Protein AF-0000000084400545 (afdb_homodimer)

Secondary structure (DSSP, 8-state):
-------------------------------S--------STTEEEETTEEEEPP--TT-B-HHHHHHHHHHT-EEEEEEE-SEEEE-S-EEEEEEEEEEEE-SEEEE---HHHHHHHSEE--GGG-EESEEEEEEEEEEESS-EEE--THHHHHHHHHS----GGG---SSS---BSEEEEEEEEEEEES-EEE--SS-SEEEES-EEEEEES-EEE---S-TTS---S--SEEEESEEEEEEEEEEEE-SS-SEEE-TTEEEEEEEEEEEES---EEEEEE--STT-EEEEEEEEEEEEEEEEEEEEEEEEEE---S-TT-SSS--EEEEEEEEEEEEEEEEEEEEEEEEEEET--HHHHHHS--EEEEEEEEEEEEEEEE-S-STTTEEEEEEEEEEEEEEEEES-EEE-TTS-TT-SEEEEEEES-GGG-SSPEEE------/----------------------------------------STTEEEETTEEEEPP--TT-B-HHHHHHHHHHT-EEEEEEE-SEEEE-S-EEEEEEEEEEEE-SEEEE---HHHHHHHSEE--GGG-EESEEEEEEEEEEESS-EEE--THHHHHHHHHS----GGG---SSS---BSEEEEEEEEEEEES-EEE--SS-SEEEES-EEEEEES-EEE---S-TTS---S--SEEEESEEEEEEEEEEEE-SS-SEEE-TTEEEEEEEEEEEES---EEEEEE--STT-EEEEEEEEEEEEEEEEEEEEEEEEEE---S-TT-SSS--EEEEEEEEEEEEEEEEEEEEEEEEEEET--HHHHHHS--EEEEEEEEEEEEEEEE-S-STTTEEEEEEEEEEEEEEEEES-EEE-TTS-TT-SEEEEEEES-GGG-SSPEEE------

Radius of gyration: 31.74 Å; Cα contacts (8 Å, |Δi|>4): 2837; chains: 2; bounding box: 89×97×80 Å

pLDDT: mean 90.71, std 18.71, range [22.14, 98.94]

Sequence (892 aa):
MKVFSALFAAFATANVALAATGYIHNERALTPHRKRWTSDNPYVTVDGSVCTVKPMGGAQDDGPNILYAFNLCGSTALINLPGYYTVNTVLQTYLTNVEVRLTGAISYVPDIEYWSPNSIYLTYQNATTYWFFGGSGVTLHGGGTIDANGQTWWDYYAQNPSAGVAGGSSRVFARPIPLTVGNASNIVVDDISVINSPFWHNFVYQSTDVTYSNIQINSISANESAEAANSDGWDIYRSSYVTIRDSNVQNGDDCISFKPNSTYMTVENMVCNGSHGISVGSLGQYAGETDIVANVYVRNISMSNAQNGARIKVFGGSNDTNSVSGGGSGYVKNITFQDFVNNNVDNPIYLTQCYSSSAQQCQDFPSTLAISDVHYINVSGTASGKVANNTVATLECSAECVDITATGTELAPKNGTAGSGKYLCANLQDESTLDFQCTDVPITKGMKVFSALFAAFATANVALAATGYIHNERALTPHRKRWTSDNPYVTVDGSVCTVKPMGGAQDDGPNILYAFNLCGSTALINLPGYYTVNTVLQTYLTNVEVRLTGAISYVPDIEYWSPNSIYLTYQNATTYWFFGGSGVTLHGGGTIDANGQTWWDYYAQNPSAGVAGGSSRVFARPIPLTVGNASNIVVDDISVINSPFWHNFVYQSTDVTYSNIQINSISANESAEAANSDGWDIYRSSYVTIRDSNVQNGDDCISFKPNSTYMTVENMVCNGSHGISVGSLGQYAGETDIVANVYVRNISMSNAQNGARIKVFGGSNDTNSVSGGGSGYVKNITFQDFVNNNVDNPIYLTQCYSSSAQQCQDFPSTLAISDVHYINVSGTASGKVANNTVATLECSAECVDITATGTELAPKNGTAGSGKYLCANLQDESTLDFQCTDVPITKG

Foldseek 3Di:
DPCPPPPPPPPPPPPPVPPPPPPPPPPPPPPDPQDFDDDPDPQWDTDGQEIEGHEPDPLPACQVVVLVSCVRNQEQGEYEAQEEHEHAAAAEHEHEQYEYAHQEEYEYDPDQPSCLQHFDFDPVLRAGARHEYAYENYEYEHQYEYHDQQLSLLVVCLVPPDADDPRRADSNGYFHAHYEYEHYEQYEYENYEQENGNAEHYEYYLYENYEYANYEYYHAHPDPSRGRGNHEDYEYDLYEHYEYEHYEYHHQEAPYEYEFNYEQYEYYHYEYENYAEHEDDAEQQFAPAEGDYENYYHEQYEYENYAEYAYYHYAFADPDNGGRGHNGEYEYAAAEYENTEYEQYQADAEYENHHVHALVRLQVTGHRYAYENYEAYQREYEYNCPDDPQAHHEAEHSEAHYHYAYDNYFYGYDVGGTQPGAYAYYRYPDCPRYPHDYDYDRDHHD/DPCPPPPPPPPPPPPPVPPPVPPPPPPPPLPDPQDQDDDPDPQWDTDGQEIEGHEPDPLPACQVVVLVSCVRNQEQGEYEYQEEHEHAAAAEHEHEQYEYAHQEEYEYDPDQPSCLQHFDFDPVLRAGARHEYAYENYEYEHQYEYHDQQLSLLVVCLVPPDGDDPRRADSNRYFHAHYEYEHYEQYEYENYEQENGNAEHYEDYLYENYEYANYEYYHAHPDPSRGRGNHEDYEYDLYENYEYEHYEYHHQEAPYEYEFNYEHYEYYHYEYENYAEHEDDAEQQFAPAEGEYENYYHEQYEYENYAEYAYYHYAFADPDNGGRGHNGEYEYAAAEYENTEYEQYQADAYYENHHVHALVRLQVTGHRYAYENYEYYQREYEYNCPDDPQAHHEHEHSEAHYHYAYDNYFYGYDVGGTLPGAYAYYRYPDCPRYPHDYDYDRDHHD

Nearest PDB structures (foldseek):
  4c2l-assembly1_A  TM=9.308E-01  e=2.070E-18  Aspergillus tubingensis
  7b8b-assembly2_B  TM=8.501E-01  e=2.964E-14  Arabidopsis thaliana
  1bhe-assembly1_A  TM=7.134E-01  e=8.291E-11  Pectobacterium carotovorum subsp. carotovorum
  4mxn-assembly4_D  TM=7.786E-01  e=1.574E-05  Parabacteroides merdae ATCC 43184
  4mxn-assembly2_B  TM=7.756E-01  e=1.438E-05  Parabacteroides merdae ATCC 43184

Structure (mmCIF, N/CA/C/O backbone):
data_AF-0000000084400545-model_v1
#
loop_
_entity.id
_entity.type
_entity.pdbx_description
1 polymer 'galacturonan 1,4-alpha-galacturonidase'
#
loop_
_atom_site.group_PDB
_atom_site.id
_atom_site.type_symbol
_atom_site.label_atom_id
_atom_site.label_alt_id
_atom_site.label_comp_id
_atom_site.label_asym_id
_atom_site.label_entity_id
_atom_site.label_seq_id
_atom_site.pdbx_PDB_ins_code
_atom_site.Cartn_x
_atom_site.Cartn_y
_atom_site.Cartn_z
_atom_site.occupancy
_atom_site.B_iso_or_equiv
_atom_site.auth_seq_id
_atom_site.auth_comp_id
_atom_site.auth_asym_id
_atom_site.auth_atom_id
_atom_site.pdbx_PDB_model_num
ATOM 1 N N . MET A 1 1 ? -50.406 -11.125 -4.086 1 23.2 1 MET A N 1
ATOM 2 C CA . MET A 1 1 ? -50.094 -11.594 -2.742 1 23.2 1 MET A CA 1
ATOM 3 C C . MET A 1 1 ? -48.938 -12.602 -2.779 1 23.2 1 MET A C 1
ATOM 5 O O . MET A 1 1 ? -49.156 -13.805 -2.604 1 23.2 1 MET A O 1
ATOM 9 N N . LYS A 1 2 ? -48.062 -12.398 -3.836 1 24.81 2 LYS A N 1
ATOM 10 C CA . LYS A 1 2 ? -47.156 -13.383 -4.453 1 24.81 2 LYS A CA 1
ATOM 11 C C . LYS A 1 2 ? -46.125 -13.891 -3.455 1 24.81 2 LYS A C 1
ATOM 13 O O . LYS A 1 2 ? -45.406 -13.102 -2.867 1 24.81 2 LYS A O 1
ATOM 18 N N . VAL A 1 3 ? -46.375 -15.102 -2.861 1 23.91 3 VAL A N 1
ATOM 19 C CA . VAL A 1 3 ? -45.688 -15.781 -1.771 1 23.91 3 VAL A CA 1
ATOM 20 C C . VAL A 1 3 ? -44.25 -16.078 -2.188 1 23.91 3 VAL A C 1
ATOM 22 O O . VAL A 1 3 ? -44.031 -16.859 -3.121 1 23.91 3 VAL A O 1
ATOM 25 N N . PHE A 1 4 ? -43.375 -15.125 -2.443 1 26 4 PHE A N 1
ATOM 26 C CA . PHE A 1 4 ? -41.969 -15.305 -2.779 1 26 4 PHE A CA 1
ATOM 27 C C . PHE A 1 4 ? -41.25 -16.141 -1.719 1 26 4 PHE A C 1
ATOM 29 O O . PHE A 1 4 ? -41.219 -15.75 -0.55 1 26 4 PHE A O 1
ATOM 36 N N . SER A 1 5 ? -41.438 -17.438 -1.865 1 22.33 5 SER A N 1
ATOM 37 C CA . SER A 1 5 ? -40.844 -18.391 -0.947 1 22.33 5 SER A CA 1
ATOM 38 C C . SER A 1 5 ? -39.312 -18.219 -0.877 1 22.33 5 SER A C 1
ATOM 40 O O . SER A 1 5 ? -38.656 -18.203 -1.907 1 22.33 5 SER A O 1
ATOM 42 N N . ALA A 1 6 ? -38.812 -17.438 0.101 1 28.36 6 ALA A N 1
ATOM 43 C CA . ALA A 1 6 ? -37.438 -17.172 0.534 1 28.36 6 ALA A CA 1
ATOM 44 C C . ALA A 1 6 ? -36.656 -18.469 0.75 1 28.36 6 ALA A C 1
ATOM 46 O O . ALA A 1 6 ? -37 -19.234 1.652 1 28.36 6 ALA A O 1
ATOM 47 N N . LEU A 1 7 ? -36.25 -19.25 -0.357 1 23.44 7 LEU A N 1
ATOM 48 C CA . LEU A 1 7 ? -35.406 -20.438 -0.186 1 23.44 7 LEU A CA 1
ATOM 49 C C . LEU A 1 7 ? -34.125 -20.078 0.56 1 23.44 7 LEU A C 1
ATOM 51 O O . LEU A 1 7 ? -33.375 -19.234 0.114 1 23.44 7 LEU A O 1
ATOM 55 N N . PHE A 1 8 ? -34.094 -20.203 1.908 1 24.39 8 PHE A N 1
ATOM 56 C CA . PHE A 1 8 ? -32.938 -20.078 2.799 1 24.39 8 PHE A CA 1
ATOM 57 C C . PHE A 1 8 ? -31.875 -21.109 2.453 1 24.39 8 PHE A C 1
ATOM 59 O O . PHE A 1 8 ? -32.094 -22.312 2.619 1 24.39 8 PHE A O 1
ATOM 66 N N . ALA A 1 9 ? -31.172 -20.922 1.294 1 24.86 9 ALA A N 1
ATOM 67 C CA . ALA A 1 9 ? -30.031 -21.812 1.05 1 24.86 9 ALA A CA 1
ATOM 68 C C . ALA A 1 9 ? -29.094 -21.828 2.246 1 24.86 9 ALA A C 1
ATOM 70 O O . ALA A 1 9 ? -28.703 -20.781 2.754 1 24.86 9 ALA A O 1
ATOM 71 N N . ALA A 1 10 ? -29.141 -22.828 3.053 1 25.09 10 ALA A N 1
ATOM 72 C CA . ALA A 1 10 ? -28.25 -23.172 4.148 1 25.09 10 ALA A CA 1
ATOM 73 C C . ALA A 1 10 ? -26.781 -23.094 3.699 1 25.09 10 ALA A C 1
ATOM 75 O O . ALA A 1 10 ? -26.375 -23.812 2.779 1 25.09 10 ALA A O 1
ATOM 76 N N . PHE A 1 11 ? -26.188 -21.953 3.699 1 26.14 11 PHE A N 1
ATOM 77 C CA . PHE A 1 11 ? -24.75 -21.797 3.525 1 26.14 11 PHE A CA 1
ATOM 78 C C . PHE A 1 11 ? -23.984 -22.672 4.508 1 26.14 11 PHE A C 1
ATOM 80 O O . PHE A 1 11 ? -24.172 -22.562 5.723 1 26.14 11 PHE A O 1
ATOM 87 N N . ALA A 1 12 ? -23.672 -23.922 4.086 1 26.42 12 ALA A N 1
ATOM 88 C CA . ALA A 1 12 ? -22.75 -24.75 4.84 1 26.42 12 ALA A CA 1
ATOM 89 C C . ALA A 1 12 ? -21.484 -23.984 5.211 1 26.42 12 ALA A C 1
ATOM 91 O O . ALA A 1 12 ? -20.797 -23.453 4.336 1 26.42 12 ALA A O 1
ATOM 92 N N . THR A 1 13 ? -21.531 -23.375 6.352 1 25.47 13 THR A N 1
ATOM 93 C CA . THR A 1 13 ? -20.312 -22.828 6.953 1 25.47 13 THR A CA 1
ATOM 94 C C . THR A 1 13 ? -19.219 -23.891 7.008 1 25.47 13 THR A C 1
ATOM 96 O O . THR A 1 13 ? -19.359 -24.891 7.727 1 25.47 13 THR A O 1
ATOM 99 N N . ALA A 1 14 ? -18.641 -24.219 5.828 1 28.05 14 ALA A N 1
ATOM 100 C CA . ALA A 1 14 ? -17.438 -25.031 6 1 28.05 14 ALA A CA 1
ATOM 101 C C . ALA A 1 14 ? -16.531 -24.438 7.066 1 28.05 14 ALA A C 1
ATOM 103 O O . ALA A 1 14 ? -16.172 -23.25 7 1 28.05 14 ALA A O 1
ATOM 104 N N . ASN A 1 15 ? -16.812 -24.906 8.289 1 25.72 15 ASN A N 1
ATOM 105 C CA . ASN A 1 15 ? -15.836 -24.688 9.352 1 25.72 15 ASN A CA 1
ATOM 106 C C . ASN A 1 15 ? -14.406 -24.922 8.867 1 25.72 15 ASN A C 1
ATOM 108 O O . ASN A 1 15 ? -14.008 -26.078 8.648 1 25.72 15 ASN A O 1
ATOM 112 N N . VAL A 1 16 ? -13.984 -24.109 8.039 1 24.11 16 VAL A N 1
ATOM 113 C CA . VAL A 1 16 ? -12.547 -24.172 7.793 1 24.11 16 VAL A CA 1
ATOM 114 C C . VAL A 1 16 ? -11.789 -24.047 9.117 1 24.11 16 VAL A C 1
ATOM 116 O O . VAL A 1 16 ? -11.773 -22.984 9.734 1 24.11 16 VAL A O 1
ATOM 119 N N . ALA A 1 17 ? -11.953 -25.14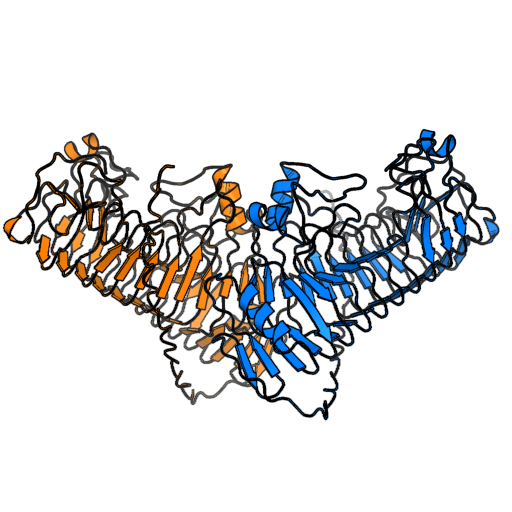1 9.859 1 27.55 17 ALA A N 1
ATOM 120 C CA . ALA A 1 17 ? -10.984 -25.188 10.945 1 27.55 17 ALA A CA 1
ATOM 121 C C . ALA A 1 17 ? -9.594 -24.781 10.453 1 27.55 17 ALA A C 1
ATOM 123 O O . ALA A 1 17 ? -9.062 -25.375 9.508 1 27.55 17 ALA A O 1
ATOM 124 N N . LEU A 1 18 ? -9.281 -23.609 10.711 1 27.88 18 LEU A N 1
ATOM 125 C CA . LEU A 1 18 ? -7.91 -23.141 10.578 1 27.88 18 LEU A CA 1
ATOM 126 C C . LEU A 1 18 ? -6.934 -24.109 11.242 1 27.88 18 LEU A C 1
ATOM 128 O O . LEU A 1 18 ? -7.016 -24.344 12.445 1 27.88 18 LEU A O 1
ATOM 132 N N . ALA A 1 19 ? -6.613 -25.156 10.586 1 25.84 19 ALA A N 1
ATOM 133 C CA . ALA A 1 19 ? -5.496 -25.938 11.109 1 25.84 19 ALA A CA 1
ATOM 134 C C . ALA A 1 19 ? -4.336 -25.031 11.508 1 25.84 19 ALA A C 1
ATOM 136 O O . ALA A 1 19 ? -3.676 -24.453 10.656 1 25.84 19 ALA A O 1
ATOM 137 N N . ALA A 1 20 ? -4.453 -24.484 12.734 1 28.39 20 ALA A N 1
ATOM 138 C CA . ALA A 1 20 ? -3.252 -23.922 13.344 1 28.39 20 ALA A CA 1
ATOM 139 C C . ALA A 1 20 ? -2.123 -24.953 13.383 1 28.39 20 ALA A C 1
ATOM 141 O O . ALA A 1 20 ? -2.084 -25.812 14.273 1 28.39 20 ALA A O 1
ATOM 142 N N . THR A 1 21 ? -1.765 -25.609 12.336 1 27.23 21 THR A N 1
ATOM 143 C CA . THR A 1 21 ? -0.586 -26.438 12.523 1 27.23 21 THR A CA 1
ATOM 144 C C . THR A 1 21 ? 0.607 -25.609 12.977 1 27.23 21 THR A C 1
ATOM 146 O O . THR A 1 21 ? 1.057 -24.719 12.25 1 27.23 21 THR A O 1
ATOM 149 N N . GLY A 1 22 ? 0.628 -25.312 14.25 1 28.2 22 GLY A N 1
ATOM 150 C CA . GLY A 1 22 ? 1.851 -24.781 14.828 1 28.2 22 GLY A CA 1
ATOM 151 C C . GLY A 1 22 ? 3.098 -25.516 14.375 1 28.2 22 GLY A C 1
ATOM 152 O O . GLY A 1 22 ? 3.27 -26.703 14.664 1 28.2 22 GLY A O 1
ATOM 153 N N . TYR A 1 23 ? 3.541 -25.344 13.164 1 27.16 23 TYR A N 1
ATOM 154 C CA . TYR A 1 23 ? 4.887 -25.844 12.914 1 27.16 23 TYR A CA 1
ATOM 155 C C . TYR A 1 23 ? 5.84 -25.438 14.031 1 27.16 23 TYR A C 1
ATOM 157 O O . TYR A 1 23 ? 5.945 -24.266 14.367 1 27.16 23 TYR A O 1
ATOM 165 N N . ILE A 1 24 ? 5.988 -26.344 14.945 1 30.17 24 ILE A N 1
ATOM 166 C CA . ILE A 1 24 ? 7.102 -26.172 15.867 1 30.17 24 ILE A CA 1
ATOM 167 C C . ILE A 1 24 ? 8.414 -26.141 15.094 1 30.17 24 ILE A C 1
ATOM 169 O O . ILE A 1 24 ? 8.789 -27.109 14.438 1 30.17 24 ILE A O 1
ATOM 173 N N . HIS A 1 25 ? 8.711 -25.016 14.648 1 30.69 25 HIS A N 1
ATOM 174 C CA . HIS A 1 25 ? 10.055 -24.859 14.102 1 30.69 25 HIS A CA 1
ATOM 175 C C . HIS A 1 25 ? 11.109 -25.328 15.086 1 30.69 25 HIS A C 1
ATOM 177 O O . HIS A 1 25 ? 11.18 -24.859 16.219 1 30.69 25 HIS A O 1
ATOM 183 N N . ASN A 1 26 ? 11.422 -26.547 14.93 1 33 26 ASN A N 1
ATOM 184 C CA . ASN A 1 26 ? 12.625 -26.922 15.664 1 33 26 ASN A CA 1
ATOM 185 C C . ASN A 1 26 ? 13.797 -26 15.344 1 33 26 ASN A C 1
ATOM 187 O O . ASN A 1 26 ? 14.219 -25.906 14.188 1 33 26 ASN A O 1
ATOM 191 N N . GLU A 1 27 ? 13.953 -25.125 16.156 1 35.28 27 GLU A N 1
ATOM 192 C CA . GLU A 1 27 ? 15.172 -24.328 16.047 1 35.28 27 GLU A CA 1
ATOM 193 C C . GLU A 1 27 ? 16.391 -25.219 15.82 1 35.28 27 GLU A C 1
ATOM 195 O O . GLU A 1 27 ? 16.703 -26.078 16.641 1 35.28 27 GLU A O 1
ATOM 200 N N . ARG A 1 28 ? 16.75 -25.484 14.641 1 31.53 28 ARG A N 1
ATOM 201 C CA . ARG A 1 28 ? 18.047 -26.156 14.5 1 31.53 28 ARG A CA 1
ATOM 202 C C . ARG A 1 28 ? 19.141 -25.406 15.25 1 31.53 28 ARG A C 1
ATOM 204 O O . ARG A 1 28 ? 19.328 -24.203 15.031 1 31.53 28 ARG A O 1
ATOM 211 N N . ALA A 1 29 ? 19.531 -25.969 16.406 1 36.56 29 ALA A N 1
ATOM 212 C CA . ALA A 1 29 ? 20.719 -25.516 17.141 1 36.56 29 ALA A CA 1
ATOM 213 C C . ALA A 1 29 ? 21.938 -25.469 16.234 1 36.56 29 ALA A C 1
ATOM 215 O O . ALA A 1 29 ? 22.422 -26.516 15.773 1 36.56 29 ALA A O 1
ATOM 216 N N . LEU A 1 30 ? 22.156 -24.453 15.375 1 35.72 30 LEU A N 1
ATOM 217 C CA . LEU A 1 30 ? 23.391 -24.312 14.625 1 35.72 30 LEU A CA 1
ATOM 218 C C . LEU A 1 30 ? 24.594 -24.297 15.562 1 35.72 30 LEU A C 1
ATOM 220 O O . LEU A 1 30 ? 24.625 -23.562 16.562 1 35.72 30 LEU A O 1
ATOM 224 N N . THR A 1 31 ? 25.266 -25.422 15.758 1 39.25 31 THR A N 1
ATOM 225 C CA . THR A 1 31 ? 26.531 -25.484 16.484 1 39.25 31 THR A CA 1
ATOM 226 C C . THR A 1 31 ? 27.531 -24.484 15.898 1 39.25 31 THR A C 1
ATOM 228 O O . THR A 1 31 ? 28.703 -24.516 16.234 1 39.25 31 THR A O 1
ATOM 231 N N . PRO A 1 32 ? 27.281 -23.656 14.766 1 40.88 32 PRO A N 1
ATOM 232 C CA . PRO A 1 32 ? 28.5 -23.188 14.102 1 40.88 32 PRO A CA 1
ATOM 233 C C . PRO A 1 32 ? 29.328 -22.25 14.977 1 40.88 32 PRO A C 1
ATOM 235 O O . PRO A 1 32 ? 28.812 -21.672 15.938 1 40.88 32 PRO A O 1
ATOM 238 N N . HIS A 1 33 ? 30.672 -22.281 14.781 1 43.69 33 HIS A N 1
ATOM 239 C CA . HIS A 1 33 ? 31.578 -21.172 15.07 1 43.69 33 HIS A CA 1
ATOM 240 C C . HIS A 1 33 ? 30.953 -19.828 14.695 1 43.69 33 HIS A C 1
ATOM 242 O O . HIS A 1 33 ? 30.766 -19.531 13.516 1 43.69 33 HIS A O 1
ATOM 248 N N . ARG A 1 34 ? 30.047 -19.375 15.398 1 47.03 34 ARG A N 1
ATOM 249 C CA . ARG A 1 34 ? 29.328 -18.125 15.211 1 47.03 34 ARG A CA 1
ATOM 250 C C . ARG A 1 34 ? 30.297 -16.953 15.055 1 47.03 34 ARG A C 1
ATOM 252 O O . ARG A 1 34 ? 31.109 -16.688 15.945 1 47.03 34 ARG A O 1
ATOM 259 N N . LYS A 1 35 ? 30.688 -16.797 13.867 1 53.03 35 LYS A N 1
ATOM 260 C CA . LYS A 1 35 ? 31.391 -15.547 13.602 1 53.03 35 LYS A CA 1
ATOM 261 C C . LYS A 1 35 ? 30.656 -14.359 14.203 1 53.03 35 LYS A C 1
ATOM 263 O O . LYS A 1 35 ? 29.422 -14.305 14.164 1 53.03 35 LYS A O 1
ATOM 268 N N . ARG A 1 36 ? 31.312 -13.664 15.07 1 62.66 36 ARG A N 1
ATOM 269 C CA . ARG A 1 36 ? 30.781 -12.422 15.641 1 62.66 36 ARG A CA 1
ATOM 270 C C . ARG A 1 36 ? 30.859 -11.281 14.633 1 62.66 36 ARG A C 1
ATOM 272 O O . ARG A 1 36 ? 31.953 -10.875 14.227 1 62.66 36 ARG A O 1
ATOM 279 N N . TRP A 1 37 ? 29.734 -11.07 13.875 1 72.94 37 TRP A N 1
ATOM 280 C CA . TRP A 1 37 ? 29.688 -9.945 12.945 1 72.94 37 TRP A CA 1
ATOM 281 C C . TRP A 1 37 ? 29.469 -8.633 13.688 1 72.94 37 TRP A C 1
ATOM 283 O O . TRP A 1 37 ? 29.047 -8.633 14.844 1 72.94 37 TRP A O 1
ATOM 293 N N . THR A 1 38 ? 30.188 -7.59 13.266 1 84.94 38 THR A N 1
ATOM 294 C CA . THR A 1 38 ? 29.875 -6.23 13.688 1 84.94 38 THR A CA 1
ATOM 295 C C . THR A 1 38 ? 29.297 -5.426 12.531 1 84.94 38 THR A C 1
ATOM 297 O O . THR A 1 38 ? 29.625 -5.668 11.367 1 84.94 38 THR A O 1
ATOM 300 N N . SER A 1 39 ? 28.219 -4.547 12.883 1 90.88 39 SER A N 1
ATOM 301 C CA . SER A 1 39 ? 27.578 -3.732 11.852 1 90.88 39 SER A CA 1
ATOM 302 C C . SER A 1 39 ? 28 -2.271 11.969 1 90.88 39 SER A C 1
ATOM 304 O O . SER A 1 39 ? 28.094 -1.733 13.07 1 90.88 39 SER A O 1
ATOM 306 N N . ASP A 1 40 ? 28.328 -1.614 10.898 1 92.62 40 ASP A N 1
ATOM 307 C CA . ASP A 1 40 ? 28.562 -0.174 10.836 1 92.62 40 ASP A CA 1
ATOM 308 C C . ASP A 1 40 ? 27.312 0.563 10.344 1 92.62 40 ASP A C 1
ATOM 310 O O . ASP A 1 40 ? 27.312 1.79 10.227 1 92.62 40 ASP A O 1
ATOM 314 N N . ASN A 1 41 ? 26.234 -0.121 10.07 1 95.56 41 ASN A N 1
ATOM 315 C CA . ASN A 1 41 ? 24.938 0.422 9.688 1 95.56 41 ASN A CA 1
ATOM 316 C C . ASN A 1 41 ? 24.016 0.58 10.891 1 95.56 41 ASN A C 1
ATOM 318 O O . ASN A 1 41 ? 23.672 -0.405 11.539 1 95.56 41 ASN A O 1
ATOM 322 N N . PRO A 1 42 ? 23.609 1.765 11.203 1 95.75 42 PRO A N 1
ATOM 323 C CA . PRO A 1 42 ? 22.812 1.981 12.414 1 95.75 42 PRO A CA 1
ATOM 324 C C . PRO A 1 42 ? 21.438 1.308 12.344 1 95.75 42 PRO A C 1
ATOM 326 O O . PRO A 1 42 ? 20.766 1.186 13.367 1 95.75 42 PRO A O 1
ATOM 329 N N . TYR A 1 43 ? 21.047 0.851 11.242 1 97.44 43 TYR A N 1
ATOM 330 C CA . TYR A 1 43 ? 19.734 0.233 11.094 1 97.44 43 TYR A CA 1
ATOM 331 C C . TYR A 1 43 ? 19.844 -1.287 11.094 1 97.44 43 TYR A C 1
ATOM 333 O O . TYR A 1 43 ? 18.844 -1.987 10.898 1 97.44 43 TYR A O 1
ATOM 341 N N . VAL A 1 44 ? 21.031 -1.805 11.273 1 97.94 44 VAL A N 1
ATOM 342 C CA . VAL A 1 44 ? 21.234 -3.244 11.383 1 97.94 44 VAL A CA 1
ATOM 343 C C . VAL A 1 44 ? 21.984 -3.559 12.68 1 97.94 44 VAL A C 1
ATOM 345 O O . VAL A 1 44 ? 23.125 -3.139 12.852 1 97.94 44 VAL A O 1
ATOM 348 N N . THR A 1 45 ? 21.391 -4.34 13.531 1 97.19 45 THR A N 1
ATOM 349 C CA . THR A 1 45 ? 22.062 -4.805 14.742 1 97.19 45 THR A CA 1
ATOM 350 C C . THR A 1 45 ? 22.484 -6.262 14.594 1 97.19 45 THR A C 1
ATOM 352 O O . THR A 1 45 ? 21.812 -7.047 13.914 1 97.19 45 THR A O 1
ATOM 355 N N . VAL A 1 46 ? 23.594 -6.535 15.227 1 96.06 46 VAL A N 1
ATOM 356 C CA . VAL A 1 46 ? 24.141 -7.891 15.164 1 96.06 46 VAL A CA 1
ATOM 357 C C . VAL A 1 46 ? 24.312 -8.445 16.578 1 96.06 46 VAL A C 1
ATOM 359 O O . VAL A 1 46 ? 24.891 -7.793 17.438 1 96.06 46 VAL A O 1
ATOM 362 N N . ASP A 1 47 ? 23.688 -9.562 16.781 1 94.75 47 ASP A N 1
ATOM 363 C CA . ASP A 1 47 ? 23.875 -10.352 17.984 1 94.75 47 ASP A CA 1
ATOM 364 C C . ASP A 1 47 ? 24.281 -11.789 17.656 1 94.75 47 ASP A C 1
ATOM 366 O O . ASP A 1 47 ? 23.438 -12.633 17.391 1 94.75 47 ASP A O 1
ATOM 370 N N . GLY A 1 48 ? 25.547 -12.055 17.75 1 92.44 48 GLY A N 1
ATOM 371 C CA . GLY A 1 48 ? 26.031 -13.344 17.266 1 92.44 48 GLY A CA 1
ATOM 372 C C . GLY A 1 48 ? 25.859 -13.523 15.773 1 92.44 48 GLY A C 1
ATOM 373 O O . GLY A 1 48 ? 26.359 -12.727 14.984 1 92.44 48 GLY A O 1
ATOM 374 N N . SER A 1 49 ? 25.078 -14.523 15.516 1 93.25 49 SER A N 1
ATOM 375 C CA . SER A 1 49 ? 24.844 -14.812 14.102 1 93.25 49 SER A CA 1
ATOM 376 C C . SER A 1 49 ? 23.469 -14.32 13.672 1 93.25 49 SER A C 1
ATOM 378 O O . SER A 1 49 ? 22.906 -14.805 12.68 1 93.25 49 SER A O 1
ATOM 380 N N . VAL A 1 50 ? 23.031 -13.352 14.461 1 96.94 50 VAL A N 1
ATOM 381 C CA . VAL A 1 50 ? 21.703 -12.828 14.148 1 96.94 50 VAL A CA 1
ATOM 382 C C . VAL A 1 50 ? 21.828 -11.375 13.688 1 96.94 50 VAL A C 1
ATOM 384 O O . VAL A 1 50 ? 22.344 -10.523 14.422 1 96.94 50 VAL A O 1
ATOM 387 N N . CYS A 1 51 ? 21.422 -11.094 12.508 1 98.06 51 CYS A N 1
ATOM 388 C CA . CYS A 1 51 ? 21.25 -9.727 12.023 1 98.06 51 CYS A CA 1
ATOM 389 C C . CYS A 1 51 ? 19.781 -9.305 12.094 1 98.06 51 CYS A C 1
ATOM 391 O O . CYS A 1 51 ? 18.906 -10.031 11.617 1 98.06 51 CYS A O 1
ATOM 393 N N . THR A 1 52 ? 19.516 -8.172 12.75 1 98.38 52 THR A N 1
ATOM 394 C CA . THR A 1 52 ? 18.172 -7.609 12.781 1 98.38 52 THR A CA 1
ATOM 395 C C . THR A 1 52 ? 18.125 -6.254 12.086 1 98.38 52 THR A C 1
ATOM 397 O O . THR A 1 52 ? 18.922 -5.367 12.398 1 98.38 52 THR A O 1
ATOM 400 N N . VAL A 1 53 ? 17.203 -6.121 11.102 1 98.5 53 VAL A N 1
ATOM 401 C CA . VAL A 1 53 ? 17.047 -4.855 10.391 1 98.5 53 VAL A CA 1
ATOM 402 C C . VAL A 1 53 ? 15.969 -4.016 11.062 1 98.5 53 VAL A C 1
ATOM 404 O O . VAL A 1 53 ? 14.836 -4.473 11.227 1 98.5 53 VAL A O 1
ATOM 407 N N . LYS A 1 54 ? 16.281 -2.869 11.43 1 97.25 54 LYS A N 1
ATOM 408 C CA . LYS A 1 54 ? 15.32 -1.898 11.945 1 97.25 54 LYS A CA 1
ATOM 409 C C . LYS A 1 54 ? 14.805 -0.992 10.828 1 97.25 54 LYS A C 1
ATOM 411 O O . LYS A 1 54 ? 15.594 -0.42 10.07 1 97.25 54 LYS A O 1
ATOM 416 N N . PRO A 1 55 ? 13.5 -0.93 10.695 1 97.44 55 PRO A N 1
ATOM 417 C CA . PRO A 1 55 ? 13 -0.015 9.672 1 97.44 55 PRO A CA 1
ATOM 418 C C . PRO A 1 55 ? 13.367 1.44 9.945 1 97.44 55 PRO A C 1
ATOM 420 O O . PRO A 1 55 ? 13.383 1.869 11.102 1 97.44 55 PRO A O 1
ATOM 423 N N . MET A 1 56 ? 13.539 2.178 8.914 1 96.19 56 MET A N 1
ATOM 424 C CA . MET A 1 56 ? 13.875 3.59 9.055 1 96.19 56 MET A CA 1
ATOM 425 C C . MET A 1 56 ? 12.641 4.414 9.414 1 96.19 56 MET A C 1
ATOM 427 O O . MET A 1 56 ? 12.758 5.461 10.055 1 96.19 56 MET A O 1
ATOM 431 N N . GLY A 1 57 ? 11.469 3.912 8.945 1 94.25 57 GLY A N 1
ATOM 432 C CA . GLY A 1 57 ? 10.258 4.691 9.141 1 94.25 57 GLY A CA 1
ATOM 433 C C . GLY A 1 57 ? 10.094 5.805 8.117 1 94.25 57 GLY A C 1
ATOM 434 O O . GLY A 1 57 ? 11 6.051 7.316 1 94.25 57 GLY A O 1
ATOM 435 N N . GLY A 1 58 ? 8.867 6.414 8.039 1 95.25 58 GLY A N 1
ATOM 436 C CA . GLY A 1 58 ? 8.602 7.578 7.211 1 95.25 58 GLY A CA 1
ATOM 437 C C . GLY A 1 58 ? 8.664 7.277 5.727 1 95.25 58 GLY A C 1
ATOM 438 O O . GLY A 1 58 ? 9.07 8.125 4.93 1 95.25 58 GLY A O 1
ATOM 439 N N . ALA A 1 59 ? 8.414 6.043 5.41 1 94.88 59 ALA A N 1
ATOM 440 C CA . ALA A 1 59 ? 8.383 5.621 4.012 1 94.88 59 ALA A CA 1
ATOM 441 C C . ALA A 1 59 ? 9.773 5.695 3.383 1 94.88 59 ALA A C 1
ATOM 443 O O . ALA A 1 59 ? 9.906 5.699 2.156 1 94.88 59 ALA A O 1
ATOM 444 N N . GLN A 1 60 ? 10.812 5.887 4.207 1 96.19 60 GLN A N 1
ATOM 445 C CA . GLN A 1 60 ? 12.164 5.844 3.658 1 96.19 60 GLN A CA 1
ATOM 446 C C . GLN A 1 60 ? 12.492 4.453 3.121 1 96.19 60 GLN A C 1
ATOM 448 O O . GLN A 1 60 ? 12.031 3.447 3.664 1 96.19 60 GLN A O 1
ATOM 453 N N . ASP A 1 61 ? 13.297 4.398 2.059 1 98.06 61 ASP A N 1
ATOM 454 C CA . ASP A 1 61 ? 13.633 3.133 1.412 1 98.06 61 ASP A CA 1
ATOM 455 C C . ASP A 1 61 ? 14.547 2.291 2.301 1 98.06 61 ASP A C 1
ATOM 457 O O . ASP A 1 61 ? 15.703 2.656 2.541 1 98.06 61 ASP A O 1
ATOM 461 N N . ASP A 1 62 ? 14.055 1.158 2.699 1 98.75 62 ASP A N 1
ATOM 462 C CA . ASP A 1 62 ? 14.805 0.258 3.572 1 98.75 62 ASP A CA 1
ATOM 463 C C . ASP A 1 62 ? 15.633 -0.734 2.758 1 98.75 62 ASP A C 1
ATOM 465 O O . ASP A 1 62 ? 16.406 -1.507 3.318 1 98.75 62 ASP A O 1
ATOM 469 N N . GLY A 1 63 ? 15.484 -0.729 1.394 1 98.75 63 GLY A N 1
ATOM 470 C CA . GLY A 1 63 ? 16.125 -1.697 0.527 1 98.75 63 GLY A CA 1
ATOM 471 C C . GLY A 1 63 ? 17.625 -1.832 0.792 1 98.75 63 GLY A C 1
ATOM 472 O O . GLY A 1 63 ? 18.125 -2.938 1.018 1 98.75 63 GLY A O 1
ATOM 473 N N . PRO A 1 64 ? 18.328 -0.681 0.839 1 98.62 64 PRO A N 1
ATOM 474 C CA . PRO A 1 64 ? 19.766 -0.744 1.067 1 98.62 64 PRO A CA 1
ATOM 475 C C . PRO A 1 64 ? 20.125 -1.393 2.402 1 98.62 64 PRO A C 1
ATOM 477 O O . PRO A 1 64 ? 21.109 -2.145 2.486 1 98.62 64 PRO A O 1
ATOM 480 N N . ASN A 1 65 ? 19.359 -1.133 3.477 1 98.69 65 ASN A N 1
ATOM 481 C CA . ASN A 1 65 ? 19.625 -1.74 4.773 1 98.69 65 ASN A CA 1
ATOM 482 C C . ASN A 1 65 ? 19.359 -3.242 4.762 1 98.69 65 ASN A C 1
ATOM 484 O O . ASN A 1 65 ? 20.078 -4.016 5.395 1 98.69 65 ASN A O 1
ATOM 488 N N . ILE A 1 66 ? 18.281 -3.629 4.098 1 98.81 66 ILE A N 1
ATOM 489 C CA . ILE A 1 66 ? 17.984 -5.047 3.943 1 98.81 66 ILE A CA 1
ATOM 490 C C . ILE A 1 66 ? 19.125 -5.75 3.221 1 98.81 66 ILE A C 1
ATOM 492 O O . ILE A 1 66 ? 19.625 -6.773 3.688 1 98.81 66 ILE A O 1
ATOM 496 N N . LEU A 1 67 ? 19.562 -5.156 2.078 1 98.81 67 LEU A N 1
ATOM 497 C CA . LEU A 1 67 ? 20.656 -5.738 1.312 1 98.81 67 LEU A CA 1
ATOM 498 C C . LEU A 1 67 ? 21.922 -5.824 2.152 1 98.81 67 LEU A C 1
ATOM 500 O O . LEU A 1 67 ? 22.672 -6.801 2.057 1 98.81 67 LEU A O 1
ATOM 504 N N . TYR A 1 68 ? 22.219 -4.801 2.992 1 98.44 68 TYR A N 1
ATOM 505 C CA . TYR A 1 68 ? 23.375 -4.809 3.877 1 98.44 68 TYR A CA 1
ATOM 506 C C . TYR A 1 68 ? 23.328 -6.008 4.812 1 98.44 68 TYR A C 1
ATOM 508 O O . TYR A 1 68 ? 24.328 -6.727 4.953 1 98.44 68 TYR A O 1
ATOM 516 N N . ALA A 1 69 ? 22.172 -6.246 5.395 1 98.56 69 ALA A N 1
ATOM 517 C CA . ALA A 1 69 ? 22.031 -7.363 6.32 1 98.56 69 ALA A CA 1
ATOM 518 C C . ALA A 1 69 ? 22.203 -8.695 5.602 1 98.56 69 ALA A C 1
ATOM 520 O O . ALA A 1 69 ? 22.828 -9.617 6.133 1 98.56 69 ALA A O 1
ATOM 521 N N . PHE A 1 70 ? 21.641 -8.828 4.41 1 98.5 70 PHE A N 1
ATOM 522 C CA . PHE A 1 70 ? 21.703 -10.07 3.639 1 98.5 70 PHE A CA 1
ATOM 523 C C . PHE A 1 70 ? 23.141 -10.352 3.207 1 98.5 70 PHE A C 1
ATOM 525 O O . PHE A 1 70 ? 23.547 -11.516 3.092 1 98.5 70 PHE A O 1
ATOM 532 N N . ASN A 1 71 ? 23.891 -9.312 2.965 1 97.38 71 ASN A N 1
ATOM 533 C CA . ASN A 1 71 ? 25.297 -9.5 2.639 1 97.38 71 ASN A CA 1
ATOM 534 C C . ASN A 1 71 ? 26.109 -9.867 3.873 1 97.38 71 ASN A C 1
ATOM 536 O O . ASN A 1 71 ? 26.953 -10.773 3.826 1 97.38 71 ASN A O 1
ATOM 540 N N . LEU A 1 72 ? 25.812 -9.156 4.926 1 96.5 72 LEU A N 1
ATOM 541 C CA . LEU A 1 72 ? 26.578 -9.359 6.156 1 96.5 72 LEU A CA 1
ATOM 542 C C . LEU A 1 72 ? 26.312 -10.742 6.738 1 96.5 72 LEU A C 1
ATOM 544 O O . LEU A 1 72 ? 27.25 -11.43 7.16 1 96.5 72 LEU A O 1
ATOM 548 N N . CYS A 1 73 ? 25.094 -11.086 6.703 1 97.25 73 CYS A N 1
ATOM 549 C CA . CYS A 1 73 ? 24.656 -12.352 7.289 1 97.25 73 CYS A CA 1
ATOM 550 C C . CYS A 1 73 ? 24.219 -13.328 6.207 1 97.25 73 CYS A C 1
ATOM 552 O O . CYS A 1 73 ? 23.25 -14.07 6.391 1 97.25 73 CYS A O 1
ATOM 554 N N . GLY A 1 74 ? 24.953 -13.422 5.16 1 97 74 GLY A N 1
ATOM 555 C CA . GLY A 1 74 ? 24.547 -14.195 3.998 1 97 74 GLY A CA 1
ATOM 556 C C . GLY A 1 74 ? 24.906 -15.664 4.102 1 97 74 GLY A C 1
ATOM 557 O O . GLY A 1 74 ? 24.594 -16.453 3.207 1 97 74 GLY A O 1
ATOM 558 N N . SER A 1 75 ? 25.547 -16.031 5.207 1 96.88 75 SER A N 1
ATOM 559 C CA . SER A 1 75 ? 25.938 -17.422 5.375 1 96.88 75 SER A CA 1
ATOM 560 C C . SER A 1 75 ? 25.812 -17.859 6.828 1 96.88 75 SER A C 1
ATOM 562 O O . SER A 1 75 ? 26.344 -17.203 7.73 1 96.88 75 SER A O 1
ATOM 564 N N . THR A 1 76 ? 25.125 -19.016 7.035 1 96.12 76 THR A N 1
ATOM 565 C CA . THR A 1 76 ? 24.984 -19.656 8.336 1 96.12 76 THR A CA 1
ATOM 566 C C . THR A 1 76 ? 24.562 -18.656 9.398 1 96.12 76 THR A C 1
ATOM 568 O O . THR A 1 76 ? 25.25 -18.484 10.414 1 96.12 76 THR A O 1
ATOM 571 N N . ALA A 1 77 ? 23.406 -18.047 9.164 1 97.12 77 ALA A N 1
ATOM 572 C CA . ALA A 1 77 ? 22.938 -16.953 10.023 1 97.12 77 ALA A CA 1
ATOM 573 C C . ALA A 1 77 ? 21.422 -16.875 10.031 1 97.12 77 ALA A C 1
ATOM 575 O O . ALA A 1 77 ? 20.734 -17.688 9.414 1 97.12 77 ALA A O 1
ATOM 576 N N . LEU A 1 78 ? 21 -16.047 10.953 1 98.06 78 LEU A N 1
ATOM 577 C CA . LEU A 1 78 ? 19.594 -15.656 11 1 98.06 78 LEU A CA 1
ATOM 578 C C . LEU A 1 78 ? 19.438 -14.172 10.703 1 98.06 78 LEU A C 1
ATOM 580 O O . LEU A 1 78 ? 20.156 -13.336 11.258 1 98.06 78 LEU A O 1
ATOM 584 N N . ILE A 1 79 ? 18.594 -13.844 9.773 1 98.69 79 ILE A N 1
ATOM 585 C CA . ILE A 1 79 ? 18.234 -12.461 9.477 1 98.69 79 ILE A CA 1
ATOM 586 C C . ILE A 1 79 ? 16.797 -12.203 9.922 1 98.69 79 ILE A C 1
ATOM 588 O O . ILE A 1 79 ? 15.867 -12.875 9.461 1 98.69 79 ILE A O 1
ATOM 592 N N . ASN A 1 80 ? 16.641 -11.227 10.836 1 98.56 80 ASN A N 1
ATOM 593 C CA . ASN A 1 80 ? 15.336 -10.852 11.352 1 98.56 80 ASN A CA 1
ATOM 594 C C . ASN A 1 80 ? 14.805 -9.586 10.672 1 98.56 80 ASN A C 1
ATOM 596 O O . ASN A 1 80 ? 15.492 -8.562 10.633 1 98.56 80 ASN A O 1
ATOM 600 N N . LEU A 1 81 ? 13.562 -9.68 10.164 1 98.56 81 LEU A N 1
ATOM 601 C CA . LEU A 1 81 ? 12.828 -8.555 9.594 1 98.56 81 LEU A CA 1
ATOM 602 C C . LEU A 1 81 ? 11.5 -8.344 10.32 1 98.56 81 LEU A C 1
ATOM 604 O O . LEU A 1 81 ? 10.438 -8.68 9.797 1 98.56 81 LEU A O 1
ATOM 608 N N . PRO A 1 82 ? 11.523 -7.672 11.453 1 97.5 82 PRO A N 1
ATOM 609 C CA . PRO A 1 82 ? 10.336 -7.633 12.297 1 97.5 82 PRO A CA 1
ATOM 610 C C . PRO A 1 82 ? 9.422 -6.445 11.984 1 97.5 82 PRO A C 1
ATOM 612 O O . PRO A 1 82 ? 8.297 -6.383 12.469 1 97.5 82 PRO A O 1
ATOM 615 N N . GLY A 1 83 ? 9.906 -5.473 11.156 1 96.94 83 GLY A N 1
ATOM 616 C CA . GLY A 1 83 ? 9.188 -4.215 11.039 1 96.94 83 GLY A CA 1
ATOM 617 C C . GLY A 1 83 ? 8.516 -4.035 9.688 1 96.94 83 GLY A C 1
ATOM 618 O O . GLY A 1 83 ? 8.367 -5 8.93 1 96.94 83 GLY A O 1
ATOM 619 N N . TYR A 1 84 ? 7.934 -2.877 9.508 1 97.88 84 TYR A N 1
ATOM 620 C CA . TYR A 1 84 ? 7.375 -2.471 8.219 1 97.88 84 TYR A CA 1
ATOM 621 C C . TYR A 1 84 ? 8.445 -1.83 7.344 1 97.88 84 TYR A C 1
ATOM 623 O O . TYR A 1 84 ? 8.883 -0.709 7.609 1 97.88 84 TYR A O 1
ATOM 631 N N . TYR A 1 85 ? 8.836 -2.469 6.234 1 98.69 85 TYR A N 1
ATOM 632 C CA . TYR A 1 85 ? 9.914 -2.01 5.371 1 98.69 85 TYR A CA 1
ATOM 633 C C . TYR A 1 85 ? 9.367 -1.462 4.059 1 98.69 85 TYR A C 1
ATOM 635 O O . TYR A 1 85 ? 8.742 -2.191 3.287 1 98.69 85 TYR A O 1
ATOM 643 N N . THR A 1 86 ? 9.57 -0.16 3.881 1 98.38 86 THR A N 1
ATOM 644 C CA . THR A 1 86 ? 9.336 0.413 2.559 1 98.38 86 THR A CA 1
ATOM 645 C C . THR A 1 86 ? 10.5 0.099 1.624 1 98.38 86 THR A C 1
ATOM 647 O O . THR A 1 86 ? 11.656 0.37 1.95 1 98.38 86 THR A O 1
ATOM 650 N N . VAL A 1 87 ? 10.203 -0.463 0.407 1 98.75 87 VAL A N 1
ATOM 651 C CA . VAL A 1 87 ? 11.281 -0.9 -0.466 1 98.75 87 VAL A CA 1
ATOM 652 C C . VAL A 1 87 ? 11.102 -0.294 -1.856 1 98.75 87 VAL A C 1
ATOM 654 O O . VAL A 1 87 ? 10.102 -0.545 -2.525 1 98.75 87 VAL A O 1
ATOM 657 N N . ASN A 1 88 ? 11.969 0.471 -2.24 1 98.19 88 ASN A N 1
ATOM 658 C CA . ASN A 1 88 ? 12.094 1.045 -3.576 1 98.19 88 ASN A CA 1
ATOM 659 C C . ASN A 1 88 ? 13.484 0.812 -4.16 1 98.19 88 ASN A C 1
ATOM 661 O O . ASN A 1 88 ? 14.07 1.717 -4.758 1 98.19 88 ASN A O 1
ATOM 665 N N . THR A 1 89 ? 14 -0.329 -3.852 1 98.5 89 THR A N 1
ATOM 666 C CA . THR A 1 89 ? 15.305 -0.833 -4.281 1 98.5 89 THR A CA 1
ATOM 667 C C . THR A 1 89 ? 15.203 -2.293 -4.715 1 98.5 89 THR A C 1
ATOM 669 O O . THR A 1 89 ? 14.578 -3.107 -4.027 1 98.5 89 THR A O 1
ATOM 672 N N . VAL A 1 90 ? 15.805 -2.57 -5.934 1 98.69 90 VAL A N 1
ATOM 673 C CA . VAL A 1 90 ? 15.812 -3.957 -6.391 1 98.69 90 VAL A CA 1
ATOM 674 C C . VAL A 1 90 ? 16.562 -4.824 -5.383 1 98.69 90 VAL A C 1
ATOM 676 O O . VAL A 1 90 ? 17.641 -4.453 -4.918 1 98.69 90 VAL A O 1
ATOM 679 N N . LEU A 1 91 ? 15.984 -5.965 -4.992 1 98.88 91 LEU A N 1
ATOM 680 C CA . LEU A 1 91 ? 16.609 -6.895 -4.062 1 98.88 91 LEU A CA 1
ATOM 681 C C . LEU A 1 91 ? 17.156 -8.109 -4.801 1 98.88 91 LEU A C 1
ATOM 683 O O . LEU A 1 91 ? 16.391 -8.938 -5.297 1 98.88 91 LEU A O 1
ATOM 687 N N . GLN A 1 92 ? 18.375 -8.164 -4.957 1 98.75 92 GLN A N 1
ATOM 688 C CA . GLN A 1 92 ? 19.078 -9.359 -5.438 1 98.75 92 GLN A CA 1
ATOM 689 C C . GLN A 1 92 ? 19.906 -10 -4.332 1 98.75 92 GLN A C 1
ATOM 691 O O . GLN A 1 92 ? 20.906 -9.438 -3.887 1 98.75 92 GLN A O 1
ATOM 696 N N . THR A 1 93 ? 19.5 -11.164 -3.881 1 98.69 93 THR A N 1
ATOM 697 C CA . THR A 1 93 ? 20.125 -11.773 -2.717 1 98.69 93 THR A CA 1
ATOM 698 C C . THR A 1 93 ? 20.547 -13.211 -3.014 1 98.69 93 THR A C 1
ATOM 700 O O . THR A 1 93 ? 19.875 -13.914 -3.771 1 98.69 93 THR A O 1
ATOM 703 N N . TYR A 1 94 ? 21.641 -13.641 -2.525 1 98.44 94 TYR A N 1
ATOM 704 C CA . TYR A 1 94 ? 22.172 -14.992 -2.588 1 98.44 94 TYR A CA 1
ATOM 705 C C . TYR A 1 94 ? 22.656 -15.453 -1.216 1 98.44 94 TYR A C 1
ATOM 707 O O . TYR A 1 94 ? 23.594 -14.891 -0.659 1 98.44 94 TYR A O 1
ATOM 715 N N . LEU A 1 95 ? 22 -16.469 -0.659 1 98.75 95 LEU A N 1
ATOM 716 C CA . LEU A 1 95 ? 22.25 -16.906 0.713 1 98.75 95 LEU A CA 1
ATOM 717 C C . LEU A 1 95 ? 22.609 -18.375 0.762 1 98.75 95 LEU A C 1
ATOM 719 O O . LEU A 1 95 ? 22.203 -19.156 -0.111 1 98.75 95 LEU A O 1
ATOM 723 N N . THR A 1 96 ? 23.391 -18.75 1.763 1 98.62 96 THR A N 1
ATOM 724 C CA . THR A 1 96 ? 23.75 -20.156 2 1 98.62 96 THR A CA 1
ATOM 725 C C . THR A 1 96 ? 23.531 -20.531 3.463 1 98.62 96 THR A C 1
ATOM 727 O O . THR A 1 96 ? 24.188 -19.984 4.355 1 98.62 96 THR A O 1
ATOM 730 N N . ASN A 1 97 ? 22.656 -21.344 3.762 1 98.38 97 ASN A N 1
ATOM 731 C CA . ASN A 1 97 ? 22.328 -21.812 5.109 1 98.38 97 ASN A CA 1
ATOM 732 C C . ASN A 1 97 ? 21.875 -20.656 6.004 1 98.38 97 ASN A C 1
ATOM 734 O O . ASN A 1 97 ? 22.453 -20.438 7.074 1 98.38 97 ASN A O 1
ATOM 738 N N . VAL A 1 98 ? 20.859 -19.969 5.57 1 98.69 98 VAL A N 1
ATOM 739 C CA . VAL A 1 98 ? 20.375 -18.797 6.293 1 98.69 98 VAL A CA 1
ATOM 740 C C . VAL A 1 98 ? 18.875 -18.938 6.562 1 98.69 98 VAL A C 1
ATOM 742 O O . VAL A 1 98 ? 18.125 -19.406 5.707 1 98.69 98 VAL A O 1
ATOM 745 N N . GLU A 1 99 ? 18.516 -18.625 7.805 1 98.75 99 GLU A N 1
ATOM 746 C CA . GLU A 1 99 ? 17.109 -18.422 8.148 1 98.75 99 GLU A CA 1
ATOM 747 C C . GLU A 1 99 ? 16.719 -16.953 8.062 1 98.75 99 GLU A C 1
ATOM 749 O O . GLU A 1 99 ? 17.359 -16.109 8.688 1 98.75 99 GLU A O 1
ATOM 754 N N . VAL A 1 100 ? 15.766 -16.656 7.223 1 98.88 100 VAL A N 1
ATOM 755 C CA . VAL A 1 100 ? 15.188 -15.312 7.16 1 98.88 100 VAL A CA 1
ATOM 756 C C . VAL A 1 100 ? 13.82 -15.305 7.836 1 98.88 100 VAL A C 1
ATOM 758 O O . VAL A 1 100 ? 12.883 -15.953 7.367 1 98.88 100 VAL A O 1
ATOM 761 N N . ARG A 1 101 ? 13.727 -14.57 8.883 1 98.75 101 ARG A N 1
ATOM 762 C CA . ARG A 1 101 ? 12.469 -14.445 9.609 1 98.75 101 ARG A CA 1
ATOM 763 C C . ARG A 1 101 ? 11.773 -13.125 9.281 1 98.75 101 ARG A C 1
ATOM 765 O O . ARG A 1 101 ? 12.109 -12.086 9.852 1 98.75 101 ARG A O 1
ATOM 772 N N . LEU A 1 102 ? 10.758 -13.203 8.461 1 98.69 102 LEU A N 1
ATOM 773 C CA . LEU A 1 102 ? 9.914 -12.055 8.133 1 98.69 102 LEU A CA 1
ATOM 774 C C . LEU A 1 102 ? 8.641 -12.062 8.977 1 98.69 102 LEU A C 1
ATOM 776 O O . LEU A 1 102 ? 7.645 -12.688 8.602 1 98.69 102 LEU A O 1
ATOM 780 N N . THR A 1 103 ? 8.633 -11.305 10.094 1 97.44 103 THR A N 1
ATOM 781 C CA . THR A 1 103 ? 7.438 -11.188 10.922 1 97.44 103 THR A CA 1
ATOM 782 C C . THR A 1 103 ? 6.699 -9.883 10.609 1 97.44 103 THR A C 1
ATOM 784 O O . THR A 1 103 ? 5.516 -9.75 10.93 1 97.44 103 THR A O 1
ATOM 787 N N . GLY A 1 104 ? 7.465 -8.977 10.062 1 97.31 104 GLY A N 1
ATOM 788 C CA . GLY A 1 104 ? 6.883 -7.723 9.617 1 97.31 104 GLY A CA 1
ATOM 789 C C . GLY A 1 104 ? 6.402 -7.762 8.172 1 97.31 104 GLY A C 1
ATOM 790 O O . GLY A 1 104 ? 5.758 -8.727 7.758 1 97.31 104 GLY A O 1
ATOM 791 N N . ALA A 1 105 ? 6.672 -6.66 7.438 1 98.44 105 ALA A N 1
ATOM 792 C CA . ALA A 1 105 ? 6.195 -6.602 6.059 1 98.44 105 ALA A CA 1
ATOM 793 C C . ALA A 1 105 ? 7.203 -5.895 5.16 1 98.44 105 ALA A C 1
ATOM 795 O O . ALA A 1 105 ? 7.82 -4.906 5.566 1 98.44 105 ALA A O 1
ATOM 796 N N . ILE A 1 106 ? 7.387 -6.449 4.023 1 98.75 106 ILE A N 1
ATOM 797 C CA . ILE A 1 106 ? 8.023 -5.754 2.908 1 98.75 106 ILE A CA 1
ATOM 798 C C . ILE A 1 106 ? 6.953 -5.141 2.008 1 98.75 106 ILE A C 1
ATOM 800 O O . ILE A 1 106 ? 6.086 -5.848 1.488 1 98.75 106 ILE A O 1
ATOM 804 N N . SER A 1 107 ? 6.945 -3.873 1.942 1 98.62 107 SER A N 1
ATOM 805 C CA . SER A 1 107 ? 6.008 -3.135 1.102 1 98.62 107 SER A CA 1
ATOM 806 C C . SER A 1 107 ? 6.73 -2.412 -0.03 1 98.62 107 SER A C 1
ATOM 808 O O . SER A 1 107 ? 7.48 -1.466 0.211 1 98.62 107 SER A O 1
ATOM 810 N N . TYR A 1 108 ? 6.531 -2.875 -1.312 1 98.75 108 TYR A N 1
ATOM 811 C CA . TYR A 1 108 ? 7.152 -2.215 -2.455 1 98.75 108 TYR A CA 1
ATOM 812 C C . TYR A 1 108 ? 6.441 -0.906 -2.781 1 98.75 108 TYR A C 1
ATOM 814 O O . TYR A 1 108 ? 5.211 -0.835 -2.746 1 98.75 108 TYR A O 1
ATOM 822 N N . VAL A 1 109 ? 7.246 0.119 -3.033 1 98.12 109 VAL A N 1
ATOM 823 C CA . VAL A 1 109 ? 6.66 1.387 -3.453 1 98.12 109 VAL A CA 1
ATOM 824 C C . VAL A 1 109 ? 6 1.222 -4.82 1 98.12 109 VAL A C 1
ATOM 826 O O . VAL A 1 109 ? 6.582 0.631 -5.73 1 98.12 109 VAL A O 1
ATOM 829 N N . PRO A 1 110 ? 4.734 1.629 -5.012 1 97.69 110 PRO A N 1
ATOM 830 C CA . PRO A 1 110 ? 4.066 1.469 -6.305 1 97.69 110 PRO A CA 1
ATOM 831 C C . PRO A 1 110 ? 4.535 2.484 -7.34 1 97.69 110 PRO A C 1
ATOM 833 O O . PRO A 1 110 ? 3.742 3.305 -7.812 1 97.69 110 PRO A O 1
ATOM 836 N N . ASP A 1 111 ? 5.762 2.393 -7.703 1 96.81 111 ASP A N 1
ATOM 837 C CA . ASP A 1 111 ? 6.465 3.314 -8.586 1 96.81 111 ASP A CA 1
ATOM 838 C C . ASP A 1 111 ? 6.754 2.664 -9.938 1 96.81 111 ASP A C 1
ATOM 840 O O . ASP A 1 111 ? 7.852 2.148 -10.164 1 96.81 111 ASP A O 1
ATOM 844 N N . ILE A 1 112 ? 5.832 2.807 -10.883 1 95.75 112 ILE A N 1
ATOM 845 C CA . ILE A 1 112 ? 5.934 2.168 -12.195 1 95.75 112 ILE A CA 1
ATOM 846 C C . ILE A 1 112 ? 7.164 2.695 -12.93 1 95.75 112 ILE A C 1
ATOM 848 O O . ILE A 1 112 ? 7.895 1.928 -13.555 1 95.75 112 ILE A O 1
ATOM 852 N N . GLU A 1 113 ? 7.398 3.975 -12.836 1 94.5 113 GLU A N 1
ATOM 853 C CA . GLU A 1 113 ? 8.5 4.602 -13.562 1 94.5 113 GLU A CA 1
ATOM 854 C C . GLU A 1 113 ? 9.844 4.059 -13.094 1 94.5 113 GLU A C 1
ATOM 856 O O . GLU A 1 113 ? 10.773 3.916 -13.891 1 94.5 113 GLU A O 1
ATOM 861 N N . TYR A 1 114 ? 9.953 3.807 -11.859 1 96.25 114 TYR A N 1
ATOM 862 C CA . TYR A 1 114 ? 11.203 3.256 -11.344 1 96.25 114 TYR A CA 1
ATOM 863 C C . TYR A 1 114 ? 11.32 1.772 -11.68 1 96.25 114 TYR A C 1
ATOM 865 O O . TYR A 1 114 ? 12.359 1.321 -12.164 1 96.25 114 TYR A O 1
ATOM 873 N N . TRP A 1 115 ? 10.273 0.971 -11.383 1 97.44 115 TRP A N 1
ATOM 874 C CA . TRP A 1 115 ? 10.375 -0.485 -11.391 1 97.44 115 TRP A CA 1
ATOM 875 C C . TRP A 1 115 ? 10.406 -1.016 -12.82 1 97.44 115 TRP A C 1
ATOM 877 O O . TRP A 1 115 ? 10.977 -2.076 -13.086 1 97.44 115 TRP A O 1
ATOM 887 N N . SER A 1 116 ? 9.82 -0.313 -13.773 1 95.25 116 SER A N 1
ATOM 888 C CA . SER A 1 116 ? 9.75 -0.818 -15.141 1 95.25 116 SER A CA 1
ATOM 889 C C . SER A 1 116 ? 11.141 -1.005 -15.734 1 95.25 116 SER A C 1
ATOM 891 O O . SER A 1 116 ? 11.484 -2.094 -16.203 1 95.25 116 SER A O 1
ATOM 893 N N . PRO A 1 117 ? 11.945 -0.007 -15.594 1 95.5 117 PRO A N 1
ATOM 894 C CA . PRO A 1 117 ? 13.273 -0.22 -16.172 1 95.5 117 PRO A CA 1
ATOM 895 C C . PRO A 1 117 ? 14.227 -0.936 -15.211 1 95.5 117 PRO A C 1
ATOM 897 O O . PRO A 1 117 ? 15.242 -1.487 -15.641 1 95.5 117 PRO A O 1
ATOM 900 N N . ASN A 1 118 ? 13.891 -0.999 -13.906 1 97.38 118 ASN A N 1
ATOM 901 C CA . 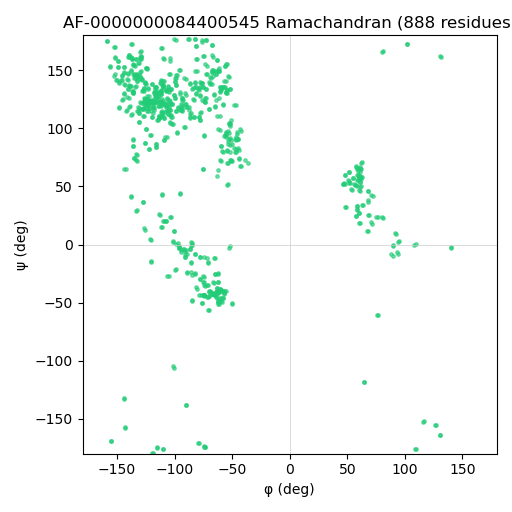ASN A 1 118 ? 14.938 -1.389 -12.961 1 97.38 118 ASN A CA 1
ATOM 902 C C . ASN A 1 118 ? 14.727 -2.812 -12.453 1 97.38 118 ASN A C 1
ATOM 904 O O . ASN A 1 118 ? 15.656 -3.434 -11.93 1 97.38 118 ASN A O 1
ATOM 908 N N . SER A 1 119 ? 13.461 -3.309 -12.43 1 98.06 119 SER A N 1
ATOM 909 C CA . SER A 1 119 ? 13.234 -4.664 -11.938 1 98.06 119 SER A CA 1
ATOM 910 C C . SER A 1 119 ? 14.062 -5.68 -12.719 1 98.06 119 SER A C 1
ATOM 912 O O . SER A 1 119 ? 14.438 -5.438 -13.867 1 98.06 119 SER A O 1
ATOM 914 N N . ILE A 1 120 ? 14.391 -6.781 -12.141 1 98.38 120 ILE A N 1
ATOM 915 C CA . ILE A 1 120 ? 15.273 -7.773 -12.742 1 98.38 120 ILE A CA 1
ATOM 916 C C . ILE A 1 120 ? 14.539 -8.516 -13.852 1 98.38 120 ILE A C 1
ATOM 918 O O . ILE A 1 120 ? 13.508 -9.148 -13.609 1 98.38 120 ILE A O 1
ATOM 922 N N . TYR A 1 121 ? 15.102 -8.453 -15.039 1 97.38 121 TYR A N 1
ATOM 923 C CA . TYR A 1 121 ? 14.508 -9.094 -16.203 1 97.38 121 TYR A CA 1
ATOM 924 C C . TYR A 1 121 ? 14.773 -10.594 -16.203 1 97.38 121 TYR A C 1
ATOM 926 O O . TYR A 1 121 ? 15.922 -11.023 -16.031 1 97.38 121 TYR A O 1
ATOM 934 N N . LEU A 1 122 ? 13.711 -11.414 -16.516 1 96.75 122 LEU A N 1
ATOM 935 C CA . LEU A 1 122 ? 13.844 -12.859 -16.406 1 96.75 122 LEU A CA 1
ATOM 936 C C . LEU A 1 122 ? 13.57 -13.531 -17.75 1 96.75 122 LEU A C 1
ATOM 938 O O . LEU A 1 122 ? 13.516 -14.758 -17.844 1 96.75 122 LEU A O 1
ATOM 942 N N . THR A 1 123 ? 13.367 -12.82 -18.781 1 91.94 123 THR A N 1
ATOM 943 C CA . THR A 1 123 ? 13.258 -13.203 -20.172 1 91.94 123 THR A CA 1
ATOM 944 C C . THR A 1 123 ? 11.906 -13.859 -20.453 1 91.94 123 THR A C 1
ATOM 946 O O . THR A 1 123 ? 11.172 -13.438 -21.344 1 91.94 123 THR A O 1
ATOM 949 N N . TYR A 1 124 ? 11.602 -14.992 -19.781 1 93.31 124 TYR A N 1
ATOM 950 C CA . TYR A 1 124 ? 10.383 -15.758 -20.047 1 93.31 124 TYR A CA 1
ATOM 951 C C . TYR A 1 124 ? 9.148 -14.891 -19.844 1 93.31 124 TYR A C 1
ATOM 953 O O . TYR A 1 124 ? 8.945 -14.312 -18.781 1 93.31 124 TYR A O 1
ATOM 961 N N . GLN A 1 125 ? 8.352 -14.727 -20.906 1 93.62 125 GLN A N 1
ATOM 962 C CA . GLN A 1 125 ? 7.121 -13.938 -20.922 1 93.62 125 GLN A CA 1
ATOM 963 C C . GLN A 1 125 ? 7.387 -12.492 -20.516 1 93.62 125 GLN A C 1
ATOM 965 O O . GLN A 1 125 ? 6.527 -11.836 -19.922 1 93.62 125 GLN A O 1
ATOM 970 N N . ASN A 1 126 ? 8.609 -12.016 -20.688 1 93.56 126 ASN A N 1
ATOM 971 C CA . ASN A 1 126 ? 9.062 -10.68 -20.344 1 93.56 126 ASN A CA 1
ATOM 972 C C . ASN A 1 126 ? 8.867 -10.391 -18.859 1 93.56 126 ASN A C 1
ATOM 974 O O . ASN A 1 126 ? 8.578 -9.258 -18.469 1 93.56 126 ASN A O 1
ATOM 978 N N . ALA A 1 127 ? 8.969 -11.492 -18.094 1 96.19 127 ALA A N 1
ATOM 979 C CA . ALA A 1 127 ? 8.789 -11.344 -16.656 1 96.19 127 ALA A CA 1
ATOM 980 C C 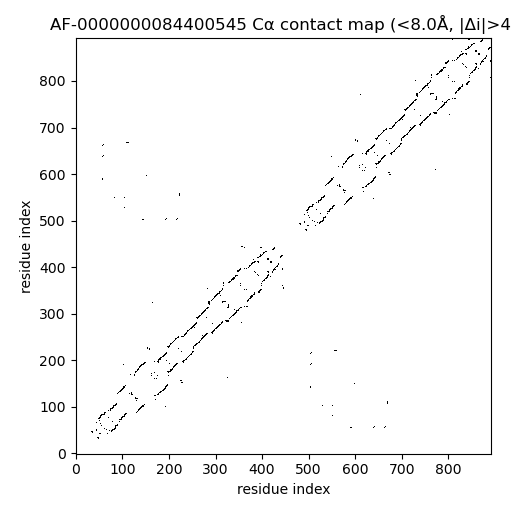. ALA A 1 127 ? 9.953 -10.57 -16.047 1 96.19 127 ALA A C 1
ATOM 982 O O . ALA A 1 127 ? 11.086 -10.648 -16.531 1 96.19 127 ALA A O 1
ATOM 983 N N . THR A 1 128 ? 9.641 -9.734 -15.023 1 97.88 128 THR A N 1
ATOM 984 C CA . THR A 1 128 ? 10.609 -9.055 -14.172 1 97.88 128 THR A CA 1
ATOM 985 C C . THR A 1 128 ? 10.281 -9.273 -12.695 1 97.88 128 THR A C 1
ATOM 987 O O . THR A 1 128 ? 9.188 -9.734 -12.367 1 97.88 128 THR A O 1
ATOM 990 N N . THR A 1 129 ? 11.297 -9.039 -11.812 1 98.75 129 THR A N 1
ATOM 991 C CA . THR A 1 129 ? 11.023 -9.273 -10.398 1 98.75 129 THR A CA 1
ATOM 992 C C . THR A 1 129 ? 11.625 -8.164 -9.539 1 98.75 129 THR A C 1
ATOM 994 O O . THR A 1 129 ? 12.641 -7.566 -9.906 1 98.75 129 THR A O 1
ATOM 997 N N . TYR A 1 130 ? 10.891 -7.918 -8.352 1 98.75 130 TYR A N 1
ATOM 998 C CA . TYR A 1 130 ? 11.398 -7.02 -7.324 1 98.75 130 TYR A CA 1
ATOM 999 C C . TYR A 1 130 ? 12.578 -7.645 -6.594 1 98.75 130 TYR A C 1
ATOM 1001 O O . TYR A 1 130 ? 13.562 -6.965 -6.293 1 98.75 130 TYR A O 1
ATOM 1009 N N . TRP A 1 131 ? 12.414 -8.867 -6.25 1 98.94 131 TRP A N 1
ATOM 1010 C CA . TRP A 1 131 ? 13.312 -9.586 -5.355 1 98.94 131 TRP A CA 1
ATOM 1011 C C . TRP A 1 131 ? 13.703 -10.938 -5.953 1 98.94 131 TRP A C 1
ATOM 1013 O O . TRP A 1 131 ? 12.867 -11.836 -6.059 1 98.94 131 TRP A O 1
ATOM 1023 N N . PHE A 1 132 ? 14.906 -11.047 -6.434 1 98.94 132 PHE A N 1
ATOM 1024 C CA . PHE A 1 132 ? 15.516 -12.312 -6.82 1 98.94 132 PHE A CA 1
ATOM 1025 C C . PHE A 1 132 ? 16.188 -12.977 -5.629 1 98.94 132 PHE A C 1
ATOM 1027 O O . PHE A 1 132 ? 17.219 -12.508 -5.148 1 98.94 132 PHE A O 1
ATOM 1034 N N . PHE A 1 133 ? 15.625 -14.102 -5.109 1 98.81 133 PHE A N 1
ATOM 1035 C CA . PHE A 1 133 ? 15.992 -14.789 -3.877 1 98.81 133 PHE A CA 1
ATOM 1036 C C . PHE A 1 133 ? 16.688 -16.109 -4.188 1 98.81 133 PHE A C 1
ATOM 1038 O O . PHE A 1 133 ? 16.031 -17.141 -4.363 1 98.81 133 PHE A O 1
ATOM 1045 N N . GLY A 1 134 ? 18.016 -16.078 -4.262 1 98.62 134 GLY A N 1
ATOM 1046 C CA . GLY A 1 134 ? 18.797 -17.25 -4.652 1 98.62 134 GLY A CA 1
ATOM 1047 C C . GLY A 1 134 ? 19.625 -17.812 -3.52 1 98.62 134 GLY A C 1
ATOM 1048 O O . GLY A 1 134 ? 19.688 -17.234 -2.434 1 98.62 134 GLY A O 1
ATOM 1049 N N . GLY A 1 135 ? 20.156 -18.984 -3.785 1 98.44 135 GLY A N 1
ATOM 1050 C CA . GLY A 1 135 ? 21.062 -19.594 -2.824 1 98.44 135 GLY A CA 1
ATOM 1051 C C . GLY A 1 135 ? 20.719 -21.031 -2.514 1 98.44 135 GLY A C 1
ATOM 1052 O O . GLY A 1 135 ? 20.141 -21.734 -3.344 1 98.44 135 GLY A O 1
ATOM 1053 N N . SER A 1 136 ? 21.312 -21.516 -1.39 1 98.75 136 SER A N 1
ATOM 1054 C CA . SER A 1 136 ? 21.125 -22.906 -1.013 1 98.75 136 SER A CA 1
ATOM 1055 C C . SER A 1 136 ? 20.922 -23.047 0.491 1 98.75 136 SER A C 1
ATOM 1057 O O . SER A 1 136 ? 21.641 -22.438 1.283 1 98.75 136 SER A O 1
ATOM 1059 N N . GLY A 1 137 ? 19.969 -23.875 0.878 1 98.62 137 GLY A N 1
ATOM 1060 C CA . GLY A 1 137 ? 19.703 -24.094 2.291 1 98.62 137 GLY A CA 1
ATOM 1061 C C . GLY A 1 137 ? 19.125 -22.875 2.996 1 98.62 137 GLY A C 1
ATOM 1062 O O . GLY A 1 137 ? 19.609 -22.484 4.062 1 98.62 137 GLY A O 1
ATOM 1063 N N . VAL A 1 138 ? 18.188 -22.281 2.383 1 98.81 138 VAL A N 1
ATOM 1064 C CA . VAL A 1 138 ? 17.625 -21.047 2.918 1 98.81 138 VAL A CA 1
ATOM 1065 C C . VAL A 1 138 ? 16.156 -21.25 3.277 1 98.81 138 VAL A C 1
ATOM 1067 O O . VAL A 1 138 ? 15.422 -21.938 2.551 1 98.81 138 VAL A O 1
ATOM 1070 N N . THR A 1 139 ? 15.727 -20.75 4.453 1 98.88 139 THR A N 1
ATOM 1071 C CA . THR A 1 139 ? 14.328 -20.734 4.863 1 98.88 139 THR A CA 1
ATOM 1072 C C . THR A 1 139 ? 13.836 -19.297 5.043 1 98.88 139 THR A C 1
ATOM 1074 O O . THR A 1 139 ? 14.445 -18.516 5.766 1 98.88 139 THR A O 1
ATOM 1077 N N . LEU A 1 140 ? 12.812 -18.922 4.348 1 98.88 140 LEU A N 1
ATOM 1078 C CA . LEU A 1 140 ? 12.078 -17.688 4.547 1 98.88 140 LEU A CA 1
ATOM 1079 C C . LEU A 1 140 ? 10.727 -17.953 5.211 1 98.88 140 LEU A C 1
ATOM 1081 O O . LEU A 1 140 ? 9.898 -18.688 4.672 1 98.88 140 LEU A O 1
ATOM 1085 N N . HIS A 1 141 ? 10.477 -17.406 6.426 1 98.62 141 HIS A N 1
ATOM 1086 C CA . HIS A 1 141 ? 9.242 -17.688 7.152 1 98.62 141 HIS A CA 1
ATOM 1087 C C . HIS A 1 141 ? 8.961 -16.609 8.188 1 98.62 141 HIS A C 1
ATOM 1089 O O . HIS A 1 141 ? 9.695 -15.609 8.273 1 98.62 141 HIS A O 1
ATOM 1095 N N . GLY A 1 142 ? 7.758 -16.656 8.914 1 97.44 142 GLY A N 1
ATOM 1096 C CA . GLY A 1 142 ? 7.613 -15.797 10.078 1 97.44 142 GLY A CA 1
ATOM 1097 C C . GLY A 1 142 ? 6.23 -15.18 10.203 1 97.44 142 GLY A C 1
ATOM 1098 O O . GLY A 1 142 ? 5.941 -14.484 11.172 1 97.44 142 GLY A O 1
ATOM 1099 N N . GLY A 1 143 ? 5.383 -15.438 9.289 1 96.81 143 GLY A N 1
ATOM 1100 C CA . GLY A 1 143 ? 4.016 -14.945 9.383 1 96.81 143 GLY A CA 1
ATOM 1101 C C . GLY A 1 143 ? 3.832 -13.578 8.75 1 96.81 143 GLY A C 1
ATOM 1102 O O . GLY A 1 143 ? 2.717 -13.055 8.703 1 96.81 143 GLY A O 1
ATOM 1103 N N . GLY A 1 144 ? 4.871 -13.008 8.234 1 98.12 144 GLY A N 1
ATOM 1104 C CA . GLY A 1 144 ? 4.848 -11.656 7.695 1 98.12 144 GLY A CA 1
ATOM 1105 C C . GLY A 1 144 ? 4.25 -11.578 6.305 1 98.12 144 GLY A C 1
ATOM 1106 O O . GLY A 1 144 ? 3.562 -12.5 5.867 1 98.12 144 GLY A O 1
ATOM 1107 N N . THR A 1 145 ? 4.379 -10.406 5.68 1 98.75 145 THR A N 1
ATOM 1108 C CA . THR A 1 145 ? 3.711 -10.133 4.41 1 98.75 145 THR A CA 1
ATOM 1109 C C . THR A 1 145 ? 4.672 -9.484 3.422 1 98.75 145 THR A C 1
ATOM 1111 O O . THR A 1 145 ? 5.48 -8.633 3.803 1 98.75 145 THR A O 1
ATOM 1114 N N . ILE A 1 146 ? 4.648 -9.914 2.236 1 98.88 146 ILE A N 1
ATOM 1115 C CA . ILE A 1 146 ? 5.18 -9.172 1.097 1 98.88 146 ILE A CA 1
ATOM 1116 C C . ILE A 1 146 ? 4.027 -8.547 0.309 1 98.88 146 ILE A C 1
ATOM 1118 O O . ILE A 1 146 ? 3.223 -9.258 -0.294 1 98.88 146 ILE A O 1
ATOM 1122 N N . ASP A 1 147 ? 3.916 -7.207 0.387 1 98.81 147 ASP A N 1
ATOM 1123 C CA . ASP A 1 147 ? 2.869 -6.461 -0.304 1 98.81 147 ASP A CA 1
ATOM 1124 C C . ASP A 1 147 ? 3.436 -5.691 -1.496 1 98.81 147 ASP A C 1
ATOM 1126 O O . ASP A 1 147 ? 4.215 -4.754 -1.323 1 98.81 147 ASP A O 1
ATOM 1130 N N . ALA A 1 148 ? 2.928 -6.039 -2.721 1 98.69 148 ALA A N 1
ATOM 1131 C CA . ALA A 1 148 ? 3.52 -5.43 -3.912 1 98.69 148 ALA A CA 1
ATOM 1132 C C . ALA A 1 148 ? 2.713 -4.219 -4.367 1 98.69 148 ALA A C 1
ATOM 1134 O O . ALA A 1 148 ? 3.117 -3.506 -5.289 1 98.69 148 ALA A O 1
ATOM 1135 N N . ASN A 1 149 ? 1.651 -3.977 -3.703 1 98.06 149 ASN A N 1
ATOM 1136 C CA . ASN A 1 149 ? 0.844 -2.791 -3.975 1 98.06 149 ASN A CA 1
ATOM 1137 C C . ASN A 1 149 ? 0.435 -2.719 -5.441 1 98.06 149 ASN A C 1
ATOM 1139 O O . ASN A 1 149 ? 0.617 -1.687 -6.09 1 98.06 149 ASN A O 1
ATOM 1143 N N . GLY A 1 150 ? -0.231 -3.764 -5.906 1 98.19 150 GLY A N 1
ATOM 1144 C CA . GLY A 1 150 ? -0.481 -3.977 -7.324 1 98.19 150 GLY A CA 1
ATOM 1145 C C . GLY A 1 150 ? -1.61 -3.123 -7.863 1 98.19 150 GLY A C 1
ATOM 1146 O O . GLY A 1 150 ? -1.772 -2.996 -9.078 1 98.19 150 GLY A O 1
ATOM 1147 N N . GLN A 1 151 ? -2.424 -2.422 -7.012 1 97.25 151 GLN A N 1
ATOM 1148 C CA . GLN A 1 151 ? -3.566 -1.646 -7.484 1 97.25 151 GLN A CA 1
ATOM 1149 C C . GLN A 1 151 ? -3.137 -0.608 -8.516 1 97.25 151 GLN A C 1
ATOM 1151 O O . GLN A 1 151 ? -3.814 -0.412 -9.531 1 97.25 151 GLN A O 1
ATOM 1156 N N . THR A 1 152 ? -1.992 0.013 -8.242 1 95.25 152 THR A N 1
ATOM 1157 C CA . THR A 1 152 ? -1.479 1.031 -9.156 1 95.25 152 THR A CA 1
ATOM 1158 C C . THR A 1 152 ? -1.215 0.438 -10.539 1 95.25 152 THR A C 1
ATOM 1160 O O . THR A 1 152 ? -1.513 1.066 -11.555 1 95.25 152 THR A O 1
ATOM 1163 N N . TRP A 1 153 ? -0.709 -0.731 -10.609 1 96.56 153 TRP A N 1
ATOM 1164 C CA . TRP A 1 153 ? -0.417 -1.403 -11.875 1 96.56 153 TRP A CA 1
ATOM 1165 C C . TRP A 1 153 ? -1.703 -1.81 -12.586 1 96.56 153 TRP A C 1
ATOM 1167 O O . TRP A 1 153 ? -1.811 -1.688 -13.805 1 96.56 153 TRP A O 1
ATOM 1177 N N . TRP A 1 154 ? -2.66 -2.285 -11.836 1 96.81 154 TRP A N 1
ATOM 1178 C CA . TRP A 1 154 ? -3.912 -2.734 -12.43 1 96.81 154 TRP A CA 1
ATOM 1179 C C . TRP A 1 154 ? -4.688 -1.558 -13.016 1 96.81 154 TRP A C 1
ATOM 1181 O O . TRP A 1 154 ? -5.238 -1.654 -14.117 1 96.81 154 TRP A O 1
ATOM 1191 N N . ASP A 1 155 ? -4.711 -0.465 -12.266 1 93.88 155 ASP A N 1
ATOM 1192 C CA . ASP A 1 155 ? -5.355 0.747 -12.758 1 93.88 155 ASP A CA 1
ATOM 1193 C C . ASP A 1 155 ? -4.699 1.24 -14.047 1 93.88 155 ASP A C 1
ATOM 1195 O O . ASP A 1 155 ? -5.387 1.597 -15.008 1 93.88 155 ASP A O 1
ATOM 1199 N N . TYR A 1 156 ? -3.387 1.257 -14.039 1 92.88 156 TYR A N 1
ATOM 1200 C CA . TYR A 1 156 ? -2.654 1.722 -15.211 1 92.88 156 TYR A CA 1
ATOM 1201 C C . TYR A 1 156 ? -2.889 0.801 -16.406 1 92.88 156 TYR A C 1
ATOM 1203 O O . TYR A 1 156 ? -3.109 1.269 -17.516 1 92.88 156 TYR A O 1
ATOM 1211 N N . TYR A 1 157 ? -2.852 -0.439 -16.156 1 93.88 157 TYR A N 1
ATOM 1212 C CA . TYR A 1 157 ? -3.021 -1.442 -17.203 1 93.88 157 TYR A CA 1
ATOM 1213 C C . TYR A 1 157 ? -4.406 -1.349 -17.828 1 93.88 157 TYR A C 1
ATOM 1215 O O . TYR A 1 157 ? -4.562 -1.533 -19.031 1 93.88 157 TYR A O 1
ATOM 1223 N N . ALA A 1 158 ? -5.379 -1.121 -17.031 1 92.75 158 ALA A N 1
ATOM 1224 C CA . ALA A 1 158 ? -6.746 -0.993 -17.531 1 92.75 158 ALA A CA 1
ATOM 1225 C C . ALA A 1 158 ? -6.875 0.189 -18.484 1 92.75 158 ALA A C 1
ATOM 1227 O O . ALA A 1 158 ? -7.645 0.136 -19.438 1 92.75 158 ALA A O 1
ATOM 1228 N N . GLN A 1 159 ? -6.102 1.189 -18.219 1 88.94 159 GLN A N 1
ATOM 1229 C CA . GLN A 1 159 ? -6.164 2.398 -19.031 1 88.94 159 GLN A CA 1
ATOM 1230 C C . GLN A 1 159 ? -5.199 2.316 -20.219 1 88.94 159 GLN A C 1
ATOM 1232 O O . GLN A 1 159 ? -5.402 2.979 -21.234 1 88.94 159 GLN A O 1
ATOM 1237 N N . ASN A 1 160 ? -4.191 1.473 -20.016 1 87.5 160 ASN A N 1
ATOM 1238 C CA . ASN A 1 160 ? -3.148 1.317 -21.031 1 87.5 160 ASN A CA 1
ATOM 1239 C C . ASN A 1 160 ? -2.84 -0.153 -21.281 1 87.5 160 ASN A C 1
ATOM 1241 O O . ASN A 1 160 ? -1.731 -0.618 -21.016 1 87.5 160 ASN A O 1
ATOM 1245 N N . PRO A 1 161 ? -3.816 -0.759 -21.953 1 82.62 161 PRO A N 1
ATOM 1246 C CA . PRO A 1 161 ? -3.584 -2.193 -22.141 1 82.62 161 PRO A CA 1
ATOM 1247 C C . PRO A 1 161 ? -2.365 -2.484 -23.016 1 82.62 161 PRO A C 1
ATOM 1249 O O . PRO A 1 161 ? -2.201 -1.878 -24.078 1 82.62 161 PRO A O 1
ATOM 1252 N N . SER A 1 162 ? -1.402 -3.166 -22.438 1 79.88 162 SER A N 1
ATOM 1253 C CA . SER A 1 162 ? -0.155 -3.48 -23.141 1 79.88 162 SER A CA 1
ATOM 1254 C C . SER A 1 162 ? 0.354 -4.867 -22.75 1 79.88 162 SER A C 1
ATOM 1256 O O . SER A 1 162 ? 1.439 -5 -22.188 1 79.88 162 SER A O 1
ATOM 1258 N N . ALA A 1 163 ? -0.338 -5.949 -23.062 1 76.38 163 ALA A N 1
ATOM 1259 C CA . ALA A 1 163 ? 0.101 -7.305 -22.75 1 76.38 163 ALA A CA 1
ATOM 1260 C C . ALA A 1 163 ? 0.753 -7.969 -23.953 1 76.38 163 ALA A C 1
ATOM 1262 O O . ALA A 1 163 ? 0.388 -7.684 -25.094 1 76.38 163 ALA A O 1
ATOM 1263 N N . GLY A 1 164 ? 1.786 -8.75 -23.516 1 73.06 164 GLY A N 1
ATOM 1264 C CA . GLY A 1 164 ? 2.307 -9.617 -24.562 1 73.06 164 GLY A CA 1
ATOM 1265 C C . GLY A 1 164 ? 1.388 -10.773 -24.891 1 73.06 164 GLY A C 1
ATOM 1266 O O . GLY A 1 164 ? 0.262 -10.844 -24.391 1 73.06 164 GLY A O 1
ATOM 1267 N N . VAL A 1 165 ? 1.935 -11.648 -25.766 1 71.5 165 VAL A N 1
ATOM 1268 C CA . VAL A 1 165 ? 1.215 -12.867 -26.141 1 71.5 165 VAL A CA 1
ATOM 1269 C C . VAL A 1 165 ? 0.852 -13.656 -24.891 1 71.5 165 VAL A C 1
ATOM 1271 O O . VAL A 1 165 ? 1.669 -13.797 -23.984 1 71.5 165 VAL A O 1
ATOM 1274 N N . ALA A 1 166 ? -0.439 -14.055 -24.828 1 71.69 166 ALA A N 1
ATOM 1275 C CA . ALA A 1 166 ? -0.989 -14.859 -23.734 1 71.69 166 ALA A CA 1
ATOM 1276 C C . ALA A 1 166 ? -0.84 -14.141 -22.406 1 71.69 166 ALA A C 1
ATOM 1278 O O . ALA A 1 166 ? -0.606 -14.781 -21.375 1 71.69 166 ALA A O 1
ATOM 1279 N N . GLY A 1 167 ? -0.797 -12.836 -22.438 1 77.25 167 GLY A N 1
ATOM 1280 C CA . GLY A 1 167 ? -0.829 -12.031 -21.234 1 77.25 167 GLY A CA 1
ATOM 1281 C C . GLY A 1 167 ? 0.552 -11.711 -20.688 1 77.25 167 GLY A C 1
ATOM 1282 O O . GLY A 1 167 ? 0.686 -11.211 -19.578 1 77.25 167 GLY A O 1
ATOM 1283 N N . GLY A 1 168 ? 1.532 -12 -21.438 1 81.62 168 GLY A N 1
ATOM 1284 C CA . GLY A 1 168 ? 2.887 -11.703 -21 1 81.62 168 GLY A CA 1
ATOM 1285 C C . GLY A 1 168 ? 3.09 -10.242 -20.641 1 81.62 168 GLY A C 1
ATOM 1286 O O . GLY A 1 168 ? 2.32 -9.375 -21.062 1 81.62 168 GLY A O 1
ATOM 1287 N N . SER A 1 169 ? 4.098 -10.078 -19.781 1 85.38 169 SER A N 1
ATOM 1288 C CA . SER A 1 169 ? 4.441 -8.711 -19.391 1 85.38 169 SER A CA 1
ATOM 1289 C C . SER A 1 169 ? 5.172 -7.988 -20.516 1 85.38 169 SER A C 1
ATOM 1291 O O . SER A 1 169 ? 5.055 -8.367 -21.688 1 85.38 169 SER A O 1
ATOM 1293 N N . SER A 1 170 ? 5.641 -6.715 -20.141 1 85.19 170 SER A N 1
ATOM 1294 C CA . SER A 1 170 ? 6.438 -5.949 -21.094 1 85.19 170 SER A CA 1
ATOM 1295 C C . SER A 1 170 ? 7.625 -5.281 -20.406 1 85.19 170 SER A C 1
ATOM 1297 O O . SER A 1 170 ? 7.668 -5.195 -19.172 1 85.19 170 SER A O 1
ATOM 1299 N N . ARG A 1 171 ? 8.547 -4.938 -21.234 1 82.69 171 ARG A N 1
ATOM 1300 C CA . ARG A 1 171 ? 9.711 -4.266 -20.656 1 82.69 171 ARG A CA 1
ATOM 1301 C C . ARG A 1 171 ? 9.461 -2.77 -20.5 1 82.69 171 ARG A C 1
ATOM 1303 O O . ARG A 1 171 ? 10.086 -2.115 -19.672 1 82.69 171 ARG A O 1
ATOM 1310 N N . VAL A 1 172 ? 8.609 -2.27 -21.297 1 85.12 172 VAL A N 1
ATOM 1311 C CA . VAL A 1 172 ? 8.305 -0.844 -21.219 1 85.12 172 VAL A CA 1
ATOM 1312 C C . VAL A 1 172 ? 7.387 -0.572 -20.031 1 85.12 172 VAL A C 1
ATOM 1314 O O . VAL A 1 172 ? 7.586 0.4 -19.297 1 85.12 172 VAL A O 1
ATOM 1317 N N . PHE A 1 173 ? 6.445 -1.383 -19.875 1 92.38 173 PHE A N 1
ATOM 1318 C CA . PHE A 1 173 ? 5.574 -1.415 -18.703 1 92.38 173 PHE A CA 1
ATOM 1319 C C . PHE A 1 173 ? 5.727 -2.732 -17.953 1 92.38 173 PHE A C 1
ATOM 1321 O O . PHE A 1 173 ? 4.879 -3.621 -18.078 1 92.38 173 PHE A O 1
ATOM 1328 N N . ALA A 1 174 ? 6.766 -2.738 -17.109 1 94.56 174 ALA A N 1
ATOM 1329 C CA . ALA A 1 174 ? 7.035 -3.969 -16.359 1 94.56 174 ALA A CA 1
ATOM 1330 C C . ALA A 1 174 ? 6.062 -4.137 -15.203 1 94.56 174 ALA A C 1
ATOM 1332 O O . ALA A 1 174 ? 5.703 -3.162 -14.539 1 94.56 174 ALA A O 1
ATOM 1333 N N . ARG A 1 175 ? 5.648 -5.27 -15.016 1 97.25 175 ARG A N 1
ATOM 1334 C CA . ARG A 1 175 ? 4.836 -5.699 -13.883 1 97.25 175 ARG A CA 1
ATOM 1335 C C . ARG A 1 175 ? 5.582 -6.719 -13.031 1 97.25 175 ARG A C 1
ATOM 1337 O O . ARG A 1 175 ? 5.414 -7.93 -13.211 1 97.25 175 ARG A O 1
ATOM 1344 N N . PRO A 1 176 ? 6.379 -6.285 -12.094 1 98.38 176 PRO A N 1
ATOM 1345 C CA . PRO A 1 176 ? 7.359 -7.152 -11.43 1 98.38 176 PRO A CA 1
ATOM 1346 C C . PRO A 1 176 ? 6.715 -8.164 -10.484 1 98.38 176 PRO A C 1
ATOM 1348 O O . PRO A 1 176 ? 5.734 -7.836 -9.805 1 98.38 176 PRO A O 1
ATOM 1351 N N . ILE A 1 177 ? 7.328 -9.312 -10.398 1 98.81 177 ILE A N 1
ATOM 1352 C CA . ILE A 1 177 ? 6.945 -10.398 -9.508 1 98.81 177 ILE A CA 1
ATOM 1353 C C . ILE A 1 177 ? 7.504 -10.141 -8.109 1 98.81 177 ILE A C 1
ATOM 1355 O O . ILE A 1 177 ? 8.703 -9.891 -7.949 1 98.81 177 ILE A O 1
ATOM 1359 N N . PRO A 1 178 ? 6.691 -10.227 -7.074 1 98.88 178 PRO A N 1
ATOM 1360 C CA . PRO A 1 178 ? 7.133 -9.891 -5.723 1 98.88 178 PRO A CA 1
ATOM 1361 C C . PRO A 1 178 ? 8.281 -10.773 -5.238 1 98.88 178 PRO A C 1
ATOM 1363 O O . PRO A 1 178 ? 9.195 -10.289 -4.566 1 98.88 178 PRO A O 1
ATOM 1366 N N . LEU A 1 179 ? 8.234 -12.055 -5.531 1 98.94 179 LEU A N 1
ATOM 1367 C CA . LEU A 1 179 ? 9.242 -12.977 -5.023 1 98.94 179 LEU A CA 1
ATOM 1368 C C . LEU A 1 179 ? 9.594 -14.023 -6.074 1 98.94 179 LEU A C 1
ATOM 1370 O O . LEU A 1 179 ? 8.734 -14.797 -6.504 1 98.94 179 LEU A O 1
ATOM 1374 N N . THR A 1 180 ? 10.773 -14.008 -6.52 1 98.94 180 THR A N 1
ATOM 1375 C CA . THR A 1 180 ? 11.305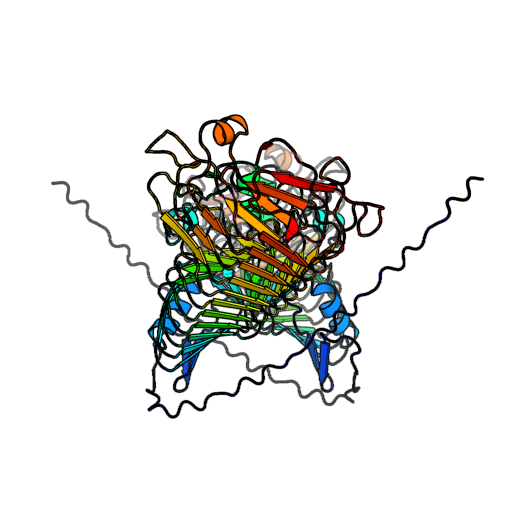 -15.047 -7.395 1 98.94 180 THR A CA 1
ATOM 1376 C C . THR A 1 180 ? 12.367 -15.867 -6.672 1 98.94 180 THR A C 1
ATOM 1378 O O . THR A 1 180 ? 13.414 -15.344 -6.281 1 98.94 180 THR A O 1
ATOM 1381 N N . VAL A 1 181 ? 12.117 -17.141 -6.402 1 98.94 181 VAL A N 1
ATOM 1382 C CA . VAL A 1 181 ? 13.172 -18.078 -6.012 1 98.94 181 VAL A CA 1
ATOM 1383 C C . VAL A 1 181 ? 13.938 -18.531 -7.25 1 98.94 181 VAL A C 1
ATOM 1385 O O . VAL A 1 181 ? 13.406 -19.281 -8.078 1 98.94 181 VAL A O 1
ATOM 1388 N N . GLY A 1 182 ? 15.18 -18.078 -7.355 1 98.88 182 GLY A N 1
ATOM 1389 C CA . GLY A 1 182 ? 15.898 -18.328 -8.594 1 98.88 182 GLY A CA 1
ATOM 1390 C C . GLY A 1 182 ? 17.312 -18.828 -8.367 1 98.88 182 GLY A C 1
ATOM 1391 O O . GLY A 1 182 ? 17.984 -18.406 -7.418 1 98.88 182 GLY A O 1
ATOM 1392 N N . ASN A 1 183 ? 17.703 -19.672 -9.289 1 98.69 183 ASN A N 1
ATOM 1393 C CA . ASN A 1 183 ? 19.047 -20.234 -9.219 1 98.69 183 ASN A CA 1
ATOM 1394 C C . ASN A 1 183 ? 19.359 -20.75 -7.816 1 98.69 183 ASN A C 1
ATOM 1396 O O . ASN A 1 183 ? 20.391 -20.391 -7.242 1 98.69 183 ASN A O 1
ATOM 1400 N N . ALA A 1 184 ? 18.422 -21.578 -7.383 1 98.88 184 ALA A N 1
ATOM 1401 C CA . ALA A 1 184 ? 18.5 -21.938 -5.969 1 98.88 184 ALA A CA 1
ATOM 1402 C C . ALA A 1 184 ? 18.25 -23.438 -5.766 1 98.88 184 ALA A C 1
ATOM 1404 O O . ALA A 1 184 ? 17.734 -24.109 -6.66 1 98.88 184 ALA A O 1
ATOM 1405 N N . SER A 1 185 ? 18.703 -23.953 -4.625 1 98.81 185 SER A N 1
ATOM 1406 C CA . SER A 1 185 ? 18.453 -25.328 -4.219 1 98.81 185 SER A CA 1
ATOM 1407 C C . SER A 1 185 ? 18.172 -25.422 -2.725 1 98.81 185 SER A C 1
ATOM 1409 O O . SER A 1 185 ? 18.781 -24.719 -1.924 1 98.81 185 SER A O 1
ATOM 1411 N N . ASN A 1 186 ? 17.281 -26.25 -2.361 1 98.81 186 ASN A N 1
ATOM 1412 C CA . ASN A 1 186 ? 16.938 -26.484 -0.964 1 98.81 186 ASN A CA 1
ATOM 1413 C C . ASN A 1 186 ? 16.422 -25.203 -0.297 1 98.81 186 ASN A C 1
ATOM 1415 O O . ASN A 1 186 ? 16.969 -24.766 0.719 1 98.81 186 ASN A O 1
ATOM 1419 N N . ILE A 1 187 ? 15.367 -24.719 -0.875 1 98.94 187 ILE A N 1
ATOM 1420 C CA . ILE A 1 187 ? 14.734 -23.5 -0.378 1 98.94 187 ILE A CA 1
ATOM 1421 C C . ILE A 1 187 ? 13.383 -23.844 0.25 1 98.94 187 ILE A C 1
ATOM 1423 O O . ILE A 1 187 ? 12.633 -24.672 -0.285 1 98.94 187 ILE A O 1
ATOM 1427 N N . VAL A 1 188 ? 13.07 -23.266 1.44 1 98.94 188 VAL A N 1
ATOM 1428 C CA . VAL A 1 188 ? 11.758 -23.375 2.061 1 98.94 188 VAL A CA 1
ATOM 1429 C C . VAL A 1 188 ? 11.156 -21.984 2.242 1 98.94 188 VAL A C 1
ATOM 1431 O O . VAL A 1 188 ? 11.797 -21.094 2.824 1 98.94 188 VAL A O 1
ATOM 1434 N N . VAL A 1 189 ? 10.008 -21.719 1.728 1 98.94 189 VAL A N 1
ATOM 1435 C CA . VAL A 1 189 ? 9.188 -20.547 2.01 1 98.94 189 VAL A CA 1
ATOM 1436 C C . VAL A 1 189 ? 7.93 -20.969 2.77 1 98.94 189 VAL A C 1
ATOM 1438 O O . VAL A 1 189 ? 7.133 -21.766 2.27 1 98.94 189 VAL A O 1
ATOM 1441 N N . ASP A 1 190 ? 7.793 -20.422 3.967 1 98.81 190 ASP A N 1
ATOM 1442 C CA . ASP A 1 190 ? 6.75 -20.953 4.844 1 98.81 190 ASP A CA 1
ATOM 1443 C C . ASP A 1 190 ? 6.062 -19.812 5.609 1 98.81 190 ASP A C 1
ATOM 1445 O O . ASP A 1 190 ? 6.723 -18.891 6.086 1 98.81 190 ASP A O 1
ATOM 1449 N N . ASP A 1 191 ? 4.746 -19.859 5.637 1 98.31 191 ASP A N 1
ATOM 1450 C CA . ASP A 1 191 ? 3.934 -19.047 6.539 1 98.31 191 ASP A CA 1
ATOM 1451 C C . ASP A 1 191 ? 4.168 -17.562 6.301 1 98.31 191 ASP A C 1
ATOM 1453 O O . ASP A 1 191 ? 4.531 -16.828 7.227 1 98.31 191 ASP A O 1
ATOM 1457 N N . ILE A 1 192 ? 3.934 -17.156 5.098 1 98.56 192 ILE A N 1
ATOM 1458 C CA . ILE A 1 192 ? 3.926 -15.727 4.781 1 98.56 192 ILE A CA 1
ATOM 1459 C C . ILE A 1 192 ? 2.785 -15.422 3.812 1 98.56 192 ILE A C 1
ATOM 1461 O O . ILE A 1 192 ? 2.191 -16.328 3.234 1 98.56 192 ILE A O 1
ATOM 1465 N N . SER A 1 193 ? 2.477 -14.18 3.738 1 98.75 193 SER A N 1
ATOM 1466 C CA . SER A 1 193 ? 1.542 -13.68 2.738 1 98.75 193 SER A CA 1
ATOM 1467 C C . SER A 1 193 ? 2.275 -12.984 1.598 1 98.75 193 SER A C 1
ATOM 1469 O O . SER A 1 193 ? 3.238 -12.25 1.829 1 98.75 193 SER A O 1
ATOM 1471 N N . VAL A 1 194 ? 1.908 -13.281 0.394 1 98.94 194 VAL A N 1
ATOM 1472 C CA . VAL A 1 194 ? 2.332 -12.547 -0.795 1 98.94 194 VAL A CA 1
ATOM 1473 C C . VAL A 1 194 ? 1.112 -11.977 -1.511 1 98.94 194 VAL A C 1
ATOM 1475 O O . VAL A 1 194 ? 0.331 -12.719 -2.113 1 98.94 194 VAL A O 1
ATOM 1478 N N . ILE A 1 195 ? 0.993 -10.578 -1.428 1 98.81 195 ILE A N 1
ATOM 1479 C CA . ILE A 1 195 ? -0.314 -10.039 -1.789 1 98.81 195 ILE A CA 1
ATOM 1480 C C . ILE A 1 195 ? -0.144 -8.883 -2.773 1 98.81 195 ILE A C 1
ATOM 1482 O O . ILE A 1 195 ? 0.93 -8.289 -2.857 1 98.81 195 ILE A O 1
ATOM 1486 N N . ASN A 1 196 ? -1.188 -8.602 -3.562 1 98.62 196 ASN A N 1
ATOM 1487 C CA . ASN A 1 196 ? -1.34 -7.453 -4.449 1 98.62 196 ASN A CA 1
ATOM 1488 C C . ASN A 1 196 ? -0.222 -7.398 -5.488 1 98.62 196 ASN A C 1
ATOM 1490 O O . ASN A 1 196 ? 0.435 -6.367 -5.641 1 98.62 196 ASN A O 1
ATOM 1494 N N . SER A 1 197 ? -0.111 -8.508 -6.199 1 98.69 197 SER A N 1
ATOM 1495 C CA . SER A 1 197 ? 0.978 -8.594 -7.168 1 98.69 197 SER A CA 1
ATOM 1496 C C . SER A 1 197 ? 0.608 -7.906 -8.477 1 98.69 197 SER A C 1
ATOM 1498 O O . SER A 1 197 ? -0.513 -8.055 -8.969 1 98.69 197 SER A O 1
ATOM 1500 N N . PRO A 1 198 ? 1.562 -7.145 -9.109 1 97.81 198 PRO A N 1
ATOM 1501 C CA . PRO A 1 198 ? 1.318 -6.578 -10.438 1 97.81 198 PRO A CA 1
ATOM 1502 C C . PRO A 1 198 ? 1.149 -7.652 -11.516 1 97.81 198 PRO A C 1
ATOM 1504 O O . PRO A 1 198 ? 0.536 -7.395 -12.555 1 97.81 198 PRO A O 1
ATOM 1507 N N . PHE A 1 199 ? 1.699 -8.789 -11.305 1 97.56 199 PHE A N 1
ATOM 1508 C CA . PHE A 1 199 ? 1.768 -9.922 -12.219 1 97.56 199 PHE A CA 1
ATOM 1509 C C . PHE A 1 199 ? 1.657 -11.242 -11.461 1 97.56 199 PHE A C 1
ATOM 1511 O O . PHE A 1 199 ? 0.739 -11.422 -10.656 1 97.56 199 PHE A O 1
ATOM 1518 N N . TRP A 1 200 ? 2.502 -12.188 -11.719 1 98.62 200 TRP A N 1
ATOM 1519 C CA . TRP A 1 200 ? 2.568 -13.43 -10.945 1 98.62 200 TRP A CA 1
ATOM 1520 C C . TRP A 1 200 ? 3.057 -13.156 -9.523 1 98.62 200 TRP A C 1
ATOM 1522 O O . TRP A 1 200 ? 3.742 -12.164 -9.273 1 98.62 200 TRP A O 1
ATOM 1532 N N . HIS A 1 201 ? 2.623 -13.984 -8.523 1 98.88 201 HIS A N 1
ATOM 1533 C CA . HIS A 1 201 ? 3.023 -13.75 -7.145 1 98.88 201 HIS A CA 1
ATOM 1534 C C . HIS A 1 201 ? 4.375 -14.391 -6.848 1 98.88 201 HIS A C 1
ATOM 1536 O O . HIS A 1 201 ? 5.223 -13.781 -6.184 1 98.88 201 HIS A O 1
ATOM 1542 N N . ASN A 1 202 ? 4.543 -15.617 -7.223 1 98.94 202 ASN A N 1
ATOM 1543 C CA . ASN A 1 202 ? 5.758 -16.391 -7.004 1 98.94 202 ASN A CA 1
ATOM 1544 C C . ASN A 1 202 ? 6.266 -17.016 -8.297 1 98.94 202 ASN A C 1
ATOM 1546 O O . ASN A 1 202 ? 5.484 -17.578 -9.07 1 98.94 202 ASN A O 1
ATOM 1550 N N . PHE A 1 203 ? 7.535 -16.859 -8.492 1 98.94 203 PHE A N 1
ATOM 1551 C CA . PHE A 1 203 ? 8.172 -17.484 -9.648 1 98.94 203 PHE A CA 1
ATOM 1552 C C . PHE A 1 203 ? 9.336 -18.359 -9.203 1 98.94 203 PHE A C 1
ATOM 1554 O O . PHE A 1 203 ? 10.25 -17.906 -8.516 1 98.94 203 PHE A O 1
ATOM 1561 N N . VAL A 1 204 ? 9.227 -19.656 -9.461 1 98.94 204 VAL A N 1
ATOM 1562 C CA . VAL A 1 204 ? 10.352 -20.562 -9.273 1 98.94 204 VAL A CA 1
ATOM 1563 C C . VAL A 1 204 ? 11.125 -20.719 -10.586 1 98.94 204 VAL A C 1
ATOM 1565 O O . VAL A 1 204 ? 10.586 -21.234 -11.562 1 98.94 204 VAL A O 1
ATOM 1568 N N . TYR A 1 205 ? 12.289 -20.266 -10.492 1 98.75 205 TYR A N 1
ATOM 1569 C CA . TYR A 1 205 ? 13.086 -20.047 -11.695 1 98.75 205 TYR A CA 1
ATOM 1570 C C . TYR A 1 205 ? 14.406 -20.797 -11.617 1 98.75 205 TYR A C 1
ATOM 1572 O O . TYR A 1 205 ? 15.234 -20.531 -10.742 1 98.75 205 TYR A O 1
ATOM 1580 N N . GLN A 1 206 ? 14.617 -21.797 -12.5 1 98.75 206 GLN A N 1
ATOM 1581 C CA . GLN A 1 206 ? 15.898 -22.5 -12.609 1 98.75 206 GLN A CA 1
ATOM 1582 C C . GLN A 1 206 ? 16.375 -22.984 -11.242 1 98.75 206 GLN A C 1
ATOM 1584 O O . GLN A 1 206 ? 17.5 -22.703 -10.836 1 98.75 206 GLN A O 1
ATOM 1589 N N . SER A 1 207 ? 15.508 -23.75 -10.586 1 98.94 207 SER A N 1
ATOM 1590 C CA . SER A 1 207 ? 15.789 -24.141 -9.203 1 98.94 207 SER A CA 1
ATOM 1591 C C . SER A 1 207 ? 15.383 -25.578 -8.938 1 98.94 207 SER A C 1
ATOM 1593 O O . SER A 1 207 ? 14.672 -26.188 -9.742 1 98.94 207 SER A O 1
ATOM 1595 N N . THR A 1 208 ? 15.922 -26.141 -7.879 1 98.88 208 THR A N 1
ATOM 1596 C CA . THR A 1 208 ? 15.602 -27.516 -7.496 1 98.88 208 THR A CA 1
ATOM 1597 C C . THR A 1 208 ? 15.375 -27.609 -5.988 1 98.88 208 THR A C 1
ATOM 1599 O O . THR A 1 208 ? 15.984 -26.875 -5.211 1 98.88 208 THR A O 1
ATOM 1602 N N . ASP A 1 209 ? 14.508 -28.453 -5.57 1 98.88 209 ASP A N 1
ATOM 1603 C CA . ASP A 1 209 ? 14.227 -28.703 -4.16 1 98.88 209 ASP A CA 1
ATOM 1604 C C . ASP A 1 209 ? 13.711 -27.438 -3.473 1 98.88 209 ASP A C 1
ATOM 1606 O O . ASP A 1 209 ? 14.344 -26.922 -2.545 1 98.88 209 ASP A O 1
ATOM 1610 N N . VAL A 1 210 ? 12.57 -27.031 -3.93 1 98.94 210 VAL A N 1
ATOM 1611 C CA . VAL A 1 210 ? 11.922 -25.844 -3.385 1 98.94 210 VAL A CA 1
ATOM 1612 C C . VAL A 1 210 ? 10.578 -26.234 -2.771 1 98.94 210 VAL A C 1
ATOM 1614 O O . VAL A 1 210 ? 9.789 -26.953 -3.391 1 98.94 210 VAL A O 1
ATOM 1617 N N . THR A 1 211 ? 10.312 -25.781 -1.543 1 98.94 211 THR A N 1
ATOM 1618 C CA . THR A 1 211 ? 9.039 -26.062 -0.877 1 98.94 211 THR A CA 1
ATOM 1619 C C . THR A 1 211 ? 8.359 -24.766 -0.466 1 98.94 211 THR A C 1
ATOM 1621 O O . THR A 1 211 ? 8.969 -23.906 0.171 1 98.94 211 THR A O 1
ATOM 1624 N N . TYR A 1 212 ? 7.113 -24.609 -0.84 1 98.94 212 TYR A N 1
ATOM 1625 C CA . TYR A 1 212 ? 6.203 -23.609 -0.294 1 98.94 212 TYR A CA 1
ATOM 1626 C C . TYR A 1 212 ? 5.152 -24.266 0.6 1 98.94 212 TYR A C 1
ATOM 1628 O O . TYR A 1 212 ? 4.562 -25.281 0.234 1 98.94 212 TYR A O 1
ATOM 1636 N N . SER A 1 213 ? 4.922 -23.703 1.795 1 98.88 213 SER A N 1
ATOM 1637 C CA . SER A 1 213 ? 3.861 -24.203 2.666 1 98.88 213 SER A CA 1
ATOM 1638 C C . SER A 1 213 ? 3.229 -23.062 3.469 1 98.88 213 SER A C 1
ATOM 1640 O O . SER A 1 213 ? 3.918 -22.141 3.889 1 98.88 213 SER A O 1
ATOM 1642 N N . ASN A 1 214 ? 1.904 -23.109 3.656 1 98.69 214 ASN A N 1
ATOM 1643 C CA . ASN A 1 214 ? 1.171 -22.156 4.473 1 98.69 214 ASN A CA 1
ATOM 1644 C C . ASN A 1 214 ? 1.309 -20.734 3.93 1 98.69 214 ASN A C 1
ATOM 1646 O O . ASN A 1 214 ? 1.604 -19.797 4.68 1 98.69 214 ASN A O 1
ATOM 1650 N N . ILE A 1 215 ? 1.124 -20.688 2.633 1 98.88 215 ILE A N 1
ATOM 1651 C CA . ILE A 1 215 ? 1.223 -19.391 1.971 1 98.88 215 ILE A CA 1
ATOM 1652 C C . ILE A 1 215 ? -0.175 -18.812 1.747 1 98.88 215 ILE A C 1
ATOM 1654 O O . ILE A 1 215 ? -1.099 -19.547 1.374 1 98.88 215 ILE A O 1
ATOM 1658 N N . GLN A 1 216 ? -0.315 -17.5 2.012 1 98.62 216 GLN A N 1
ATOM 1659 C CA . GLN A 1 216 ? -1.535 -16.766 1.678 1 98.62 216 GLN A CA 1
ATOM 1660 C C . GLN A 1 216 ? -1.312 -15.828 0.493 1 98.62 216 GLN A C 1
ATOM 1662 O O . GLN A 1 216 ? -0.434 -14.969 0.535 1 98.62 216 GLN A O 1
ATOM 1667 N N . ILE A 1 217 ? -2.109 -16.062 -0.587 1 98.69 217 ILE A N 1
ATOM 1668 C CA . ILE A 1 217 ? -2.045 -15.227 -1.784 1 98.69 217 ILE A CA 1
ATOM 1669 C C . ILE A 1 217 ? -3.371 -14.492 -1.975 1 98.69 217 ILE A C 1
ATOM 1671 O O . ILE A 1 217 ? -4.441 -15.086 -1.851 1 98.69 217 ILE A O 1
ATOM 1675 N N . ASN A 1 218 ? -3.26 -13.195 -2.223 1 98.5 218 ASN A N 1
ATOM 1676 C CA . ASN A 1 218 ? -4.457 -12.398 -2.494 1 98.5 218 ASN A CA 1
ATOM 1677 C C . ASN A 1 218 ? -4.16 -11.25 -3.453 1 98.5 218 ASN A C 1
ATOM 1679 O O . ASN A 1 218 ? -3.33 -10.391 -3.16 1 98.5 218 ASN A O 1
ATOM 1683 N N . SER A 1 219 ? -4.785 -11.266 -4.578 1 98 219 SER A N 1
ATOM 1684 C CA . SER A 1 219 ? -4.816 -10.148 -5.516 1 98 219 SER A CA 1
ATOM 1685 C C . SER A 1 219 ? -6.227 -9.922 -6.059 1 98 219 SER A C 1
ATOM 1687 O O . SER A 1 219 ? -6.621 -10.531 -7.051 1 98 219 SER A O 1
ATOM 1689 N N . ILE A 1 220 ? -6.949 -9.102 -5.383 1 96.19 220 ILE A N 1
ATOM 1690 C CA . ILE A 1 220 ? -8.281 -8.648 -5.766 1 96.19 220 ILE A CA 1
ATOM 1691 C C . ILE A 1 220 ? -8.305 -7.129 -5.863 1 96.19 220 ILE A C 1
ATOM 1693 O O . ILE A 1 220 ? -8.031 -6.434 -4.883 1 96.19 220 ILE A O 1
ATOM 1697 N N . SER A 1 221 ? -8.641 -6.637 -7.023 1 96.69 221 SER A N 1
ATOM 1698 C CA . SER A 1 221 ? -8.664 -5.195 -7.238 1 96.69 221 SER A CA 1
ATOM 1699 C C . SER A 1 221 ? -9.797 -4.535 -6.469 1 96.69 221 SER A C 1
ATOM 1701 O O . SER A 1 221 ? -10.906 -5.078 -6.398 1 96.69 221 SER A O 1
ATOM 1703 N N . ALA A 1 222 ? -9.469 -3.375 -5.902 1 93.94 222 ALA A N 1
ATOM 1704 C CA . ALA A 1 222 ? -10.5 -2.572 -5.25 1 93.94 222 ALA A CA 1
ATOM 1705 C C . ALA A 1 222 ? -11.273 -1.738 -6.27 1 93.94 222 ALA A C 1
ATOM 1707 O O . ALA A 1 222 ? -12.273 -1.098 -5.93 1 93.94 222 ALA A O 1
ATOM 1708 N N . ASN A 1 223 ? -10.828 -1.713 -7.52 1 93.5 223 ASN A N 1
ATOM 1709 C CA . ASN A 1 223 ? -11.43 -1.016 -8.648 1 93.5 223 ASN A CA 1
ATOM 1710 C C . ASN A 1 223 ? -12.047 -1.992 -9.648 1 93.5 223 ASN A C 1
ATOM 1712 O O . ASN A 1 223 ? -11.336 -2.639 -10.414 1 93.5 223 ASN A O 1
ATOM 1716 N N . GLU A 1 224 ? -13.344 -2.041 -9.711 1 91.19 224 GLU A N 1
ATOM 1717 C CA . GLU A 1 224 ? -14.055 -3.023 -10.523 1 91.19 224 GLU A CA 1
ATOM 1718 C C . GLU A 1 224 ? -13.734 -2.854 -12 1 91.19 224 GLU A C 1
ATOM 1720 O O . GLU A 1 224 ? -13.844 -3.803 -12.781 1 91.19 224 GLU A O 1
ATOM 1725 N N . SER A 1 225 ? -13.352 -1.672 -12.344 1 92.94 225 SER A N 1
ATOM 1726 C CA . SER A 1 225 ? -13.055 -1.397 -13.75 1 92.94 225 SER A CA 1
ATOM 1727 C C . SER A 1 225 ?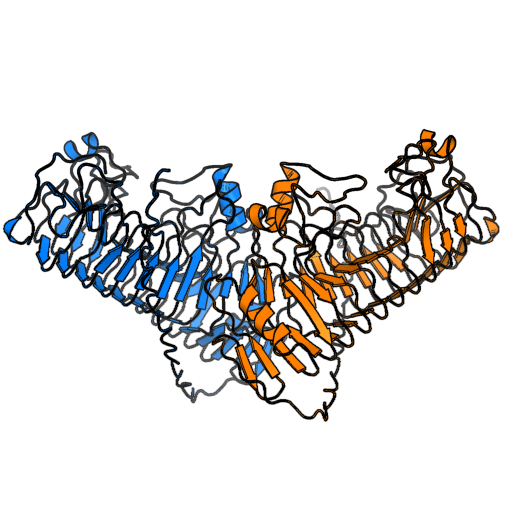 -11.609 -1.746 -14.086 1 92.94 225 SER A C 1
ATOM 1729 O O . SER A 1 225 ? -11.188 -1.609 -15.234 1 92.94 225 SER A O 1
ATOM 1731 N N . ALA A 1 226 ? -10.875 -2.139 -13.094 1 95.12 226 ALA A N 1
ATOM 1732 C CA . ALA A 1 226 ? -9.461 -2.479 -13.273 1 95.12 226 ALA A CA 1
ATOM 1733 C C . ALA A 1 226 ? -9.117 -3.773 -12.547 1 95.12 226 ALA A C 1
ATOM 1735 O O . ALA A 1 226 ? -8.383 -3.756 -11.547 1 95.12 226 ALA A O 1
ATOM 1736 N N . GLU A 1 227 ? -9.5 -4.871 -13.031 1 95.56 227 GLU A N 1
ATOM 1737 C CA . GLU A 1 227 ? -9.273 -6.168 -12.406 1 95.56 227 GLU A CA 1
ATOM 1738 C C . GLU A 1 227 ? -7.789 -6.527 -12.406 1 95.56 227 GLU A C 1
ATOM 1740 O O . GLU A 1 227 ? -7.035 -6.082 -13.273 1 95.56 227 GLU A O 1
ATOM 1745 N N . ALA A 1 228 ? -7.379 -7.254 -11.406 1 96.38 228 ALA A N 1
ATOM 1746 C CA . ALA A 1 228 ? -6.012 -7.766 -11.406 1 96.38 228 ALA A CA 1
ATOM 1747 C C . ALA A 1 228 ? -5.754 -8.648 -12.625 1 96.38 228 ALA A C 1
ATOM 1749 O O . ALA A 1 228 ? -6.594 -9.477 -12.984 1 96.38 228 ALA A O 1
ATOM 1750 N N . ALA A 1 229 ? -4.648 -8.391 -13.234 1 94.12 229 ALA A N 1
ATOM 1751 C CA . ALA A 1 229 ? -4.316 -9.141 -14.445 1 94.12 229 ALA A CA 1
ATOM 1752 C C . ALA A 1 229 ? -3.115 -10.055 -14.211 1 94.12 229 ALA A C 1
ATOM 1754 O O . ALA A 1 229 ? -2.148 -9.656 -13.555 1 94.12 229 ALA A O 1
ATOM 1755 N N . ASN A 1 230 ? -3.158 -11.281 -14.742 1 96.31 230 ASN A N 1
ATOM 1756 C CA . ASN A 1 230 ? -2.055 -12.227 -14.688 1 96.31 230 ASN A CA 1
ATOM 1757 C C . ASN A 1 230 ? -1.573 -12.445 -13.25 1 96.31 230 ASN A C 1
ATOM 1759 O O . ASN A 1 230 ? -0.375 -12.359 -12.977 1 96.31 230 ASN A O 1
ATOM 1763 N N . SER A 1 231 ? -2.516 -12.656 -12.406 1 97.88 231 SER A N 1
ATOM 1764 C CA . SER A 1 231 ? -2.227 -12.727 -10.977 1 97.88 231 SER A CA 1
ATOM 1765 C C . SER A 1 231 ? -2.027 -14.164 -10.523 1 97.88 231 SER A C 1
ATOM 1767 O O . SER A 1 231 ? -2.553 -14.57 -9.484 1 97.88 231 SER A O 1
ATOM 1769 N N . ASP A 1 232 ? -1.274 -14.961 -11.328 1 98.69 232 ASP A N 1
ATOM 1770 C CA . ASP A 1 232 ? -0.991 -16.344 -10.961 1 98.69 232 ASP A CA 1
ATOM 1771 C C . ASP A 1 232 ? -0.409 -16.422 -9.547 1 98.69 232 ASP A C 1
ATOM 1773 O O . ASP A 1 232 ? 0.374 -15.562 -9.141 1 98.69 232 ASP A O 1
ATOM 1777 N N . GLY A 1 233 ? -0.8 -17.531 -8.836 1 98.88 233 GLY A N 1
ATOM 1778 C CA . GLY A 1 233 ? -0.194 -17.781 -7.531 1 98.88 233 GLY A CA 1
ATOM 1779 C C . GLY A 1 233 ? 1.261 -18.203 -7.621 1 98.88 233 GLY A C 1
ATOM 1780 O O . GLY A 1 233 ? 2.137 -17.547 -7.043 1 98.88 233 GLY A O 1
ATOM 1781 N N . TRP A 1 234 ? 1.482 -19.266 -8.367 1 98.94 234 TRP A N 1
ATOM 1782 C CA . TRP A 1 234 ? 2.832 -19.75 -8.641 1 98.94 234 TRP A CA 1
ATOM 1783 C C . TRP A 1 234 ? 3.014 -20.047 -10.117 1 98.94 234 TRP A C 1
ATOM 1785 O O . TRP A 1 234 ? 2.105 -20.578 -10.773 1 98.94 234 TRP A O 1
ATOM 1795 N N . ASP A 1 235 ? 4.168 -19.719 -10.609 1 98.88 235 ASP A N 1
ATOM 1796 C CA . ASP A 1 235 ? 4.66 -20.188 -11.906 1 98.88 235 ASP A CA 1
ATOM 1797 C C . ASP A 1 235 ? 6.004 -20.891 -11.758 1 98.88 235 ASP A C 1
ATOM 1799 O O . ASP A 1 235 ? 6.945 -20.344 -11.188 1 98.88 235 ASP A O 1
ATOM 1803 N N . ILE A 1 236 ? 6.066 -22.141 -12.211 1 98.94 236 ILE A N 1
ATOM 1804 C CA . ILE A 1 236 ? 7.293 -22.938 -12.125 1 98.94 236 ILE A CA 1
ATOM 1805 C C . ILE A 1 236 ? 7.918 -23.062 -13.508 1 98.94 236 ILE A C 1
ATOM 1807 O O . ILE A 1 236 ? 7.254 -23.484 -14.461 1 98.94 236 ILE A O 1
ATOM 1811 N N . TYR A 1 237 ? 9.117 -22.688 -13.562 1 98.81 237 TYR A N 1
ATOM 1812 C CA . TYR A 1 237 ? 9.82 -22.656 -14.844 1 98.81 237 TYR A CA 1
ATOM 1813 C C . TYR A 1 237 ? 11.227 -23.234 -14.719 1 98.81 237 TYR A C 1
ATOM 1815 O O . TYR A 1 237 ? 11.961 -22.891 -13.789 1 98.81 237 TYR A O 1
ATOM 1823 N N . ARG A 1 238 ? 11.594 -24.141 -15.586 1 98.75 238 ARG A N 1
ATOM 1824 C CA . ARG A 1 238 ? 12.914 -24.75 -15.617 1 98.75 238 ARG A CA 1
ATOM 1825 C C . ARG A 1 238 ? 13.359 -25.172 -14.211 1 98.75 238 ARG A C 1
ATOM 1827 O O . ARG A 1 238 ? 14.438 -24.797 -13.758 1 98.75 238 ARG A O 1
ATOM 1834 N N . SER A 1 239 ? 12.531 -25.906 -13.539 1 98.94 239 SER A N 1
ATOM 1835 C CA . SER A 1 239 ? 12.766 -26.297 -12.148 1 98.94 239 SER A CA 1
ATOM 1836 C C . SER A 1 239 ? 12.266 -27.703 -11.867 1 98.94 239 SER A C 1
ATOM 1838 O O . SER A 1 239 ? 11.383 -28.203 -12.57 1 98.94 239 SER A O 1
ATOM 1840 N N . SER A 1 240 ? 12.883 -28.359 -10.906 1 98.88 240 SER A N 1
ATOM 1841 C CA . SER A 1 240 ? 12.508 -29.719 -10.555 1 98.88 240 SER A CA 1
ATOM 1842 C C . SER A 1 240 ? 12.406 -29.891 -9.047 1 98.88 240 SER A C 1
ATOM 1844 O O . SER A 1 240 ? 13.078 -29.203 -8.289 1 98.88 240 SER A O 1
ATOM 1846 N N . TYR A 1 241 ? 11.609 -30.812 -8.594 1 98.88 241 TYR A N 1
ATOM 1847 C CA . TYR A 1 241 ? 11.391 -31.141 -7.191 1 98.88 241 TYR A CA 1
ATOM 1848 C C . TYR A 1 241 ? 10.859 -29.922 -6.43 1 98.88 241 TYR A C 1
ATOM 1850 O O . TYR A 1 241 ? 11.508 -29.438 -5.496 1 98.88 241 TYR A O 1
ATOM 1858 N N . VAL A 1 242 ? 9.688 -29.562 -6.809 1 98.94 242 VAL A N 1
ATOM 1859 C CA . VAL A 1 242 ? 9.008 -28.438 -6.172 1 98.94 242 VAL A CA 1
ATOM 1860 C C . VAL A 1 242 ? 7.73 -28.922 -5.488 1 98.94 242 VAL A C 1
ATOM 1862 O O . VAL A 1 242 ? 6.965 -29.703 -6.066 1 98.94 242 VAL A O 1
ATOM 1865 N N . THR A 1 243 ? 7.582 -28.547 -4.254 1 98.94 243 THR A N 1
ATOM 1866 C CA . THR A 1 243 ? 6.383 -28.859 -3.486 1 98.94 243 THR A CA 1
ATOM 1867 C C . THR A 1 243 ? 5.652 -27.594 -3.078 1 98.94 243 THR A C 1
ATOM 1869 O O . THR A 1 243 ? 6.262 -26.656 -2.541 1 98.94 243 THR A O 1
ATOM 1872 N N . ILE A 1 244 ? 4.383 -27.5 -3.348 1 98.94 244 ILE A N 1
ATOM 1873 C CA . ILE A 1 244 ? 3.5 -26.438 -2.896 1 98.94 244 ILE A CA 1
ATOM 1874 C C . ILE A 1 244 ? 2.316 -27.031 -2.137 1 98.94 244 ILE A C 1
ATOM 1876 O O . ILE A 1 244 ? 1.578 -27.859 -2.672 1 98.94 244 ILE A O 1
ATOM 1880 N N . ARG A 1 245 ? 2.135 -26.562 -0.844 1 98.88 245 ARG A N 1
ATOM 1881 C CA . ARG A 1 245 ? 1.091 -27.25 -0.083 1 98.88 245 ARG A CA 1
ATOM 1882 C C . ARG A 1 245 ? 0.483 -26.312 0.963 1 98.88 245 ARG A C 1
ATOM 1884 O O . ARG A 1 245 ? 1.044 -25.266 1.265 1 98.88 245 ARG A O 1
ATOM 1891 N N . ASP A 1 246 ? -0.665 -26.578 1.477 1 98.81 246 ASP A N 1
ATOM 1892 C CA . ASP A 1 246 ? -1.314 -25.969 2.631 1 98.81 246 ASP A CA 1
ATOM 1893 C C . ASP A 1 246 ? -1.433 -24.453 2.459 1 98.81 246 ASP A C 1
ATOM 1895 O O . ASP A 1 246 ? -1.04 -23.703 3.344 1 98.81 246 ASP A O 1
ATOM 1899 N N . SER A 1 247 ? -1.979 -24.109 1.339 1 98.81 247 SER A N 1
ATOM 1900 C CA . SER A 1 247 ? -1.978 -22.688 1.019 1 98.81 247 SER A CA 1
ATOM 1901 C C . SER A 1 247 ? -3.328 -22.25 0.467 1 98.81 247 SER A C 1
ATOM 1903 O O . SER A 1 247 ? -4.125 -23.078 0.021 1 98.81 247 SER A O 1
ATOM 1905 N N . ASN A 1 248 ? -3.627 -20.969 0.622 1 98.69 248 ASN A N 1
ATOM 1906 C CA . ASN A 1 248 ? -4.859 -20.344 0.155 1 98.69 248 ASN A CA 1
ATOM 1907 C C . ASN A 1 248 ? -4.578 -19.281 -0.899 1 98.69 248 ASN A C 1
ATOM 1909 O O . ASN A 1 248 ? -3.719 -18.406 -0.706 1 98.69 248 ASN A O 1
ATOM 1913 N N . VAL A 1 249 ? -5.336 -19.406 -2.006 1 98.75 249 VAL A N 1
ATOM 1914 C CA . VAL A 1 249 ? -5.129 -18.484 -3.115 1 98.75 249 VAL A CA 1
ATOM 1915 C C . VAL A 1 249 ? -6.449 -17.812 -3.479 1 98.75 249 VAL A C 1
ATOM 1917 O O . VAL A 1 249 ? -7.457 -18.484 -3.711 1 98.75 249 VAL A O 1
ATOM 1920 N N . GLN A 1 250 ? -6.465 -16.484 -3.424 1 98.44 250 GLN A N 1
ATOM 1921 C CA . GLN A 1 250 ? -7.5 -15.633 -4.004 1 98.44 250 GLN A CA 1
ATOM 1922 C C . GLN A 1 250 ? -6.938 -14.773 -5.129 1 98.44 250 GLN A C 1
ATOM 1924 O O . GLN A 1 250 ? -6.172 -13.836 -4.879 1 98.44 250 GLN A O 1
ATOM 1929 N N . ASN A 1 251 ? -7.281 -15.102 -6.332 1 98 251 ASN A N 1
ATOM 1930 C CA . ASN A 1 251 ? -6.711 -14.359 -7.449 1 98 251 ASN A CA 1
ATOM 1931 C C . ASN A 1 251 ? -7.609 -14.422 -8.68 1 98 251 ASN A C 1
ATOM 1933 O O . ASN A 1 251 ? -8.805 -14.711 -8.57 1 98 251 ASN A O 1
ATOM 1937 N N . GLY A 1 252 ? -7.062 -13.961 -9.852 1 96.69 252 GLY A N 1
ATOM 1938 C CA . GLY A 1 252 ? -7.844 -13.891 -11.07 1 96.69 252 GLY A CA 1
ATOM 1939 C C . GLY A 1 252 ? -7.195 -14.609 -12.242 1 96.69 252 GLY A C 1
ATOM 1940 O O . GLY A 1 252 ? -7.559 -14.383 -13.398 1 96.69 252 GLY A O 1
ATOM 1941 N N . ASP A 1 253 ? -6.25 -15.367 -11.883 1 97.81 253 ASP A N 1
ATOM 1942 C CA . ASP A 1 253 ? -5.559 -16.172 -12.883 1 97.81 253 ASP A CA 1
ATOM 1943 C C . ASP A 1 253 ? -5.176 -17.547 -12.32 1 97.81 253 ASP A C 1
ATOM 1945 O O . ASP A 1 253 ? -5.879 -18.094 -11.469 1 97.81 253 ASP A O 1
ATOM 1949 N N . ASP A 1 254 ? -4.137 -18.281 -12.898 1 98.69 254 ASP A N 1
ATOM 1950 C CA . ASP A 1 254 ? -3.867 -19.641 -12.469 1 98.69 254 ASP A CA 1
ATOM 1951 C C . ASP A 1 254 ? -3.516 -19.688 -10.984 1 98.69 254 ASP A C 1
ATOM 1953 O O . ASP A 1 254 ? -2.752 -18.859 -10.492 1 98.69 254 ASP A O 1
ATOM 1957 N N . CYS A 1 255 ? -4.137 -20.703 -10.297 1 98.88 255 CYS A N 1
ATOM 1958 C CA . CYS A 1 255 ? -3.695 -20.984 -8.938 1 98.88 255 CYS A CA 1
ATOM 1959 C C . CYS A 1 255 ? -2.23 -21.406 -8.914 1 98.88 255 CYS A C 1
ATOM 1961 O O . CYS A 1 255 ? -1.435 -20.844 -8.148 1 98.88 255 CYS A O 1
ATOM 1963 N N . ILE A 1 256 ? -1.925 -22.297 -9.688 1 98.94 256 ILE A N 1
ATOM 1964 C CA . ILE A 1 256 ? -0.568 -22.766 -9.969 1 98.94 256 ILE A CA 1
ATOM 1965 C C . ILE A 1 256 ? -0.423 -23.047 -11.461 1 98.94 256 ILE A C 1
ATOM 1967 O O . ILE A 1 256 ? -1.322 -23.625 -12.078 1 98.94 256 ILE A O 1
ATOM 1971 N N . SER A 1 257 ? 0.695 -22.609 -11.977 1 98.81 257 SER A N 1
ATOM 1972 C CA . SER A 1 257 ? 0.979 -22.891 -13.383 1 98.81 257 SER A CA 1
ATOM 1973 C C . SER A 1 257 ? 2.336 -23.578 -13.547 1 98.81 257 SER A C 1
ATOM 1975 O O . SER A 1 257 ? 3.355 -23.047 -13.086 1 98.81 257 SER A O 1
ATOM 1977 N N . PHE A 1 258 ? 2.32 -24.75 -14.188 1 98.94 258 PHE A N 1
ATOM 1978 C CA . PHE A 1 258 ? 3.559 -25.438 -14.531 1 98.94 258 PHE A CA 1
ATOM 1979 C C . PHE A 1 258 ? 4.023 -25.047 -15.93 1 98.94 258 PHE A C 1
ATOM 1981 O O . PHE A 1 258 ? 3.539 -25.594 -16.922 1 98.94 258 PHE A O 1
ATOM 1988 N N . LYS A 1 259 ? 4.977 -24.172 -15.914 1 98.5 259 LYS A N 1
ATOM 1989 C CA . LYS A 1 259 ? 5.555 -23.672 -17.156 1 98.5 259 LYS A CA 1
ATOM 1990 C C . LYS A 1 259 ? 6.605 -24.625 -17.703 1 98.5 259 LYS A C 1
ATOM 1992 O O . LYS A 1 259 ? 6.824 -25.703 -17.141 1 98.5 259 LYS A O 1
ATOM 1997 N N . PRO A 1 260 ? 7.207 -24.297 -18.938 1 98.31 260 PRO A N 1
ATOM 1998 C CA . PRO A 1 260 ? 8.117 -25.234 -19.609 1 98.31 260 PRO A CA 1
ATOM 1999 C C . PRO A 1 260 ? 9.234 -25.719 -18.688 1 98.31 260 PRO A C 1
ATOM 2001 O O . PRO A 1 260 ? 9.844 -24.922 -17.969 1 98.31 260 PRO A O 1
ATOM 2004 N N . ASN A 1 261 ? 9.438 -27.031 -18.734 1 98.56 261 ASN A N 1
ATOM 2005 C CA . ASN A 1 261 ? 10.539 -27.734 -18.078 1 98.56 261 ASN A CA 1
ATOM 2006 C C . ASN A 1 261 ? 10.359 -27.75 -16.562 1 98.56 261 ASN A C 1
ATOM 2008 O O . ASN A 1 261 ? 11.305 -27.469 -15.82 1 98.56 261 ASN A O 1
ATOM 2012 N N . SER A 1 262 ? 9.18 -27.984 -16.188 1 98.88 262 SER A N 1
ATOM 2013 C CA . SER A 1 262 ? 8.789 -28.281 -14.82 1 98.88 262 SER A CA 1
ATOM 2014 C C . SER A 1 262 ? 8.625 -29.781 -14.609 1 98.88 262 SER A C 1
ATOM 2016 O O . SER A 1 262 ? 7.746 -30.406 -15.211 1 98.88 262 SER A O 1
ATOM 2018 N N . THR A 1 263 ? 9.484 -30.359 -13.758 1 98.88 263 THR A N 1
ATOM 2019 C CA . THR A 1 263 ? 9.406 -31.797 -13.555 1 98.88 263 THR A CA 1
ATOM 2020 C C . THR A 1 263 ? 9.453 -32.156 -12.062 1 98.88 263 THR A C 1
ATOM 2022 O O . THR A 1 263 ? 10.078 -31.422 -11.281 1 98.88 263 THR A O 1
ATOM 2025 N N . TYR A 1 264 ? 8.758 -33.188 -11.648 1 98.88 264 TYR A N 1
ATOM 2026 C CA . TYR A 1 264 ? 8.68 -33.688 -10.273 1 98.88 264 TYR A CA 1
ATOM 2027 C C . TYR A 1 264 ? 8.062 -32.625 -9.352 1 98.88 264 TYR A C 1
ATOM 2029 O O . TYR A 1 264 ? 8.742 -32.094 -8.477 1 98.88 264 TYR A O 1
ATOM 2037 N N . MET A 1 265 ? 6.789 -32.5 -9.609 1 98.88 265 MET A N 1
ATOM 2038 C CA . MET A 1 265 ? 5.996 -31.516 -8.891 1 98.88 265 MET A CA 1
ATOM 2039 C C . MET A 1 265 ? 5.008 -32.188 -7.949 1 98.88 265 MET A C 1
ATOM 2041 O O . MET A 1 265 ? 4.418 -33.219 -8.289 1 98.88 265 MET A O 1
ATOM 2045 N N . THR A 1 266 ? 4.895 -31.656 -6.758 1 98.94 266 THR A N 1
ATOM 2046 C CA . THR A 1 266 ? 3.846 -32.094 -5.836 1 98.94 266 THR A CA 1
ATOM 2047 C C . THR A 1 266 ? 3.035 -30.875 -5.359 1 98.94 266 THR A C 1
ATOM 2049 O O . THR A 1 266 ? 3.596 -29.906 -4.84 1 98.94 266 THR A O 1
ATOM 2052 N N . VAL A 1 267 ? 1.713 -30.906 -5.531 1 98.94 267 VAL A N 1
ATOM 2053 C CA . VAL A 1 267 ? 0.779 -29.906 -5.043 1 98.94 267 VAL A CA 1
ATOM 2054 C C . VAL A 1 267 ? -0.28 -30.562 -4.16 1 98.94 267 VAL A C 1
ATOM 2056 O O . VAL A 1 267 ? -0.952 -31.5 -4.586 1 98.94 267 VAL A O 1
ATOM 2059 N N . GLU A 1 268 ? -0.407 -30.031 -2.92 1 98.75 268 GLU A N 1
ATOM 2060 C CA . GLU A 1 268 ? -1.35 -30.703 -2.027 1 98.75 268 GLU A CA 1
ATOM 2061 C C . GLU A 1 268 ? -2.039 -29.703 -1.105 1 98.75 268 GLU A C 1
ATOM 2063 O O . GLU A 1 268 ? -1.411 -28.75 -0.629 1 98.75 268 GLU A O 1
ATOM 2068 N N . ASN A 1 269 ? -3.295 -29.953 -0.797 1 98.81 269 ASN A N 1
ATOM 2069 C CA . ASN A 1 269 ? -4.047 -29.219 0.213 1 98.81 269 ASN A CA 1
ATOM 2070 C C . ASN A 1 269 ? -4.113 -27.734 -0.113 1 98.81 269 ASN A C 1
ATOM 2072 O O . ASN A 1 269 ? -3.695 -26.906 0.691 1 98.81 269 ASN A O 1
ATOM 2076 N N . MET A 1 270 ? -4.688 -27.516 -1.275 1 98.88 270 MET A N 1
ATOM 2077 C CA . MET A 1 270 ? -4.816 -26.125 -1.726 1 98.88 270 MET A CA 1
ATOM 2078 C C . MET A 1 270 ? -6.277 -25.688 -1.729 1 98.88 270 MET A C 1
ATOM 2080 O O . MET A 1 270 ? -7.168 -26.484 -2.051 1 98.88 270 MET A O 1
ATOM 2084 N N . VAL A 1 271 ? -6.52 -24.469 -1.327 1 98.81 271 VAL A N 1
ATOM 2085 C CA . VAL A 1 271 ? -7.789 -23.781 -1.548 1 98.81 271 VAL A CA 1
ATOM 2086 C C . VAL A 1 271 ? -7.594 -22.641 -2.541 1 98.81 271 VAL A C 1
ATOM 2088 O O . VAL A 1 271 ? -6.824 -21.703 -2.281 1 98.81 271 VAL A O 1
ATOM 2091 N N . CYS A 1 272 ? -8.234 -22.766 -3.721 1 98.81 272 CYS A N 1
ATOM 2092 C CA . CYS A 1 272 ? -8.125 -21.781 -4.789 1 98.81 272 CYS A CA 1
ATOM 2093 C C . CYS A 1 272 ? -9.484 -21.188 -5.133 1 98.81 272 CYS A C 1
ATOM 2095 O O . CYS A 1 272 ? -10.422 -21.922 -5.441 1 98.81 272 CYS A O 1
ATOM 2097 N N . ASN A 1 273 ? -9.539 -19.859 -5.031 1 98.69 273 ASN A N 1
ATOM 2098 C CA . ASN A 1 273 ? -10.766 -19.141 -5.359 1 98.69 273 ASN A CA 1
ATOM 2099 C C . ASN A 1 273 ? -10.516 -18.047 -6.402 1 98.69 273 ASN A C 1
ATOM 2101 O O . ASN A 1 273 ? -9.516 -17.328 -6.332 1 98.69 273 ASN A O 1
ATOM 2105 N N . GLY A 1 274 ? -11.422 -17.875 -7.371 1 97.44 274 GLY A N 1
ATOM 2106 C CA . GLY A 1 274 ? -11.297 -16.875 -8.422 1 97.44 274 GLY A CA 1
ATOM 2107 C C . GLY A 1 274 ? -10.203 -17.188 -9.422 1 97.44 274 GLY A C 1
ATOM 2108 O O . GLY A 1 274 ? -9.742 -16.297 -10.141 1 97.44 274 GLY A O 1
ATOM 2109 N N . SER A 1 275 ? -9.75 -18.328 -9.539 1 96.75 275 SER A N 1
ATOM 2110 C CA . SER A 1 275 ? -8.523 -18.672 -10.242 1 96.75 275 SER A CA 1
ATOM 2111 C C . SER A 1 275 ? -8.82 -19.219 -11.633 1 96.75 275 SER A C 1
ATOM 2113 O O . SER A 1 275 ? -9.953 -19.141 -12.109 1 96.75 275 SER A O 1
ATOM 2115 N N . HIS A 1 276 ? -7.707 -19.484 -12.32 1 97.44 276 HIS A N 1
ATOM 2116 C CA . HIS A 1 276 ? -7.836 -20.109 -13.633 1 97.44 276 HIS A CA 1
ATOM 2117 C C . HIS A 1 276 ? -7.391 -21.562 -13.594 1 97.44 276 HIS A C 1
ATOM 2119 O O . HIS A 1 276 ? -6.992 -22.125 -14.617 1 97.44 276 HIS A O 1
ATOM 2125 N N . GLY A 1 277 ? -7.379 -22.156 -12.367 1 98.62 277 GLY A N 1
ATOM 2126 C CA . GLY A 1 277 ? -7.152 -23.594 -12.25 1 98.62 277 GLY A CA 1
ATOM 2127 C C . GLY A 1 277 ? -5.734 -23.938 -11.82 1 98.62 277 GLY A C 1
ATOM 2128 O O . GLY A 1 277 ? -4.93 -23.047 -11.555 1 98.62 277 GLY A O 1
ATOM 2129 N N . ILE A 1 278 ? -5.5 -25.203 -11.547 1 98.88 278 ILE A N 1
ATOM 2130 C CA . ILE A 1 278 ? -4.164 -25.797 -11.578 1 98.88 278 ILE A CA 1
ATOM 2131 C C . ILE A 1 278 ? -3.799 -26.188 -13.008 1 98.88 278 ILE A C 1
ATOM 2133 O O . ILE A 1 278 ? -4.328 -27.156 -13.547 1 98.88 278 ILE A O 1
ATOM 2137 N N . SER A 1 279 ? -2.85 -25.422 -13.547 1 98.81 279 SER A N 1
ATOM 2138 C CA . SER A 1 279 ? -2.703 -25.453 -15 1 98.81 279 SER A CA 1
ATOM 2139 C C . SER A 1 279 ? -1.323 -25.953 -15.406 1 98.81 279 SER A C 1
ATOM 2141 O O . SER A 1 279 ? -0.306 -25.359 -15.039 1 98.81 279 SER A O 1
ATOM 2143 N N . VAL A 1 280 ? -1.3 -27.078 -16.141 1 98.81 280 VAL A N 1
ATOM 2144 C CA . VAL A 1 280 ? -0.107 -27.453 -16.891 1 98.81 280 VAL A CA 1
ATOM 2145 C C . VAL A 1 280 ? -0.022 -26.609 -18.172 1 98.81 280 VAL A C 1
ATOM 2147 O O . VAL A 1 280 ? -0.837 -26.781 -19.078 1 98.81 280 VAL A O 1
ATOM 2150 N N . GLY A 1 281 ? 1.011 -25.75 -18.219 1 97 281 GLY A N 1
ATOM 2151 C CA . GLY A 1 281 ? 1.118 -24.844 -19.344 1 97 281 GLY A CA 1
ATOM 2152 C C . GLY A 1 281 ? 0.82 -23.406 -18.969 1 97 281 GLY A C 1
ATOM 2153 O O . GLY A 1 281 ? 0.759 -23.062 -17.781 1 97 281 GLY A O 1
ATOM 2154 N N . SER A 1 282 ? 0.839 -22.562 -20.094 1 95.5 282 SER A N 1
ATOM 2155 C CA . SER A 1 282 ? 0.726 -22.969 -21.5 1 95.5 282 SER A CA 1
ATOM 2156 C C . SER A 1 282 ? 2.064 -23.469 -22.047 1 95.5 282 SER A C 1
ATOM 2158 O O . SER A 1 282 ? 3.121 -22.984 -21.625 1 95.5 282 SER A O 1
ATOM 2160 N N . LEU A 1 283 ? 1.973 -24.359 -22.938 1 97.81 283 LEU A N 1
ATOM 2161 C CA . LEU A 1 283 ? 3.156 -24.984 -23.531 1 97.81 283 LEU A CA 1
ATOM 2162 C C . LEU A 1 283 ? 3.092 -24.938 -25.047 1 97.81 283 LEU A C 1
ATOM 2164 O O . LEU A 1 283 ? 2.023 -24.734 -25.625 1 97.81 283 LEU A O 1
ATOM 2168 N N . GLY A 1 284 ? 4.301 -25.094 -25.625 1 96.25 284 GLY A N 1
ATOM 2169 C CA . GLY A 1 284 ? 4.363 -25.203 -27.078 1 96.25 284 GLY A CA 1
ATOM 2170 C C . GLY A 1 284 ? 4.152 -23.875 -27.781 1 96.25 284 GLY A C 1
ATOM 2171 O O . GLY A 1 284 ? 3.75 -23.828 -28.938 1 96.25 284 GLY A O 1
ATOM 2172 N N . GLN A 1 285 ? 4.41 -22.781 -27.125 1 94.19 285 GLN A N 1
ATOM 2173 C CA . GLN A 1 285 ? 4.133 -21.438 -27.641 1 94.19 285 GLN A CA 1
ATOM 2174 C C . GLN A 1 285 ? 5.141 -21.047 -28.719 1 94.19 285 GLN A C 1
ATOM 2176 O O . GLN A 1 285 ? 4.773 -20.453 -29.734 1 94.19 285 GLN A O 1
ATOM 2181 N N . TYR A 1 286 ? 6.398 -21.297 -28.562 1 94.31 286 TYR A N 1
ATOM 2182 C CA . TYR A 1 286 ? 7.461 -20.797 -29.422 1 94.31 286 TYR A CA 1
ATOM 2183 C C . TYR A 1 286 ? 7.941 -21.875 -30.391 1 94.31 286 TYR A C 1
ATOM 2185 O O . TYR A 1 286 ? 8.461 -22.906 -29.969 1 94.31 286 TYR A O 1
ATOM 2193 N N . ALA A 1 287 ? 7.805 -21.516 -31.672 1 95.12 287 ALA A N 1
ATOM 2194 C CA . ALA A 1 287 ? 8.305 -22.453 -32.656 1 95.12 287 ALA A CA 1
ATOM 2195 C C . ALA A 1 287 ? 9.789 -22.734 -32.469 1 95.12 287 ALA A C 1
ATOM 2197 O O . ALA A 1 287 ? 10.57 -21.828 -32.156 1 95.12 287 ALA A O 1
ATOM 2198 N N . GLY A 1 288 ? 10.086 -23.969 -32.562 1 95.06 288 GLY A N 1
ATOM 2199 C CA . GLY A 1 288 ? 11.477 -24.375 -32.469 1 95.06 288 GLY A CA 1
ATOM 2200 C C . GLY A 1 288 ? 11.898 -24.672 -31.031 1 95.06 288 GLY A C 1
ATOM 2201 O O . GLY A 1 288 ? 12.992 -25.188 -30.797 1 95.06 288 GLY A O 1
ATOM 2202 N N . GLU A 1 289 ? 11.117 -24.375 -30.094 1 96.31 289 GLU A N 1
ATOM 2203 C CA . GLU A 1 289 ? 11.43 -24.641 -28.688 1 96.31 289 GLU A CA 1
ATOM 2204 C C . GLU A 1 289 ? 10.758 -25.922 -28.219 1 96.31 289 GLU A C 1
ATOM 2206 O O . GLU A 1 289 ? 9.688 -26.297 -28.703 1 96.31 289 GLU A O 1
ATOM 2211 N N . THR A 1 290 ? 11.43 -26.672 -27.312 1 98 290 THR A N 1
ATOM 2212 C CA . THR A 1 290 ? 10.914 -27.891 -26.703 1 98 290 THR A CA 1
ATOM 2213 C C . THR A 1 290 ? 10.461 -27.641 -25.281 1 98 290 THR A C 1
ATOM 2215 O O . THR A 1 290 ? 11.242 -27.188 -24.438 1 98 290 THR A O 1
ATOM 2218 N N . ASP A 1 291 ? 9.211 -27.891 -24.969 1 98.5 291 ASP A N 1
ATOM 2219 C CA . ASP A 1 291 ? 8.633 -27.703 -23.641 1 98.5 291 ASP A CA 1
ATOM 2220 C C . ASP A 1 291 ? 8.281 -29.047 -23 1 98.5 291 ASP A C 1
ATOM 2222 O O . ASP A 1 291 ? 7.598 -29.875 -23.609 1 98.5 291 ASP A O 1
ATOM 2226 N N . ILE A 1 292 ? 8.75 -29.234 -21.75 1 98.75 292 ILE A N 1
ATOM 2227 C CA . ILE A 1 292 ? 8.492 -30.469 -21.031 1 98.75 292 ILE A CA 1
ATOM 2228 C C . ILE A 1 292 ? 7.859 -30.172 -19.672 1 98.75 292 ILE A C 1
ATOM 2230 O O . ILE A 1 292 ? 8.359 -29.328 -18.922 1 98.75 292 ILE A O 1
ATOM 2234 N N . VAL A 1 293 ? 6.707 -30.781 -19.422 1 98.94 293 VAL A N 1
ATOM 2235 C CA . VAL A 1 293 ? 6.156 -30.906 -18.078 1 98.94 293 VAL A CA 1
ATOM 2236 C C . VAL A 1 293 ? 5.867 -32.375 -17.766 1 98.94 293 VAL A C 1
ATOM 2238 O O . VAL A 1 293 ? 5.145 -33.031 -18.516 1 98.94 293 VAL A O 1
ATOM 2241 N N . ALA A 1 294 ? 6.477 -32.844 -16.703 1 98.94 294 ALA A N 1
ATOM 2242 C CA . ALA A 1 294 ? 6.336 -34.281 -16.438 1 98.94 294 ALA A CA 1
ATOM 2243 C C . ALA A 1 294 ? 6.391 -34.562 -14.938 1 98.94 294 ALA A C 1
ATOM 2245 O O . ALA A 1 294 ? 7.051 -33.844 -14.188 1 98.94 294 ALA A O 1
ATOM 2246 N N . ASN A 1 295 ? 5.738 -35.656 -14.5 1 98.94 295 ASN A N 1
ATOM 2247 C CA . ASN A 1 295 ? 5.742 -36.125 -13.117 1 98.94 295 ASN A CA 1
ATOM 2248 C C . ASN A 1 295 ? 5.16 -35.094 -12.172 1 98.94 295 ASN A C 1
ATOM 2250 O O . ASN A 1 295 ? 5.855 -34.594 -11.281 1 98.94 295 ASN A O 1
ATOM 2254 N N . VAL A 1 296 ? 3.916 -34.844 -12.43 1 98.94 296 VAL A N 1
ATOM 2255 C CA . VAL A 1 296 ? 3.174 -33.875 -11.625 1 98.94 296 VAL A CA 1
ATOM 2256 C C . VAL A 1 296 ? 2.061 -34.562 -10.859 1 98.94 296 VAL A C 1
ATOM 2258 O O . VAL A 1 296 ? 1.247 -35.281 -11.453 1 98.94 296 VAL A O 1
ATOM 2261 N N . TYR A 1 297 ? 2.107 -34.406 -9.578 1 98.94 297 TYR A N 1
ATOM 2262 C CA . TYR A 1 297 ? 1.072 -34.969 -8.711 1 98.94 297 TYR A CA 1
ATOM 2263 C C . TYR A 1 297 ? 0.333 -33.875 -7.969 1 98.94 297 TYR A C 1
ATOM 2265 O O . TYR A 1 297 ? 0.931 -33.125 -7.176 1 98.94 297 TYR A O 1
ATOM 2273 N N . VAL A 1 298 ? -1.013 -33.719 -8.242 1 98.94 298 VAL A N 1
ATOM 2274 C CA . VAL A 1 298 ? -1.876 -32.719 -7.633 1 98.94 298 VAL A CA 1
ATOM 2275 C C . VAL A 1 298 ? -2.992 -33.406 -6.844 1 98.94 298 VAL A C 1
ATOM 2277 O O . VAL A 1 298 ? -3.77 -34.188 -7.402 1 98.94 298 VAL A O 1
ATOM 2280 N N . ARG A 1 299 ? -3.053 -33 -5.559 1 98.81 299 ARG A N 1
ATOM 2281 C CA . ARG A 1 299 ? -4.027 -33.75 -4.754 1 98.81 299 ARG A CA 1
ATOM 2282 C C . ARG A 1 299 ? -4.695 -32.844 -3.736 1 98.81 299 ARG A C 1
ATOM 2284 O O . ARG A 1 299 ? -4.051 -31.953 -3.162 1 98.81 299 ARG A O 1
ATOM 2291 N N . ASN A 1 300 ? -5.918 -33.094 -3.418 1 98.88 300 ASN A N 1
ATOM 2292 C CA . ASN A 1 300 ? -6.715 -32.438 -2.396 1 98.88 300 ASN A CA 1
ATOM 2293 C C . ASN A 1 300 ? -6.805 -30.938 -2.648 1 98.88 300 ASN A C 1
ATOM 2295 O O . ASN A 1 300 ? -6.309 -30.141 -1.849 1 98.88 300 ASN A O 1
ATOM 2299 N N . ILE A 1 301 ? -7.496 -30.688 -3.734 1 98.94 301 ILE A N 1
ATOM 2300 C CA . ILE A 1 301 ? -7.672 -29.297 -4.184 1 98.94 301 ILE A CA 1
ATOM 2301 C C . ILE A 1 301 ? -9.133 -28.891 -4.035 1 98.94 301 ILE A C 1
ATOM 2303 O O . ILE A 1 301 ? -10.039 -29.656 -4.395 1 98.94 301 ILE A O 1
ATOM 2307 N N . SER A 1 302 ? -9.383 -27.781 -3.459 1 98.94 302 SER A N 1
ATOM 2308 C CA . SER A 1 302 ? -10.68 -27.109 -3.523 1 98.94 302 SER A CA 1
ATOM 2309 C C . SER A 1 302 ? -10.625 -25.891 -4.453 1 98.94 302 SER A C 1
ATOM 2311 O O . SER A 1 302 ? -9.906 -24.938 -4.191 1 98.94 302 SER A O 1
ATOM 2313 N N . MET A 1 303 ? -11.32 -25.969 -5.578 1 98.88 303 MET A N 1
ATOM 2314 C CA . MET A 1 303 ? -11.391 -24.906 -6.582 1 98.88 303 MET A CA 1
ATOM 2315 C C . MET A 1 303 ? -12.789 -24.297 -6.648 1 98.88 303 MET A C 1
ATOM 2317 O O . MET A 1 303 ? -13.766 -25.016 -6.859 1 98.88 303 MET A O 1
ATOM 2321 N N . SER A 1 304 ? -12.836 -22.922 -6.418 1 98.88 304 SER A N 1
ATOM 2322 C CA . SER A 1 304 ? -14.156 -22.297 -6.402 1 98.88 304 SER A CA 1
ATOM 2323 C C . SER A 1 304 ? -14.188 -21.031 -7.246 1 98.88 304 SER A C 1
ATOM 2325 O O . SER A 1 304 ? -13.211 -20.281 -7.277 1 98.88 304 SER A O 1
ATOM 2327 N N . ASN A 1 305 ? -15.32 -20.797 -7.906 1 98.56 305 ASN A N 1
ATOM 2328 C CA . ASN A 1 305 ? -15.539 -19.562 -8.664 1 98.56 305 ASN A CA 1
ATOM 2329 C C . ASN A 1 305 ? -14.398 -19.297 -9.641 1 98.56 305 ASN A C 1
ATOM 2331 O O . ASN A 1 305 ? -13.836 -18.188 -9.656 1 98.56 305 ASN A O 1
ATOM 2335 N N . ALA A 1 306 ? -14.164 -20.312 -10.422 1 98.75 306 ALA A N 1
ATOM 2336 C CA . ALA A 1 306 ? -12.953 -20.266 -11.234 1 98.75 306 ALA A CA 1
ATOM 2337 C C . ALA A 1 306 ? -13.258 -20.562 -12.703 1 98.75 306 ALA A C 1
ATOM 2339 O O . ALA A 1 306 ? -14.344 -21.062 -13.023 1 98.75 306 ALA A O 1
ATOM 2340 N N . GLN A 1 307 ? -12.328 -20.172 -13.5 1 98.56 307 GLN A N 1
ATOM 2341 C CA . GLN A 1 307 ? -12.5 -20.469 -14.922 1 98.56 307 GLN A CA 1
ATOM 2342 C C . GLN A 1 307 ? -12.242 -21.938 -15.219 1 98.56 307 GLN A C 1
ATOM 2344 O O . GLN A 1 307 ? -12.922 -22.531 -16.047 1 98.56 307 GLN A O 1
ATOM 2349 N N . ASN A 1 308 ? -11.258 -22.531 -14.688 1 98.75 308 ASN A N 1
ATOM 2350 C CA . ASN A 1 308 ? -10.906 -23.938 -14.898 1 98.75 308 ASN A CA 1
ATOM 2351 C C . ASN A 1 308 ? -10.594 -24.625 -13.578 1 98.75 308 ASN A C 1
ATOM 2353 O O . ASN A 1 308 ? -10.375 -23.969 -12.555 1 98.75 308 ASN A O 1
ATOM 2357 N N . GLY A 1 309 ? -10.672 -25.938 -13.586 1 98.81 309 GLY A N 1
ATOM 2358 C CA . GLY A 1 309 ? -10.172 -26.781 -12.508 1 98.81 309 GLY A CA 1
ATOM 2359 C C . GLY A 1 309 ? -8.82 -27.406 -12.828 1 98.81 309 GLY A C 1
ATOM 2360 O O . GLY A 1 309 ? -7.809 -26.703 -12.891 1 98.81 309 GLY A O 1
ATOM 2361 N N . ALA A 1 310 ? -8.906 -28.75 -13.125 1 98.94 310 ALA A N 1
ATOM 2362 C CA . ALA A 1 310 ? -7.738 -29.469 -13.617 1 98.94 310 ALA A CA 1
ATOM 2363 C C . ALA A 1 310 ? -7.492 -29.188 -15.094 1 98.94 310 ALA A C 1
ATOM 2365 O O . ALA A 1 310 ? -8.211 -29.688 -15.961 1 98.94 310 ALA A O 1
ATOM 2366 N N . ARG A 1 311 ? -6.41 -28.375 -15.32 1 98.81 311 ARG A N 1
ATOM 2367 C CA . ARG A 1 311 ? -6.277 -27.828 -16.656 1 98.81 311 ARG A CA 1
ATOM 2368 C C . ARG A 1 311 ? -4.93 -28.203 -17.281 1 98.81 311 ARG A C 1
ATOM 2370 O O . ARG A 1 311 ? -3.902 -28.172 -16.594 1 98.81 311 ARG A O 1
ATOM 2377 N N . ILE A 1 312 ? -4.945 -28.641 -18.531 1 98.62 312 ILE A N 1
ATOM 2378 C CA . ILE A 1 312 ? -3.766 -28.734 -19.391 1 98.62 312 ILE A CA 1
ATOM 2379 C C . ILE A 1 312 ? -3.969 -27.891 -20.641 1 98.62 312 ILE A C 1
ATOM 2381 O O . ILE A 1 312 ? -4.961 -28.047 -21.359 1 98.62 312 ILE A O 1
ATOM 2385 N N . LYS A 1 313 ? -3.076 -26.938 -20.875 1 97 313 LYS A N 1
ATOM 2386 C CA . LYS A 1 313 ? -3.232 -26.016 -22 1 97 313 LYS A CA 1
ATOM 2387 C C . LYS A 1 313 ? -1.968 -25.984 -22.844 1 97 313 LYS A C 1
ATOM 2389 O O . LYS A 1 313 ? -0.915 -25.531 -22.375 1 97 313 LYS A O 1
ATOM 2394 N N . VAL A 1 314 ? -2.064 -26.391 -24.109 1 96.5 314 VAL A N 1
ATOM 2395 C CA . VAL A 1 314 ? -0.971 -26.453 -25.078 1 96.5 314 VAL A CA 1
ATOM 2396 C C . VAL A 1 314 ? -1.372 -25.734 -26.359 1 96.5 314 VAL A C 1
ATOM 2398 O O . VAL A 1 314 ? -2.471 -25.938 -26.875 1 96.5 314 VAL A O 1
ATOM 2401 N N . PHE A 1 315 ? -0.499 -24.875 -26.875 1 94.62 315 PHE A N 1
ATOM 2402 C CA . PHE A 1 315 ? -0.737 -24.172 -28.109 1 94.62 315 PHE A CA 1
ATOM 2403 C C . PHE A 1 315 ? -0.848 -25.141 -29.281 1 94.62 315 PHE A C 1
ATOM 2405 O O . PHE A 1 315 ? -0.333 -26.25 -29.219 1 94.62 315 PHE A O 1
ATOM 2412 N N . GLY A 1 316 ? -1.501 -24.625 -30.359 1 93.38 316 GLY A N 1
ATOM 2413 C CA . GLY A 1 316 ? -1.509 -25.375 -31.609 1 93.38 316 GLY A CA 1
ATOM 2414 C C . GLY A 1 316 ? -0.173 -25.359 -32.312 1 93.38 316 GLY A C 1
ATOM 2415 O O . GLY A 1 316 ? 0.79 -24.766 -31.844 1 93.38 316 GLY A O 1
ATOM 2416 N N . GLY A 1 317 ? -0.182 -26.094 -33.375 1 94.19 317 GLY A N 1
ATOM 2417 C CA . GLY A 1 317 ? 0.997 -26.047 -34.25 1 94.19 317 GLY A CA 1
ATOM 2418 C C . GLY A 1 317 ? 1.063 -24.797 -35.094 1 94.19 317 GLY A C 1
ATOM 2419 O O . GLY A 1 317 ? 0.236 -23.891 -34.938 1 94.19 317 GLY A O 1
ATOM 2420 N N . SER A 1 318 ? 2.129 -24.625 -35.812 1 94.25 318 SER A N 1
ATOM 2421 C CA . SER A 1 318 ? 2.311 -23.516 -36.719 1 94.25 318 SER A CA 1
ATOM 2422 C C . SER A 1 318 ? 3.244 -23.891 -37.875 1 94.25 318 SER A C 1
ATOM 2424 O O . SER A 1 318 ? 4.16 -24.703 -37.688 1 94.25 318 SER A O 1
ATOM 2426 N N . ASN A 1 319 ? 2.953 -23.297 -39.031 1 93.5 319 ASN A N 1
ATOM 2427 C CA . ASN A 1 319 ? 3.875 -23.469 -40.156 1 93.5 319 ASN A CA 1
ATOM 2428 C C . ASN A 1 319 ? 4.898 -22.344 -40.219 1 93.5 319 ASN A C 1
ATOM 2430 O O . ASN A 1 319 ? 5.793 -22.359 -41.062 1 93.5 319 ASN A O 1
ATOM 2434 N N . ASP A 1 320 ? 4.719 -21.375 -39.312 1 94.88 320 ASP A N 1
ATOM 2435 C CA . ASP A 1 320 ? 5.68 -20.281 -39.188 1 94.88 320 ASP A CA 1
ATOM 2436 C C . ASP A 1 320 ? 6.809 -20.641 -38.25 1 94.88 320 ASP A C 1
ATOM 2438 O O . ASP A 1 320 ? 6.582 -20.812 -37.031 1 94.88 320 ASP A O 1
ATOM 2442 N N . THR A 1 321 ? 8.055 -20.719 -38.75 1 94.25 321 THR A N 1
ATOM 2443 C CA . THR A 1 321 ? 9.211 -21.156 -37.969 1 94.25 321 THR A CA 1
ATOM 2444 C C . THR A 1 321 ? 9.602 -20.078 -36.938 1 94.25 321 THR A C 1
ATOM 2446 O O . THR A 1 321 ? 10.391 -20.328 -36.031 1 94.25 321 THR A O 1
ATOM 2449 N N . ASN A 1 322 ? 9.055 -18.906 -37.062 1 94.75 322 ASN A N 1
ATOM 2450 C CA . ASN A 1 322 ? 9.328 -17.812 -36.125 1 94.75 322 ASN A CA 1
ATOM 2451 C C . ASN A 1 322 ? 8.109 -17.516 -35.25 1 94.75 322 ASN A C 1
ATOM 2453 O O . ASN A 1 322 ? 8.039 -16.453 -34.625 1 94.75 322 ASN A O 1
ATOM 2457 N N . SER A 1 323 ? 7.227 -18.484 -35.156 1 94.31 323 SER A N 1
ATOM 2458 C CA . SER A 1 323 ? 5.961 -18.25 -34.469 1 94.31 323 SER A CA 1
ATOM 2459 C C . SER A 1 323 ? 6.18 -18.078 -32.969 1 94.31 323 SER A C 1
ATOM 2461 O O . SER A 1 323 ? 6.969 -18.797 -32.375 1 94.31 323 SER A O 1
ATOM 2463 N N . VAL A 1 324 ? 5.453 -17.078 -32.375 1 91.31 324 VAL A N 1
ATOM 2464 C CA . VAL A 1 324 ? 5.418 -16.891 -30.922 1 91.31 324 VAL A CA 1
ATOM 2465 C C . VAL A 1 324 ? 4.023 -17.234 -30.391 1 91.31 324 VAL A C 1
ATOM 2467 O O . VAL A 1 324 ? 3.658 -16.828 -29.281 1 91.31 324 VAL A O 1
ATOM 2470 N N . SER A 1 325 ? 3.223 -17.906 -31.188 1 91.69 325 SER A N 1
ATOM 2471 C CA . SER A 1 325 ? 1.86 -18.297 -30.844 1 91.69 325 SER A CA 1
ATOM 2472 C C . SER A 1 325 ? 1.561 -19.719 -31.297 1 91.69 325 SER A C 1
ATOM 2474 O O . SER A 1 325 ? 0.515 -19.984 -31.891 1 91.69 325 SER A O 1
ATOM 2476 N N . GLY A 1 326 ? 2.504 -20.562 -31.125 1 93.31 326 GLY A N 1
ATOM 2477 C CA . GLY A 1 326 ? 2.344 -21.969 -31.453 1 93.31 326 GLY A CA 1
ATOM 2478 C C . GLY A 1 326 ? 3.484 -22.531 -32.281 1 93.31 326 GLY A C 1
ATOM 2479 O O . GLY A 1 326 ? 4.238 -21.766 -32.875 1 93.31 326 GLY A O 1
ATOM 2480 N N . GLY A 1 327 ? 3.559 -23.812 -32.25 1 94.81 327 GLY A N 1
ATOM 2481 C CA . GLY A 1 327 ? 4.562 -24.484 -33.062 1 94.81 327 GLY A CA 1
ATOM 2482 C C . GLY A 1 327 ? 5.684 -25.094 -32.25 1 94.81 327 GLY A C 1
ATOM 2483 O O . GLY A 1 327 ? 6.578 -25.734 -32.781 1 94.81 327 GLY A O 1
ATOM 2484 N N . GLY A 1 328 ? 5.578 -24.938 -30.984 1 95.94 328 GLY A N 1
ATOM 2485 C CA . GLY A 1 328 ? 6.559 -25.578 -30.125 1 95.94 328 GLY A CA 1
ATOM 2486 C C . GLY A 1 328 ? 6.359 -27.078 -30 1 95.94 328 GLY A C 1
ATOM 2487 O O . GLY A 1 328 ? 5.336 -27.609 -30.438 1 95.94 328 GLY A O 1
ATOM 2488 N N . SER A 1 329 ? 7.43 -27.766 -29.547 1 96.94 329 SER A N 1
ATOM 2489 C CA . SER A 1 329 ? 7.387 -29.219 -29.375 1 96.94 329 SER A CA 1
ATOM 2490 C C . SER A 1 329 ? 7.625 -29.609 -27.922 1 96.94 329 SER A C 1
ATOM 2492 O O . SER A 1 329 ? 7.75 -28.75 -27.047 1 96.94 329 SER A O 1
ATOM 2494 N N . GLY A 1 330 ? 7.602 -30.984 -27.688 1 98.38 330 GLY A N 1
ATOM 2495 C CA . GLY A 1 330 ? 7.82 -31.5 -26.359 1 98.38 330 GLY A CA 1
ATOM 2496 C C . GLY A 1 330 ? 6.723 -32.438 -25.891 1 98.38 330 GLY A C 1
ATOM 2497 O O . GLY A 1 330 ? 6.105 -33.125 -26.703 1 98.38 330 GLY A O 1
ATOM 2498 N N . TYR A 1 331 ? 6.605 -32.5 -24.531 1 98.69 331 TYR A N 1
ATOM 2499 C CA . TYR A 1 331 ? 5.578 -33.438 -24.078 1 98.69 331 TYR A CA 1
ATOM 2500 C C . TYR A 1 331 ? 5.078 -33.062 -22.688 1 98.69 331 TYR A C 1
ATOM 2502 O O . TYR A 1 331 ? 5.77 -32.375 -21.938 1 98.69 331 TYR A O 1
ATOM 2510 N N . VAL A 1 332 ? 3.871 -33.438 -22.422 1 98.88 332 VAL A N 1
ATOM 2511 C CA . VAL A 1 332 ? 3.248 -33.531 -21.109 1 98.88 332 VAL A CA 1
ATOM 2512 C C . VAL A 1 332 ? 3.021 -35 -20.75 1 98.88 332 VAL A C 1
ATOM 2514 O O . VAL A 1 332 ? 2.377 -35.75 -21.5 1 98.88 332 VAL A O 1
ATOM 2517 N N . LYS A 1 333 ? 3.588 -35.406 -19.625 1 98.88 333 LYS A N 1
ATOM 2518 C CA . LYS A 1 333 ? 3.541 -36.812 -19.344 1 98.88 333 LYS A CA 1
ATOM 2519 C C . LYS A 1 333 ? 3.473 -37.094 -17.828 1 98.88 333 LYS A C 1
ATOM 2521 O O . LYS A 1 333 ? 4.18 -36.438 -17.062 1 98.88 333 LYS A O 1
ATOM 2526 N N . ASN A 1 334 ? 2.695 -38.031 -17.422 1 98.88 334 ASN A N 1
ATOM 2527 C CA . ASN A 1 334 ? 2.533 -38.469 -16.047 1 98.88 334 ASN A CA 1
ATOM 2528 C C . ASN A 1 334 ? 2.02 -37.312 -15.164 1 98.88 334 ASN A C 1
ATOM 2530 O O . ASN A 1 334 ? 2.732 -36.844 -14.273 1 98.88 334 ASN A O 1
ATOM 2534 N N . ILE A 1 335 ? 0.84 -36.969 -15.469 1 98.94 335 ILE A N 1
ATOM 2535 C CA . ILE A 1 335 ? 0.118 -35.938 -14.727 1 98.94 335 ILE A CA 1
ATOM 2536 C C . ILE A 1 335 ? -1.056 -36.562 -13.984 1 98.94 335 ILE A C 1
ATOM 2538 O O . ILE A 1 335 ? -1.876 -37.25 -14.586 1 98.94 335 ILE A O 1
ATOM 2542 N N . THR A 1 336 ? -1.129 -36.375 -12.719 1 98.94 336 THR A N 1
ATOM 2543 C CA . THR A 1 336 ? -2.26 -36.875 -11.953 1 98.94 336 THR A CA 1
ATOM 2544 C C . THR A 1 336 ? -2.953 -35.75 -11.188 1 98.94 336 THR A C 1
ATOM 2546 O O . THR A 1 336 ? -2.311 -35.031 -10.438 1 98.94 336 THR A O 1
ATOM 2549 N N . PHE A 1 337 ? -4.281 -35.594 -11.414 1 98.94 337 PHE A N 1
ATOM 2550 C CA . PHE A 1 337 ? -5.176 -34.812 -10.586 1 98.94 337 PHE A CA 1
ATOM 2551 C C . PHE A 1 337 ? -6.074 -35.688 -9.734 1 98.94 337 PHE A C 1
ATOM 2553 O O . PHE A 1 337 ? -6.879 -36.469 -10.266 1 98.94 337 PHE A O 1
ATOM 2560 N N . GLN A 1 338 ? -5.867 -35.562 -8.43 1 98.94 338 GLN A N 1
ATOM 2561 C CA . GLN A 1 338 ? -6.605 -36.469 -7.547 1 98.94 338 GLN A CA 1
ATOM 2562 C C . GLN A 1 338 ? -7.297 -35.688 -6.43 1 98.94 338 GLN A C 1
ATOM 2564 O O . GLN A 1 338 ? -6.715 -34.781 -5.852 1 98.94 338 GLN A O 1
ATOM 2569 N N . ASP A 1 339 ? -8.539 -36.125 -6.051 1 98.88 339 ASP A N 1
ATOM 2570 C CA . ASP A 1 339 ? -9.312 -35.469 -4.996 1 98.88 339 ASP A CA 1
ATOM 2571 C C . ASP A 1 339 ? -9.414 -33.969 -5.23 1 98.88 339 ASP A C 1
ATOM 2573 O O . ASP A 1 339 ? -8.961 -33.156 -4.41 1 98.88 339 ASP A O 1
ATOM 2577 N N . PHE A 1 340 ? -10.055 -33.719 -6.363 1 98.88 340 PHE A N 1
ATOM 2578 C CA . PHE A 1 340 ? -10.203 -32.375 -6.863 1 98.88 340 PHE A CA 1
ATOM 2579 C C . PHE A 1 340 ? -11.664 -31.938 -6.848 1 98.88 340 PHE A C 1
ATOM 2581 O O . PHE A 1 340 ? -12.469 -32.438 -7.648 1 98.88 340 PHE A O 1
ATOM 2588 N N . VAL A 1 341 ? -11.984 -31.016 -5.934 1 98.88 341 VAL A N 1
ATOM 2589 C CA . VAL A 1 341 ? -13.383 -30.641 -5.785 1 98.88 341 VAL A CA 1
ATOM 2590 C C . VAL A 1 341 ? -13.609 -29.266 -6.414 1 98.88 341 VAL A C 1
ATOM 2592 O O . VAL A 1 341 ? -12.93 -28.297 -6.062 1 98.88 341 VAL A O 1
ATOM 2595 N N . ASN A 1 342 ? -14.57 -29.219 -7.363 1 98.81 342 ASN A N 1
ATOM 2596 C CA . ASN A 1 342 ? -14.953 -27.984 -8.055 1 98.81 342 ASN A CA 1
ATOM 2597 C C . ASN A 1 342 ? -16.297 -27.453 -7.543 1 98.81 342 ASN A C 1
ATOM 2599 O O . ASN A 1 342 ? -17.234 -28.219 -7.312 1 98.81 342 ASN A O 1
ATOM 2603 N N . ASN A 1 343 ? -16.281 -26.156 -7.27 1 98.69 343 ASN A N 1
ATOM 2604 C CA . ASN A 1 343 ? -17.516 -25.438 -6.945 1 98.69 343 ASN A CA 1
ATOM 2605 C C . ASN A 1 343 ? -17.688 -24.203 -7.816 1 98.69 343 ASN A C 1
ATOM 2607 O O . ASN A 1 343 ? -16.969 -23.219 -7.648 1 98.69 343 ASN A O 1
ATOM 2611 N N . ASN A 1 344 ? -18.672 -24.219 -8.734 1 98.69 344 ASN A N 1
ATOM 2612 C CA . ASN A 1 344 ? -18.922 -23.094 -9.633 1 98.69 344 ASN A CA 1
ATOM 2613 C C . ASN A 1 344 ? -17.719 -22.812 -10.516 1 98.69 344 ASN A C 1
ATOM 2615 O O . ASN A 1 344 ? -17.234 -21.688 -10.555 1 98.69 344 ASN A O 1
ATOM 2619 N N . VAL A 1 345 ? -17.312 -23.859 -11.18 1 98.88 345 VAL A N 1
ATOM 2620 C CA . VAL A 1 345 ? -16.141 -23.766 -12.055 1 98.88 345 VAL A CA 1
ATOM 2621 C C . VAL A 1 345 ? -16.578 -23.906 -13.508 1 98.88 345 VAL A C 1
ATOM 2623 O O . VAL A 1 345 ? -17.344 -24.812 -13.844 1 98.88 345 VAL A O 1
ATOM 2626 N N . ASP A 1 346 ? -16.078 -22.984 -14.383 1 98.62 346 ASP A N 1
ATOM 2627 C CA . ASP A 1 346 ? -16.547 -23.016 -15.773 1 98.62 346 ASP A CA 1
ATOM 2628 C C . ASP A 1 346 ? -16.172 -24.328 -16.438 1 98.62 346 ASP A C 1
ATOM 2630 O O . ASP A 1 346 ? -17.016 -24.953 -17.109 1 98.62 346 ASP A O 1
ATOM 2634 N N . ASN A 1 347 ? -14.914 -24.75 -16.328 1 98.19 347 ASN A N 1
ATOM 2635 C CA . ASN A 1 347 ? -14.375 -26 -16.859 1 98.19 347 ASN A CA 1
ATOM 2636 C C . ASN A 1 347 ? -13.688 -26.828 -15.789 1 98.19 347 ASN A C 1
ATOM 2638 O O . ASN A 1 347 ? -12.461 -26.797 -15.656 1 98.19 347 ASN A O 1
ATOM 2642 N N . PRO A 1 348 ? -14.445 -27.641 -15.109 1 98.81 348 PRO A N 1
ATOM 2643 C CA . PRO A 1 348 ? -13.828 -28.422 -14.039 1 98.81 348 PRO A CA 1
ATOM 2644 C C . PRO A 1 348 ? -12.664 -29.281 -14.523 1 98.81 348 PRO A C 1
ATOM 2646 O O . PRO A 1 348 ? -11.656 -29.422 -13.82 1 98.81 348 PRO A O 1
ATOM 2649 N N . ILE A 1 349 ? -12.805 -29.922 -15.672 1 98.69 349 ILE A N 1
ATOM 2650 C CA . ILE A 1 349 ? -11.734 -30.609 -16.375 1 98.69 349 ILE A CA 1
ATOM 2651 C C . ILE A 1 349 ? -11.539 -29.984 -17.766 1 98.69 349 ILE A C 1
ATOM 2653 O O . ILE A 1 349 ? -12.5 -29.844 -18.516 1 98.69 349 ILE A O 1
ATOM 2657 N N . TYR A 1 350 ? -10.352 -29.531 -17.969 1 98.12 350 TYR A N 1
ATOM 2658 C CA . TYR A 1 350 ? -10.109 -28.875 -19.25 1 98.12 350 TYR A CA 1
ATOM 2659 C C . TYR A 1 350 ? -8.75 -29.266 -19.812 1 98.12 350 TYR A C 1
ATOM 2661 O O . TYR A 1 350 ? -7.719 -29.047 -19.172 1 98.12 350 TYR A O 1
ATOM 2669 N N . LEU A 1 351 ? -8.672 -29.875 -20.953 1 97.38 351 LEU A N 1
ATOM 2670 C CA . LEU A 1 351 ? -7.469 -30.219 -21.703 1 97.38 351 LEU A CA 1
ATOM 2671 C C . LEU A 1 351 ? -7.574 -29.766 -23.156 1 97.38 351 LEU A C 1
ATOM 2673 O O . LEU A 1 351 ? -8.547 -30.078 -23.844 1 97.38 351 LEU A O 1
ATOM 2677 N N . THR A 1 352 ? -6.586 -28.938 -23.547 1 95.5 352 THR A N 1
ATOM 2678 C CA . THR A 1 352 ? -6.605 -28.5 -24.953 1 95.5 352 THR A CA 1
ATOM 2679 C C . THR A 1 352 ? -5.195 -28.469 -25.531 1 95.5 352 THR A C 1
ATOM 2681 O O . THR A 1 352 ? -4.234 -28.172 -24.812 1 95.5 352 THR A O 1
ATOM 2684 N N . GLN A 1 353 ? -5.094 -28.766 -26.828 1 94.69 353 GLN A N 1
ATOM 2685 C CA . GLN A 1 353 ? -3.883 -28.547 -27.609 1 94.69 353 GLN A CA 1
ATOM 2686 C C . GLN A 1 353 ? -4.094 -27.469 -28.672 1 94.69 353 GLN A C 1
ATOM 2688 O O . GLN A 1 353 ? -3.477 -27.484 -29.734 1 94.69 353 GLN A O 1
ATOM 2693 N N . CYS A 1 354 ? -5.035 -26.578 -28.406 1 93.06 354 CYS A N 1
ATOM 2694 C CA . CYS A 1 354 ? -5.34 -25.453 -29.281 1 93.06 354 CYS A CA 1
ATOM 2695 C C . CYS A 1 354 ? -5.469 -24.156 -28.484 1 93.06 354 CYS A C 1
ATOM 2697 O O . CYS A 1 354 ? -6.301 -23.297 -28.797 1 93.06 354 CYS A O 1
ATOM 2699 N N . TYR A 1 355 ? -4.777 -24.109 -27.422 1 92.25 355 TYR A N 1
ATOM 2700 C CA . TYR A 1 355 ? -4.781 -22.922 -26.578 1 92.25 355 TYR A CA 1
ATOM 2701 C C . TYR A 1 355 ? -4.375 -21.688 -27.375 1 92.25 355 TYR A C 1
ATOM 2703 O O . TYR A 1 355 ? -3.377 -21.703 -28.094 1 92.25 355 TYR A O 1
ATOM 2711 N N . SER A 1 356 ? -5.125 -20.547 -27.188 1 87.94 356 SER A N 1
ATOM 2712 C CA . SER A 1 356 ? -4.848 -19.266 -27.828 1 87.94 356 SER A CA 1
ATOM 2713 C C . SER A 1 356 ? -4.602 -19.438 -29.328 1 87.94 356 SER A C 1
ATOM 2715 O O . SER A 1 356 ? -3.74 -18.766 -29.906 1 87.94 356 SER A O 1
ATOM 2717 N N . SER A 1 357 ? -5.27 -20.422 -29.953 1 86.31 357 SER A N 1
ATOM 2718 C CA . SER A 1 357 ? -5.176 -20.766 -31.359 1 86.31 357 SER A CA 1
ATOM 2719 C C . SER A 1 357 ? -6.555 -20.875 -32 1 86.31 357 SER A C 1
ATOM 2721 O O . SER A 1 357 ? -7.508 -21.312 -31.359 1 86.31 357 SER A O 1
ATOM 2723 N N . SER A 1 358 ? -6.527 -20.438 -33.312 1 85.25 358 SER A N 1
ATOM 2724 C CA . SER A 1 358 ? -7.809 -20.609 -33.969 1 85.25 358 SER A CA 1
ATOM 2725 C C . SER A 1 358 ? -8.07 -22.078 -34.281 1 85.25 358 SER A C 1
ATOM 2727 O O . SER A 1 358 ? -7.141 -22.875 -34.406 1 85.25 358 SER A O 1
ATOM 2729 N N . ALA A 1 359 ? -9.383 -22.344 -34.375 1 84.12 359 ALA A N 1
ATOM 2730 C CA . ALA A 1 359 ? -9.766 -23.703 -34.75 1 84.12 359 ALA A CA 1
ATOM 2731 C C . ALA A 1 359 ? -9.125 -24.094 -36.094 1 84.12 359 ALA A C 1
ATOM 2733 O O . ALA A 1 359 ? -8.688 -25.234 -36.25 1 84.12 359 ALA A O 1
ATOM 2734 N N . GLN A 1 360 ? -9.102 -23.156 -37 1 86.31 360 GLN A N 1
ATOM 2735 C CA . GLN A 1 360 ? -8.516 -23.406 -38.312 1 86.31 360 GLN A CA 1
ATOM 2736 C C . GLN A 1 360 ? -7.023 -23.719 -38.219 1 86.31 360 GLN A C 1
ATOM 2738 O O . GLN A 1 360 ? -6.52 -24.641 -38.844 1 86.31 360 GLN A O 1
ATOM 2743 N N . GLN A 1 361 ? -6.375 -22.984 -37.375 1 87.56 361 GLN A N 1
ATOM 2744 C CA . GLN A 1 361 ? -4.953 -23.219 -37.156 1 87.56 361 GLN A CA 1
ATOM 2745 C C . GLN A 1 361 ? -4.707 -24.625 -36.594 1 87.56 361 GLN A C 1
ATOM 2747 O O . GLN A 1 361 ? -3.803 -25.328 -37.062 1 87.56 361 GLN A O 1
ATOM 2752 N N . CYS A 1 362 ? -5.484 -25.031 -35.75 1 89.94 362 CYS A N 1
ATOM 2753 C CA . CYS A 1 362 ? -5.301 -26.328 -35.094 1 89.94 362 CYS A CA 1
ATOM 2754 C C . CYS A 1 362 ? -5.602 -27.469 -36.062 1 89.94 362 CYS A C 1
ATOM 2756 O O . CYS A 1 362 ? -4.965 -28.531 -36 1 89.94 362 CYS A O 1
ATOM 2758 N N . GLN A 1 363 ? -6.535 -27.203 -36.875 1 87.69 363 GLN A N 1
ATOM 2759 C CA . GLN A 1 363 ? -6.867 -28.219 -37.875 1 87.69 363 GLN A CA 1
ATOM 2760 C C . GLN A 1 363 ? -5.766 -28.344 -38.906 1 87.69 363 GLN A C 1
ATOM 2762 O O . GLN A 1 363 ? -5.383 -29.453 -39.281 1 87.69 363 GLN A O 1
ATOM 2767 N N . ASP A 1 364 ? -5.293 -27.266 -39.344 1 92.19 364 ASP A N 1
ATOM 2768 C CA . ASP A 1 364 ? -4.289 -27.25 -40.406 1 92.19 364 ASP A CA 1
ATOM 2769 C C . ASP A 1 364 ? -2.928 -27.688 -39.875 1 92.19 364 ASP A C 1
ATOM 2771 O O . ASP A 1 364 ? -2.15 -28.312 -40.625 1 92.19 364 ASP A O 1
ATOM 2775 N N . PHE A 1 365 ? -2.678 -27.328 -38.688 1 93.94 365 PHE A N 1
ATOM 2776 C CA . PHE A 1 365 ? -1.385 -27.594 -38.062 1 93.94 365 PHE A CA 1
ATOM 2777 C C . PHE A 1 365 ? -1.56 -28.094 -36.656 1 93.94 365 PHE A C 1
ATOM 2779 O O . PHE A 1 365 ? -1.392 -27.344 -35.688 1 93.94 365 PHE A O 1
ATOM 2786 N N . PRO A 1 366 ? -1.777 -29.359 -36.469 1 93.62 366 PRO A N 1
ATOM 2787 C CA . PRO A 1 366 ? -1.92 -29.906 -35.125 1 93.62 366 PRO A CA 1
ATOM 2788 C C . PRO A 1 366 ? -0.661 -29.719 -34.281 1 93.62 366 PRO A C 1
ATOM 2790 O O . PRO A 1 366 ? 0.444 -29.641 -34.812 1 93.62 366 PRO A O 1
ATOM 2793 N N . SER A 1 367 ? -0.908 -29.641 -33 1 95 367 SER A N 1
ATOM 2794 C CA . SER A 1 367 ? 0.212 -29.5 -32.062 1 95 367 SER A CA 1
ATOM 2795 C C . SER A 1 367 ? 1.198 -30.656 -32.219 1 95 367 SER A C 1
ATOM 2797 O O . SER A 1 367 ? 0.793 -31.797 -32.438 1 95 367 SER A O 1
ATOM 2799 N N . THR A 1 368 ? 2.521 -30.344 -32.125 1 93.81 368 THR A N 1
ATOM 2800 C CA . THR A 1 368 ? 3.545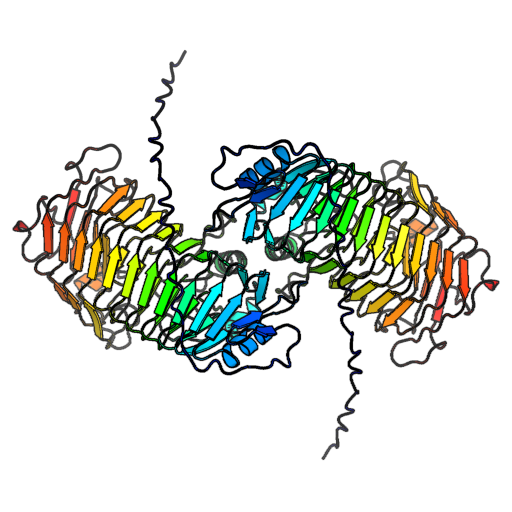 -31.375 -32.156 1 93.81 368 THR A CA 1
ATOM 2801 C C . THR A 1 368 ? 3.975 -31.766 -30.75 1 93.81 368 THR A C 1
ATOM 2803 O O . THR A 1 368 ? 4.824 -32.656 -30.578 1 93.81 368 THR A O 1
ATOM 2806 N N . LEU A 1 369 ? 3.408 -31.125 -29.781 1 97.5 369 LEU A N 1
ATOM 2807 C CA . LEU A 1 369 ? 3.664 -31.484 -28.391 1 97.5 369 LEU A CA 1
ATOM 2808 C C . LEU A 1 369 ? 2.766 -32.625 -27.953 1 97.5 369 LEU A C 1
ATOM 2810 O O . LEU A 1 369 ? 1.541 -32.531 -28.062 1 97.5 369 LEU A O 1
ATOM 2814 N N . ALA A 1 370 ? 3.398 -33.688 -27.453 1 97.94 370 ALA A N 1
ATOM 2815 C CA . ALA A 1 370 ? 2.662 -34.906 -27.109 1 97.94 370 ALA A CA 1
ATOM 2816 C C . ALA A 1 370 ? 2.09 -34.844 -25.688 1 97.94 370 ALA A C 1
ATOM 2818 O O . ALA A 1 370 ? 2.744 -34.312 -24.781 1 97.94 370 ALA A O 1
ATOM 2819 N N . ILE A 1 371 ? 0.847 -35.312 -25.547 1 98.44 371 ILE A N 1
ATOM 2820 C CA . ILE A 1 371 ? 0.23 -35.438 -24.234 1 98.44 371 ILE A CA 1
ATOM 2821 C C . ILE A 1 371 ? -0.103 -36.906 -23.953 1 98.44 371 ILE A C 1
ATOM 2823 O O . ILE A 1 371 ? -0.788 -37.562 -24.75 1 98.44 371 ILE A O 1
ATOM 2827 N N . SER A 1 372 ? 0.434 -37.406 -22.906 1 98.69 372 SER A N 1
ATOM 2828 C CA . SER A 1 372 ? 0.157 -38.812 -22.562 1 98.69 372 SER A CA 1
ATOM 2829 C C . SER A 1 372 ? 0.194 -39.031 -21.047 1 98.69 372 SER A C 1
ATOM 2831 O O . SER A 1 372 ? 0.831 -38.25 -20.328 1 98.69 372 SER A O 1
ATOM 2833 N N . ASP A 1 373 ? -0.469 -40.094 -20.578 1 98.75 373 ASP A N 1
ATOM 2834 C CA . ASP A 1 373 ? -0.381 -40.531 -19.188 1 98.75 373 ASP A CA 1
ATOM 2835 C C . ASP A 1 373 ? -0.91 -39.438 -18.234 1 98.75 373 ASP A C 1
ATOM 2837 O O . ASP A 1 373 ? -0.175 -38.938 -17.391 1 98.75 373 ASP A O 1
ATOM 2841 N N . VAL A 1 374 ? -2.178 -39.094 -18.5 1 98.94 374 VAL A N 1
ATOM 2842 C CA . VAL A 1 374 ? -2.881 -38.125 -17.672 1 98.94 374 VAL A CA 1
ATOM 2843 C C . VAL A 1 374 ? -4.031 -38.812 -16.938 1 98.94 374 VAL A C 1
ATOM 2845 O O . VAL A 1 374 ? -4.848 -39.5 -17.547 1 98.94 374 VAL A O 1
ATOM 2848 N N . HIS A 1 375 ? -4.113 -38.594 -15.617 1 98.94 375 HIS A N 1
ATOM 2849 C CA . HIS A 1 375 ? -5.07 -39.312 -14.781 1 98.94 375 HIS A CA 1
ATOM 2850 C C . HIS A 1 375 ? -5.926 -38.344 -13.961 1 98.94 375 HIS A C 1
ATOM 2852 O O . HIS A 1 375 ? -5.398 -37.531 -13.203 1 98.94 375 HIS A O 1
ATOM 2858 N N . TYR A 1 376 ? -7.25 -38.469 -14.156 1 98.88 376 TYR A N 1
ATOM 2859 C CA . TYR A 1 376 ? -8.234 -37.781 -13.328 1 98.88 376 TYR A CA 1
ATOM 2860 C C . TYR A 1 376 ? -8.883 -38.719 -12.336 1 98.88 376 TYR A C 1
ATOM 2862 O O . TYR A 1 376 ? -9.594 -39.656 -12.742 1 98.88 376 TYR A O 1
ATOM 2870 N N . ILE A 1 377 ? -8.602 -38.531 -11.07 1 98.94 377 ILE A N 1
ATOM 2871 C CA . ILE A 1 377 ? -9.086 -39.469 -10.039 1 98.94 377 ILE A CA 1
ATOM 2872 C C . ILE A 1 377 ? -9.922 -38.688 -9.023 1 98.94 377 ILE A C 1
ATOM 2874 O O . ILE A 1 377 ? -9.414 -37.812 -8.328 1 98.94 377 ILE A O 1
ATOM 2878 N N . ASN A 1 378 ? -11.203 -39 -8.867 1 98.81 378 ASN A N 1
ATOM 2879 C CA . ASN A 1 378 ? -12.102 -38.375 -7.906 1 98.81 378 ASN A CA 1
ATOM 2880 C C . ASN A 1 378 ? -12.195 -36.844 -8.133 1 98.81 378 ASN A C 1
ATOM 2882 O O . ASN A 1 378 ? -12.008 -36.062 -7.199 1 98.81 378 ASN A O 1
ATOM 2886 N N . VAL A 1 379 ? -12.438 -36.469 -9.367 1 98.88 379 VAL A N 1
ATOM 2887 C CA . VAL A 1 379 ? -12.75 -35.094 -9.68 1 98.88 379 VAL A CA 1
ATOM 2888 C C . VAL A 1 379 ? -14.258 -34.875 -9.602 1 98.88 379 VAL A C 1
ATOM 2890 O O . VAL A 1 379 ? -15.031 -35.531 -10.305 1 98.88 379 VAL A O 1
ATOM 2893 N N . SER A 1 380 ? -14.648 -34 -8.711 1 98.81 380 SER A N 1
ATOM 2894 C CA . SER A 1 380 ? -16.078 -33.875 -8.422 1 98.81 380 SER A CA 1
ATOM 2895 C C . SER A 1 380 ? -16.484 -32.406 -8.305 1 98.81 380 SER A C 1
ATOM 2897 O O . SER A 1 380 ? -15.641 -31.5 -8.336 1 98.81 380 SER A O 1
ATOM 2899 N N . GLY A 1 381 ? -17.766 -32.188 -8.195 1 98.56 381 GLY A N 1
ATOM 2900 C CA . GLY A 1 381 ? -18.312 -30.859 -7.934 1 98.56 381 GLY A CA 1
ATOM 2901 C C . GLY A 1 381 ? -19.172 -30.344 -9.07 1 98.56 381 GLY A C 1
ATOM 2902 O O . GLY A 1 381 ? -19.844 -31.109 -9.758 1 98.56 381 GLY A O 1
ATOM 2903 N N . THR A 1 382 ? -19.172 -28.938 -9.133 1 98.62 382 THR A N 1
ATOM 2904 C CA . THR A 1 382 ? -20.172 -28.328 -10.008 1 98.62 382 THR A CA 1
ATOM 2905 C C . THR A 1 382 ? -19.516 -27.391 -11.008 1 98.62 382 THR A C 1
ATOM 2907 O O . THR A 1 382 ? -18.578 -26.656 -10.672 1 98.62 382 THR A O 1
ATOM 2910 N N . ALA A 1 383 ? -20.031 -27.469 -12.234 1 98.62 383 ALA A N 1
ATOM 2911 C CA . ALA A 1 383 ? -19.703 -26.453 -13.234 1 98.62 383 ALA A CA 1
ATOM 2912 C C . ALA A 1 383 ? -20.547 -25.203 -13.031 1 98.62 383 ALA A C 1
ATOM 2914 O O . ALA A 1 383 ? -21.609 -25.25 -12.414 1 98.62 383 ALA A O 1
ATOM 2915 N N . SER A 1 384 ? -20.094 -24.078 -13.57 1 98.12 384 SER A N 1
ATOM 2916 C CA . SER A 1 384 ? -20.75 -22.797 -13.359 1 98.12 384 SER A CA 1
ATOM 2917 C C . SER A 1 384 ? -21.938 -22.625 -14.305 1 98.12 384 SER A C 1
ATOM 2919 O O . SER A 1 384 ? -22.828 -21.812 -14.047 1 98.12 384 SER A O 1
ATOM 2921 N N . GLY A 1 385 ? -21.938 -23.297 -15.445 1 97.56 385 GLY A N 1
ATOM 2922 C CA . GLY A 1 385 ? -22.953 -23.141 -16.469 1 97.56 385 GLY A CA 1
ATOM 2923 C C . GLY A 1 385 ? -22.562 -22.141 -17.547 1 97.56 385 GLY A C 1
ATOM 2924 O O . GLY A 1 385 ? -23.297 -21.938 -18.516 1 97.56 385 GLY A O 1
ATOM 2925 N N . LYS A 1 386 ? -21.391 -21.625 -17.438 1 96.88 386 LYS A N 1
ATOM 2926 C CA . LYS A 1 386 ? -20.969 -20.625 -18.406 1 96.88 386 LYS A CA 1
ATOM 2927 C C . LYS A 1 386 ? -20.609 -21.266 -19.734 1 96.88 386 LYS A C 1
ATOM 2929 O O . LYS A 1 386 ? -20.703 -20.641 -20.797 1 96.88 386 LYS A O 1
ATOM 2934 N N . VAL A 1 387 ? -20.094 -22.484 -19.609 1 94.94 387 VAL A N 1
ATOM 2935 C CA . VAL A 1 387 ? -19.875 -23.234 -20.844 1 94.94 387 VAL A CA 1
ATOM 2936 C C . VAL A 1 387 ? -21.188 -23.844 -21.312 1 94.94 387 VAL A C 1
ATOM 2938 O O . VAL A 1 387 ? -21.906 -24.469 -20.531 1 94.94 387 VAL A O 1
ATOM 2941 N N . ALA A 1 388 ? -21.484 -23.719 -22.531 1 92.81 388 ALA A N 1
ATOM 2942 C CA . ALA A 1 388 ? -22.797 -24.062 -23.094 1 92.81 388 ALA A CA 1
ATOM 2943 C C . ALA A 1 388 ? -23.031 -25.578 -23.016 1 92.81 388 ALA A C 1
ATOM 2945 O O . ALA A 1 388 ? -22.109 -26.344 -22.797 1 92.81 388 ALA A O 1
ATOM 2946 N N . ASN A 1 389 ? -24.328 -25.938 -23.141 1 92.75 389 ASN A N 1
ATOM 2947 C CA . ASN A 1 389 ? -24.828 -27.297 -23.328 1 92.75 389 ASN A CA 1
ATOM 2948 C C . ASN A 1 389 ? -24.516 -28.172 -22.125 1 92.75 389 ASN A C 1
ATOM 2950 O O . ASN A 1 389 ? -24.156 -29.344 -22.266 1 92.75 389 ASN A O 1
ATOM 2954 N N . ASN A 1 390 ? -24.547 -27.531 -20.969 1 95.88 390 ASN A N 1
ATOM 2955 C CA . ASN A 1 390 ? -24.344 -28.266 -19.734 1 95.88 390 ASN A CA 1
ATOM 2956 C C . ASN A 1 390 ? -23 -28.984 -19.719 1 95.88 390 ASN A C 1
ATOM 2958 O O . ASN A 1 390 ? -22.891 -30.094 -19.203 1 95.88 390 ASN A O 1
ATOM 2962 N N . THR A 1 391 ? -21.984 -28.406 -20.344 1 96.31 391 THR A N 1
ATOM 2963 C CA . THR A 1 391 ? -20.656 -29 -20.422 1 96.31 391 THR A CA 1
ATOM 2964 C C . THR A 1 391 ? -19.953 -28.922 -19.062 1 96.31 391 THR A C 1
ATOM 2966 O O . THR A 1 391 ? -19.922 -27.859 -18.422 1 96.31 391 THR A O 1
ATOM 2969 N N . VAL A 1 392 ? -19.344 -30.062 -18.641 1 98 392 VAL A N 1
ATOM 2970 C CA . VAL A 1 392 ? -18.656 -30.094 -17.359 1 98 392 VAL A CA 1
ATOM 2971 C C . VAL A 1 392 ? -17.188 -30.453 -17.578 1 98 392 VAL A C 1
ATOM 2973 O O . VAL A 1 392 ? -16.359 -30.297 -16.672 1 98 392 VAL A O 1
ATOM 2976 N N . ALA A 1 393 ? -16.812 -30.969 -18.75 1 97.56 393 ALA A N 1
ATOM 2977 C CA . ALA A 1 393 ? -15.422 -31.297 -19.094 1 97.56 393 ALA A CA 1
ATOM 2978 C C . ALA A 1 393 ? -15.188 -31.156 -20.594 1 97.56 393 ALA A C 1
ATOM 2980 O O . ALA A 1 393 ? -16.094 -31.438 -21.391 1 97.56 393 ALA A O 1
ATOM 2981 N N . THR A 1 394 ? -14.055 -30.672 -20.875 1 96.19 394 THR A N 1
ATOM 2982 C CA . THR A 1 394 ? -13.594 -30.609 -22.266 1 96.19 394 THR A CA 1
ATOM 2983 C C . THR A 1 394 ? -12.188 -31.172 -22.406 1 96.19 394 THR A C 1
ATOM 2985 O O . THR A 1 394 ? -11.25 -30.688 -21.766 1 96.19 394 THR A O 1
ATOM 2988 N N . LEU A 1 395 ? -12.023 -32.25 -23.172 1 96.44 395 LEU A N 1
ATOM 2989 C CA . LEU A 1 395 ? -10.75 -32.875 -23.5 1 96.44 395 LEU A CA 1
ATOM 2990 C C . LEU A 1 395 ? -10.539 -32.906 -25.016 1 96.44 395 LEU A C 1
ATOM 2992 O O . LEU A 1 395 ? -10.93 -33.844 -25.688 1 96.44 395 LEU A O 1
ATOM 2996 N N . GLU A 1 396 ? -9.836 -31.875 -25.453 1 92.81 396 GLU A N 1
ATOM 2997 C CA . GLU A 1 396 ? -9.68 -31.719 -26.906 1 92.81 396 GLU A CA 1
ATOM 2998 C C . GLU A 1 396 ? -8.203 -31.75 -27.297 1 92.81 396 GLU A C 1
ATOM 3000 O O . GLU A 1 396 ? -7.457 -30.812 -27.016 1 92.81 396 GLU A O 1
ATOM 3005 N N . CYS A 1 397 ? -7.871 -32.781 -28.031 1 93.19 397 CYS A N 1
ATOM 3006 C CA . CYS A 1 397 ? -6.516 -32.938 -28.547 1 93.19 397 CYS A CA 1
ATOM 3007 C C . CYS A 1 397 ? -6.473 -32.656 -30.047 1 93.19 397 CYS A C 1
ATOM 3009 O O . CYS A 1 397 ? -7.379 -33.062 -30.781 1 93.19 397 CYS A O 1
ATOM 3011 N N . SER A 1 398 ? -5.449 -31.797 -30.406 1 89.44 398 SER A N 1
ATOM 3012 C CA . SER A 1 398 ? -5.293 -31.578 -31.844 1 89.44 398 SER A CA 1
ATOM 3013 C C . SER A 1 398 ? -4.512 -32.719 -32.5 1 89.44 398 SER A C 1
ATOM 3015 O O . SER A 1 398 ? -4.688 -33.031 -33.688 1 89.44 398 SER A O 1
ATOM 3017 N N . ALA A 1 399 ? -3.605 -33.125 -31.703 1 85.31 399 ALA A N 1
ATOM 3018 C CA . ALA A 1 399 ? -2.982 -34.438 -31.969 1 85.31 399 ALA A CA 1
ATOM 3019 C C . ALA A 1 399 ? -3.502 -35.5 -31.016 1 85.31 399 ALA A C 1
ATOM 3021 O O . ALA A 1 399 ? -4.09 -35.188 -29.984 1 85.31 399 ALA A O 1
ATOM 3022 N N . GLU A 1 400 ? -3.34 -36.781 -31.391 1 91.56 400 GLU A N 1
ATOM 3023 C CA . GLU A 1 400 ? -3.898 -37.812 -30.531 1 91.56 400 GLU A CA 1
ATOM 3024 C C . GLU A 1 400 ? -3.232 -37.844 -29.156 1 91.56 400 GLU A C 1
ATOM 3026 O O . GLU A 1 400 ? -2.004 -37.812 -29.062 1 91.56 400 GLU A O 1
ATOM 3031 N N . CYS A 1 401 ? -4.086 -37.719 -28.125 1 96.38 401 CYS A N 1
ATOM 3032 C CA . CYS A 1 401 ? -3.621 -37.875 -26.75 1 96.38 401 CYS A CA 1
ATOM 3033 C C . CYS A 1 401 ? -3.727 -39.344 -26.297 1 96.38 401 CYS A C 1
ATOM 3035 O O . CYS A 1 401 ? -4.664 -40.031 -26.672 1 96.38 401 CYS A O 1
ATOM 3037 N N . VAL A 1 402 ? -2.734 -39.688 -25.547 1 98.06 402 VAL A N 1
ATOM 3038 C CA . VAL A 1 402 ? -2.617 -41.125 -25.234 1 98.06 402 VAL A CA 1
ATOM 3039 C C . VAL A 1 402 ? -2.711 -41.344 -23.734 1 98.06 402 VAL A C 1
ATOM 3041 O O . VAL A 1 402 ? -2.133 -40.562 -22.953 1 98.06 402 VAL A O 1
ATOM 3044 N N . ASP A 1 403 ? -3.445 -42.375 -23.344 1 98.44 403 ASP A N 1
ATOM 3045 C CA . ASP A 1 403 ? -3.518 -42.844 -21.969 1 98.44 403 ASP A CA 1
ATOM 3046 C C . ASP A 1 403 ? -4.098 -41.75 -21.047 1 98.44 403 ASP A C 1
ATOM 3048 O O . ASP A 1 403 ? -3.482 -41.375 -20.062 1 98.44 403 ASP A O 1
ATOM 3052 N N . ILE A 1 404 ? -5.195 -41.25 -21.5 1 98.62 404 ILE A N 1
ATOM 3053 C CA . ILE A 1 404 ? -6.008 -40.375 -20.672 1 98.62 404 ILE A CA 1
ATOM 3054 C C . ILE A 1 404 ? -7.031 -41.219 -19.891 1 98.62 404 ILE A C 1
ATOM 3056 O O . ILE A 1 404 ? -7.812 -41.938 -20.5 1 98.62 404 ILE A O 1
ATOM 3060 N N . THR A 1 405 ? -6.996 -41.156 -18.562 1 98.88 405 THR A N 1
ATOM 3061 C CA . THR A 1 405 ? -7.898 -41.969 -17.766 1 98.88 405 THR A CA 1
ATOM 3062 C C . THR A 1 405 ? -8.711 -41.094 -16.812 1 98.88 405 THR A C 1
ATOM 3064 O O . THR A 1 405 ? -8.281 -40 -16.438 1 98.88 405 THR A O 1
ATOM 3067 N N . ALA A 1 406 ? -9.891 -41.531 -16.453 1 98.69 406 ALA A N 1
ATOM 3068 C CA . ALA A 1 406 ? -10.734 -40.906 -15.445 1 98.69 406 ALA A CA 1
ATOM 3069 C C . ALA A 1 406 ? -11.445 -41.969 -14.594 1 98.69 406 ALA A C 1
ATOM 3071 O O . ALA A 1 406 ? -12 -42.938 -15.125 1 98.69 406 ALA A O 1
ATOM 3072 N N . THR A 1 407 ? -11.312 -41.875 -13.336 1 98.62 407 THR A N 1
ATOM 3073 C CA . THR A 1 407 ? -12 -42.75 -12.398 1 98.62 407 THR A CA 1
ATOM 3074 C C . THR A 1 407 ? -12.578 -41.938 -11.227 1 98.62 407 THR A C 1
ATOM 3076 O O . THR A 1 407 ? -11.891 -41.125 -10.633 1 98.62 407 THR A O 1
ATOM 3079 N N . GLY A 1 408 ? -13.82 -42.156 -10.906 1 98.44 408 GLY A N 1
ATOM 3080 C CA . GLY A 1 408 ? -14.453 -41.5 -9.773 1 98.44 408 GLY A CA 1
ATOM 3081 C C . GLY A 1 408 ? -14.898 -40.094 -10.086 1 98.44 408 GLY A C 1
ATOM 3082 O O . GLY A 1 408 ? -15.07 -39.25 -9.172 1 98.44 408 GLY A O 1
ATOM 3083 N N . THR A 1 409 ? -15.141 -39.75 -11.367 1 98.19 409 THR A N 1
ATOM 3084 C CA . THR A 1 409 ? -15.609 -38.406 -11.742 1 98.19 409 THR A CA 1
ATOM 3085 C C . THR A 1 409 ? -17.078 -38.219 -11.359 1 98.19 409 THR A C 1
ATOM 3087 O O . THR A 1 409 ? -17.906 -39.094 -11.633 1 98.19 409 THR A O 1
ATOM 3090 N N . GLU A 1 410 ? -17.391 -37.219 -10.641 1 98.19 410 GLU A N 1
ATOM 3091 C CA . GLU A 1 410 ? -18.734 -36.844 -10.234 1 98.19 410 GLU A CA 1
ATOM 3092 C C . GLU A 1 410 ? -19 -35.375 -10.445 1 98.19 410 GLU A C 1
ATOM 3094 O O . GLU A 1 410 ? -19.094 -34.594 -9.484 1 98.19 410 GLU A O 1
ATOM 3099 N N . LEU A 1 411 ? -19.234 -35.031 -11.688 1 98.5 411 LEU A N 1
ATOM 3100 C CA . LEU A 1 411 ? -19.406 -33.625 -12.039 1 98.5 411 LEU A CA 1
ATOM 3101 C C . LEU A 1 411 ? -20.859 -33.344 -12.414 1 98.5 411 LEU A C 1
ATOM 3103 O O . LEU A 1 411 ? -21.516 -34.156 -13.07 1 98.5 411 LEU A O 1
ATOM 3107 N N . ALA A 1 412 ? -21.344 -32.188 -11.898 1 98.44 412 ALA A N 1
ATOM 3108 C CA . ALA A 1 412 ? -22.703 -31.75 -12.203 1 98.44 412 ALA A CA 1
ATOM 3109 C C . ALA A 1 412 ? -22.688 -30.422 -12.961 1 98.44 412 ALA A C 1
ATOM 3111 O O . ALA A 1 412 ? -21.875 -29.547 -12.656 1 98.44 412 ALA A O 1
ATOM 3112 N N . PRO A 1 413 ? -23.5 -30.328 -14.023 1 97.75 413 PRO A N 1
ATOM 3113 C CA . PRO A 1 413 ? -23.703 -29 -14.609 1 97.75 413 PRO A CA 1
ATOM 3114 C C . PRO A 1 413 ? -24.469 -28.062 -13.68 1 97.75 413 PRO A C 1
ATOM 3116 O O . PRO A 1 413 ? -24.906 -28.469 -12.602 1 97.75 413 PRO A O 1
ATOM 3119 N N . LYS A 1 414 ? -24.531 -26.781 -14.102 1 93.06 414 LYS A N 1
ATOM 3120 C CA . LYS A 1 414 ? -25.281 -25.828 -13.281 1 93.06 414 LYS A CA 1
ATOM 3121 C C . LYS A 1 414 ? -26.719 -26.297 -13.055 1 93.06 414 LYS A C 1
ATOM 3123 O O . LYS A 1 414 ? -27.406 -26.656 -14 1 93.06 414 LYS A O 1
ATOM 3128 N N . ASN A 1 415 ? -27.219 -26.312 -11.852 1 90.12 415 ASN A N 1
ATOM 3129 C CA . ASN A 1 415 ? -28.578 -26.719 -11.469 1 90.12 415 ASN A CA 1
ATOM 3130 C C . ASN A 1 415 ? -28.844 -28.172 -11.828 1 90.12 415 ASN A C 1
ATOM 3132 O O . ASN A 1 415 ? -30 -28.562 -11.977 1 90.12 415 ASN A O 1
ATOM 3136 N N . GLY A 1 416 ? -27.906 -29 -12.07 1 94.62 416 GLY A N 1
ATOM 3137 C CA . GLY A 1 416 ? -28.047 -30.406 -12.391 1 94.62 416 GLY A CA 1
ATOM 3138 C C . GLY A 1 416 ? -27.453 -31.328 -11.336 1 94.62 416 GLY A C 1
ATOM 3139 O O . GLY A 1 416 ? -27.078 -30.875 -10.25 1 94.62 416 GLY A O 1
ATOM 3140 N N . THR A 1 417 ? -27.5 -32.625 -11.703 1 94.81 417 THR A N 1
ATOM 3141 C CA . THR A 1 417 ? -26.938 -33.625 -10.812 1 94.81 417 THR A CA 1
ATOM 3142 C C . THR A 1 417 ? -25.656 -34.219 -11.391 1 94.81 417 THR A C 1
ATOM 3144 O O . THR A 1 417 ? -25.422 -34.125 -12.602 1 94.81 417 THR A O 1
ATOM 3147 N N . ALA A 1 418 ? -24.922 -34.781 -10.445 1 94.12 418 ALA A N 1
ATOM 3148 C CA . ALA A 1 418 ? -23.703 -35.438 -10.906 1 94.12 418 ALA A CA 1
ATOM 3149 C C . ALA A 1 418 ? -24 -36.469 -12 1 94.12 418 ALA A C 1
ATOM 3151 O O . ALA A 1 418 ? -24.953 -37.219 -11.883 1 94.12 418 ALA A O 1
ATOM 3152 N N . GLY A 1 419 ? -23.203 -36.406 -13.078 1 93.19 419 GLY A N 1
ATOM 3153 C CA . GLY A 1 419 ? -23.359 -37.375 -14.156 1 93.19 419 GLY A CA 1
ATOM 3154 C C . GLY A 1 419 ? -24.266 -36.875 -15.266 1 93.19 419 GLY A C 1
ATOM 3155 O O . GLY A 1 419 ? -24.281 -37.469 -16.359 1 93.19 419 GLY A O 1
ATOM 3156 N N . SER A 1 420 ? -24.891 -35.781 -15.039 1 94.5 420 SER A N 1
ATOM 3157 C CA . SER A 1 420 ? -25.859 -35.344 -16.047 1 94.5 420 SER A CA 1
ATOM 3158 C C . SER A 1 420 ? -25.219 -34.375 -17.031 1 94.5 420 SER A C 1
ATOM 3160 O O . SER A 1 420 ? -25.844 -33.938 -18 1 94.5 420 SER A O 1
ATOM 3162 N N . GLY A 1 421 ? -24.016 -34.031 -16.781 1 96.06 421 GLY A N 1
ATOM 3163 C CA . GLY A 1 421 ? -23.344 -33.094 -17.656 1 96.06 421 GLY A CA 1
ATOM 3164 C C . GLY A 1 421 ? -22.766 -33.75 -18.906 1 96.06 421 GLY A C 1
ATOM 3165 O O . GLY A 1 421 ? -22.734 -34.969 -19 1 96.06 421 GLY A O 1
ATOM 3166 N N . LYS A 1 422 ? -22.328 -32.875 -19.797 1 96.5 422 LYS A N 1
ATOM 3167 C CA . LYS A 1 422 ? -21.703 -33.344 -21.031 1 96.5 422 LYS A CA 1
ATOM 3168 C C . LYS A 1 422 ? -20.188 -33.281 -20.938 1 96.5 422 LYS A C 1
ATOM 3170 O O . LYS A 1 422 ? -19.625 -32.344 -20.359 1 96.5 422 LYS A O 1
ATOM 3175 N N . TYR A 1 423 ? -19.609 -34.312 -21.484 1 97.19 423 TYR A N 1
ATOM 3176 C CA . TYR A 1 423 ? -18.156 -34.438 -21.594 1 97.19 423 TYR A CA 1
ATOM 3177 C C . TYR A 1 423 ? -17.719 -34.375 -23.062 1 97.19 423 TYR A C 1
ATOM 3179 O O . TYR A 1 423 ? -17.984 -35.344 -23.812 1 97.19 423 TYR A O 1
ATOM 3187 N N . LEU A 1 424 ? -17.094 -33.281 -23.359 1 95.81 424 LEU A N 1
ATOM 3188 C CA . LEU A 1 424 ? -16.672 -33.094 -24.75 1 95.81 424 LEU A CA 1
ATOM 3189 C C . LEU A 1 424 ? -15.266 -33.656 -24.953 1 95.81 424 LEU A C 1
ATOM 3191 O O . LEU A 1 424 ? -14.352 -33.406 -24.172 1 95.81 424 LEU A O 1
ATOM 3195 N N . CYS A 1 425 ? -15.125 -34.531 -26.031 1 95.06 425 CYS A N 1
ATOM 3196 C CA . CYS A 1 425 ? -13.828 -35.156 -26.312 1 95.06 425 CYS A CA 1
ATOM 3197 C C . CYS A 1 425 ? -13.5 -35.094 -27.797 1 95.06 425 CYS A C 1
ATOM 3199 O O . CYS A 1 425 ? -14.406 -35.156 -28.641 1 95.06 425 CYS A O 1
ATOM 3201 N N . ALA A 1 426 ? -12.25 -34.906 -28.016 1 92.88 426 ALA A N 1
ATOM 3202 C CA . ALA A 1 426 ? -11.75 -34.969 -29.375 1 92.88 426 ALA A CA 1
ATOM 3203 C C . ALA A 1 426 ? -10.344 -35.562 -29.422 1 92.88 426 ALA A C 1
ATOM 3205 O O . ALA A 1 426 ? -9.461 -35.125 -28.688 1 92.88 426 ALA A O 1
ATOM 3206 N N . ASN A 1 427 ? -10.117 -36.656 -30.219 1 93.06 427 ASN A N 1
ATOM 3207 C CA . ASN A 1 427 ? -8.82 -37.219 -30.562 1 93.06 427 ASN A CA 1
ATOM 3208 C C . ASN A 1 427 ? -8.141 -37.844 -29.344 1 93.06 427 ASN A C 1
ATOM 3210 O O . ASN A 1 427 ? -6.941 -37.656 -29.141 1 93.06 427 ASN A O 1
ATOM 3214 N N . LEU A 1 428 ? -8.93 -38.469 -28.531 1 95.56 428 LEU A N 1
ATOM 3215 C CA . LEU A 1 428 ? -8.383 -39.375 -27.516 1 95.56 428 LEU A CA 1
ATOM 3216 C C . LEU A 1 428 ? -8.156 -40.75 -28.094 1 95.56 428 LEU A C 1
ATOM 3218 O O . LEU A 1 428 ? -9.016 -41.281 -28.797 1 95.56 428 LEU A O 1
ATOM 3222 N N . GLN A 1 429 ? -7.051 -41.25 -27.812 1 96.38 429 GLN A N 1
ATOM 3223 C CA . GLN A 1 429 ? -6.711 -42.562 -28.391 1 96.38 429 GLN A CA 1
ATOM 3224 C C . GLN A 1 429 ? -7.668 -43.625 -27.906 1 96.38 429 GLN A C 1
ATOM 3226 O O . GLN A 1 429 ? -8.008 -44.562 -28.672 1 96.38 429 GLN A O 1
ATOM 3231 N N . ASP A 1 430 ? -7.969 -43.688 -26.641 1 96.94 430 ASP A N 1
ATOM 3232 C CA . ASP A 1 430 ? -8.812 -44.688 -26.016 1 96.94 430 ASP A CA 1
ATOM 3233 C C . ASP A 1 430 ? -9.773 -44.062 -25.016 1 96.94 430 ASP A C 1
ATOM 3235 O O . ASP A 1 430 ? -9.352 -43.625 -23.938 1 96.94 430 ASP A O 1
ATOM 3239 N N . GLU A 1 431 ? -11.055 -44.094 -25.344 1 96.31 431 GLU A N 1
ATOM 3240 C CA . GLU A 1 431 ? -12.047 -43.469 -24.469 1 96.31 431 GLU A CA 1
ATOM 3241 C C . GLU A 1 431 ? -12.578 -44.469 -23.453 1 96.31 431 GLU A C 1
ATOM 3243 O O . GLU A 1 431 ? -13.266 -44.094 -22.5 1 96.31 431 GLU A O 1
ATOM 3248 N N . SER A 1 432 ? -12.227 -45.688 -23.594 1 97.25 432 SER A N 1
ATOM 3249 C CA . SER A 1 432 ? -12.727 -46.719 -22.703 1 97.25 432 SER A CA 1
ATOM 3250 C C . SER A 1 432 ? -12.125 -46.594 -21.312 1 97.25 432 SER A C 1
ATOM 3252 O O . SER A 1 432 ? -12.609 -47.219 -20.359 1 97.25 432 SER A O 1
ATOM 3254 N N . THR A 1 433 ? -11.062 -45.844 -21.219 1 97.69 433 THR A N 1
ATOM 3255 C CA . THR A 1 433 ? -10.398 -45.656 -19.938 1 97.69 433 THR A CA 1
ATOM 3256 C C . THR A 1 433 ? -11.062 -44.531 -19.141 1 97.69 433 THR A C 1
ATOM 3258 O O . THR A 1 433 ? -10.688 -44.281 -18 1 97.69 433 THR A O 1
ATOM 3261 N N . LEU A 1 434 ? -12.094 -43.938 -19.688 1 98.12 434 LEU A N 1
ATOM 3262 C CA . LEU A 1 434 ? -12.867 -42.906 -19.016 1 98.12 434 LEU A CA 1
ATOM 3263 C C . LEU A 1 434 ? -14.086 -43.5 -18.328 1 98.12 434 LEU A C 1
ATOM 3265 O O . LEU A 1 434 ? -14.633 -44.5 -18.766 1 98.12 434 LEU A O 1
ATOM 3269 N N . ASP A 1 435 ? -14.508 -42.875 -17.25 1 98.25 435 ASP A N 1
ATOM 3270 C CA . ASP A 1 435 ? -15.68 -43.375 -16.547 1 98.25 435 ASP A CA 1
ATOM 3271 C C . ASP A 1 435 ? -16.922 -42.562 -16.906 1 98.25 435 ASP A C 1
ATOM 3273 O O . ASP A 1 435 ? -17.938 -42.625 -16.188 1 98.25 435 ASP A O 1
ATOM 3277 N N . PHE A 1 436 ? -16.781 -41.812 -17.859 1 97.25 436 PHE A N 1
ATOM 3278 C CA . PHE A 1 436 ? -17.891 -41.062 -18.438 1 97.25 436 PHE A CA 1
ATOM 3279 C C . PHE A 1 436 ? -17.938 -41.25 -19.938 1 97.25 436 PHE A C 1
ATOM 3281 O O . PHE A 1 436 ? -16.969 -41.688 -20.547 1 97.25 436 PHE A O 1
ATOM 3288 N N . GLN A 1 437 ? -19.109 -40.844 -20.578 1 95.88 437 GLN A N 1
ATOM 3289 C CA . GLN A 1 437 ? -19.281 -40.969 -22.016 1 95.88 437 GLN A CA 1
ATOM 3290 C C . GLN A 1 437 ? -18.922 -39.656 -22.734 1 95.88 437 GLN A C 1
ATOM 3292 O O . GLN A 1 437 ? -19.438 -38.594 -22.391 1 95.88 437 GLN A O 1
ATOM 3297 N N . CYS A 1 438 ? -18.109 -39.781 -23.719 1 95.56 438 CYS A N 1
ATOM 3298 C CA . CYS A 1 438 ? -17.688 -38.625 -24.5 1 95.56 438 CYS A CA 1
ATOM 3299 C C . CYS A 1 438 ? -18.734 -38.25 -25.547 1 95.56 438 CYS A C 1
ATOM 3301 O O . CYS A 1 438 ? -19.359 -39.125 -26.141 1 95.56 438 CYS A O 1
ATOM 3303 N N . THR A 1 439 ? -18.906 -37 -25.562 1 93.06 439 THR A N 1
ATOM 3304 C CA . THR A 1 439 ? -19.547 -36.438 -26.734 1 93.06 439 THR A CA 1
ATOM 3305 C C . THR A 1 439 ? -18.516 -35.906 -27.719 1 93.06 439 THR A C 1
ATOM 3307 O O . THR A 1 439 ? -17.766 -34.969 -27.406 1 93.06 439 THR A O 1
ATOM 3310 N N . ASP A 1 440 ? -18.5 -36.469 -28.875 1 85.31 440 ASP A N 1
ATOM 3311 C CA . ASP A 1 440 ? -17.5 -36.094 -29.859 1 85.31 440 ASP A CA 1
ATOM 3312 C C . ASP A 1 440 ? -17.844 -34.719 -30.469 1 85.31 440 ASP A C 1
ATOM 3314 O O . ASP A 1 440 ? -18.984 -34.5 -30.906 1 85.31 440 ASP A O 1
ATOM 3318 N N . VAL A 1 441 ? -16.922 -33.906 -30.344 1 80.12 441 VAL A N 1
ATOM 3319 C CA . VAL A 1 441 ? -17.094 -32.562 -30.953 1 80.12 441 VAL A CA 1
ATOM 3320 C C . VAL A 1 441 ? -15.859 -32.219 -31.797 1 80.12 441 VAL A C 1
ATOM 3322 O O . VAL A 1 441 ? -14.766 -32.75 -31.547 1 80.12 441 VAL A O 1
ATOM 3325 N N . PRO A 1 442 ? -16.203 -31.391 -32.906 1 76.25 442 PRO A N 1
ATOM 3326 C CA . PRO A 1 442 ? -15.023 -30.891 -33.594 1 76.25 442 PRO A CA 1
ATOM 3327 C C . PRO A 1 442 ? -14.133 -30.031 -32.719 1 76.25 442 PRO A C 1
ATOM 3329 O O . PRO A 1 442 ? -14.586 -29.516 -31.688 1 76.25 442 PRO A O 1
ATOM 3332 N N . ILE A 1 443 ? -12.883 -30.141 -33.094 1 73.44 443 ILE A N 1
ATOM 3333 C CA . ILE A 1 443 ? -11.961 -29.25 -32.375 1 73.44 443 ILE A CA 1
ATOM 3334 C C . ILE A 1 443 ? -12.461 -27.812 -32.438 1 73.44 443 ILE A C 1
ATOM 3336 O O . ILE A 1 443 ? -12.766 -27.312 -33.531 1 73.44 443 ILE A O 1
ATOM 3340 N N . THR A 1 444 ? -12.977 -27.375 -31.422 1 63.41 444 THR A N 1
ATOM 3341 C CA . THR A 1 444 ? -13.43 -26 -31.375 1 63.41 444 THR A CA 1
ATOM 3342 C C . THR A 1 444 ? -12.297 -25.078 -30.922 1 63.41 444 THR A C 1
ATOM 3344 O O . THR A 1 444 ? -11.25 -25.531 -30.484 1 63.41 444 THR A O 1
ATOM 3347 N N . LYS A 1 445 ? -12.461 -23.578 -30.844 1 56.47 445 LYS A N 1
ATOM 3348 C CA . LYS A 1 445 ? -11.477 -22.547 -30.5 1 56.47 445 LYS A CA 1
ATOM 3349 C C . LYS A 1 445 ? -10.945 -22.75 -29.078 1 56.47 445 LYS A C 1
ATOM 3351 O O . LYS A 1 445 ? -11.672 -23.203 -28.203 1 56.47 445 LYS A O 1
ATOM 3356 N N . GLY A 1 446 ? -9.664 -23.141 -29.062 1 48.91 446 GLY A N 1
ATOM 3357 C CA . GLY A 1 446 ? -9.109 -22.984 -27.734 1 48.91 446 GLY A CA 1
ATOM 3358 C C . GLY A 1 446 ? -8.68 -21.562 -27.438 1 48.91 446 GLY A C 1
ATOM 3359 O O . GLY A 1 446 ? -8.477 -20.75 -28.359 1 48.91 446 GLY A O 1
ATOM 3360 N N . MET B 1 1 ? 38.156 23.844 -25.812 1 22.88 1 MET B N 1
ATOM 3361 C CA . MET B 1 1 ? 38.781 23.109 -24.719 1 22.88 1 MET B CA 1
ATOM 3362 C C . MET B 1 1 ? 38.219 23.547 -23.375 1 22.88 1 MET B C 1
ATOM 3364 O O . MET B 1 1 ? 38.875 24.297 -22.641 1 22.88 1 MET B O 1
ATOM 3368 N N . LYS B 1 2 ? 36.875 23.953 -23.453 1 24.62 2 LYS B N 1
ATOM 3369 C CA . LYS B 1 2 ? 36.156 24.828 -22.516 1 24.62 2 LYS B CA 1
ATOM 3370 C C . LYS B 1 2 ? 36.125 24.219 -21.125 1 24.62 2 LYS B C 1
ATOM 3372 O O . LYS B 1 2 ? 35.656 23.094 -20.953 1 24.62 2 LYS B O 1
ATOM 3377 N N . VAL B 1 3 ? 37.031 24.656 -20.203 1 23.8 3 VAL B N 1
ATOM 3378 C CA . VAL B 1 3 ? 37.344 24.188 -18.859 1 23.8 3 VAL B CA 1
ATOM 3379 C C . VAL B 1 3 ? 36.125 24.359 -17.953 1 23.8 3 VAL B C 1
ATOM 3381 O O . VAL B 1 3 ? 35.719 25.484 -17.688 1 23.8 3 VAL B O 1
ATOM 3384 N N . PHE B 1 4 ? 34.969 23.766 -18.219 1 25.84 4 PHE B N 1
ATOM 3385 C CA . PHE B 1 4 ? 33.812 23.875 -17.359 1 25.84 4 PHE B CA 1
ATOM 3386 C C . PHE B 1 4 ? 34.125 23.484 -15.93 1 25.84 4 PHE B C 1
ATOM 3388 O O . PHE B 1 4 ? 34.625 22.375 -15.68 1 25.84 4 PHE B O 1
ATOM 3395 N N . SER B 1 5 ? 34.594 24.469 -15.18 1 22.14 5 SER B N 1
ATOM 3396 C CA . SER B 1 5 ? 34.969 24.328 -13.781 1 22.14 5 SER B CA 1
ATOM 3397 C C . SER B 1 5 ? 33.812 23.766 -12.953 1 22.14 5 SER B C 1
ATOM 3399 O O . SER B 1 5 ? 32.719 24.281 -12.984 1 22.14 5 SER B O 1
ATOM 3401 N N . ALA B 1 6 ? 33.75 22.422 -12.742 1 29.62 6 ALA B N 1
ATOM 3402 C CA . ALA B 1 6 ? 32.875 21.594 -11.906 1 29.62 6 ALA B CA 1
ATOM 3403 C C . ALA B 1 6 ? 32.844 22.125 -10.469 1 29.62 6 ALA B C 1
ATOM 3405 O O . ALA B 1 6 ? 33.844 22.094 -9.766 1 29.62 6 ALA B O 1
ATOM 3406 N N . LEU B 1 7 ? 32.156 23.312 -10.148 1 22.47 7 LEU B N 1
ATOM 3407 C CA . LEU B 1 7 ? 32.031 23.75 -8.766 1 22.47 7 LEU B CA 1
ATOM 3408 C C . LEU B 1 7 ? 31.375 22.688 -7.902 1 22.47 7 LEU B C 1
ATOM 3410 O O . LEU B 1 7 ? 30.266 22.25 -8.195 1 22.47 7 LEU B O 1
ATOM 3414 N N . PHE B 1 8 ? 32.125 21.812 -7.234 1 24.22 8 PHE B N 1
ATOM 3415 C CA . PHE B 1 8 ? 31.734 20.812 -6.246 1 24.22 8 PHE B CA 1
ATOM 3416 C C . PHE B 1 8 ? 31.094 21.469 -5.035 1 24.22 8 PHE B C 1
ATOM 3418 O O . PHE B 1 8 ? 31.75 22.203 -4.301 1 24.22 8 PHE B O 1
ATOM 3425 N N . ALA B 1 9 ? 29.812 22 -5.168 1 25.7 9 ALA B N 1
ATOM 3426 C CA . ALA B 1 9 ? 29.156 22.469 -3.955 1 25.7 9 ALA B CA 1
ATOM 3427 C C . ALA B 1 9 ? 29.156 21.391 -2.877 1 25.7 9 ALA B C 1
ATOM 3429 O O . ALA B 1 9 ? 28.766 20.234 -3.135 1 25.7 9 ALA B O 1
ATOM 3430 N N . ALA B 1 10 ? 29.969 21.484 -1.916 1 25.61 10 ALA B N 1
ATOM 3431 C CA . ALA B 1 10 ? 30.062 20.734 -0.673 1 25.61 10 ALA B CA 1
ATOM 3432 C C . ALA B 1 10 ? 28.688 20.609 -0.014 1 25.61 10 ALA B C 1
ATOM 3434 O O . ALA B 1 10 ? 28.078 21.609 0.373 1 25.61 10 ALA B O 1
ATOM 3435 N N . PHE B 1 11 ? 27.891 19.719 -0.385 1 26.47 11 PHE B N 1
ATOM 3436 C CA . PHE B 1 11 ? 26.688 19.375 0.352 1 26.47 11 PHE B CA 1
ATOM 3437 C C . PHE B 1 11 ? 27 19.062 1.808 1 26.47 11 PHE B C 1
ATOM 3439 O O . PHE B 1 11 ? 27.812 18.172 2.092 1 26.47 11 PHE B O 1
ATOM 3446 N N . ALA B 1 12 ? 26.984 20.109 2.658 1 25.95 12 ALA B N 1
ATOM 3447 C CA . ALA B 1 12 ? 27.047 19.875 4.102 1 25.95 12 ALA B CA 1
ATOM 3448 C C . ALA B 1 12 ? 26.078 18.781 4.52 1 25.95 12 ALA B C 1
ATOM 3450 O O . ALA B 1 12 ? 24.875 18.859 4.254 1 25.95 12 ALA B O 1
ATOM 3451 N N . THR B 1 13 ? 26.594 17.594 4.551 1 25.19 13 THR B N 1
ATOM 3452 C CA . THR B 1 13 ? 25.875 16.5 5.215 1 25.19 13 THR B CA 1
ATOM 3453 C C . THR B 1 13 ? 25.453 16.906 6.621 1 25.19 13 THR B C 1
ATOM 3455 O O . THR B 1 13 ? 26.297 17.156 7.484 1 25.19 13 THR B O 1
ATOM 3458 N N . ALA B 1 14 ? 24.453 17.797 6.691 1 27.84 14 ALA B N 1
ATOM 3459 C CA . ALA B 1 14 ? 23.938 17.906 8.055 1 27.84 14 ALA B CA 1
ATOM 3460 C C . ALA B 1 14 ? 23.734 16.516 8.672 1 27.84 14 ALA B C 1
ATOM 3462 O O . ALA B 1 14 ? 23.078 15.664 8.078 1 27.84 14 ALA B O 1
ATOM 3463 N N . ASN B 1 15 ? 24.828 16.109 9.328 1 25.64 15 ASN B N 1
ATOM 3464 C CA . ASN B 1 15 ? 24.688 14.984 10.234 1 25.64 15 ASN B CA 1
ATOM 3465 C C . ASN B 1 15 ? 23.422 15.086 11.078 1 25.64 15 ASN B C 1
ATOM 3467 O O . ASN B 1 15 ? 23.328 15.906 11.984 1 25.64 15 ASN B O 1
ATOM 3471 N N . VAL B 1 16 ? 22.344 14.969 10.445 1 24.67 16 VAL B N 1
ATOM 3472 C CA . VAL B 1 16 ? 21.172 14.781 11.281 1 24.67 16 VAL B CA 1
ATOM 3473 C C . VAL B 1 16 ? 21.391 13.602 12.227 1 24.67 16 VAL B C 1
ATOM 3475 O O . VAL B 1 16 ? 21.438 12.453 11.789 1 24.67 16 VAL B O 1
ATOM 3478 N N . ALA B 1 17 ? 22.297 13.922 13.156 1 27.47 17 ALA B N 1
ATOM 3479 C CA . ALA B 1 17 ? 22.266 12.969 14.258 1 27.47 17 ALA B CA 1
ATOM 3480 C C . ALA B 1 17 ? 20.828 12.625 14.641 1 27.47 17 ALA B C 1
ATOM 3482 O O . ALA B 1 17 ? 20.031 13.508 14.977 1 27.47 17 ALA B O 1
ATOM 3483 N N . LEU B 1 18 ? 20.391 11.578 14.156 1 27.94 18 LEU B N 1
ATOM 3484 C CA . LEU B 1 18 ? 19.156 10.961 14.648 1 27.94 18 LEU B CA 1
ATOM 3485 C C . LEU B 1 18 ? 19.156 10.898 16.172 1 27.94 18 LEU B C 1
ATOM 3487 O O . LEU B 1 18 ? 20.031 10.281 16.766 1 27.94 18 LEU B O 1
ATOM 3491 N N . ALA B 1 19 ? 18.859 11.961 16.812 1 25.39 19 ALA B N 1
ATOM 3492 C CA . ALA B 1 19 ? 18.609 11.828 18.25 1 25.39 19 ALA B CA 1
ATOM 3493 C C . ALA B 1 19 ? 17.734 10.609 18.547 1 25.39 19 ALA B C 1
ATOM 3495 O O . ALA B 1 19 ? 16.562 10.578 18.188 1 25.39 19 ALA B O 1
ATOM 3496 N N . ALA B 1 20 ? 18.422 9.469 18.578 1 28.55 20 ALA B N 1
ATOM 3497 C CA . ALA B 1 20 ? 17.75 8.328 19.203 1 28.55 20 ALA B CA 1
ATOM 3498 C C . ALA B 1 20 ? 17.266 8.68 20.609 1 28.55 20 ALA B C 1
ATOM 3500 O O . ALA B 1 20 ? 18.047 8.664 21.562 1 28.55 20 ALA B O 1
ATOM 3501 N N . THR B 1 21 ? 16.547 9.719 20.828 1 27.34 21 THR B N 1
ATOM 3502 C CA . THR B 1 21 ? 16.062 9.828 22.203 1 27.34 21 THR B CA 1
ATOM 3503 C C . THR B 1 21 ? 15.227 8.609 22.578 1 27.34 21 THR B C 1
ATOM 3505 O O . THR B 1 21 ? 14.18 8.367 21.969 1 27.34 21 THR B O 1
ATOM 3508 N N . GLY B 1 22 ? 15.914 7.547 22.922 1 28.16 22 GLY B N 1
ATOM 3509 C CA . GLY B 1 22 ? 15.227 6.445 23.562 1 28.16 22 GLY B CA 1
ATOM 3510 C C . GLY B 1 22 ? 14.258 6.895 24.641 1 28.16 22 GLY B C 1
ATOM 3511 O O . GLY B 1 22 ? 14.664 7.48 25.641 1 28.16 22 GLY B O 1
ATOM 3512 N N . TYR B 1 23 ? 13.141 7.434 24.312 1 27.36 23 TYR B N 1
ATOM 3513 C CA . TYR B 1 23 ? 12.156 7.562 25.375 1 27.36 23 TYR B CA 1
ATOM 3514 C C . TYR B 1 23 ? 12.047 6.266 26.172 1 27.36 23 TYR B C 1
ATOM 3516 O O . TYR B 1 23 ? 11.867 5.191 25.609 1 27.36 23 TYR B O 1
ATOM 3524 N N . ILE B 1 24 ? 12.758 6.289 27.266 1 29.95 24 ILE B N 1
ATOM 3525 C CA . ILE B 1 24 ? 12.484 5.238 28.234 1 29.95 24 ILE B CA 1
ATOM 3526 C C . ILE B 1 24 ? 11.023 5.309 28.672 1 29.95 24 ILE B C 1
ATOM 3528 O O . ILE B 1 24 ? 10.586 6.312 29.25 1 29.95 24 ILE B O 1
ATOM 3532 N N . HIS B 1 25 ? 10.242 4.711 27.922 1 30.72 25 HIS B N 1
ATOM 3533 C CA . HIS B 1 25 ? 8.867 4.539 28.375 1 30.72 25 HIS B CA 1
ATOM 3534 C C . HIS B 1 25 ? 8.82 3.949 29.781 1 30.72 25 HIS B C 1
ATOM 3536 O O . HIS B 1 25 ? 9.336 2.854 30.016 1 30.72 25 HIS B O 1
ATOM 3542 N N . ASN B 1 26 ? 8.82 4.824 30.703 1 32.56 26 ASN B N 1
ATOM 3543 C CA . ASN B 1 26 ? 8.484 4.273 32 1 32.56 26 ASN B CA 1
ATOM 3544 C C . ASN B 1 26 ? 7.18 3.49 31.969 1 32.56 26 ASN B C 1
ATOM 3546 O O . ASN B 1 26 ? 6.125 4.051 31.656 1 32.56 26 ASN B O 1
ATOM 3550 N N . GLU B 1 27 ? 7.348 2.299 31.828 1 34.78 27 GLU B N 1
ATOM 3551 C CA . GLU B 1 27 ? 6.164 1.463 32 1 34.78 27 GLU B CA 1
ATOM 3552 C C . GLU B 1 27 ? 5.367 1.875 33.219 1 34.78 27 GLU B C 1
ATOM 3554 O O . GLU B 1 27 ? 5.883 1.839 34.344 1 34.78 27 GLU B O 1
ATOM 3559 N N . ARG B 1 28 ? 4.441 2.732 33.094 1 32.19 28 ARG B N 1
ATOM 3560 C CA . ARG B 1 28 ? 3.586 2.904 34.281 1 32.19 28 ARG B CA 1
ATOM 3561 C C . ARG B 1 28 ? 3.064 1.562 34.781 1 32.19 28 ARG B C 1
ATOM 3563 O O . ARG B 1 28 ? 2.457 0.804 34.031 1 32.19 28 ARG B O 1
ATOM 3570 N N . ALA B 1 29 ? 3.625 1.098 35.938 1 36.06 29 ALA B N 1
ATOM 3571 C CA . ALA B 1 29 ? 3.1 -0.04 36.688 1 36.06 29 ALA B CA 1
ATOM 3572 C C . ALA B 1 29 ? 1.619 0.151 37.031 1 36.06 29 ALA B C 1
ATOM 3574 O O . ALA B 1 29 ? 1.256 1.034 37.781 1 36.06 29 ALA B O 1
ATOM 3575 N N . LEU B 1 30 ? 0.656 -0.107 36.125 1 35.66 30 LEU B N 1
ATOM 3576 C CA . LEU B 1 30 ? -0.766 -0.091 36.438 1 35.66 30 LEU B CA 1
ATOM 3577 C C . LEU B 1 30 ? -1.067 -1.029 37.594 1 35.66 30 LEU B C 1
ATOM 3579 O O . LEU B 1 30 ? -0.665 -2.195 37.594 1 35.66 30 LEU B O 1
ATOM 3583 N N . THR B 1 31 ? -1.136 -0.531 38.844 1 39.16 31 THR B N 1
ATOM 3584 C CA . THR B 1 31 ? -1.616 -1.316 39.969 1 39.16 31 THR B CA 1
ATOM 3585 C C . THR B 1 31 ? -2.979 -1.932 39.656 1 39.16 31 THR B C 1
ATOM 3587 O O . THR B 1 31 ? -3.654 -2.438 40.562 1 39.16 31 THR B O 1
ATOM 3590 N N . PRO B 1 32 ? -3.693 -1.75 38.469 1 40.56 32 PRO B N 1
ATOM 3591 C CA . PRO B 1 32 ? -5.141 -1.962 38.594 1 40.56 32 PRO B CA 1
ATOM 3592 C C . PRO B 1 32 ? -5.5 -3.408 38.906 1 40.56 32 PRO B C 1
ATOM 3594 O O . PRO B 1 32 ? -4.699 -4.316 38.688 1 40.56 32 PRO B O 1
ATOM 3597 N N . HIS B 1 33 ? -6.582 -3.598 39.719 1 43.44 33 HIS B N 1
ATOM 3598 C CA . HIS B 1 33 ? -7.414 -4.793 39.656 1 43.44 33 HIS B CA 1
ATOM 3599 C C . HIS B 1 33 ? -7.574 -5.305 38.25 1 43.44 33 HIS B C 1
ATOM 3601 O O . HIS B 1 33 ? -8.25 -4.672 37.406 1 43.44 33 HIS B O 1
ATOM 3607 N N . ARG B 1 34 ? -6.594 -5.824 37.656 1 47.47 34 ARG B N 1
ATOM 3608 C CA . ARG B 1 34 ? -6.535 -6.363 36.312 1 47.47 34 ARG B CA 1
ATOM 3609 C C . ARG B 1 34 ? -7.684 -7.336 36.062 1 47.47 34 ARG B C 1
ATOM 3611 O O . ARG B 1 34 ? -7.801 -8.352 36.75 1 47.47 34 ARG B O 1
ATOM 3618 N N . LYS B 1 35 ? -8.75 -6.762 35.656 1 53 35 LYS B N 1
ATOM 3619 C CA . LYS B 1 35 ? -9.789 -7.652 35.156 1 53 35 LYS B CA 1
ATOM 3620 C C . LYS B 1 35 ? -9.203 -8.656 34.156 1 53 35 LYS B C 1
ATOM 3622 O O . LYS B 1 35 ? -8.344 -8.312 33.344 1 53 35 LYS B O 1
ATOM 3627 N N . ARG B 1 36 ? -9.336 -9.898 34.469 1 62.41 36 ARG B N 1
ATOM 3628 C CA . ARG B 1 36 ? -8.945 -10.977 33.562 1 62.41 36 ARG B CA 1
ATOM 3629 C C . ARG B 1 36 ? -9.938 -11.117 32.438 1 62.41 36 ARG B C 1
ATOM 3631 O O . ARG B 1 36 ? -11.109 -11.438 32.656 1 62.41 36 ARG B O 1
ATOM 3638 N N . TRP B 1 37 ? -9.633 -10.43 31.266 1 73.56 37 TRP B N 1
ATOM 3639 C CA . TRP B 1 37 ? -10.484 -10.57 30.094 1 73.56 37 TRP B CA 1
ATOM 3640 C C . TRP B 1 37 ? -10.242 -11.914 29.406 1 73.56 37 TRP B C 1
ATOM 3642 O O . TRP B 1 37 ? -9.219 -12.555 29.625 1 73.56 37 TRP B O 1
ATOM 3652 N N . THR B 1 38 ? -11.328 -12.547 28.969 1 84.94 38 THR B N 1
ATOM 3653 C CA . THR B 1 38 ? -11.234 -13.68 28.062 1 84.94 38 THR B CA 1
ATOM 3654 C C . THR B 1 38 ? -11.75 -13.305 26.672 1 84.94 38 THR B C 1
ATOM 3656 O O . THR B 1 38 ? -12.633 -12.461 26.547 1 84.94 38 THR B O 1
ATOM 3659 N N . SER B 1 39 ? -11.008 -13.836 25.578 1 91.06 39 SER B N 1
ATOM 3660 C CA . SER B 1 39 ? -11.406 -13.539 24.203 1 91.06 39 SER B CA 1
ATOM 3661 C C . SER B 1 39 ? -12.055 -14.75 23.547 1 91.06 39 SER B C 1
ATOM 3663 O O . SER B 1 39 ? -11.586 -15.883 23.719 1 91.06 39 SER B O 1
ATOM 3665 N N . ASP B 1 40 ? -13.133 -14.586 22.844 1 92.69 40 ASP B N 1
ATOM 3666 C CA . ASP B 1 40 ? -13.742 -15.617 22.016 1 92.69 40 ASP B CA 1
ATOM 3667 C C . ASP B 1 40 ? -13.352 -15.445 20.547 1 92.69 40 ASP B C 1
ATOM 3669 O O . ASP B 1 40 ? -13.781 -16.219 19.688 1 92.69 40 ASP B O 1
ATOM 3673 N N . ASN B 1 41 ? -12.562 -14.477 20.219 1 95.62 41 ASN B N 1
ATOM 3674 C CA . ASN B 1 41 ? -12.008 -14.219 18.891 1 95.62 41 ASN B CA 1
ATOM 3675 C C . ASN B 1 41 ? -10.633 -14.859 18.719 1 95.62 41 ASN B C 1
ATOM 3677 O O . ASN B 1 41 ? -9.688 -14.508 19.438 1 95.62 41 ASN B O 1
ATOM 3681 N N . PRO B 1 42 ? -10.477 -15.773 17.812 1 95.88 42 PRO B N 1
ATOM 3682 C CA . PRO B 1 42 ? -9.203 -16.484 17.688 1 95.88 42 PRO B CA 1
ATOM 3683 C C . PRO B 1 42 ? -8.055 -15.586 17.266 1 95.88 42 PRO B C 1
ATOM 3685 O O . PRO B 1 42 ? -6.887 -15.984 17.359 1 95.88 42 PRO B O 1
ATOM 3688 N N . TYR B 1 43 ? -8.32 -14.414 16.859 1 97.5 43 TYR B N 1
ATOM 3689 C CA . TYR B 1 43 ? -7.27 -13.508 16.391 1 97.5 43 TYR B CA 1
ATOM 3690 C C . TYR B 1 43 ? -6.918 -12.492 17.469 1 97.5 43 TYR B C 1
ATOM 3692 O O . TYR B 1 43 ? -6.113 -11.586 17.234 1 97.5 43 TYR B O 1
ATOM 3700 N N . VAL B 1 44 ? -7.535 -12.594 18.625 1 98 44 VAL B N 1
ATOM 3701 C CA . VAL B 1 44 ? -7.199 -11.734 19.75 1 98 44 VAL B CA 1
ATOM 3702 C C . VAL B 1 44 ? -6.863 -12.594 20.969 1 98 44 VAL B C 1
ATOM 3704 O O . VAL B 1 44 ? -7.715 -13.328 21.469 1 98 44 VAL B O 1
ATOM 3707 N N . THR B 1 45 ? -5.664 -12.453 21.484 1 97.19 45 THR B N 1
ATOM 3708 C CA . THR B 1 45 ? -5.273 -13.125 22.719 1 97.19 45 THR B CA 1
ATOM 3709 C C . THR B 1 45 ? -5.258 -12.156 23.891 1 97.19 45 THR B C 1
ATOM 3711 O O . THR B 1 45 ? -4.961 -10.969 23.703 1 97.19 45 THR B O 1
ATOM 3714 N N . VAL B 1 46 ? -5.605 -12.703 25.016 1 96.12 46 VAL B N 1
ATOM 3715 C CA . VAL B 1 46 ? -5.648 -11.883 26.219 1 96.12 46 VAL B CA 1
ATOM 3716 C C . VAL B 1 46 ? -4.742 -12.484 27.297 1 96.12 46 VAL B C 1
ATOM 3718 O O . VAL B 1 46 ? -4.824 -13.68 27.578 1 96.12 46 VAL B O 1
ATOM 3721 N N . ASP B 1 47 ? -3.838 -11.672 27.734 1 94.81 47 ASP B N 1
ATOM 3722 C CA . ASP B 1 47 ? -3.004 -11.984 28.891 1 94.81 47 ASP B CA 1
ATOM 3723 C C . ASP B 1 47 ? -3.098 -10.891 29.953 1 94.81 47 ASP B C 1
ATOM 3725 O O . ASP B 1 47 ? -2.393 -9.883 29.875 1 94.81 47 ASP B O 1
ATOM 3729 N N . GLY B 1 48 ? -3.902 -11.133 30.969 1 92.62 48 GLY B N 1
ATOM 3730 C CA . GLY B 1 48 ? -4.172 -10.062 31.906 1 92.62 48 GLY B CA 1
ATOM 3731 C C . GLY B 1 48 ? -4.914 -8.898 31.297 1 92.62 48 GLY B C 1
ATOM 3732 O O . GLY B 1 48 ? -6.008 -9.062 30.75 1 92.62 48 GLY B O 1
ATOM 3733 N N . SER B 1 49 ? -4.215 -7.82 31.359 1 93.31 49 SER B N 1
ATOM 3734 C CA . SER B 1 49 ? -4.824 -6.617 30.812 1 93.31 49 SER B CA 1
ATOM 3735 C C . SER B 1 49 ? -4.223 -6.27 29.453 1 93.31 49 SER B C 1
ATOM 3737 O O . SER B 1 49 ? -4.285 -5.117 29.016 1 93.31 49 SER B O 1
ATOM 3739 N N . VAL B 1 50 ? -3.703 -7.336 28.875 1 96.94 50 VAL B N 1
ATOM 3740 C CA . VAL B 1 50 ? -3.076 -7.109 27.578 1 96.94 50 VAL B CA 1
ATOM 3741 C C . VAL B 1 50 ? -3.863 -7.84 26.484 1 96.94 50 VAL B C 1
ATOM 3743 O O . VAL B 1 50 ? -4.039 -9.055 26.547 1 96.94 50 VAL B O 1
ATOM 3746 N N . CYS B 1 51 ? -4.375 -7.137 25.547 1 98.06 51 CYS B N 1
ATOM 3747 C CA . CYS B 1 51 ? -4.941 -7.707 24.328 1 98.06 51 CYS B CA 1
ATOM 3748 C C . CYS B 1 51 ? -3.947 -7.617 23.172 1 98.06 51 CYS B C 1
ATOM 3750 O O . CYS B 1 51 ? -3.391 -6.551 22.906 1 98.06 51 CYS B O 1
ATOM 3752 N N . THR B 1 52 ? -3.672 -8.75 22.547 1 98.44 52 THR B N 1
ATOM 3753 C CA . THR B 1 52 ? -2.826 -8.773 21.359 1 98.44 52 THR B CA 1
ATOM 3754 C C . THR B 1 52 ? -3.617 -9.234 20.141 1 98.44 52 THR B C 1
ATOM 3756 O O . THR B 1 52 ? -4.266 -10.281 20.172 1 98.44 52 THR B O 1
ATOM 3759 N N . VAL B 1 53 ? -3.584 -8.406 19.062 1 98.5 53 VAL B N 1
ATOM 3760 C CA . VAL B 1 53 ? -4.273 -8.766 17.828 1 98.5 53 VAL B CA 1
ATOM 3761 C C . VAL B 1 53 ? -3.311 -9.477 16.875 1 98.5 53 VAL B C 1
ATOM 3763 O O . VAL B 1 53 ? -2.244 -8.945 16.562 1 98.5 53 VAL B O 1
ATOM 3766 N N . LYS B 1 54 ? -3.648 -10.602 16.469 1 97.25 54 LYS B N 1
ATOM 3767 C CA . LYS B 1 54 ? -2.908 -11.336 15.445 1 97.25 54 LYS B CA 1
ATOM 3768 C C . LYS B 1 54 ? -3.48 -11.07 14.055 1 97.25 54 LYS B C 1
ATOM 3770 O O . LYS B 1 54 ? -4.688 -11.188 13.844 1 97.25 54 LYS B O 1
ATOM 3775 N N . PRO B 1 55 ? -2.611 -10.648 13.148 1 97.5 55 PRO B N 1
ATOM 3776 C CA . PRO B 1 55 ? -3.146 -10.445 11.797 1 97.5 55 PRO B CA 1
ATOM 3777 C C . PRO B 1 55 ? -3.668 -11.742 11.172 1 97.5 55 PRO B C 1
ATOM 3779 O O . PRO B 1 55 ? -3.092 -12.812 11.391 1 97.5 55 PRO B O 1
ATOM 3782 N N . MET B 1 56 ? -4.637 -11.602 10.352 1 96.25 56 MET B N 1
ATOM 3783 C CA . MET B 1 56 ? -5.211 -12.766 9.68 1 96.25 56 MET B CA 1
ATOM 3784 C C . MET B 1 56 ? -4.32 -13.227 8.531 1 96.25 56 MET B C 1
ATOM 3786 O O . MET B 1 56 ? -4.316 -14.406 8.172 1 96.25 56 MET B O 1
ATOM 3790 N N . GLY B 1 57 ? -3.604 -12.242 7.941 1 94.31 57 GLY B N 1
ATOM 3791 C CA . GLY B 1 57 ? -2.824 -12.562 6.754 1 94.31 57 GLY B CA 1
ATOM 3792 C C . GLY B 1 57 ? -3.656 -12.609 5.488 1 94.31 57 GLY B C 1
ATOM 3793 O O . GLY B 1 57 ? -4.887 -12.516 5.543 1 94.31 57 GLY B O 1
ATOM 3794 N N . GLY B 1 58 ? -2.971 -12.609 4.289 1 95.25 58 GLY B N 1
ATOM 3795 C CA . GLY B 1 58 ? -3.631 -12.789 3.004 1 95.25 58 GLY B CA 1
ATOM 3796 C C . GLY B 1 58 ? -4.504 -11.609 2.617 1 95.25 58 GLY B C 1
ATOM 3797 O O . GLY B 1 58 ? -5.539 -11.789 1.969 1 95.25 58 GLY B O 1
ATOM 3798 N N . ALA B 1 59 ? -4.16 -10.484 3.154 1 95.06 59 ALA B N 1
ATOM 3799 C CA . ALA B 1 59 ? -4.879 -9.25 2.83 1 95.06 59 ALA B CA 1
ATOM 3800 C C . ALA B 1 59 ? -6.305 -9.289 3.369 1 95.06 59 ALA B C 1
ATOM 3802 O O . ALA B 1 59 ? -7.16 -8.516 2.936 1 95.06 59 ALA B O 1
ATOM 3803 N N . GLN B 1 60 ? -6.609 -10.266 4.227 1 96.25 60 GLN B N 1
ATOM 3804 C CA . GLN B 1 60 ? -7.926 -10.258 4.859 1 96.25 60 GLN B CA 1
ATOM 3805 C C . GLN B 1 60 ? -8.102 -9.039 5.758 1 96.25 60 GLN B C 1
ATOM 3807 O O . GLN B 1 60 ? -7.137 -8.57 6.371 1 96.25 60 GLN B O 1
ATOM 3812 N N . ASP B 1 61 ? -9.328 -8.523 5.84 1 98.12 61 ASP B N 1
ATOM 3813 C CA . ASP B 1 61 ? -9.609 -7.316 6.617 1 98.12 61 ASP B CA 1
ATOM 3814 C C . ASP B 1 61 ? -9.484 -7.59 8.117 1 98.12 61 ASP B C 1
ATOM 3816 O O . ASP B 1 61 ? -10.281 -8.336 8.68 1 98.12 61 ASP B O 1
ATOM 3820 N N . ASP B 1 62 ? -8.555 -6.934 8.734 1 98.75 62 ASP B N 1
ATOM 3821 C CA . ASP B 1 62 ? -8.305 -7.105 10.156 1 98.75 62 ASP B CA 1
ATOM 3822 C C . ASP B 1 62 ? -9.125 -6.121 10.984 1 98.75 62 ASP B C 1
ATOM 3824 O O . ASP B 1 62 ? -9.125 -6.18 12.219 1 98.75 62 ASP B O 1
ATOM 3828 N N . GLY B 1 63 ? -9.867 -5.18 10.312 1 98.75 63 GLY B N 1
ATOM 3829 C CA . GLY B 1 63 ? -10.602 -4.125 10.992 1 98.75 63 GLY B CA 1
ATOM 3830 C C . GLY B 1 63 ? -11.484 -4.637 12.117 1 98.75 63 GLY B C 1
ATOM 3831 O O . GLY B 1 63 ? -11.391 -4.168 13.25 1 98.75 63 GLY B O 1
ATOM 3832 N N . PRO B 1 64 ? -12.312 -5.66 11.812 1 98.62 64 PRO B N 1
ATOM 3833 C CA . PRO B 1 64 ? -13.211 -6.184 12.836 1 98.62 64 PRO B CA 1
ATOM 3834 C C . PRO B 1 64 ? -12.461 -6.727 14.055 1 98.62 64 PRO B C 1
ATOM 3836 O O . PRO B 1 64 ? -12.906 -6.547 15.188 1 98.62 64 PRO B O 1
ATOM 3839 N N . ASN B 1 65 ? -11.305 -7.398 13.852 1 98.75 65 ASN B N 1
ATOM 3840 C CA . ASN B 1 65 ? -10.531 -7.922 14.977 1 98.75 65 ASN B CA 1
ATOM 3841 C C . ASN B 1 65 ? -9.906 -6.797 15.797 1 98.75 65 ASN B C 1
ATOM 3843 O O . ASN B 1 65 ? -9.812 -6.895 17.016 1 98.75 65 ASN B O 1
ATOM 3847 N N . ILE B 1 66 ? -9.414 -5.777 15.117 1 98.81 66 ILE B N 1
ATOM 3848 C CA . ILE B 1 66 ? -8.883 -4.609 15.805 1 98.81 66 ILE B CA 1
ATOM 3849 C C . ILE B 1 66 ? -9.961 -3.977 16.672 1 98.81 66 ILE B C 1
ATOM 3851 O O . ILE B 1 66 ? -9.75 -3.725 17.859 1 98.81 66 ILE B O 1
ATOM 3855 N N . LEU B 1 67 ? -11.156 -3.748 16.062 1 98.81 67 LEU B N 1
ATOM 3856 C CA . LEU B 1 67 ? -12.266 -3.15 16.812 1 98.81 67 LEU B CA 1
ATOM 3857 C C . LEU B 1 67 ? -12.648 -4.016 18 1 98.81 67 LEU B C 1
ATOM 3859 O O . LEU B 1 67 ? -12.977 -3.498 19.078 1 98.81 67 LEU B O 1
ATOM 3863 N N . TYR B 1 68 ? -12.641 -5.359 17.859 1 98.44 68 TYR B N 1
ATOM 3864 C CA . TYR B 1 68 ? -12.945 -6.277 18.953 1 98.44 68 TYR B CA 1
ATOM 3865 C C . TYR B 1 68 ? -11.992 -6.062 20.125 1 98.44 68 TYR B C 1
ATOM 3867 O O . TYR B 1 68 ? -12.422 -5.949 21.266 1 98.44 68 TYR B O 1
ATOM 3875 N N . ALA B 1 69 ? -10.711 -5.961 19.797 1 98.56 69 ALA B N 1
ATOM 3876 C CA . ALA B 1 69 ? -9.711 -5.762 20.844 1 98.56 69 ALA B CA 1
ATOM 3877 C C . ALA B 1 69 ? -9.898 -4.414 21.531 1 98.56 69 ALA B C 1
ATOM 3879 O O . ALA B 1 69 ? -9.758 -4.309 22.75 1 98.56 69 ALA B O 1
ATOM 3880 N N . PHE B 1 70 ? -10.172 -3.369 20.781 1 98.5 70 PHE B N 1
ATOM 3881 C CA . PHE B 1 70 ? -10.344 -2.025 21.312 1 98.5 70 PHE B CA 1
ATOM 3882 C C . PHE B 1 70 ? -11.57 -1.949 22.203 1 98.5 70 PHE B C 1
ATOM 3884 O O . PHE B 1 70 ? -11.602 -1.186 23.172 1 98.5 70 PHE B O 1
ATOM 3891 N N . ASN B 1 71 ? -12.57 -2.715 21.875 1 97.38 71 ASN B N 1
ATOM 3892 C CA . ASN B 1 71 ? -13.75 -2.771 22.734 1 97.38 71 ASN B CA 1
ATOM 3893 C C . ASN B 1 71 ? -13.484 -3.578 24 1 97.38 71 ASN B C 1
ATOM 3895 O O . ASN B 1 71 ? -13.867 -3.16 25.109 1 97.38 71 ASN B O 1
ATOM 3899 N N . LEU B 1 72 ? -12.836 -4.684 23.781 1 96.56 72 LEU B N 1
ATOM 3900 C CA . LEU B 1 72 ? -12.57 -5.582 24.906 1 96.56 72 LEU B CA 1
ATOM 3901 C C . LEU B 1 72 ? -11.625 -4.938 25.922 1 96.56 72 LEU B C 1
ATOM 3903 O O . LEU B 1 72 ? -11.852 -5.016 27.125 1 96.56 72 LEU B O 1
ATOM 3907 N N . CYS B 1 73 ? -10.648 -4.328 25.375 1 97.25 73 CYS B N 1
ATOM 3908 C CA . CYS B 1 73 ? -9.609 -3.721 26.203 1 97.25 73 CYS B CA 1
ATOM 3909 C C . CYS B 1 73 ? -9.672 -2.201 26.125 1 97.25 73 CYS B C 1
ATOM 3911 O O . CYS B 1 73 ? -8.633 -1.535 26.094 1 97.25 73 CYS B O 1
ATOM 3913 N N . GLY B 1 74 ? -10.828 -1.647 26.172 1 97.06 74 GLY B N 1
ATOM 3914 C CA . GLY B 1 74 ? -11.023 -0.224 25.938 1 97.06 74 GLY B CA 1
ATOM 3915 C C . GLY B 1 74 ? -10.797 0.614 27.188 1 97.06 74 GLY B C 1
ATOM 3916 O O . GLY B 1 74 ? -10.883 1.843 27.141 1 97.06 74 GLY B O 1
ATOM 3917 N N . SER B 1 75 ? -10.477 -0.057 28.297 1 96.94 75 SER B N 1
ATOM 3918 C CA . SER B 1 75 ? -10.25 0.685 29.531 1 96.94 75 SER B CA 1
ATOM 3919 C C . SER B 1 75 ? -9.133 0.057 30.359 1 96.94 75 SER B C 1
ATOM 3921 O O . SER B 1 75 ? -9.156 -1.145 30.641 1 96.94 75 SER B O 1
ATOM 3923 N N . THR B 1 76 ? -8.172 0.91 30.797 1 96.19 76 THR B N 1
ATOM 3924 C CA . THR B 1 76 ? -7.086 0.532 31.688 1 96.19 76 THR B CA 1
ATOM 3925 C C . THR B 1 76 ? -6.414 -0.752 31.203 1 96.19 76 THR B C 1
ATOM 3927 O O . THR B 1 76 ? -6.336 -1.732 31.953 1 96.19 76 THR B O 1
ATOM 3930 N N . ALA B 1 77 ? -5.883 -0.678 29.984 1 97.12 77 ALA B N 1
ATOM 3931 C CA . ALA B 1 77 ? -5.332 -1.868 29.344 1 97.12 77 ALA B CA 1
ATOM 3932 C C . ALA B 1 77 ? -4.234 -1.496 28.344 1 97.12 77 ALA B C 1
ATOM 3934 O O . ALA B 1 77 ? -3.883 -0.322 28.219 1 97.12 77 ALA B O 1
ATOM 3935 N N . LEU B 1 78 ? -3.596 -2.559 27.938 1 98.06 78 LEU B N 1
ATOM 3936 C CA . LEU B 1 78 ? -2.648 -2.453 26.828 1 98.06 78 LEU B CA 1
ATOM 3937 C C . LEU B 1 78 ? -3.141 -3.232 25.609 1 98.06 78 LEU B C 1
ATOM 3939 O O . LEU B 1 78 ? -3.572 -4.383 25.734 1 98.06 78 LEU B O 1
ATOM 3943 N N . ILE B 1 79 ? -3.197 -2.602 24.484 1 98.69 79 ILE B N 1
ATOM 3944 C CA . ILE B 1 79 ? -3.512 -3.252 23.219 1 98.69 79 ILE B CA 1
ATOM 3945 C C . ILE B 1 79 ? -2.26 -3.311 22.344 1 98.69 79 ILE B C 1
ATOM 3947 O O . ILE B 1 79 ? -1.665 -2.277 22.031 1 98.69 79 ILE B O 1
ATOM 3951 N N . ASN B 1 80 ? -1.868 -4.547 21.984 1 98.62 80 ASN B N 1
ATOM 3952 C CA . ASN B 1 80 ? -0.699 -4.773 21.141 1 98.62 80 ASN B CA 1
ATOM 3953 C C . ASN B 1 80 ? -1.094 -5.035 19.688 1 98.62 80 ASN B C 1
ATOM 3955 O O . ASN B 1 80 ? -1.916 -5.91 19.422 1 98.62 80 ASN B O 1
ATOM 3959 N N . LEU B 1 81 ? -0.465 -4.277 18.781 1 98.56 81 LEU B N 1
ATOM 3960 C CA . LEU B 1 81 ? -0.604 -4.465 17.344 1 98.56 81 LEU B CA 1
ATOM 3961 C C . LEU B 1 81 ? 0.754 -4.715 16.688 1 98.56 81 LEU B C 1
ATOM 3963 O O . LEU B 1 81 ? 1.305 -3.824 16.031 1 98.56 81 LEU B O 1
ATOM 3967 N N . PRO B 1 82 ? 1.236 -5.938 16.734 1 97.5 82 PRO B N 1
ATOM 3968 C CA . PRO B 1 82 ? 2.621 -6.184 16.328 1 97.5 82 PRO B CA 1
ATOM 3969 C C . PRO B 1 82 ? 2.748 -6.531 14.844 1 97.5 82 PRO B C 1
ATOM 3971 O O . PRO B 1 82 ? 3.857 -6.574 14.312 1 97.5 82 PRO B O 1
ATOM 3974 N N . GLY B 1 83 ? 1.608 -6.789 14.141 1 96.94 83 GLY B N 1
ATOM 3975 C CA . GLY B 1 83 ? 1.689 -7.371 12.812 1 96.94 83 GLY B CA 1
ATOM 3976 C C . GLY B 1 83 ? 1.296 -6.402 11.711 1 96.94 83 GLY B C 1
ATOM 3977 O O . GLY B 1 83 ? 1.221 -5.195 11.945 1 96.94 83 GLY B O 1
ATOM 3978 N N . TYR B 1 84 ? 1.279 -6.91 10.508 1 97.88 84 TYR B N 1
ATOM 3979 C CA . TYR B 1 84 ? 0.776 -6.176 9.352 1 97.88 84 TYR B CA 1
ATOM 3980 C C . TYR B 1 84 ? -0.733 -6.34 9.219 1 97.88 84 TYR B C 1
ATOM 3982 O O . TYR B 1 84 ? -1.218 -7.418 8.859 1 97.88 84 TYR B O 1
ATOM 3990 N N . TYR B 1 85 ? -1.51 -5.281 9.406 1 98.69 85 TYR B N 1
ATOM 3991 C CA . TYR B 1 85 ? -2.967 -5.332 9.406 1 98.69 85 TYR B CA 1
ATOM 3992 C C . TYR B 1 85 ? -3.537 -4.68 8.148 1 98.69 85 TYR B C 1
ATOM 3994 O O . TYR B 1 85 ? -3.342 -3.484 7.926 1 98.69 85 TYR B O 1
ATOM 4002 N N . THR B 1 86 ? -4.164 -5.52 7.34 1 98.38 86 THR B N 1
ATOM 4003 C CA . THR B 1 86 ? -4.977 -4.973 6.258 1 98.38 86 THR B CA 1
ATOM 4004 C C . THR B 1 86 ? -6.316 -4.469 6.789 1 98.38 86 THR B C 1
ATOM 4006 O O . THR B 1 86 ? -7.043 -5.207 7.461 1 98.38 86 THR B O 1
ATOM 4009 N N . VAL B 1 87 ? -6.684 -3.186 6.465 1 98.75 87 VAL B N 1
ATOM 4010 C CA . VAL B 1 87 ? -7.887 -2.615 7.055 1 98.75 87 VAL B CA 1
ATOM 4011 C C . VAL B 1 87 ? -8.789 -2.059 5.957 1 98.75 87 VAL B C 1
ATOM 4013 O O . VAL B 1 87 ? -8.398 -1.153 5.219 1 98.75 87 VAL B O 1
ATOM 4016 N N . ASN B 1 88 ? -9.883 -2.582 5.82 1 98.25 88 ASN B N 1
ATOM 4017 C CA . ASN B 1 88 ? -10.961 -2.127 4.953 1 98.25 88 ASN B CA 1
ATOM 4018 C C . ASN B 1 88 ? -12.273 -1.979 5.719 1 98.25 88 ASN B C 1
ATOM 4020 O O . ASN B 1 88 ? -13.328 -2.377 5.227 1 98.25 88 ASN B O 1
ATOM 4024 N N . THR B 1 89 ? -12.133 -1.535 6.93 1 98.56 89 THR B N 1
ATOM 4025 C CA . THR B 1 89 ? -13.211 -1.275 7.883 1 98.56 89 THR B CA 1
ATOM 4026 C C . THR B 1 89 ? -12.977 0.048 8.609 1 98.56 89 THR B C 1
ATOM 4028 O O . THR B 1 89 ? -11.867 0.33 9.062 1 98.56 89 THR B O 1
ATOM 4031 N N . VAL B 1 90 ? -14.086 0.874 8.648 1 98.69 90 VAL B N 1
ATOM 4032 C CA . VAL B 1 90 ? -13.977 2.127 9.383 1 98.69 90 VAL B CA 1
ATOM 4033 C C . VAL B 1 90 ? -13.656 1.84 10.852 1 98.69 90 VAL B C 1
ATOM 4035 O O . VAL B 1 90 ? -14.266 0.96 11.461 1 98.69 90 VAL B O 1
ATOM 4038 N N . LEU B 1 91 ? -12.656 2.529 11.414 1 98.88 91 LEU B N 1
ATOM 4039 C CA . LEU B 1 91 ? -12.289 2.373 12.812 1 98.88 91 LEU B CA 1
ATOM 4040 C C . LEU B 1 91 ? -12.789 3.545 13.648 1 98.88 91 LEU B C 1
ATOM 4042 O O . LEU B 1 91 ? -12.305 4.668 13.508 1 98.88 91 LEU B O 1
ATOM 4046 N N . GLN B 1 92 ? -13.758 3.346 14.383 1 98.75 92 GLN B N 1
ATOM 4047 C CA . GLN B 1 92 ? -14.219 4.293 15.391 1 98.75 92 GLN B CA 1
ATOM 4048 C C . GLN B 1 92 ? -13.961 3.76 16.797 1 98.75 92 GLN B C 1
ATOM 4050 O O . GLN B 1 92 ? -14.586 2.789 17.234 1 98.75 92 GLN B O 1
ATOM 4055 N N . THR B 1 93 ? -13.047 4.375 17.5 1 98.69 93 THR B N 1
ATOM 4056 C CA . THR B 1 93 ? -12.617 3.832 18.781 1 98.69 93 THR B CA 1
ATOM 4057 C C . THR B 1 93 ? -12.688 4.898 19.875 1 98.69 93 THR B C 1
ATOM 4059 O O . THR B 1 93 ? -12.453 6.082 19.609 1 98.69 93 THR B O 1
ATOM 4062 N N . TYR B 1 94 ? -13.078 4.559 21.047 1 98.44 94 TYR B N 1
ATOM 4063 C CA . TYR B 1 94 ? -13.117 5.383 22.25 1 98.44 94 TYR B CA 1
ATOM 4064 C C . TYR B 1 94 ? -12.492 4.648 23.422 1 98.44 94 TYR B C 1
ATOM 4066 O O . TYR B 1 94 ? -13 3.615 23.859 1 98.44 94 TYR B O 1
ATOM 4074 N N . LEU B 1 95 ? -11.375 5.164 23.938 1 98.75 95 LEU B N 1
ATOM 4075 C CA . LEU B 1 95 ? -10.586 4.477 24.953 1 98.75 95 LEU B CA 1
ATOM 4076 C C . LEU B 1 95 ? -10.398 5.355 26.172 1 98.75 95 LEU B C 1
ATOM 4078 O O . LEU B 1 95 ? -10.422 6.586 26.078 1 98.75 95 LEU B O 1
ATOM 4082 N N . THR B 1 96 ? -10.242 4.727 27.328 1 98.62 96 THR B N 1
ATOM 4083 C CA . THR B 1 96 ? -9.953 5.426 28.578 1 98.62 96 THR B CA 1
ATOM 4084 C C . THR B 1 96 ? -8.773 4.777 29.297 1 98.62 96 THR B C 1
ATOM 4086 O O . THR B 1 96 ? -8.867 3.625 29.734 1 98.62 96 THR B O 1
ATOM 4089 N N . ASN B 1 97 ? -7.719 5.395 29.422 1 98.44 97 ASN B N 1
ATOM 4090 C CA . ASN B 1 97 ? -6.52 4.914 30.109 1 98.44 97 ASN B CA 1
ATOM 4091 C C . ASN B 1 97 ? -5.969 3.656 29.438 1 98.44 97 ASN B C 1
ATOM 4093 O O . ASN B 1 97 ? -5.785 2.631 30.094 1 98.44 97 ASN B O 1
ATOM 4097 N N . VAL B 1 98 ? -5.688 3.756 28.172 1 98.69 98 VAL B N 1
ATOM 4098 C CA . VAL B 1 98 ? -5.219 2.607 27.406 1 98.69 98 VAL B CA 1
ATOM 4099 C C . VAL B 1 98 ? -3.914 2.961 26.688 1 98.69 98 VAL B C 1
ATOM 4101 O O . VAL B 1 98 ? -3.76 4.07 26.172 1 98.69 98 VAL B O 1
ATOM 4104 N N . GLU B 1 99 ? -2.979 2.031 26.781 1 98.75 99 GLU B N 1
ATOM 4105 C CA . GLU B 1 99 ? -1.795 2.078 25.922 1 98.75 99 GLU B CA 1
ATOM 4106 C C . GLU B 1 99 ? -1.986 1.23 24.672 1 98.75 99 GLU B C 1
ATOM 4108 O O . GLU B 1 99 ? -2.309 0.044 24.766 1 98.75 99 GLU B O 1
ATOM 4113 N N . VAL B 1 100 ? -1.89 1.852 23.531 1 98.88 100 VAL B N 1
ATOM 4114 C CA . VAL B 1 100 ? -1.895 1.133 22.25 1 98.88 100 VAL B CA 1
ATOM 4115 C C . VAL B 1 100 ? -0.477 1.071 21.688 1 98.88 100 VAL B C 1
ATOM 4117 O O . VAL B 1 100 ? 0.108 2.104 21.359 1 98.88 100 VAL B O 1
ATOM 4120 N N . ARG B 1 101 ? 0.027 -0.095 21.594 1 98.75 101 ARG B N 1
ATOM 4121 C CA . ARG B 1 101 ? 1.36 -0.302 21.031 1 98.75 101 ARG B CA 1
ATOM 4122 C C . ARG B 1 101 ? 1.281 -0.798 19.594 1 98.75 101 ARG B C 1
ATOM 4124 O O . ARG B 1 101 ? 1.088 -1.991 19.344 1 98.75 101 ARG B O 1
ATOM 4131 N N . LEU B 1 102 ? 1.546 0.096 18.672 1 98.69 102 LEU B N 1
ATOM 4132 C CA . LEU B 1 102 ? 1.633 -0.233 17.25 1 98.69 102 LEU B CA 1
ATOM 4133 C C . LEU B 1 102 ? 3.084 -0.426 16.828 1 98.69 102 LEU B C 1
ATOM 4135 O O . LEU B 1 102 ? 3.766 0.54 16.469 1 98.69 102 LEU B O 1
ATOM 4139 N N . THR B 1 103 ? 3.568 -1.682 16.797 1 97.44 103 THR B N 1
ATOM 4140 C CA . THR B 1 103 ? 4.918 -1.966 16.312 1 97.44 103 THR B CA 1
ATOM 4141 C C . THR B 1 103 ? 4.898 -2.451 14.875 1 97.44 103 THR B C 1
ATOM 4143 O O . THR B 1 103 ? 5.918 -2.416 14.188 1 97.44 103 THR B O 1
ATOM 4146 N N . GLY B 1 104 ? 3.736 -2.932 14.5 1 97.31 104 GLY B N 1
ATOM 4147 C CA . GLY B 1 104 ? 3.525 -3.332 13.125 1 97.31 104 GLY B CA 1
ATOM 4148 C C . GLY B 1 104 ? 3 -2.209 12.25 1 97.31 104 GLY B C 1
ATOM 4149 O O . GLY B 1 104 ? 3.494 -1.081 12.312 1 97.31 104 GLY B O 1
ATOM 4150 N N . ALA B 1 105 ? 2.027 -2.559 11.375 1 98.5 105 ALA B N 1
ATOM 4151 C CA . ALA B 1 105 ? 1.509 -1.541 10.461 1 98.5 105 ALA B CA 1
ATOM 4152 C C . ALA B 1 105 ? 0.011 -1.724 10.234 1 98.5 105 ALA B C 1
ATOM 4154 O O . ALA B 1 105 ? -0.473 -2.854 10.125 1 98.5 105 ALA B O 1
ATOM 4155 N N . ILE B 1 106 ? -0.667 -0.644 10.234 1 98.75 106 ILE B N 1
ATOM 4156 C CA . ILE B 1 106 ? -2.02 -0.565 9.688 1 98.75 106 ILE B CA 1
ATOM 4157 C C . ILE B 1 106 ? -1.968 -0.085 8.242 1 98.75 106 ILE B C 1
ATOM 4159 O O . ILE B 1 106 ? -1.445 0.995 7.957 1 98.75 106 ILE B O 1
ATOM 4163 N N . SER B 1 107 ? -2.367 -0.912 7.367 1 98.62 107 SER B N 1
ATOM 4164 C CA . SER B 1 107 ? -2.412 -0.592 5.945 1 98.62 107 SER B CA 1
ATOM 4165 C C . SER B 1 107 ? -3.848 -0.549 5.43 1 98.62 107 SER B C 1
ATOM 4167 O O . SER B 1 107 ? -4.52 -1.58 5.367 1 98.62 107 SER B O 1
ATOM 4169 N N . TYR B 1 108 ? -4.359 0.676 5.074 1 98.75 108 TYR B N 1
ATOM 4170 C CA . TYR B 1 108 ? -5.711 0.8 4.539 1 98.75 108 TYR B CA 1
ATOM 4171 C C . TYR B 1 108 ? -5.77 0.321 3.094 1 98.75 108 TYR B C 1
ATOM 4173 O O . TYR B 1 108 ? -4.867 0.606 2.301 1 98.75 108 TYR B O 1
ATOM 4181 N N . VAL B 1 109 ? -6.812 -0.456 2.801 1 98.12 109 VAL B N 1
ATOM 4182 C CA . VAL B 1 109 ? -7.004 -0.881 1.419 1 98.12 109 VAL B CA 1
ATOM 4183 C C . VAL B 1 109 ? -7.316 0.331 0.544 1 98.12 109 VAL B C 1
ATOM 4185 O O . VAL B 1 109 ? -8.141 1.172 0.911 1 98.12 109 VAL B O 1
ATOM 4188 N N . PRO B 1 110 ? -6.625 0.545 -0.58 1 97.69 110 PRO B N 1
ATOM 4189 C CA . PRO B 1 110 ? -6.887 1.709 -1.429 1 97.69 110 PRO B CA 1
ATOM 4190 C C . PRO B 1 110 ? -8.164 1.56 -2.254 1 97.69 110 PRO B C 1
ATOM 4192 O O . PRO B 1 110 ? -8.109 1.533 -3.486 1 97.69 110 PRO B O 1
ATOM 4195 N N . ASP B 1 111 ? -9.258 1.499 -1.593 1 96.88 111 ASP B N 1
ATOM 4196 C CA . ASP B 1 111 ? -10.586 1.247 -2.145 1 96.88 111 ASP B CA 1
ATOM 4197 C C . ASP B 1 111 ? -11.445 2.51 -2.105 1 96.88 111 ASP B C 1
ATOM 4199 O O . ASP B 1 111 ? -12.227 2.701 -1.177 1 96.88 111 ASP B O 1
ATOM 4203 N N . ILE B 1 112 ? -11.398 3.307 -3.168 1 95.81 112 ILE B N 1
ATOM 4204 C CA . ILE B 1 112 ? -12.102 4.586 -3.23 1 95.81 112 ILE B CA 1
ATOM 4205 C C . ILE B 1 112 ? -13.609 4.352 -3.133 1 95.81 112 ILE B C 1
ATOM 4207 O O . ILE B 1 112 ? -14.312 5.09 -2.439 1 95.81 112 ILE B O 1
ATOM 4211 N N . GLU B 1 113 ? -14.094 3.344 -3.799 1 94.56 113 GLU B N 1
ATOM 4212 C CA . GLU B 1 113 ? -15.523 3.072 -3.84 1 94.56 113 GLU B CA 1
ATOM 4213 C C . GLU B 1 113 ? -16.062 2.75 -2.449 1 94.56 113 GLU B C 1
ATOM 4215 O O . GLU B 1 113 ? -17.203 3.107 -2.121 1 94.56 113 GLU B O 1
ATOM 4220 N N . TYR B 1 114 ? -15.312 2.078 -1.691 1 96.31 114 TYR B N 1
ATOM 4221 C CA . TYR B 1 114 ? -15.742 1.76 -0.337 1 96.31 114 TYR B CA 1
ATOM 4222 C C . TYR B 1 114 ? -15.609 2.971 0.579 1 96.31 114 TYR B C 1
ATOM 4224 O O . TYR B 1 114 ? -16.547 3.312 1.312 1 96.31 114 TYR B O 1
ATOM 4232 N N . TRP B 1 115 ? -14.422 3.631 0.594 1 97.5 115 TRP B N 1
ATOM 4233 C CA . TRP B 1 115 ? -14.086 4.617 1.612 1 97.5 115 TRP B CA 1
ATOM 4234 C C . TRP B 1 115 ? -14.836 5.926 1.378 1 97.5 115 TRP B C 1
ATOM 4236 O O . TRP B 1 115 ? -15.117 6.668 2.322 1 97.5 115 TRP B O 1
ATOM 4246 N N . SER B 1 116 ? -15.188 6.238 0.143 1 95.44 116 SER B N 1
ATOM 4247 C CA . SER B 1 116 ? -15.836 7.512 -0.143 1 95.44 116 SER B CA 1
ATOM 4248 C C . SER B 1 116 ? -17.172 7.633 0.591 1 95.44 116 SER B C 1
ATOM 4250 O O . SER B 1 116 ? -17.391 8.602 1.324 1 95.44 116 SER B O 1
ATOM 4252 N N . PRO B 1 117 ? -17.953 6.625 0.49 1 95.69 117 PRO B N 1
ATOM 4253 C CA . PRO B 1 117 ? -19.219 6.77 1.209 1 95.69 117 PRO B CA 1
ATOM 4254 C C . PRO B 1 117 ? -19.125 6.355 2.676 1 95.69 117 PRO B C 1
ATOM 4256 O O . PRO B 1 117 ? -19.969 6.734 3.486 1 95.69 117 PRO B O 1
ATOM 4259 N N . ASN B 1 118 ? -18.062 5.613 3.059 1 97.44 118 ASN B N 1
ATOM 4260 C CA . ASN B 1 118 ? -18.125 4.957 4.359 1 97.44 118 ASN B CA 1
ATOM 4261 C C . ASN B 1 118 ? -17.25 5.668 5.391 1 97.44 118 ASN B C 1
ATOM 4263 O O . ASN B 1 118 ? -17.438 5.488 6.594 1 97.44 118 ASN B O 1
ATOM 4267 N N . SER B 1 119 ? -16.172 6.363 4.949 1 98.12 119 SER B N 1
ATOM 4268 C CA . SER B 1 119 ? -15.305 7.043 5.914 1 98.12 119 SER B CA 1
ATOM 4269 C C . SER B 1 119 ? -16.109 8.023 6.773 1 98.12 119 SER B C 1
ATOM 4271 O O . SER B 1 119 ? -17.156 8.516 6.352 1 98.12 119 SER B O 1
ATOM 4273 N N . ILE B 1 120 ? -15.672 8.305 7.949 1 98.44 120 ILE B N 1
ATOM 4274 C CA . ILE B 1 120 ? -16.406 9.133 8.898 1 98.44 120 ILE B CA 1
ATOM 4275 C C . ILE B 1 120 ? -16.344 10.602 8.461 1 98.44 120 ILE B C 1
ATOM 4277 O O . ILE B 1 120 ? -15.25 11.172 8.352 1 98.44 120 ILE B O 1
ATOM 4281 N N . TYR B 1 121 ? -17.516 11.18 8.281 1 97.5 121 TYR B N 1
ATOM 4282 C CA . TYR B 1 121 ? -17.609 12.562 7.848 1 97.5 121 TYR B CA 1
ATOM 4283 C C . TYR B 1 121 ? -17.375 13.523 9.008 1 97.5 121 TYR B C 1
ATOM 4285 O O . TYR B 1 121 ? -17.969 13.375 10.078 1 97.5 121 TYR B O 1
ATOM 4293 N N . LEU B 1 122 ? -16.531 14.594 8.758 1 96.88 122 LEU B N 1
ATOM 4294 C CA . LEU B 1 122 ? -16.156 15.484 9.844 1 96.88 122 LEU B CA 1
ATOM 4295 C C . LEU B 1 122 ? -16.594 16.922 9.555 1 96.88 122 LEU B C 1
ATOM 4297 O O . LEU B 1 122 ? -16.25 17.844 10.297 1 96.88 122 LEU B O 1
ATOM 4301 N N . THR B 1 123 ? -17.266 17.156 8.516 1 92.25 123 THR B N 1
ATOM 4302 C CA . THR B 1 123 ? -17.953 18.391 8.109 1 92.25 123 THR B CA 1
ATOM 4303 C C . THR B 1 123 ? -16.938 19.406 7.598 1 92.25 123 THR B C 1
ATOM 4305 O O . THR B 1 123 ? -17.078 19.922 6.48 1 92.25 123 THR B O 1
ATOM 4308 N N . TYR B 1 124 ? -15.977 19.828 8.445 1 93.5 124 TYR B N 1
ATOM 4309 C CA . TYR B 1 124 ? -15.031 20.891 8.086 1 93.5 124 TYR B CA 1
ATOM 4310 C C . TYR B 1 124 ? -14.25 20.516 6.832 1 93.5 124 TYR B C 1
ATOM 4312 O O . TYR B 1 124 ? -13.609 19.469 6.785 1 93.5 124 TYR B O 1
ATOM 4320 N N . GLN B 1 125 ? -14.359 21.344 5.781 1 93.88 125 GLN B N 1
ATOM 4321 C CA . GLN B 1 125 ? -13.695 21.156 4.492 1 93.88 125 GLN B CA 1
ATOM 4322 C C . GLN B 1 125 ? -14.062 19.812 3.865 1 93.88 125 GLN B C 1
ATOM 4324 O O . GLN B 1 125 ? -13.25 19.219 3.158 1 93.88 125 GLN B O 1
ATOM 4329 N N . ASN B 1 126 ? -15.219 19.25 4.234 1 93.81 126 ASN B N 1
ATOM 4330 C CA . ASN B 1 126 ? -15.711 17.953 3.771 1 93.81 126 ASN B CA 1
ATOM 4331 C C . ASN B 1 126 ? -14.734 16.828 4.098 1 93.81 126 ASN B C 1
ATOM 4333 O O . ASN B 1 126 ? -14.602 15.883 3.332 1 93.81 126 ASN B O 1
ATOM 4337 N N . ALA B 1 127 ? -14.023 17.062 5.203 1 96.31 127 ALA B N 1
ATOM 4338 C CA . ALA B 1 127 ? -13.055 16.062 5.613 1 96.31 127 ALA B CA 1
ATOM 4339 C C . ALA B 1 127 ? -13.75 14.781 6.074 1 96.31 127 ALA B C 1
ATOM 4341 O O . ALA B 1 127 ? -14.852 14.828 6.625 1 96.31 127 ALA B O 1
ATOM 4342 N N . THR B 1 128 ? -13.125 13.617 5.754 1 98 128 THR B N 1
ATOM 4343 C CA . THR B 1 128 ? -13.508 12.305 6.266 1 98 128 THR B CA 1
ATOM 4344 C C . THR B 1 128 ? -12.289 11.57 6.824 1 98 128 THR B C 1
ATOM 4346 O O . THR B 1 128 ? -11.148 11.984 6.594 1 98 128 THR B O 1
ATOM 4349 N N . THR B 1 129 ? -12.555 10.523 7.676 1 98.75 129 THR B N 1
ATOM 4350 C CA . THR B 1 129 ? -11.414 9.828 8.258 1 98.75 129 THR B CA 1
ATOM 4351 C C . THR B 1 129 ? -11.641 8.32 8.258 1 98.75 129 THR B C 1
ATOM 4353 O O . THR B 1 129 ? -12.781 7.863 8.336 1 98.75 129 THR B O 1
ATOM 4356 N N . TYR B 1 130 ? -10.445 7.582 8.148 1 98.75 130 TYR B N 1
ATOM 4357 C CA . TYR B 1 130 ? -10.445 6.129 8.305 1 98.75 130 TYR B CA 1
ATOM 4358 C C . TYR B 1 130 ? -10.672 5.734 9.758 1 98.75 130 TYR B C 1
ATOM 4360 O O . TYR B 1 130 ? -11.406 4.785 10.039 1 98.75 130 TYR B O 1
ATOM 4368 N N . TRP B 1 131 ? -9.992 6.395 10.602 1 98.94 131 TRP B N 1
ATOM 4369 C CA . TRP B 1 131 ? -9.898 6.043 12.016 1 98.94 131 TRP B CA 1
ATOM 4370 C C . TRP B 1 131 ? -10.164 7.258 12.898 1 98.94 131 TRP B C 1
ATOM 4372 O O . TRP B 1 131 ? -9.359 8.195 12.93 1 98.94 131 TRP B O 1
ATOM 4382 N N . PHE B 1 132 ? -11.305 7.312 13.508 1 98.94 132 PHE B N 1
ATOM 4383 C CA . PHE B 1 132 ? -11.625 8.266 14.562 1 98.94 132 PHE B CA 1
ATOM 4384 C C . PHE B 1 132 ? -11.188 7.738 15.93 1 98.94 132 PHE B C 1
ATOM 4386 O O . PHE B 1 132 ? -11.789 6.805 16.453 1 98.94 132 PHE B O 1
ATOM 4393 N N . PHE B 1 133 ? -10.125 8.32 16.531 1 98.88 133 PHE B N 1
ATOM 4394 C CA . PHE B 1 133 ? -9.438 7.875 17.75 1 98.88 133 PHE B CA 1
ATOM 4395 C C . PHE B 1 133 ? -9.766 8.789 18.922 1 98.88 133 PHE B C 1
ATOM 4397 O O . PHE B 1 133 ? -9.094 9.805 19.125 1 98.88 133 PHE B O 1
ATOM 4404 N N . GLY B 1 134 ? -10.789 8.445 19.688 1 98.62 134 GLY B N 1
ATOM 4405 C CA . GLY B 1 134 ? -11.266 9.281 20.781 1 98.62 134 GLY B CA 1
ATOM 4406 C C . GLY B 1 134 ? -11.008 8.68 22.156 1 98.62 134 GLY B C 1
ATOM 4407 O O . GLY B 1 134 ? -10.555 7.535 22.25 1 98.62 134 GLY B O 1
ATOM 4408 N N . GLY B 1 135 ? -11.219 9.508 23.141 1 98.44 135 GLY B N 1
ATOM 4409 C CA . GLY B 1 135 ? -11.117 9.031 24.516 1 98.44 135 GLY B CA 1
ATOM 4410 C C . GLY B 1 135 ? -10.25 9.922 25.391 1 98.44 135 GLY B C 1
ATOM 4411 O O . GLY B 1 135 ? -10.125 11.117 25.141 1 98.44 135 GLY B O 1
ATOM 4412 N N . SER B 1 136 ? -9.867 9.328 26.547 1 98.75 136 SER B N 1
ATOM 4413 C CA . SER B 1 136 ? -9.094 10.094 27.516 1 98.75 136 SER B CA 1
ATOM 4414 C C . SER B 1 136 ? -7.973 9.258 28.109 1 98.75 136 SER B C 1
ATOM 4416 O O . SER B 1 136 ? -8.188 8.094 28.484 1 98.75 136 SER B O 1
ATOM 4418 N N . GLY B 1 137 ? -6.801 9.844 28.234 1 98.62 137 GLY B N 1
ATOM 4419 C CA . GLY B 1 137 ? -5.676 9.133 28.812 1 98.62 137 GLY B CA 1
ATOM 4420 C C . GLY B 1 137 ? -5.168 7.992 27.953 1 98.62 137 GLY B C 1
ATOM 4421 O O . GLY B 1 137 ? -4.977 6.879 28.438 1 98.62 137 GLY B O 1
ATOM 4422 N N . VAL B 1 138 ? -5.02 8.25 26.719 1 98.81 138 VAL B N 1
ATOM 4423 C CA . VAL B 1 138 ? -4.637 7.203 25.766 1 98.81 138 VAL B CA 1
ATOM 4424 C C . VAL B 1 138 ? -3.277 7.535 25.156 1 98.81 138 VAL B C 1
ATOM 4426 O O . VAL B 1 138 ? -2.996 8.695 24.844 1 98.81 138 VAL B O 1
ATOM 4429 N N . THR B 1 139 ? -2.387 6.535 25.062 1 98.88 139 THR B N 1
ATOM 4430 C CA . THR B 1 139 ? -1.112 6.656 24.359 1 98.88 139 THR B CA 1
ATOM 4431 C C . THR B 1 139 ? -1.051 5.688 23.172 1 98.88 139 THR B C 1
ATOM 4433 O O . THR B 1 139 ? -1.274 4.488 23.344 1 98.88 139 THR B O 1
ATOM 4436 N N . LEU B 1 140 ? -0.849 6.18 22 1 98.88 140 LEU B N 1
ATOM 4437 C CA . LEU B 1 140 ? -0.542 5.406 20.812 1 98.88 140 LEU B CA 1
ATOM 4438 C C . LEU B 1 140 ? 0.932 5.535 20.438 1 98.88 140 LEU B C 1
ATOM 4440 O O . LEU B 1 140 ? 1.418 6.641 20.188 1 98.88 140 LEU B O 1
ATOM 4444 N N . HIS B 1 141 ? 1.708 4.426 20.438 1 98.62 141 HIS B N 1
ATOM 4445 C CA . HIS B 1 141 ? 3.141 4.488 20.172 1 98.62 141 HIS B CA 1
ATOM 4446 C C . HIS B 1 141 ? 3.674 3.133 19.719 1 98.62 141 HIS B C 1
ATOM 4448 O O . HIS B 1 141 ? 2.902 2.188 19.531 1 98.62 141 HIS B O 1
ATOM 4454 N N . GLY B 1 142 ? 5.02 3.031 19.312 1 97.44 142 GLY B N 1
ATOM 4455 C CA . GLY B 1 142 ? 5.594 1.706 19.141 1 97.44 142 GLY B CA 1
ATOM 4456 C C . GLY B 1 142 ? 6.508 1.605 17.938 1 97.44 142 GLY B C 1
ATOM 4457 O O . GLY B 1 142 ? 7.125 0.564 17.703 1 97.44 142 GLY B O 1
ATOM 4458 N N . GLY B 1 143 ? 6.641 2.631 17.188 1 96.81 143 GLY B N 1
ATOM 4459 C CA . GLY B 1 143 ? 7.551 2.629 16.047 1 96.81 143 GLY B CA 1
ATOM 4460 C C . GLY B 1 143 ? 6.906 2.154 14.766 1 96.81 143 GLY B C 1
ATOM 4461 O O . GLY B 1 143 ? 7.543 2.152 13.711 1 96.81 143 GLY B O 1
ATOM 4462 N N . GLY B 1 144 ? 5.672 1.803 14.812 1 98.19 144 GLY B N 1
ATOM 4463 C CA . GLY B 1 144 ? 4.965 1.237 13.672 1 98.19 144 GLY B CA 1
ATOM 4464 C C . GLY B 1 144 ? 4.52 2.281 12.664 1 98.19 144 GLY B C 1
ATOM 4465 O O . GLY B 1 144 ? 5.023 3.406 12.672 1 98.19 144 GLY B O 1
ATOM 4466 N N . THR B 1 145 ? 3.699 1.854 11.703 1 98.75 145 THR B N 1
ATOM 4467 C CA . THR B 1 145 ? 3.33 2.705 10.578 1 98.75 145 THR B CA 1
ATOM 4468 C C . THR B 1 145 ? 1.83 2.635 10.312 1 98.75 145 THR B C 1
ATOM 4470 O O . THR B 1 145 ? 1.227 1.564 10.406 1 98.75 145 THR B O 1
ATOM 4473 N N . ILE B 1 146 ? 1.234 3.727 10.094 1 98.88 146 ILE B N 1
ATOM 4474 C CA . ILE B 1 146 ? -0.069 3.818 9.445 1 98.88 146 ILE B CA 1
ATOM 4475 C C . ILE B 1 146 ? 0.108 4.242 7.988 1 98.88 146 ILE B C 1
ATOM 4477 O O . ILE B 1 146 ? 0.532 5.367 7.711 1 98.88 146 ILE B O 1
ATOM 4481 N N . ASP B 1 147 ? -0.151 3.301 7.055 1 98.81 147 ASP B N 1
ATOM 4482 C CA . ASP B 1 147 ? -0.027 3.547 5.621 1 98.81 147 ASP B CA 1
ATOM 4483 C C . ASP B 1 147 ? -1.399 3.643 4.961 1 98.81 147 ASP B C 1
ATOM 4485 O O . ASP B 1 147 ? -2.133 2.654 4.895 1 98.81 147 ASP B O 1
ATOM 4489 N N . ALA B 1 148 ? -1.683 4.836 4.359 1 98.69 148 ALA B N 1
ATOM 4490 C CA . ALA B 1 148 ? -3.023 5.035 3.818 1 98.69 148 ALA B CA 1
ATOM 4491 C C . ALA B 1 148 ? -3.062 4.727 2.324 1 98.69 148 ALA B C 1
ATOM 4493 O O . ALA B 1 148 ? -4.133 4.73 1.712 1 98.69 148 ALA B O 1
ATOM 4494 N N . ASN B 1 149 ? -1.944 4.422 1.786 1 98.06 149 ASN B N 1
ATOM 4495 C CA . ASN B 1 149 ? -1.863 4.016 0.387 1 98.06 149 ASN B CA 1
ATOM 4496 C C . ASN B 1 149 ? -2.488 5.055 -0.537 1 98.06 149 ASN B C 1
ATOM 4498 O O . ASN B 1 149 ? -3.318 4.723 -1.384 1 98.06 149 ASN B O 1
ATOM 4502 N N . GLY B 1 150 ? -1.981 6.281 -0.455 1 98.19 150 GLY B N 1
ATOM 4503 C CA . GLY B 1 150 ? -2.611 7.441 -1.066 1 98.19 150 GLY B CA 1
ATOM 4504 C C . GLY B 1 150 ? -2.365 7.531 -2.561 1 98.19 150 GLY B C 1
ATOM 4505 O O . GLY B 1 150 ? -3.033 8.297 -3.258 1 98.19 150 GLY B O 1
ATOM 4506 N N . GLN B 1 151 ? -1.45 6.715 -3.164 1 97.25 151 GLN B N 1
ATOM 4507 C CA . GLN B 1 151 ? -1.131 6.824 -4.582 1 97.25 151 GLN B CA 1
ATOM 4508 C C . GLN B 1 151 ? -2.383 6.668 -5.441 1 97.25 151 GLN B C 1
ATOM 4510 O O . GLN B 1 151 ? -2.566 7.398 -6.418 1 97.25 151 GLN B O 1
ATOM 4515 N N . THR B 1 152 ? -3.234 5.73 -5.035 1 95.25 152 THR B N 1
ATOM 4516 C CA . THR B 1 152 ? -4.465 5.488 -5.773 1 95.25 152 THR B CA 1
ATOM 4517 C C . THR B 1 152 ? -5.34 6.738 -5.801 1 95.25 152 THR B C 1
ATOM 4519 O O . THR B 1 152 ? -5.934 7.066 -6.832 1 95.25 152 THR B O 1
ATOM 4522 N N . TRP B 1 153 ? -5.414 7.445 -4.746 1 96.62 153 TRP B N 1
ATOM 4523 C CA . TRP B 1 153 ? -6.211 8.664 -4.652 1 96.62 153 TRP B CA 1
ATOM 4524 C C . TRP B 1 153 ? -5.59 9.781 -5.477 1 96.62 153 TRP B C 1
ATOM 4526 O O . TRP B 1 153 ? -6.305 10.539 -6.145 1 96.62 153 TRP B O 1
ATOM 4536 N N . TRP B 1 154 ? -4.293 9.898 -5.434 1 96.81 154 TRP B N 1
ATOM 4537 C CA . TRP B 1 154 ? -3.617 10.961 -6.164 1 96.81 154 TRP B CA 1
ATOM 4538 C C . TRP B 1 154 ? -3.75 10.766 -7.672 1 96.81 154 TRP B C 1
ATOM 4540 O O . TRP B 1 154 ? -4 11.719 -8.414 1 96.81 154 TRP B O 1
ATOM 4550 N N . ASP B 1 155 ? -3.586 9.516 -8.094 1 93.94 155 ASP B N 1
ATOM 4551 C CA . ASP B 1 155 ? -3.766 9.188 -9.508 1 93.94 155 ASP B CA 1
ATOM 4552 C C . ASP B 1 155 ? -5.184 9.516 -9.969 1 93.94 155 ASP B C 1
ATOM 4554 O O . ASP B 1 155 ? -5.379 10.094 -11.039 1 93.94 155 ASP B O 1
ATOM 4558 N N . TYR B 1 156 ? -6.141 9.109 -9.156 1 93.06 156 TYR B N 1
ATOM 4559 C CA . TYR B 1 156 ? -7.535 9.359 -9.508 1 93.06 156 TYR B CA 1
ATOM 4560 C C . TYR B 1 156 ? -7.836 10.852 -9.547 1 93.06 156 TYR B C 1
ATOM 4562 O O . TYR B 1 156 ? -8.5 11.328 -10.469 1 93.06 156 TYR B O 1
ATOM 4570 N N . TYR B 1 157 ? -7.355 11.555 -8.594 1 94 157 TYR B N 1
ATOM 4571 C CA . TYR B 1 157 ? -7.59 12.984 -8.477 1 94 157 TYR B CA 1
ATOM 4572 C C . TYR B 1 157 ? -6.992 13.734 -9.656 1 94 157 TYR B C 1
ATOM 4574 O O . TYR B 1 157 ? -7.57 14.711 -10.141 1 94 157 TYR B O 1
ATOM 4582 N N . ALA B 1 158 ? -5.863 13.32 -10.078 1 93 158 ALA B N 1
ATOM 4583 C CA . ALA B 1 158 ? -5.203 13.961 -11.219 1 93 158 ALA B CA 1
ATOM 4584 C C . ALA B 1 158 ? -6.043 13.82 -12.484 1 93 158 ALA B C 1
ATOM 4586 O O . ALA B 1 158 ? -6.055 14.719 -13.328 1 93 158 ALA B O 1
ATOM 4587 N N . GLN B 1 159 ? -6.734 12.727 -12.562 1 89.19 159 GLN B N 1
ATOM 4588 C CA . GLN B 1 159 ? -7.543 12.453 -13.742 1 89.19 159 GLN B CA 1
ATOM 4589 C C . GLN B 1 159 ? -8.953 13.016 -13.586 1 89.19 159 GLN B C 1
ATOM 4591 O O . GLN B 1 159 ? -9.625 13.297 -14.578 1 89.19 159 GLN B O 1
ATOM 4596 N N . ASN B 1 160 ? -9.32 13.156 -12.328 1 87.69 160 ASN B N 1
ATOM 4597 C CA . ASN B 1 160 ? -10.664 13.625 -12 1 87.69 160 ASN B CA 1
ATOM 4598 C C . ASN B 1 160 ? -10.633 14.727 -10.945 1 87.69 160 ASN B C 1
ATOM 4600 O O . ASN B 1 160 ? -11.133 14.547 -9.836 1 87.69 160 ASN B O 1
ATOM 4604 N N . PRO B 1 161 ? -10.172 15.875 -11.422 1 83 161 PRO B N 1
ATOM 4605 C CA . PRO B 1 161 ? -10.047 16.922 -10.406 1 83 161 PRO B CA 1
ATOM 4606 C C . PRO B 1 161 ? -11.398 17.344 -9.82 1 83 161 PRO B C 1
ATOM 4608 O O . PRO B 1 161 ? -12.352 17.562 -10.562 1 83 161 PRO B O 1
ATOM 4611 N N . SER B 1 162 ? -11.531 17.141 -8.523 1 80.12 162 SER B N 1
ATOM 4612 C CA . SER B 1 162 ? -12.773 17.453 -7.82 1 80.12 162 SER B CA 1
ATOM 4613 C C . SER B 1 162 ? -12.5 18.016 -6.43 1 80.12 162 SER B C 1
ATOM 4615 O O . SER B 1 162 ? -12.883 17.422 -5.426 1 80.12 162 SER B O 1
ATOM 4617 N N . ALA B 1 163 ? -11.891 19.188 -6.277 1 76.75 163 ALA B N 1
ATOM 4618 C CA . ALA B 1 163 ? -11.609 19.797 -4.977 1 76.75 163 ALA B CA 1
ATOM 4619 C C . ALA B 1 163 ? -12.648 20.859 -4.641 1 76.75 163 ALA B C 1
ATOM 4621 O O . ALA B 1 163 ? -13.18 21.531 -5.535 1 76.75 163 ALA B O 1
ATOM 4622 N N . GLY B 1 164 ? -12.891 20.812 -3.301 1 73.38 164 GLY B N 1
ATOM 4623 C CA . GLY B 1 164 ? -13.664 21.953 -2.842 1 73.38 164 GLY B CA 1
ATOM 4624 C C . GLY B 1 164 ? -12.867 23.234 -2.783 1 73.38 164 GLY B C 1
ATOM 4625 O O . GLY B 1 164 ? -11.719 23.281 -3.232 1 73.38 164 GLY B O 1
ATOM 4626 N N . VAL B 1 165 ? -13.555 24.266 -2.229 1 72.31 165 VAL B N 1
ATOM 4627 C CA . VAL B 1 165 ? -12.914 25.562 -2.031 1 72.31 165 VAL B CA 1
ATOM 4628 C C . VAL B 1 165 ? -11.641 25.391 -1.208 1 72.31 165 VAL B C 1
ATOM 4630 O O . VAL B 1 165 ? -11.625 24.641 -0.225 1 72.31 165 VAL B O 1
ATOM 4633 N N . ALA B 1 166 ? -10.539 26 -1.712 1 72.5 166 ALA B N 1
ATOM 4634 C CA . ALA B 1 166 ? -9.227 26 -1.065 1 72.5 166 ALA B CA 1
ATOM 4635 C C . ALA B 1 166 ? -8.711 24.562 -0.885 1 72.5 166 ALA B C 1
ATOM 4637 O O . ALA B 1 166 ? -8.07 24.25 0.119 1 72.5 166 ALA B O 1
ATOM 4638 N N . GLY B 1 167 ? -9.156 23.688 -1.756 1 77.5 167 GLY B N 1
ATOM 4639 C CA . GLY B 1 167 ? -8.609 22.344 -1.797 1 77.5 167 GLY B CA 1
ATOM 4640 C C . GLY B 1 167 ? -9.383 21.359 -0.931 1 77.5 167 GLY B C 1
ATOM 4641 O O . GLY B 1 167 ? -8.938 20.234 -0.713 1 77.5 167 GLY B O 1
ATOM 4642 N N . GLY B 1 168 ? -10.477 21.766 -0.446 1 81.94 168 GLY B N 1
ATOM 4643 C CA . GLY B 1 168 ? -11.289 20.891 0.378 1 81.94 168 GLY B CA 1
ATOM 4644 C C . GLY B 1 168 ? -11.625 19.578 -0.309 1 81.94 168 GLY B C 1
ATOM 4645 O O . GLY B 1 168 ? -11.586 19.484 -1.537 1 81.94 168 GLY B O 1
ATOM 4646 N N . SER B 1 169 ? -11.891 18.609 0.566 1 85.81 169 SER B N 1
ATOM 4647 C CA . SER B 1 169 ? -12.297 17.312 0.036 1 85.81 169 SER B CA 1
ATOM 4648 C C . SER B 1 169 ? -13.734 17.344 -0.486 1 85.81 169 SER B C 1
ATOM 4650 O O . SER B 1 169 ? -14.25 18.422 -0.808 1 85.81 169 SER B O 1
ATOM 4652 N N . SER B 1 170 ? -14.203 16.078 -0.872 1 85.19 170 SER B N 1
ATOM 4653 C CA . SER B 1 170 ? -15.594 15.961 -1.316 1 85.19 170 SER B CA 1
ATOM 4654 C C . SER B 1 170 ? -16.25 14.711 -0.732 1 85.19 170 SER B C 1
ATOM 4656 O O . SER B 1 170 ? -15.562 13.82 -0.219 1 85.19 170 SER B O 1
ATOM 4658 N N . ARG B 1 171 ? -17.547 14.75 -0.757 1 82.81 171 ARG B N 1
ATOM 4659 C CA . ARG B 1 171 ? -18.25 13.594 -0.235 1 82.81 171 ARG B CA 1
ATOM 4660 C C . ARG B 1 171 ? -18.422 12.523 -1.309 1 82.81 171 ARG B C 1
ATOM 4662 O O . ARG B 1 171 ? -18.578 11.336 -0.994 1 82.81 171 ARG B O 1
ATOM 4669 N N . VAL B 1 172 ? -18.391 12.938 -2.502 1 85.81 172 VAL B N 1
ATOM 4670 C CA . VAL B 1 172 ? -18.531 11.984 -3.598 1 85.81 172 VAL B CA 1
ATOM 4671 C C . VAL B 1 172 ? -17.203 11.266 -3.826 1 85.81 172 VAL B C 1
ATOM 4673 O O . VAL B 1 172 ? -17.188 10.047 -4.023 1 85.81 172 VAL B O 1
ATOM 4676 N N . PHE B 1 173 ? -16.188 11.984 -3.812 1 92.62 173 PHE B N 1
ATOM 4677 C CA . PHE B 1 173 ? -14.82 11.477 -3.83 1 92.62 173 PHE B CA 1
ATOM 4678 C C . PHE B 1 173 ? -14.094 11.852 -2.545 1 92.62 173 PHE B C 1
ATOM 4680 O O . PHE B 1 173 ? -13.289 12.781 -2.529 1 92.62 173 PHE B O 1
ATOM 4687 N N . ALA B 1 174 ? -14.32 11 -1.534 1 94.75 174 ALA B N 1
ATOM 4688 C CA . ALA B 1 174 ? -13.711 11.289 -0.239 1 94.75 174 ALA B CA 1
ATOM 4689 C C . ALA B 1 174 ? -12.227 10.914 -0.238 1 94.75 174 ALA B C 1
ATOM 4691 O O . ALA B 1 174 ? -11.836 9.898 -0.823 1 94.75 174 ALA B O 1
ATOM 4692 N N . ARG B 1 175 ? -11.492 11.688 0.331 1 97.31 175 ARG B N 1
ATOM 4693 C CA . ARG B 1 175 ? -10.07 11.469 0.594 1 97.31 175 ARG B CA 1
ATOM 4694 C C . ARG B 1 175 ? -9.797 11.391 2.092 1 97.31 175 ARG B C 1
ATOM 4696 O O . ARG B 1 175 ? -9.445 12.391 2.717 1 97.31 175 ARG B O 1
ATOM 4703 N N . PRO B 1 176 ? -9.914 10.242 2.697 1 98.38 176 PRO B N 1
ATOM 4704 C CA . PRO B 1 176 ? -9.977 10.117 4.156 1 98.38 176 PRO B CA 1
ATOM 4705 C C . PRO B 1 176 ? -8.633 10.375 4.828 1 98.38 176 PRO B C 1
ATOM 4707 O O . PRO B 1 176 ? -7.59 9.984 4.293 1 98.38 176 PRO B O 1
ATOM 4710 N N . ILE B 1 177 ? -8.703 10.938 6.004 1 98.88 177 ILE B N 1
ATOM 4711 C CA . ILE B 1 177 ? -7.555 11.203 6.867 1 98.88 177 ILE B CA 1
ATOM 4712 C C . ILE B 1 177 ? -7.176 9.93 7.625 1 98.88 177 ILE B C 1
ATOM 4714 O O . ILE B 1 177 ? -8.031 9.305 8.266 1 98.88 177 ILE B O 1
ATOM 4718 N N . PRO B 1 178 ? -5.914 9.539 7.625 1 98.88 178 PRO B N 1
ATOM 4719 C CA . PRO B 1 178 ? -5.504 8.273 8.242 1 98.88 178 PRO B CA 1
ATOM 4720 C C . PRO B 1 178 ? -5.797 8.227 9.742 1 98.88 178 PRO B C 1
ATOM 4722 O O . PRO B 1 178 ? -6.188 7.184 10.266 1 98.88 178 PRO B O 1
ATOM 4725 N N . LEU B 1 179 ? -5.566 9.32 10.445 1 98.94 179 LEU B N 1
ATOM 4726 C CA . LEU B 1 179 ? -5.73 9.328 11.891 1 98.94 179 LEU B CA 1
ATOM 4727 C C . LEU B 1 179 ? -6.336 10.648 12.367 1 98.94 179 LEU B C 1
ATOM 4729 O O . LEU B 1 179 ? -5.754 11.711 12.156 1 98.94 179 LEU B O 1
ATOM 4733 N N . THR B 1 180 ? -7.473 10.602 12.898 1 98.94 180 THR B N 1
ATOM 4734 C CA . THR B 1 180 ? -8.102 11.742 13.547 1 98.94 180 THR B CA 1
ATOM 4735 C C . THR B 1 180 ? -8.195 11.523 15.055 1 98.94 180 THR B C 1
ATOM 4737 O O . THR B 1 180 ? -8.875 10.602 15.508 1 98.94 180 THR B O 1
ATOM 4740 N N . VAL B 1 181 ? -7.477 12.289 15.859 1 98.94 181 VAL B N 1
ATOM 4741 C CA . VAL B 1 181 ? -7.742 12.367 17.297 1 98.94 181 VAL B CA 1
ATOM 4742 C C . VAL B 1 181 ? -8.938 13.281 17.547 1 98.94 181 VAL B C 1
ATOM 4744 O O . VAL B 1 181 ? -8.852 14.5 17.359 1 98.94 181 VAL B O 1
ATOM 4747 N N . GLY B 1 182 ? -10.039 12.68 17.953 1 98.88 182 GLY B N 1
ATOM 4748 C CA . GLY B 1 182 ? -11.258 13.469 18.047 1 98.88 182 GLY B CA 1
ATOM 4749 C C . GLY B 1 182 ? -12.016 13.266 19.344 1 98.88 182 GLY B C 1
ATOM 4750 O O . GLY B 1 182 ? -12.031 12.156 19.891 1 98.88 182 GLY B O 1
ATOM 4751 N N . ASN B 1 183 ? -12.617 14.344 19.75 1 98.75 183 ASN B N 1
ATOM 4752 C CA . ASN B 1 183 ? -13.398 14.305 20.984 1 98.75 183 ASN B CA 1
ATOM 4753 C C . ASN B 1 183 ? -12.625 13.633 22.109 1 98.75 183 ASN B C 1
ATOM 4755 O O . ASN B 1 183 ? -13.125 12.719 22.766 1 98.75 183 ASN B O 1
ATOM 4759 N N . ALA B 1 184 ? -11.43 14.195 22.266 1 98.88 184 ALA B N 1
ATOM 4760 C CA . ALA B 1 184 ? -10.5 13.477 23.156 1 98.88 184 ALA B CA 1
ATOM 4761 C C . ALA B 1 184 ? -9.766 14.445 24.078 1 98.88 184 ALA B C 1
ATOM 4763 O O . ALA B 1 184 ? -9.75 15.656 23.828 1 98.88 184 ALA B O 1
ATOM 4764 N N . SER B 1 185 ? -9.234 13.914 25.188 1 98.81 185 SER B N 1
ATOM 4765 C CA . SER B 1 185 ? -8.406 14.672 26.109 1 98.81 185 SER B CA 1
ATOM 4766 C C . SER B 1 185 ? -7.25 13.828 26.641 1 98.81 185 SER B C 1
ATOM 4768 O O . SER B 1 185 ? -7.414 12.633 26.891 1 98.81 185 SER B O 1
ATOM 4770 N N . ASN B 1 186 ? -6.152 14.406 26.797 1 98.81 186 ASN B N 1
ATOM 4771 C CA . ASN B 1 186 ? -4.969 13.742 27.328 1 98.81 186 ASN B CA 1
ATOM 4772 C C . ASN B 1 186 ? -4.551 12.562 26.453 1 98.81 186 ASN B C 1
ATOM 4774 O O . ASN B 1 186 ? -4.449 11.43 26.922 1 98.81 186 ASN B O 1
ATOM 4778 N N . ILE B 1 187 ? -4.277 12.906 25.219 1 98.94 187 ILE B N 1
ATOM 4779 C CA . ILE B 1 187 ? -3.854 11.922 24.234 1 98.94 187 ILE B CA 1
ATOM 4780 C C . ILE B 1 187 ? -2.379 12.133 23.891 1 98.94 187 ILE B C 1
ATOM 4782 O O . ILE B 1 187 ? -1.925 13.273 23.75 1 98.94 187 ILE B O 1
ATOM 4786 N N . VAL B 1 188 ? -1.58 11.039 23.812 1 98.94 188 VAL B N 1
ATOM 4787 C CA . VAL B 1 188 ? -0.204 11.078 23.344 1 98.94 188 VAL B CA 1
ATOM 4788 C C . VAL B 1 188 ? -0.055 10.172 22.125 1 98.94 188 VAL B C 1
ATOM 4790 O O . VAL B 1 188 ? -0.417 8.992 22.172 1 98.94 188 VAL B O 1
ATOM 4793 N N . VAL B 1 189 ? 0.394 10.664 21.031 1 98.94 189 VAL B N 1
ATOM 4794 C CA . VAL B 1 189 ? 0.834 9.906 19.859 1 98.94 189 VAL B CA 1
ATOM 4795 C C . VAL B 1 189 ? 2.344 10.055 19.688 1 98.94 189 VAL B C 1
ATOM 4797 O O . VAL B 1 189 ? 2.852 11.164 19.516 1 98.94 189 VAL B O 1
ATOM 4800 N N . ASP B 1 190 ? 3.025 8.922 19.75 1 98.81 190 ASP B N 1
ATOM 4801 C CA . ASP B 1 190 ? 4.48 9 19.828 1 98.81 190 ASP B CA 1
ATOM 4802 C C . ASP B 1 190 ? 5.133 7.91 18.969 1 98.81 190 ASP B C 1
ATOM 4804 O O . ASP B 1 190 ? 4.676 6.766 18.969 1 98.81 190 ASP B O 1
ATOM 4808 N N . ASP B 1 191 ? 6.133 8.297 18.203 1 98.31 191 ASP B N 1
ATOM 4809 C CA . ASP B 1 191 ? 7.051 7.375 17.547 1 98.31 191 ASP B CA 1
ATOM 4810 C C . ASP B 1 191 ? 6.305 6.438 16.594 1 98.31 191 ASP B C 1
ATOM 4812 O O . ASP B 1 191 ? 6.398 5.215 16.719 1 98.31 191 ASP B O 1
ATOM 4816 N N . ILE B 1 192 ? 5.609 7.016 15.664 1 98.56 192 ILE B N 1
ATOM 4817 C CA . ILE B 1 192 ? 5.012 6.246 14.578 1 98.56 192 ILE B CA 1
ATOM 4818 C C . ILE B 1 192 ? 5.164 7.008 13.266 1 98.56 192 ILE B C 1
ATOM 4820 O O . ILE B 1 192 ? 5.512 8.195 13.266 1 98.56 192 ILE B O 1
ATOM 4824 N N . SER B 1 193 ? 4.984 6.301 12.227 1 98.75 193 SER B N 1
ATOM 4825 C CA . SER B 1 193 ? 4.91 6.887 10.891 1 98.75 193 SER B CA 1
ATOM 4826 C C . SER B 1 193 ? 3.469 6.949 10.398 1 98.75 193 SER B C 1
ATOM 4828 O O . SER B 1 193 ? 2.693 6.016 10.609 1 98.75 193 SER B O 1
ATOM 4830 N N . VAL B 1 194 ? 3.078 8.055 9.859 1 98.94 194 VAL B N 1
ATOM 4831 C CA . VAL B 1 194 ? 1.824 8.219 9.133 1 98.94 194 VAL B CA 1
ATOM 4832 C C . VAL B 1 194 ? 2.113 8.641 7.691 1 98.94 194 VAL B C 1
ATOM 4834 O O . VAL B 1 194 ? 2.539 9.773 7.445 1 98.94 194 VAL B O 1
ATOM 4837 N N . ILE B 1 195 ? 1.847 7.664 6.719 1 98.81 195 ILE B N 1
ATOM 4838 C CA . ILE B 1 195 ? 2.426 7.906 5.402 1 98.81 195 ILE B CA 1
ATOM 4839 C C . ILE B 1 195 ? 1.359 7.715 4.328 1 98.81 195 ILE B C 1
ATOM 4841 O O . ILE B 1 195 ? 0.349 7.047 4.559 1 98.81 195 ILE B O 1
ATOM 4845 N N . ASN B 1 196 ? 1.556 8.344 3.16 1 98.62 196 ASN B N 1
ATOM 4846 C CA . ASN B 1 196 ? 0.784 8.188 1.933 1 98.62 196 ASN B CA 1
ATOM 4847 C C . ASN B 1 196 ? -0.69 8.516 2.15 1 98.62 196 ASN B C 1
ATOM 4849 O O . ASN B 1 196 ? -1.565 7.719 1.813 1 98.62 196 ASN B O 1
ATOM 4853 N N . SER B 1 197 ? -0.88 9.719 2.65 1 98.69 197 SER B N 1
ATOM 4854 C CA . SER B 1 197 ? -2.25 10.109 2.973 1 98.69 197 SER B CA 1
ATOM 4855 C C . SER B 1 197 ? -2.984 10.609 1.735 1 98.69 197 SER B C 1
ATOM 4857 O O . SER B 1 197 ? -2.426 11.367 0.94 1 98.69 197 SER B O 1
ATOM 4859 N N . PRO B 1 198 ? -4.301 10.242 1.551 1 97.81 198 PRO B N 1
ATOM 4860 C CA . PRO B 1 198 ? -5.105 10.805 0.463 1 97.81 198 PRO B CA 1
ATOM 4861 C C . PRO B 1 198 ? -5.34 12.305 0.618 1 97.81 198 PRO B C 1
ATOM 4863 O O . PRO B 1 198 ? -5.609 13 -0.367 1 97.81 198 PRO B O 1
ATOM 4866 N N . PHE B 1 199 ? -5.289 12.789 1.801 1 97.62 199 PHE B N 1
ATOM 4867 C CA . PHE B 1 199 ? -5.578 14.156 2.213 1 97.62 199 PHE B CA 1
ATOM 4868 C C . PHE B 1 199 ? -4.652 14.594 3.342 1 97.62 199 PHE B C 1
ATOM 4870 O O . PHE B 1 199 ? -3.434 14.438 3.246 1 97.62 199 PHE B O 1
ATOM 4877 N N . TRP B 1 200 ? -5.148 15.188 4.383 1 98.62 200 TRP B N 1
ATOM 4878 C CA . TRP B 1 200 ? -4.363 15.5 5.574 1 98.62 200 TRP B CA 1
ATOM 4879 C C . TRP B 1 200 ? -3.924 14.234 6.293 1 98.62 200 TRP B C 1
ATOM 4881 O O . TRP B 1 200 ? -4.559 13.188 6.156 1 98.62 200 TRP B O 1
ATOM 4891 N N . HIS B 1 201 ? -2.75 14.266 6.992 1 98.88 201 HIS B N 1
ATOM 4892 C CA . HIS B 1 201 ? -2.26 13.07 7.664 1 98.88 201 HIS B CA 1
ATOM 4893 C C . HIS B 1 201 ? -2.883 12.922 9.047 1 98.88 201 HIS B C 1
ATOM 4895 O O . HIS B 1 201 ? -3.271 11.82 9.445 1 98.88 201 HIS B O 1
ATOM 4901 N N . ASN B 1 202 ? -2.875 13.969 9.82 1 98.94 202 ASN B N 1
ATOM 4902 C CA . ASN B 1 202 ? -3.406 14.008 11.18 1 98.94 202 ASN B CA 1
ATOM 4903 C C . ASN B 1 202 ? -4.398 15.148 11.359 1 98.94 202 ASN B C 1
ATOM 4905 O O . ASN B 1 202 ? -4.141 16.281 10.93 1 98.94 202 ASN B O 1
ATOM 4909 N N . PHE B 1 203 ? -5.496 14.812 11.938 1 98.94 203 PHE B N 1
ATOM 4910 C CA . PHE B 1 203 ? -6.488 15.828 12.266 1 98.94 203 PHE B CA 1
ATOM 4911 C C . PHE B 1 203 ? -6.816 15.805 13.758 1 98.94 203 PHE B C 1
ATOM 4913 O O . PHE B 1 203 ? -7.191 14.766 14.297 1 98.94 203 PHE B O 1
ATOM 4920 N N . VAL B 1 204 ? -6.531 16.891 14.445 1 98.94 204 VAL B N 1
ATOM 4921 C CA . VAL B 1 204 ? -6.977 17.062 15.8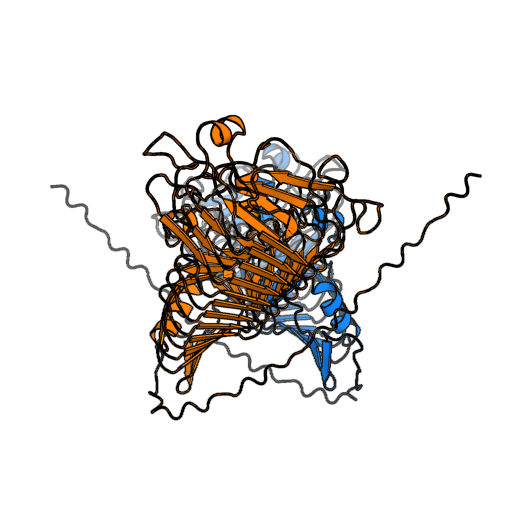28 1 98.94 204 VAL B CA 1
ATOM 4922 C C . VAL B 1 204 ? -8.305 17.828 15.852 1 98.94 204 VAL B C 1
ATOM 4924 O O . VAL B 1 204 ? -8.367 18.984 15.453 1 98.94 204 VAL B O 1
ATOM 4927 N N . TYR B 1 205 ? -9.234 17.109 16.297 1 98.75 205 TYR B N 1
ATOM 4928 C CA . TYR B 1 205 ? -10.625 17.531 16.125 1 98.75 205 TYR B CA 1
ATOM 4929 C C . TYR B 1 205 ? -11.328 17.625 17.484 1 98.75 205 TYR B C 1
ATOM 4931 O O . TYR B 1 205 ? -11.477 16.609 18.172 1 98.75 205 TYR B O 1
ATOM 4939 N N . GLN B 1 206 ? -11.742 18.844 17.906 1 98.75 206 GLN B N 1
ATOM 4940 C CA . GLN B 1 206 ? -12.539 19.016 19.125 1 98.75 206 GLN B CA 1
ATOM 4941 C C . GLN B 1 206 ? -11.898 18.312 20.312 1 98.75 206 GLN B C 1
ATOM 4943 O O . GLN B 1 206 ? -12.555 17.531 21 1 98.75 206 GLN B O 1
ATOM 4948 N N . SER B 1 207 ? -10.633 18.641 20.562 1 98.94 207 SER B N 1
ATOM 4949 C CA . SER B 1 207 ? -9.883 17.906 21.578 1 98.94 207 SER B CA 1
ATOM 4950 C C . SER B 1 207 ? -9.008 18.844 22.406 1 98.94 207 SER B C 1
ATOM 4952 O O . SER B 1 207 ? -8.797 20 22.016 1 98.94 207 SER B O 1
ATOM 4954 N N . THR B 1 208 ? -8.594 18.391 23.547 1 98.88 208 THR B N 1
ATOM 4955 C CA . THR B 1 208 ? -7.734 19.172 24.438 1 98.88 208 THR B CA 1
ATOM 4956 C C . THR B 1 208 ? -6.605 18.297 24.984 1 98.88 208 THR B C 1
ATOM 4958 O O . THR B 1 208 ? -6.785 17.109 25.203 1 98.88 208 THR B O 1
ATOM 4961 N N . ASP B 1 209 ? -5.469 18.844 25.188 1 98.88 209 ASP B N 1
ATOM 4962 C CA . ASP B 1 209 ? -4.32 18.172 25.781 1 98.88 209 ASP B CA 1
ATOM 4963 C C . ASP B 1 209 ? -3.881 16.984 24.922 1 98.88 209 ASP B C 1
ATOM 4965 O O . ASP B 1 209 ? -3.922 15.836 25.359 1 98.88 209 ASP B O 1
ATOM 4969 N N . VAL B 1 210 ? -3.445 17.344 23.75 1 98.94 210 VAL B N 1
ATOM 4970 C CA . VAL B 1 210 ? -2.973 16.344 22.781 1 98.94 210 VAL B CA 1
ATOM 4971 C C . VAL B 1 210 ? -1.499 16.594 22.469 1 98.94 210 VAL B C 1
ATOM 4973 O O . VAL B 1 210 ? -1.097 17.734 22.203 1 98.94 210 VAL B O 1
ATOM 4976 N N . THR B 1 211 ? -0.668 15.555 22.531 1 98.94 211 THR B N 1
ATOM 4977 C CA . THR B 1 211 ? 0.75 15.664 22.219 1 98.94 211 THR B CA 1
ATOM 4978 C C . THR B 1 211 ? 1.131 14.695 21.094 1 98.94 211 THR B C 1
ATOM 4980 O O . THR B 1 211 ? 0.825 13.5 21.172 1 98.94 211 THR B O 1
ATOM 4983 N N . TYR B 1 212 ? 1.765 15.195 20.078 1 98.94 212 TYR B N 1
ATOM 4984 C CA . TYR B 1 212 ? 2.48 14.406 19.078 1 98.94 212 TYR B CA 1
ATOM 4985 C C . TYR B 1 212 ? 3.988 14.562 19.25 1 98.94 212 TYR B C 1
ATOM 4987 O O . TYR B 1 212 ? 4.488 15.68 19.406 1 98.94 212 TYR B O 1
ATOM 4995 N N . SER B 1 213 ? 4.734 13.461 19.234 1 98.88 213 SER B N 1
ATOM 4996 C CA . SER B 1 213 ? 6.191 13.523 19.281 1 98.88 213 SER B CA 1
ATOM 4997 C C . SER B 1 213 ? 6.824 12.398 18.469 1 98.88 213 SER B C 1
ATOM 4999 O O . SER B 1 213 ? 6.309 11.273 18.453 1 98.88 213 SER B O 1
ATOM 5001 N N . ASN B 1 214 ? 7.93 12.68 17.766 1 98.69 214 ASN B N 1
ATOM 5002 C CA . ASN B 1 214 ? 8.695 11.688 17.016 1 98.69 214 ASN B CA 1
ATOM 5003 C C . ASN B 1 214 ? 7.848 11.023 15.938 1 98.69 214 ASN B C 1
ATOM 5005 O O . ASN B 1 214 ? 7.824 9.805 15.82 1 98.69 214 ASN B O 1
ATOM 5009 N N . ILE B 1 215 ? 7.168 11.906 15.242 1 98.88 215 ILE B N 1
ATOM 5010 C CA . ILE B 1 215 ? 6.316 11.422 14.156 1 98.88 215 ILE B CA 1
ATOM 5011 C C . ILE B 1 215 ? 7.039 11.578 12.82 1 98.88 215 ILE B C 1
ATOM 5013 O O . ILE B 1 215 ? 7.695 12.594 12.578 1 98.88 215 ILE B O 1
ATOM 5017 N N . GLN B 1 216 ? 6.93 10.539 11.977 1 98.62 216 GLN B N 1
ATOM 5018 C CA . GLN B 1 216 ? 7.41 10.609 10.594 1 98.62 216 GLN B CA 1
ATOM 5019 C C . GLN B 1 216 ? 6.246 10.68 9.617 1 98.62 216 GLN B C 1
ATOM 5021 O O . GLN B 1 216 ? 5.379 9.805 9.609 1 98.62 216 GLN B O 1
ATOM 5026 N N . ILE B 1 217 ? 6.219 11.766 8.805 1 98.69 217 ILE B N 1
ATOM 5027 C CA . ILE B 1 217 ? 5.191 11.969 7.789 1 98.69 217 ILE B CA 1
ATOM 5028 C C . ILE B 1 217 ? 5.836 11.977 6.402 1 98.69 217 ILE B C 1
ATOM 5030 O O . ILE B 1 217 ? 6.867 12.617 6.195 1 98.69 217 ILE B O 1
ATOM 5034 N N . ASN B 1 218 ? 5.234 11.211 5.512 1 98.5 218 ASN B N 1
ATOM 5035 C CA . ASN B 1 218 ? 5.711 11.195 4.133 1 98.5 218 ASN B CA 1
ATOM 5036 C C . ASN B 1 218 ? 4.574 10.953 3.145 1 98.5 218 ASN B C 1
ATOM 5038 O O . ASN B 1 218 ? 3.9 9.922 3.209 1 98.5 218 ASN B O 1
ATOM 5042 N N . SER B 1 219 ? 4.344 11.883 2.285 1 98 219 SER B N 1
ATOM 5043 C CA . SER B 1 219 ? 3.461 11.75 1.131 1 98 219 SER B CA 1
ATOM 5044 C C . SER B 1 219 ? 4.086 12.359 -0.119 1 98 219 SER B C 1
ATOM 5046 O O . SER B 1 219 ? 3.941 13.555 -0.373 1 98 219 SER B O 1
ATOM 5048 N N . ILE B 1 220 ? 4.797 11.555 -0.828 1 96.19 220 ILE B N 1
ATOM 5049 C CA . ILE B 1 220 ? 5.406 11.883 -2.113 1 96.19 220 ILE B CA 1
ATOM 5050 C C . ILE B 1 220 ? 4.922 10.898 -3.18 1 96.19 220 ILE B C 1
ATOM 5052 O O . ILE B 1 220 ? 5.125 9.695 -3.057 1 96.19 220 ILE B O 1
ATOM 5056 N N . SER B 1 221 ? 4.305 11.438 -4.207 1 96.75 221 SER B N 1
ATOM 5057 C CA . SER B 1 221 ? 3.77 10.586 -5.266 1 96.75 221 SER B CA 1
ATOM 5058 C C . SER B 1 221 ? 4.891 9.953 -6.082 1 96.75 221 SER B C 1
ATOM 5060 O O . SER B 1 221 ? 5.898 10.602 -6.375 1 96.75 221 SER B O 1
ATOM 5062 N N . ALA B 1 222 ? 4.668 8.68 -6.406 1 93.88 222 ALA B N 1
ATOM 5063 C CA . ALA B 1 222 ? 5.594 7.988 -7.301 1 93.88 222 ALA B CA 1
ATOM 5064 C C . ALA B 1 222 ? 5.289 8.305 -8.758 1 93.88 222 ALA B C 1
ATOM 5066 O O . ALA B 1 222 ? 6.043 7.922 -9.656 1 93.88 222 ALA B O 1
ATOM 5067 N N . ASN B 1 223 ? 4.18 8.984 -9.031 1 93.56 223 ASN B N 1
ATOM 5068 C CA . ASN B 1 223 ? 3.719 9.43 -10.344 1 93.56 223 ASN B CA 1
ATOM 5069 C C . ASN B 1 223 ? 3.838 10.938 -10.5 1 93.56 223 ASN B C 1
ATOM 5071 O O . ASN B 1 223 ? 3.025 11.688 -9.953 1 93.56 223 ASN B O 1
ATOM 5075 N N . GLU B 1 224 ? 4.762 11.391 -11.297 1 91.31 224 GLU B N 1
ATOM 5076 C CA . GLU B 1 224 ? 5.062 12.812 -11.422 1 91.31 224 GLU B CA 1
ATOM 5077 C C . GLU B 1 224 ? 3.863 13.586 -11.961 1 91.31 224 GLU B C 1
ATOM 5079 O O . GLU B 1 224 ? 3.736 14.789 -11.727 1 91.31 224 GLU B O 1
ATOM 5084 N N . SER B 1 225 ? 3.037 12.883 -12.664 1 92.94 225 SER B N 1
ATOM 5085 C CA . SER B 1 225 ? 1.874 13.539 -13.25 1 92.94 225 SER B CA 1
ATOM 5086 C C . SER B 1 225 ? 0.707 13.586 -12.273 1 92.94 225 SER B C 1
ATOM 5088 O O . SER B 1 225 ? -0.354 14.125 -12.586 1 92.94 225 SER B O 1
ATOM 5090 N N . ALA B 1 226 ? 0.896 12.984 -11.133 1 95.12 226 ALA B N 1
ATOM 5091 C CA . ALA B 1 226 ? -0.148 12.93 -10.117 1 95.12 226 ALA B CA 1
ATOM 5092 C C . ALA B 1 226 ? 0.418 13.242 -8.734 1 95.12 226 ALA B C 1
ATOM 5094 O O . ALA B 1 226 ? 0.496 12.367 -7.871 1 95.12 226 ALA B O 1
ATOM 5095 N N . GLU B 1 227 ? 0.712 14.445 -8.453 1 95.56 227 GLU B N 1
ATOM 5096 C CA . GLU B 1 227 ? 1.305 14.867 -7.184 1 95.56 227 GLU B CA 1
ATOM 5097 C C . GLU B 1 227 ? 0.324 14.688 -6.031 1 95.56 227 GLU B C 1
ATOM 5099 O O . GLU B 1 227 ? -0.892 14.742 -6.227 1 95.56 227 GLU B O 1
ATOM 5104 N N . ALA B 1 228 ? 0.844 14.414 -4.871 1 96.38 228 ALA B N 1
ATOM 5105 C CA . ALA B 1 228 ? -0.004 14.375 -3.684 1 96.38 228 ALA B CA 1
ATOM 5106 C C . ALA B 1 228 ? -0.689 15.719 -3.453 1 96.38 228 ALA B C 1
ATOM 5108 O O . ALA B 1 228 ? -0.059 16.766 -3.57 1 96.38 228 ALA B O 1
ATOM 5109 N N . ALA B 1 229 ? -1.948 15.625 -3.199 1 94.12 229 ALA B N 1
ATOM 5110 C CA . ALA B 1 229 ? -2.721 16.844 -3.004 1 94.12 229 ALA B CA 1
ATOM 5111 C C . ALA B 1 229 ? -3.189 16.984 -1.557 1 94.12 229 ALA B C 1
ATOM 5113 O O . ALA B 1 229 ? -3.602 15.992 -0.941 1 94.12 229 ALA B O 1
ATOM 5114 N N . ASN B 1 230 ? -3.137 18.188 -0.995 1 96.38 230 ASN B N 1
ATOM 5115 C CA . ASN B 1 230 ? -3.631 18.5 0.344 1 96.38 230 ASN B CA 1
ATOM 5116 C C . ASN B 1 230 ? -3.033 17.562 1.389 1 96.38 230 ASN B C 1
ATOM 5118 O O . ASN B 1 230 ? -3.762 16.984 2.195 1 96.38 230 ASN B O 1
ATOM 5122 N N . SER B 1 231 ? -1.756 17.422 1.302 1 97.94 231 SER B N 1
ATOM 5123 C CA . SER B 1 231 ? -1.066 16.438 2.135 1 97.94 231 SER B CA 1
ATOM 5124 C C . SER B 1 231 ? -0.517 17.078 3.404 1 97.94 231 SER B C 1
ATOM 5126 O O . SER B 1 231 ? 0.632 16.828 3.781 1 97.94 231 SER B O 1
ATOM 5128 N N . ASP B 1 232 ? -1.34 17.922 4.062 1 98.69 232 ASP B N 1
ATOM 5129 C CA . ASP B 1 232 ? -0.922 18.547 5.316 1 98.69 232 ASP B CA 1
ATOM 5130 C C . ASP B 1 232 ? -0.452 17.5 6.32 1 98.69 232 ASP B C 1
ATOM 5132 O O . ASP B 1 232 ? -1.02 16.422 6.398 1 98.69 232 ASP B O 1
ATOM 5136 N N . GLY B 1 233 ? 0.596 17.906 7.125 1 98.88 233 GLY B N 1
ATOM 5137 C CA . GLY B 1 233 ? 1.023 17.031 8.203 1 98.88 233 GLY B CA 1
ATOM 5138 C C . GLY B 1 233 ? 0.021 16.953 9.344 1 98.88 233 GLY B C 1
ATOM 5139 O O . GLY B 1 233 ? -0.451 15.875 9.688 1 98.88 233 GLY B O 1
ATOM 5140 N N . TRP B 1 234 ? -0.29 18.125 9.883 1 98.94 234 TRP B N 1
ATOM 5141 C CA . TRP B 1 234 ? -1.307 18.25 10.922 1 98.94 234 TRP B CA 1
ATOM 5142 C C . TRP B 1 234 ? -2.268 19.391 10.609 1 98.94 234 TRP B C 1
ATOM 5144 O O . TRP B 1 234 ? -1.854 20.438 10.117 1 98.94 234 TRP B O 1
ATOM 5154 N N . ASP B 1 235 ? -3.504 19.156 10.883 1 98.88 235 ASP B N 1
ATOM 5155 C CA . ASP B 1 235 ? -4.535 20.188 10.945 1 98.88 235 ASP B CA 1
ATOM 5156 C C . ASP B 1 235 ? -5.223 20.203 12.312 1 98.88 235 ASP B C 1
ATOM 5158 O O . ASP B 1 235 ? -5.723 19.172 12.766 1 98.88 235 ASP B O 1
ATOM 5162 N N . ILE B 1 236 ? -5.191 21.344 12.992 1 98.94 236 ILE B N 1
ATOM 5163 C CA . ILE B 1 236 ? -5.812 21.469 14.305 1 98.94 236 ILE B CA 1
ATOM 5164 C C . ILE B 1 236 ? -7.086 22.297 14.195 1 98.94 236 ILE B C 1
ATOM 5166 O O . ILE B 1 236 ? -7.07 23.406 13.648 1 98.94 236 ILE B O 1
ATOM 5170 N N . TYR B 1 237 ? -8.109 21.734 14.664 1 98.81 237 TYR B N 1
ATOM 5171 C CA . TYR B 1 237 ? -9.414 22.375 14.539 1 98.81 237 TYR B CA 1
ATOM 5172 C C . TYR B 1 237 ? -10.195 22.281 15.844 1 98.81 237 TYR B C 1
ATOM 5174 O O . TYR B 1 237 ? -10.258 21.203 16.469 1 98.81 237 TYR B O 1
ATOM 5182 N N . ARG B 1 238 ? -10.734 23.375 16.312 1 98.75 238 ARG B N 1
ATOM 5183 C CA . ARG B 1 238 ? -11.547 23.438 17.516 1 98.75 238 ARG B CA 1
ATOM 5184 C C . ARG B 1 238 ? -10.891 22.672 18.656 1 98.75 238 ARG B C 1
ATOM 5186 O O . ARG B 1 238 ? -11.516 21.797 19.266 1 98.75 238 ARG B O 1
ATOM 5193 N N . SER B 1 239 ? -9.656 22.969 18.922 1 98.94 239 SER B N 1
ATOM 5194 C CA . SER B 1 239 ? -8.859 22.234 19.906 1 98.94 239 SER B CA 1
ATOM 5195 C C . SER B 1 239 ? -7.922 23.172 20.656 1 98.94 239 SER B C 1
ATOM 5197 O O . SER B 1 239 ? -7.566 24.234 20.156 1 98.94 239 SER B O 1
ATOM 5199 N N . SER B 1 240 ? -7.578 22.797 21.875 1 98.88 240 SER B N 1
ATOM 5200 C CA . SER B 1 240 ? -6.691 23.609 22.688 1 98.88 240 SER B CA 1
ATOM 5201 C C . SER B 1 240 ? -5.633 22.766 23.375 1 98.88 240 SER B C 1
ATOM 5203 O O . SER B 1 240 ? -5.859 21.578 23.656 1 98.88 240 SER B O 1
ATOM 5205 N N . TYR B 1 241 ? -4.516 23.328 23.703 1 98.88 241 TYR B N 1
ATOM 5206 C CA . TYR B 1 241 ? -3.393 22.688 24.375 1 98.88 241 TYR B CA 1
ATOM 5207 C C . TYR B 1 241 ? -2.883 21.5 23.562 1 98.88 241 TYR B C 1
ATOM 5209 O O . TYR B 1 241 ? -2.912 20.359 24.031 1 98.88 241 TYR B O 1
ATOM 5217 N N . VAL B 1 242 ? -2.379 21.844 22.422 1 98.94 242 VAL B N 1
ATOM 5218 C CA . VAL B 1 242 ? -1.813 20.828 21.531 1 98.94 242 VAL B CA 1
ATOM 5219 C C . VAL B 1 242 ? -0.317 21.078 21.359 1 98.94 242 VAL B C 1
ATOM 5221 O O . VAL B 1 242 ? 0.111 22.219 21.156 1 98.94 242 VAL B O 1
ATOM 5224 N N . THR B 1 243 ? 0.458 20.047 21.547 1 98.94 243 THR B N 1
ATOM 5225 C CA . THR B 1 243 ? 1.9 20.094 21.344 1 98.94 243 THR B CA 1
ATOM 5226 C C . THR B 1 243 ? 2.316 19.156 20.219 1 98.94 243 THR B C 1
ATOM 5228 O O . THR B 1 243 ? 1.931 17.984 20.203 1 98.94 243 THR B O 1
ATOM 5231 N N . ILE B 1 244 ? 3.051 19.641 19.25 1 98.94 244 ILE B N 1
ATOM 5232 C CA . ILE B 1 244 ? 3.666 18.859 18.188 1 98.94 244 ILE B CA 1
ATOM 5233 C C . ILE B 1 244 ? 5.172 19.094 18.172 1 98.94 244 ILE B C 1
ATOM 5235 O O . ILE B 1 244 ? 5.625 20.234 18.047 1 98.94 244 ILE B O 1
ATOM 5239 N N . ARG B 1 245 ? 5.973 17.984 18.297 1 98.88 245 ARG B N 1
ATOM 5240 C CA . ARG B 1 245 ? 7.402 18.25 18.438 1 98.88 245 ARG B CA 1
ATOM 5241 C C . ARG B 1 245 ? 8.227 17.078 17.875 1 98.88 245 ARG B C 1
ATOM 5243 O O . ARG B 1 245 ? 7.699 16 17.641 1 98.88 245 ARG B O 1
ATOM 5250 N N . ASP B 1 246 ? 9.469 17.25 17.562 1 98.81 246 ASP B N 1
ATOM 5251 C CA . ASP B 1 246 ? 10.477 16.25 17.25 1 98.81 246 ASP B CA 1
ATOM 5252 C C . ASP B 1 246 ? 10.023 15.359 16.094 1 98.81 246 ASP B C 1
ATOM 5254 O O . ASP B 1 246 ? 10.062 14.133 16.203 1 98.81 246 ASP B O 1
ATOM 5258 N N . SER B 1 247 ? 9.633 16.031 15.055 1 98.81 247 SER B N 1
ATOM 5259 C CA . SER B 1 247 ? 9.023 15.258 13.969 1 98.81 247 SER B CA 1
ATOM 5260 C C . SER B 1 247 ? 9.539 15.703 12.609 1 98.81 247 SER B C 1
ATOM 5262 O O . SER B 1 247 ? 10.086 16.797 12.484 1 98.81 247 SER B O 1
ATOM 5264 N N . ASN B 1 248 ? 9.492 14.812 11.641 1 98.69 248 ASN B N 1
ATOM 5265 C CA . ASN B 1 248 ? 9.922 15.039 10.266 1 98.69 248 ASN B CA 1
ATOM 5266 C C . ASN B 1 248 ? 8.758 14.922 9.289 1 98.69 248 ASN B C 1
ATOM 5268 O O . ASN B 1 248 ? 8.008 13.953 9.328 1 98.69 248 ASN B O 1
ATOM 5272 N N . VAL B 1 249 ? 8.664 15.969 8.445 1 98.75 249 VAL B N 1
ATOM 5273 C CA . VAL B 1 249 ? 7.562 16 7.492 1 98.75 249 VAL B CA 1
ATOM 5274 C C . VAL B 1 249 ? 8.109 16.156 6.078 1 98.75 249 VAL B C 1
ATOM 5276 O O . VAL B 1 249 ? 8.891 17.078 5.805 1 98.75 249 VAL B O 1
ATOM 5279 N N . GLN B 1 250 ? 7.781 15.219 5.211 1 98.44 250 GLN B N 1
ATOM 5280 C CA . GLN B 1 250 ? 7.938 15.312 3.764 1 98.44 250 GLN B CA 1
ATOM 5281 C C . GLN B 1 250 ? 6.582 15.305 3.061 1 98.44 250 GLN B C 1
ATOM 5283 O O . GLN B 1 250 ? 5.906 14.281 3.02 1 98.44 250 GLN B O 1
ATOM 5288 N N . ASN B 1 251 ? 6.184 16.438 2.562 1 98.06 251 ASN B N 1
ATOM 5289 C CA . ASN B 1 251 ? 4.867 16.5 1.944 1 98.06 251 ASN B CA 1
ATOM 5290 C C . ASN B 1 251 ? 4.781 17.625 0.916 1 98.06 251 ASN B C 1
ATOM 5292 O O . ASN B 1 251 ? 5.809 18.094 0.427 1 98.06 251 ASN B O 1
ATOM 5296 N N . GLY B 1 252 ? 3.523 17.922 0.447 1 96.81 252 GLY B N 1
ATOM 5297 C CA . GLY B 1 252 ? 3.322 18.906 -0.602 1 96.81 252 GLY B CA 1
ATOM 5298 C C . GLY B 1 252 ? 2.336 20 -0.216 1 96.81 252 GLY B C 1
ATOM 5299 O O . GLY B 1 252 ? 1.827 20.703 -1.079 1 96.81 252 GLY B O 1
ATOM 5300 N N . ASP B 1 253 ? 2.074 20 1.026 1 97.81 253 ASP B N 1
ATOM 5301 C CA . ASP B 1 253 ? 1.188 21.031 1.562 1 97.81 253 ASP B CA 1
ATOM 5302 C C . ASP B 1 253 ? 1.647 21.484 2.945 1 97.81 253 ASP B C 1
ATOM 5304 O O . ASP B 1 253 ? 2.846 21.484 3.236 1 97.81 253 ASP B O 1
ATOM 5308 N N . ASP B 1 254 ? 0.736 22.078 3.834 1 98.69 254 ASP B N 1
ATOM 5309 C CA . ASP B 1 254 ? 1.198 22.656 5.09 1 98.69 254 ASP B CA 1
ATOM 5310 C C . ASP B 1 254 ? 1.871 21.609 5.965 1 98.69 254 ASP B C 1
ATOM 5312 O O . ASP B 1 254 ? 1.375 20.484 6.086 1 98.69 254 ASP B O 1
ATOM 5316 N N . CYS B 1 255 ? 3.041 22.031 6.551 1 98.88 255 CYS B N 1
ATOM 5317 C CA . CYS B 1 255 ? 3.637 21.188 7.578 1 98.88 255 CYS B CA 1
ATOM 5318 C C . CYS B 1 255 ? 2.701 21.047 8.773 1 98.88 255 CYS B C 1
ATOM 5320 O O . CYS B 1 255 ? 2.426 19.922 9.211 1 98.88 255 CYS B O 1
ATOM 5322 N N . ILE B 1 256 ? 2.264 22.078 9.234 1 98.94 256 ILE B N 1
ATOM 5323 C CA . ILE B 1 256 ? 1.227 22.188 10.25 1 98.94 256 ILE B CA 1
ATOM 5324 C C . ILE B 1 256 ? 0.285 23.344 9.906 1 98.94 256 ILE B C 1
ATOM 5326 O O . ILE B 1 256 ? 0.73 24.406 9.469 1 98.94 256 ILE B O 1
ATOM 5330 N N . SER B 1 257 ? -0.98 23.078 10.086 1 98.81 257 SER B N 1
ATOM 5331 C CA . SER B 1 257 ? -1.971 24.125 9.859 1 98.81 257 SER B CA 1
ATOM 5332 C C . SER B 1 257 ? -2.873 24.297 11.07 1 98.81 257 SER B C 1
ATOM 5334 O O . SER B 1 257 ? -3.484 23.344 11.547 1 98.81 257 SER B O 1
ATOM 5336 N N . PHE B 1 258 ? -2.912 25.547 11.586 1 98.94 258 PHE B N 1
ATOM 5337 C CA . PHE B 1 258 ? -3.838 25.891 12.656 1 98.94 258 PHE B CA 1
ATOM 5338 C C . PHE B 1 258 ? -5.152 26.406 12.094 1 98.94 258 PHE B C 1
ATOM 5340 O O . PHE B 1 258 ? -5.258 27.578 11.734 1 98.94 258 PHE B O 1
ATOM 5347 N N . LYS B 1 259 ? -6.094 25.516 12.102 1 98.5 259 LYS B N 1
ATOM 5348 C CA . LYS B 1 259 ? -7.43 25.828 11.602 1 98.5 259 LYS B CA 1
ATOM 5349 C C . LYS B 1 259 ? -8.258 26.547 12.656 1 98.5 259 LYS B C 1
ATOM 5351 O O . LYS B 1 259 ? -7.762 26.844 13.742 1 98.5 259 LYS B O 1
ATOM 5356 N N . PRO B 1 260 ? -9.562 26.969 12.281 1 98.38 260 PRO B N 1
ATOM 5357 C CA . PRO B 1 260 ? -10.367 27.797 13.188 1 98.38 260 PRO B CA 1
ATOM 5358 C C . PRO B 1 260 ? -10.484 27.203 14.586 1 98.38 260 PRO B C 1
ATOM 5360 O O . PRO B 1 260 ? -10.727 26 14.734 1 98.38 260 PRO B O 1
ATOM 5363 N N . ASN B 1 261 ? -10.273 28.078 15.562 1 98.56 261 ASN B N 1
ATOM 5364 C CA . ASN B 1 261 ? -10.477 27.797 16.984 1 98.56 261 ASN B CA 1
ATOM 5365 C C . ASN B 1 261 ? -9.406 26.859 17.531 1 98.56 261 ASN B C 1
ATOM 5367 O O . ASN B 1 261 ? -9.719 25.906 18.234 1 98.56 261 ASN B O 1
ATOM 5371 N N . SER B 1 262 ? -8.25 27.125 17.109 1 98.88 262 SER B N 1
ATOM 5372 C CA . SER B 1 262 ? -7.027 26.531 17.656 1 98.88 262 SER B CA 1
ATOM 5373 C C . SER B 1 262 ? -6.344 27.469 18.641 1 98.88 262 SER B C 1
ATOM 5375 O O . SER B 1 262 ? -5.887 28.547 18.25 1 98.88 262 SER B O 1
ATOM 5377 N N . THR B 1 263 ? -6.289 27.062 19.906 1 98.94 263 THR B N 1
ATOM 5378 C CA . THR B 1 263 ? -5.691 27.938 20.906 1 98.94 263 THR B CA 1
ATOM 5379 C C . THR B 1 263 ? -4.711 27.172 21.781 1 98.94 263 THR B C 1
ATOM 5381 O O . THR B 1 263 ? -4.895 25.984 22.031 1 98.94 263 THR B O 1
ATOM 5384 N N . TYR B 1 264 ? -3.645 27.812 22.234 1 98.88 264 TYR B N 1
ATOM 5385 C CA . TYR B 1 264 ? -2.6 27.266 23.094 1 98.88 264 TYR B CA 1
ATOM 5386 C C . TYR B 1 264 ? -1.883 26.109 22.406 1 98.88 264 TYR B C 1
ATOM 5388 O O . TYR B 1 264 ? -1.994 24.953 22.828 1 98.88 264 TYR B O 1
ATOM 5396 N N . MET B 1 265 ? -1.149 26.562 21.406 1 98.88 265 MET B N 1
ATOM 5397 C CA . MET B 1 265 ? -0.411 25.625 20.562 1 98.88 265 MET B CA 1
ATOM 5398 C C . MET B 1 265 ? 1.091 25.75 20.797 1 98.88 265 MET B C 1
ATOM 5400 O O . MET B 1 265 ? 1.606 26.859 20.984 1 98.88 265 MET B O 1
ATOM 5404 N N . THR B 1 266 ? 1.763 24.641 20.891 1 98.94 266 THR B N 1
ATOM 5405 C CA . THR B 1 266 ? 3.221 24.609 20.906 1 98.94 266 THR B CA 1
ATOM 5406 C C . THR B 1 266 ? 3.764 23.703 19.812 1 98.94 266 THR B C 1
ATOM 5408 O O . THR B 1 266 ? 3.395 22.531 19.734 1 98.94 266 THR B O 1
ATOM 5411 N N . VAL B 1 267 ? 4.637 24.203 18.938 1 98.94 267 VAL B N 1
ATOM 5412 C CA . VAL B 1 267 ? 5.332 23.453 17.906 1 98.94 267 VAL B CA 1
ATOM 5413 C C . VAL B 1 267 ? 6.84 23.625 18.062 1 98.94 267 VAL B C 1
ATOM 5415 O O . VAL B 1 267 ? 7.34 24.75 18.109 1 98.94 267 VAL B O 1
ATOM 5418 N N . GLU B 1 268 ? 7.555 22.484 18.156 1 98.75 268 GLU B N 1
ATOM 5419 C CA . GLU B 1 268 ? 8.992 22.625 18.391 1 98.75 268 GLU B CA 1
ATOM 5420 C C . GLU B 1 268 ? 9.773 21.516 17.688 1 98.75 268 GLU B C 1
ATOM 5422 O O . GLU B 1 268 ? 9.336 20.359 17.641 1 98.75 268 GLU B O 1
ATOM 5427 N N . ASN B 1 269 ? 10.961 21.859 17.219 1 98.81 269 ASN B N 1
ATOM 5428 C CA . ASN B 1 269 ? 11.922 20.891 16.688 1 98.81 269 ASN B CA 1
ATOM 5429 C C . ASN B 1 269 ? 11.336 20.094 15.523 1 98.81 269 ASN B C 1
ATOM 5431 O O . ASN B 1 269 ? 11.281 18.875 15.57 1 98.81 269 ASN B O 1
ATOM 5435 N N . MET B 1 270 ? 10.984 20.891 14.531 1 98.88 270 MET B N 1
ATOM 5436 C CA . MET B 1 270 ? 10.398 20.266 13.344 1 98.88 270 MET B CA 1
ATOM 5437 C C . MET B 1 270 ? 11.344 20.391 12.156 1 98.88 270 MET B C 1
ATOM 5439 O O . MET B 1 270 ? 12.023 21.406 12 1 98.88 270 MET B O 1
ATOM 5443 N N . VAL B 1 271 ? 11.414 19.359 11.359 1 98.81 271 VAL B N 1
ATOM 5444 C CA . VAL B 1 271 ? 12.008 19.391 10.023 1 98.81 271 VAL B CA 1
ATOM 5445 C C . VAL B 1 271 ? 10.922 19.203 8.969 1 98.81 271 VAL B C 1
ATOM 5447 O O . VAL B 1 271 ? 10.25 18.172 8.938 1 98.81 271 VAL B O 1
ATOM 5450 N N . CYS B 1 272 ? 10.703 20.266 8.164 1 98.81 272 CYS B N 1
ATOM 5451 C CA . CYS B 1 272 ? 9.672 20.25 7.129 1 98.81 272 CYS B CA 1
ATOM 5452 C C . CYS B 1 272 ? 10.289 20.469 5.75 1 98.81 272 CYS B C 1
ATOM 5454 O O . CYS B 1 272 ? 11.008 21.438 5.527 1 98.81 272 CYS B O 1
ATOM 5456 N N . ASN B 1 273 ? 10.008 19.5 4.867 1 98.69 273 ASN B N 1
ATOM 5457 C CA . ASN B 1 273 ? 10.492 19.562 3.492 1 98.69 273 ASN B CA 1
ATOM 5458 C C . ASN B 1 273 ? 9.359 19.438 2.484 1 98.69 273 ASN B C 1
ATOM 5460 O O . ASN B 1 273 ? 8.461 18.609 2.654 1 98.69 273 ASN B O 1
ATOM 5464 N N . GLY B 1 274 ? 9.367 20.234 1.39 1 97.38 274 GLY B N 1
ATOM 5465 C CA . GLY B 1 274 ? 8.344 20.203 0.355 1 97.38 274 GLY B CA 1
ATOM 5466 C C . GLY B 1 274 ? 7.02 20.781 0.811 1 97.38 274 GLY B C 1
ATOM 5467 O O . GLY B 1 274 ? 5.98 20.5 0.204 1 97.38 274 GLY B O 1
ATOM 5468 N N . SER B 1 275 ? 6.934 21.5 1.809 1 96.75 275 SER B N 1
ATOM 5469 C CA . SER B 1 275 ? 5.711 21.859 2.516 1 96.75 275 SER B CA 1
ATOM 5470 C C . SER B 1 275 ? 5.219 23.234 2.098 1 96.75 275 SER B C 1
ATOM 5472 O O . SER B 1 275 ? 5.75 23.828 1.158 1 96.75 275 SER B O 1
ATOM 5474 N N . HIS B 1 276 ? 4.062 23.547 2.662 1 97.5 276 HIS B N 1
ATOM 5475 C CA . HIS B 1 276 ? 3.523 24.891 2.449 1 97.5 276 HIS B CA 1
ATOM 5476 C C . HIS B 1 276 ? 3.646 25.734 3.711 1 97.5 276 HIS B C 1
ATOM 5478 O O . HIS B 1 276 ? 2.887 26.688 3.9 1 97.5 276 HIS B O 1
ATOM 5484 N N . GLY B 1 277 ? 4.559 25.328 4.633 1 98.62 277 GLY B N 1
ATOM 5485 C CA . GLY B 1 277 ? 4.883 26.172 5.773 1 98.62 277 GLY B CA 1
ATOM 5486 C C . GLY B 1 277 ? 4.207 25.719 7.055 1 98.62 277 GLY B C 1
ATOM 5487 O O . GLY B 1 277 ? 3.533 24.688 7.078 1 98.62 277 GLY B O 1
ATOM 5488 N N . ILE B 1 278 ? 4.562 26.344 8.164 1 98.88 278 ILE B N 1
ATOM 5489 C CA . ILE B 1 278 ? 3.74 26.391 9.367 1 98.88 278 ILE B CA 1
ATOM 5490 C C . ILE B 1 278 ? 2.703 27.5 9.25 1 98.88 278 ILE B C 1
ATOM 5492 O O . ILE B 1 278 ? 3.039 28.688 9.352 1 98.88 278 ILE B O 1
ATOM 5496 N N . SER B 1 279 ? 1.459 27.062 9.109 1 98.81 279 SER B N 1
ATOM 5497 C CA . SER B 1 279 ? 0.463 28 8.602 1 98.81 279 SER B CA 1
ATOM 5498 C C . SER B 1 279 ? -0.655 28.219 9.617 1 98.81 279 SER B C 1
ATOM 5500 O O . SER B 1 279 ? -1.348 27.281 10 1 98.81 279 SER B O 1
ATOM 5502 N N . VAL B 1 280 ? -0.798 29.484 10.078 1 98.81 280 VAL B N 1
ATOM 5503 C CA . VAL B 1 280 ? -2.033 29.891 10.734 1 98.81 280 VAL B CA 1
ATOM 5504 C C . VAL B 1 280 ? -3.121 30.141 9.695 1 98.81 280 VAL B C 1
ATOM 5506 O O . VAL B 1 280 ? -3.029 31.078 8.906 1 98.81 280 VAL B O 1
ATOM 5509 N N . GLY B 1 281 ? -4.156 29.281 9.734 1 97.06 281 GLY B N 1
ATOM 5510 C CA . GLY B 1 281 ? -5.188 29.375 8.719 1 97.06 281 GLY B CA 1
ATOM 5511 C C . GLY B 1 281 ? -5.16 28.203 7.738 1 97.06 281 GLY B C 1
ATOM 5512 O O . GLY B 1 281 ? -4.488 27.203 7.984 1 97.06 281 GLY B O 1
ATOM 5513 N N . SER B 1 282 ? -6.113 28.375 6.73 1 95.56 282 SER B N 1
ATOM 5514 C CA . SER B 1 282 ? -6.777 29.609 6.34 1 95.56 282 SER B CA 1
ATOM 5515 C C . SER B 1 282 ? -7.957 29.922 7.258 1 95.56 282 SER B C 1
ATOM 5517 O O . SER B 1 282 ? -8.602 29.016 7.781 1 95.56 282 SER B O 1
ATOM 5519 N N . LEU B 1 283 ? -8.18 31.172 7.41 1 97.81 283 LEU B N 1
ATOM 5520 C CA . LEU B 1 283 ? -9.234 31.641 8.305 1 97.81 283 LEU B CA 1
ATOM 5521 C C . LEU B 1 283 ? -10.133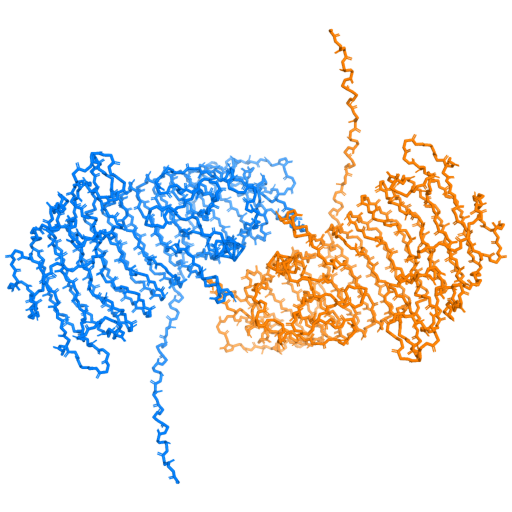 32.656 7.594 1 97.81 283 LEU B C 1
ATOM 5523 O O . LEU B 1 283 ? -9.766 33.188 6.551 1 97.81 283 LEU B O 1
ATOM 5527 N N . GLY B 1 284 ? -11.336 32.781 8.195 1 96.31 284 GLY B N 1
ATOM 5528 C CA . GLY B 1 284 ? -12.242 33.812 7.688 1 96.31 284 GLY B CA 1
ATOM 5529 C C . GLY B 1 284 ? -12.906 33.406 6.383 1 96.31 284 GLY B C 1
ATOM 5530 O O . GLY B 1 284 ? -13.344 34.281 5.617 1 96.31 284 GLY B O 1
ATOM 5531 N N . GLN B 1 285 ? -13.016 32.156 6.082 1 94.31 285 GLN B N 1
ATOM 5532 C CA . GLN B 1 285 ? -13.523 31.656 4.805 1 94.31 285 GLN B CA 1
ATOM 5533 C C . GLN B 1 285 ? -15.039 31.812 4.715 1 94.31 285 GLN B C 1
ATOM 5535 O O . GLN B 1 285 ? -15.57 32.188 3.662 1 94.31 285 GLN B O 1
ATOM 5540 N N . TYR B 1 286 ? -15.781 31.516 5.734 1 94.44 286 TYR B N 1
ATOM 5541 C CA . TYR B 1 286 ? -17.234 31.438 5.691 1 94.44 286 TYR B CA 1
ATOM 5542 C C . TYR B 1 286 ? -17.875 32.688 6.297 1 94.44 286 TYR B C 1
ATOM 5544 O O . TYR B 1 286 ? -17.688 32.969 7.48 1 94.44 286 TYR B O 1
ATOM 5552 N N . ALA B 1 287 ? -18.656 33.312 5.422 1 95.19 287 ALA B N 1
ATOM 5553 C CA . ALA B 1 287 ? -19.375 34.5 5.926 1 95.19 287 ALA B CA 1
ATOM 5554 C C . ALA B 1 287 ? -20.25 34.125 7.125 1 95.19 287 ALA B C 1
ATOM 5556 O O . ALA B 1 287 ? -20.906 33.094 7.129 1 95.19 287 ALA B O 1
ATOM 5557 N N . GLY B 1 288 ? -20.172 34.969 8.086 1 95.12 288 GLY B N 1
ATOM 5558 C CA . GLY B 1 288 ? -21 34.781 9.266 1 95.12 288 GLY B CA 1
ATOM 5559 C C . GLY B 1 288 ? -20.359 33.906 10.32 1 95.12 288 GLY B C 1
ATOM 5560 O O . GLY B 1 288 ? -20.859 33.812 11.438 1 95.12 288 GLY B O 1
ATOM 5561 N N . GLU B 1 289 ? -19.297 33.312 10.039 1 96.31 289 GLU B N 1
ATOM 5562 C CA . GLU B 1 289 ? -18.578 32.469 11.008 1 96.31 289 GLU B CA 1
ATOM 5563 C C . GLU B 1 289 ? -17.422 33.219 11.648 1 96.31 289 GLU B C 1
ATOM 5565 O O . GLU B 1 289 ? -16.828 34.125 11.023 1 96.31 289 GLU B O 1
ATOM 5570 N N . THR B 1 290 ? -17.141 32.938 12.938 1 98 290 THR B N 1
ATOM 5571 C CA . THR B 1 290 ? -16.031 33.531 13.68 1 98 290 THR B CA 1
ATOM 5572 C C . THR B 1 290 ? -14.891 32.531 13.836 1 98 290 THR B C 1
ATOM 5574 O O . THR B 1 290 ? -15.094 31.453 14.359 1 98 290 THR B O 1
ATOM 5577 N N . ASP B 1 291 ? -13.719 32.875 13.367 1 98.5 291 ASP B N 1
ATOM 5578 C CA . ASP B 1 291 ? -12.531 32.031 13.445 1 98.5 291 ASP B CA 1
ATOM 5579 C C . ASP B 1 291 ? -11.492 32.625 14.391 1 98.5 291 ASP B C 1
ATOM 5581 O O . ASP B 1 291 ? -11.133 33.812 14.258 1 98.5 291 ASP B O 1
ATOM 5585 N N . ILE B 1 292 ? -11.008 31.781 15.336 1 98.81 292 ILE B N 1
ATOM 5586 C CA . ILE B 1 292 ? -10.016 32.25 16.297 1 98.81 292 ILE B CA 1
ATOM 5587 C C . ILE B 1 292 ? -8.797 31.312 16.281 1 98.81 292 ILE B C 1
ATOM 5589 O O . ILE B 1 292 ? -8.945 30.094 16.344 1 98.81 292 ILE B O 1
ATOM 5593 N N . VAL B 1 293 ? -7.625 31.906 16.078 1 98.94 293 VAL B N 1
ATOM 5594 C CA . VAL B 1 293 ? -6.359 31.25 16.391 1 98.94 293 VAL B CA 1
ATOM 5595 C C . VAL B 1 293 ? -5.531 32.156 17.312 1 98.94 293 VAL B C 1
ATOM 5597 O O . VAL B 1 293 ? -5.277 33.312 17 1 98.94 293 VAL B O 1
ATOM 5600 N N . ALA B 1 294 ? -5.176 31.594 18.453 1 98.94 294 ALA B N 1
ATOM 5601 C CA . ALA B 1 294 ? -4.496 32.438 19.438 1 98.94 294 ALA B CA 1
ATOM 5602 C C . ALA B 1 294 ? -3.527 31.641 20.281 1 98.94 294 ALA B C 1
ATOM 5604 O O . ALA B 1 294 ? -3.752 30.453 20.531 1 98.94 294 ALA B O 1
ATOM 5605 N N . ASN B 1 295 ? -2.469 32.281 20.797 1 98.94 295 ASN B N 1
ATOM 5606 C CA . ASN B 1 295 ? -1.481 31.688 21.688 1 98.94 295 ASN B CA 1
ATOM 5607 C C . ASN B 1 295 ? -0.771 30.5 21.047 1 98.94 295 ASN B C 1
ATOM 5609 O O . ASN B 1 295 ? -0.872 29.375 21.516 1 98.94 295 ASN B O 1
ATOM 5613 N N . VAL B 1 296 ? -0.099 30.859 20 1 98.94 296 VAL B N 1
ATOM 5614 C CA . VAL B 1 296 ? 0.659 29.875 19.234 1 98.94 296 VAL B CA 1
ATOM 5615 C C . VAL B 1 296 ? 2.152 30.172 19.344 1 98.94 296 VAL B C 1
ATOM 5617 O O . VAL B 1 296 ? 2.59 31.297 19.062 1 98.94 296 VAL B O 1
ATOM 5620 N N . TYR B 1 297 ? 2.863 29.203 19.812 1 98.94 297 TYR B N 1
ATOM 5621 C CA . TYR B 1 297 ? 4.316 29.312 19.906 1 98.94 297 TYR B CA 1
ATOM 5622 C C . TYR B 1 297 ? 4.992 28.266 19.031 1 98.94 297 TYR B C 1
ATOM 5624 O O . TYR B 1 297 ? 4.832 27.062 19.25 1 98.94 297 TYR B O 1
ATOM 5632 N N . VAL B 1 298 ? 5.77 28.734 18 1 98.94 298 VAL B N 1
ATOM 5633 C CA . VAL B 1 298 ? 6.488 27.891 17.047 1 98.94 298 VAL B CA 1
ATOM 5634 C C . VAL B 1 298 ? 7.988 28.156 17.141 1 98.94 298 VAL B C 1
ATOM 5636 O O . VAL B 1 298 ? 8.438 29.281 16.953 1 98.94 298 VAL B O 1
ATOM 5639 N N . ARG B 1 299 ? 8.719 27.062 17.391 1 98.81 299 ARG B N 1
ATOM 5640 C CA . ARG B 1 299 ? 10.141 27.312 17.625 1 98.81 299 ARG B CA 1
ATOM 5641 C C . ARG B 1 299 ? 10.992 26.188 17.031 1 98.81 299 ARG B C 1
ATOM 5643 O O . ARG B 1 299 ? 10.617 25.016 17.078 1 98.81 299 ARG B O 1
ATOM 5650 N N . ASN B 1 300 ? 12.164 26.531 16.594 1 98.88 300 ASN B N 1
ATOM 5651 C CA . ASN B 1 300 ? 13.188 25.609 16.094 1 98.88 300 ASN B CA 1
ATOM 5652 C C . ASN B 1 300 ? 12.664 24.766 14.93 1 98.88 300 ASN B C 1
ATOM 5654 O O . ASN B 1 300 ? 12.555 23.547 15.039 1 98.88 300 ASN B O 1
ATOM 5658 N N . ILE B 1 301 ? 12.422 25.516 13.867 1 98.94 301 ILE B N 1
ATOM 5659 C CA . ILE B 1 301 ? 11.883 24.906 12.656 1 98.94 301 ILE B CA 1
ATOM 5660 C C . ILE B 1 301 ? 12.93 24.953 11.539 1 98.94 301 ILE B C 1
ATOM 5662 O O . ILE B 1 301 ? 13.586 25.969 11.344 1 98.94 301 ILE B O 1
ATOM 5666 N N . SER B 1 302 ? 13.148 23.875 10.883 1 98.94 302 SER B N 1
ATOM 5667 C CA . SER B 1 302 ? 13.859 23.828 9.617 1 98.94 302 SER B CA 1
ATOM 5668 C C . SER B 1 302 ? 12.906 23.594 8.453 1 98.94 302 SER B C 1
ATOM 5670 O O . SER B 1 302 ? 12.266 22.547 8.367 1 98.94 302 SER B O 1
ATOM 5672 N N . MET B 1 303 ? 12.734 24.578 7.598 1 98.88 303 MET B N 1
ATOM 5673 C CA . MET B 1 303 ? 11.859 24.531 6.43 1 98.88 303 MET B CA 1
ATOM 5674 C C . MET B 1 303 ? 12.664 24.562 5.137 1 98.88 303 MET B C 1
ATOM 5676 O O . MET B 1 303 ? 13.469 25.484 4.922 1 98.88 303 MET B O 1
ATOM 5680 N N . SER B 1 304 ? 12.453 23.484 4.289 1 98.81 304 SER B N 1
ATOM 5681 C CA . SER B 1 304 ? 13.25 23.422 3.068 1 98.81 304 SER B CA 1
ATOM 5682 C C . SER B 1 304 ? 12.383 23.125 1.854 1 98.81 304 SER B C 1
ATOM 5684 O O . SER B 1 304 ? 11.43 22.344 1.944 1 98.81 304 SER B O 1
ATOM 5686 N N . ASN B 1 305 ? 12.734 23.719 0.704 1 98.56 305 ASN B N 1
ATOM 5687 C CA . ASN B 1 305 ? 12.07 23.438 -0.568 1 98.56 305 ASN B CA 1
ATOM 5688 C C . ASN B 1 305 ? 10.555 23.578 -0.453 1 98.56 305 ASN B C 1
ATOM 5690 O O . ASN B 1 305 ? 9.82 22.672 -0.847 1 98.56 305 ASN B O 1
ATOM 5694 N N . ALA B 1 306 ? 10.203 24.734 0.046 1 98.75 306 ALA B N 1
ATOM 5695 C CA . ALA B 1 306 ? 8.797 24.891 0.418 1 98.75 306 ALA B CA 1
ATOM 5696 C C . ALA B 1 306 ? 8.211 26.156 -0.187 1 98.75 306 ALA B C 1
ATOM 5698 O O . ALA B 1 306 ? 8.945 27.031 -0.657 1 98.75 306 ALA B O 1
ATOM 5699 N N . GLN B 1 307 ? 6.922 26.156 -0.207 1 98.56 307 GLN B N 1
ATOM 5700 C CA . GLN B 1 307 ? 6.25 27.344 -0.72 1 98.56 307 GLN B CA 1
ATOM 5701 C C . GLN B 1 307 ? 6.297 28.484 0.292 1 98.56 307 GLN B C 1
ATOM 5703 O O . GLN B 1 307 ? 6.457 29.641 -0.082 1 98.56 307 GLN B O 1
ATOM 5708 N N . ASN B 1 308 ? 6.078 28.25 1.503 1 98.75 308 ASN B N 1
ATOM 5709 C CA . ASN B 1 308 ? 6.098 29.25 2.566 1 98.75 308 ASN B CA 1
ATOM 5710 C C . ASN B 1 308 ? 6.879 28.766 3.781 1 98.75 308 ASN B C 1
ATOM 5712 O O . ASN B 1 308 ? 7.156 27.562 3.906 1 98.75 308 ASN B O 1
ATOM 5716 N N . GLY B 1 309 ? 7.312 29.703 4.609 1 98.81 309 GLY B N 1
ATOM 5717 C CA . GLY B 1 309 ? 7.844 29.406 5.934 1 98.81 309 GLY B CA 1
ATOM 5718 C C . GLY B 1 309 ? 6.844 29.672 7.047 1 98.81 309 GLY B C 1
ATOM 5719 O O . GLY B 1 309 ? 5.867 28.938 7.188 1 98.81 309 GLY B O 1
ATOM 5720 N N . ALA B 1 310 ? 7.109 30.812 7.75 1 98.94 310 ALA B N 1
ATOM 5721 C CA . ALA B 1 310 ? 6.164 31.312 8.75 1 98.94 310 ALA B CA 1
ATOM 5722 C C . ALA B 1 310 ? 4.988 32.031 8.086 1 98.94 310 ALA B C 1
ATOM 5724 O O . ALA B 1 310 ? 5.129 33.156 7.594 1 98.94 310 ALA B O 1
ATOM 5725 N N . ARG B 1 311 ? 3.816 31.297 8.133 1 98.81 311 ARG B N 1
ATOM 5726 C CA . ARG B 1 311 ? 2.73 31.781 7.277 1 98.81 311 ARG B CA 1
ATOM 5727 C C . ARG B 1 311 ? 1.473 32.062 8.094 1 98.81 311 ARG B C 1
ATOM 5729 O O . ARG B 1 311 ? 1.131 31.281 9 1 98.81 311 ARG B O 1
ATOM 5736 N N . ILE B 1 312 ? 0.834 33.188 7.844 1 98.62 312 ILE B N 1
ATOM 5737 C CA . ILE B 1 312 ? -0.529 33.469 8.273 1 98.62 312 ILE B CA 1
ATOM 5738 C C . ILE B 1 312 ? -1.398 33.781 7.059 1 98.62 312 ILE B C 1
ATOM 5740 O O . ILE B 1 312 ? -1.063 34.656 6.258 1 98.62 312 ILE B O 1
ATOM 5744 N N . LYS B 1 313 ? -2.467 33.031 6.879 1 97.06 313 LYS B N 1
ATOM 5745 C CA . LYS B 1 313 ? -3.309 33.188 5.699 1 97.06 313 LYS B CA 1
ATOM 5746 C C . LYS B 1 313 ? -4.773 33.344 6.086 1 97.06 313 LYS B C 1
ATOM 5748 O O . LYS B 1 313 ? -5.387 32.438 6.637 1 97.06 313 LYS B O 1
ATOM 5753 N N . VAL B 1 314 ? -5.363 34.5 5.777 1 96.56 314 VAL B N 1
ATOM 5754 C CA . VAL B 1 314 ? -6.742 34.875 6.082 1 96.56 314 VAL B CA 1
ATOM 5755 C C . VAL B 1 314 ? -7.445 35.344 4.809 1 96.56 314 VAL B C 1
ATOM 5757 O O . VAL B 1 314 ? -6.906 36.156 4.047 1 96.56 314 VAL B O 1
ATOM 5760 N N . PHE B 1 315 ? -8.648 34.844 4.566 1 94.69 315 PHE B N 1
ATOM 5761 C CA . PHE B 1 315 ? -9.445 35.25 3.418 1 94.69 315 PHE B CA 1
ATOM 5762 C C . PHE B 1 315 ? -9.805 36.719 3.5 1 94.69 315 PHE B C 1
ATOM 5764 O O . PHE B 1 315 ? -9.82 37.312 4.586 1 94.69 315 PHE B O 1
ATOM 5771 N N . GLY B 1 316 ? -10.133 37.281 2.297 1 93.38 316 GLY B N 1
ATOM 5772 C CA . GLY B 1 316 ? -10.68 38.625 2.26 1 93.38 316 GLY B CA 1
ATOM 5773 C C . GLY B 1 316 ? -12.109 38.688 2.766 1 93.38 316 GLY B C 1
ATOM 5774 O O . GLY B 1 316 ? -12.68 37.688 3.174 1 93.38 316 GLY B O 1
ATOM 5775 N N . GLY B 1 317 ? -12.539 39.906 2.809 1 94.31 317 GLY B N 1
ATOM 5776 C CA . GLY B 1 317 ? -13.945 40.094 3.145 1 94.31 317 GLY B CA 1
ATOM 5777 C C . GLY B 1 317 ? -14.883 39.781 1.994 1 94.31 317 GLY B C 1
ATOM 5778 O O . GLY B 1 317 ? -14.445 39.312 0.944 1 94.31 317 GLY B O 1
ATOM 5779 N N . SER B 1 318 ? -16.156 39.844 2.246 1 94.31 318 SER B N 1
ATOM 5780 C CA . SER B 1 318 ? -17.172 39.625 1.229 1 94.31 318 SER B CA 1
ATOM 5781 C C . SER B 1 318 ? -18.469 40.375 1.569 1 94.31 318 SER B C 1
ATOM 5783 O O . SER B 1 318 ? -18.781 40.562 2.744 1 94.31 318 SER B O 1
ATOM 5785 N N . ASN B 1 319 ? -19.125 40.844 0.504 1 93.5 319 ASN B N 1
ATOM 5786 C CA . ASN B 1 319 ? -20.438 41.438 0.717 1 93.5 319 ASN B CA 1
ATOM 5787 C C . ASN B 1 319 ? -21.547 40.406 0.574 1 93.5 319 ASN B C 1
ATOM 5789 O O . ASN B 1 319 ? -22.719 40.719 0.772 1 93.5 319 ASN B O 1
ATOM 5793 N N . ASP B 1 320 ? -21.156 39.188 0.213 1 94.81 320 ASP B N 1
ATOM 5794 C CA . ASP B 1 320 ? -22.109 38.062 0.129 1 94.81 320 ASP B CA 1
ATOM 5795 C C . ASP B 1 320 ? -22.234 37.375 1.473 1 94.81 320 ASP B C 1
ATOM 5797 O O . ASP B 1 320 ? -21.281 36.75 1.947 1 94.81 320 ASP B O 1
ATOM 5801 N N . THR B 1 321 ? -23.438 37.375 2.076 1 94.25 321 THR B N 1
ATOM 5802 C CA . THR B 1 321 ? -23.672 36.844 3.4 1 94.25 321 THR B CA 1
ATOM 5803 C C . THR B 1 321 ? -23.656 35.312 3.355 1 94.25 321 THR B C 1
ATOM 5805 O O . THR B 1 321 ? -23.578 34.656 4.398 1 94.25 321 THR B O 1
ATOM 5808 N N . ASN B 1 322 ? -23.656 34.719 2.209 1 94.81 322 ASN B N 1
ATOM 5809 C CA . ASN B 1 322 ? -23.578 33.281 2.049 1 94.81 322 ASN B CA 1
ATOM 5810 C C . ASN B 1 322 ? -22.25 32.844 1.457 1 94.81 322 ASN B C 1
ATOM 5812 O O . ASN B 1 322 ? -22.109 31.719 0.979 1 94.81 322 ASN B O 1
ATOM 5816 N N . SER B 1 323 ? -21.281 33.719 1.587 1 94.38 323 SER B N 1
ATOM 5817 C CA . SER B 1 323 ? -20 33.469 0.948 1 94.38 323 SER B CA 1
ATOM 5818 C C . SER B 1 323 ? -19.281 32.281 1.596 1 94.38 323 SER B C 1
ATOM 5820 O O . SER B 1 323 ? -19.266 32.156 2.82 1 94.38 323 SER B O 1
ATOM 5822 N N . VAL B 1 324 ? -18.656 31.391 0.746 1 91.44 324 VAL B N 1
ATOM 5823 C CA . VAL B 1 324 ? -17.797 30.312 1.209 1 91.44 324 VAL B CA 1
ATOM 5824 C C . VAL B 1 324 ? -16.344 30.594 0.797 1 91.44 324 VAL B C 1
ATOM 5826 O O . VAL B 1 324 ? -15.516 29.688 0.763 1 91.44 324 VAL B O 1
ATOM 5829 N N . SER B 1 325 ? -16.062 31.828 0.412 1 91.94 325 SER B N 1
ATOM 5830 C CA . SER B 1 325 ? -14.727 32.25 -0.022 1 91.94 325 SER B CA 1
ATOM 5831 C C . SER B 1 325 ? -14.375 33.625 0.547 1 91.94 325 SER B C 1
ATOM 5833 O O . SER B 1 325 ? -13.906 34.5 -0.179 1 91.94 325 SER B O 1
ATOM 5835 N N . GLY B 1 326 ? -14.703 33.812 1.771 1 93.38 326 GLY B N 1
ATOM 5836 C CA . GLY B 1 326 ? -14.383 35.062 2.463 1 93.38 326 GLY B CA 1
ATOM 5837 C C . GLY B 1 326 ? -15.578 35.656 3.182 1 93.38 326 GLY B C 1
ATOM 5838 O O . GLY B 1 326 ? -16.719 35.312 2.895 1 93.38 326 GLY B O 1
ATOM 5839 N N . GLY B 1 327 ? -15.25 36.531 4.082 1 94.88 327 GLY B N 1
ATOM 5840 C CA . GLY B 1 327 ? -16.297 37.219 4.805 1 94.88 327 GLY B CA 1
ATOM 5841 C C . GLY B 1 327 ? -16.438 36.781 6.246 1 94.88 327 GLY B C 1
ATOM 5842 O O . GLY B 1 327 ? -17.234 37.344 7 1 94.88 327 GLY B O 1
ATOM 5843 N N . GLY B 1 328 ? -15.625 35.875 6.609 1 96 328 GLY B N 1
ATOM 5844 C CA . GLY B 1 328 ? -15.633 35.469 8.008 1 96 328 GLY B CA 1
ATOM 5845 C C . GLY B 1 328 ? -14.977 36.469 8.922 1 96 328 GLY B C 1
ATOM 5846 O O . GLY B 1 328 ? -14.336 37.406 8.461 1 96 328 GLY B O 1
ATOM 5847 N N . SER B 1 329 ? -15.273 36.344 10.242 1 96.94 329 SER B N 1
ATOM 5848 C CA . SER B 1 329 ? -14.727 37.25 11.25 1 96.94 329 SER B CA 1
ATOM 5849 C C . SER B 1 329 ? -13.891 36.469 12.273 1 96.94 329 SER B C 1
ATOM 5851 O O . SER B 1 329 ? -13.688 35.25 12.141 1 96.94 329 SER B O 1
ATOM 5853 N N . GLY B 1 330 ? -13.344 37.281 13.273 1 98.38 330 GLY B N 1
ATOM 5854 C CA . GLY B 1 330 ? -12.531 36.688 14.312 1 98.38 330 GLY B CA 1
ATOM 5855 C C . GLY B 1 330 ? -11.164 37.344 14.453 1 98.38 330 GLY B C 1
ATOM 5856 O O . GLY B 1 330 ? -11.016 38.531 14.188 1 98.38 330 GLY B O 1
ATOM 5857 N N . TYR B 1 331 ? -10.211 36.5 15.008 1 98.69 331 TYR B N 1
ATOM 5858 C CA . TYR B 1 331 ? -8.914 37.156 15.18 1 98.69 331 TYR B CA 1
ATOM 5859 C C . TYR B 1 331 ? -7.793 36.125 15.219 1 98.69 331 TYR B C 1
ATOM 5861 O O . TYR B 1 331 ? -8.031 34.938 15.508 1 98.69 331 TYR B O 1
ATOM 5869 N N . VAL B 1 332 ? -6.645 36.562 14.82 1 98.88 332 VAL B N 1
ATOM 5870 C CA . VAL B 1 332 ? -5.348 35.906 15.055 1 98.88 332 VAL B CA 1
ATOM 5871 C C . VAL B 1 332 ? -4.539 36.75 16.047 1 98.88 332 VAL B C 1
ATOM 5873 O O . VAL B 1 332 ? -4.32 37.969 15.82 1 98.88 332 VAL B O 1
ATOM 5876 N N . LYS B 1 333 ? -4.145 36.125 17.125 1 98.88 333 LYS B N 1
ATOM 5877 C CA . LYS B 1 333 ? -3.521 36.938 18.172 1 98.88 333 LYS B CA 1
ATOM 5878 C C . LYS B 1 333 ? -2.467 36.125 18.938 1 98.88 333 LYS B C 1
ATOM 5880 O O . LYS B 1 333 ? -2.688 34.969 19.266 1 98.88 333 LYS B O 1
ATOM 5885 N N . ASN B 1 334 ? -1.371 36.75 19.25 1 98.88 334 ASN B N 1
ATOM 5886 C CA . ASN B 1 334 ? -0.273 36.156 20.031 1 98.88 334 ASN B CA 1
ATOM 5887 C C . ASN B 1 334 ? 0.319 34.938 19.328 1 98.88 334 ASN B C 1
ATOM 5889 O O . ASN B 1 334 ? 0.211 33.812 19.828 1 98.88 334 ASN B O 1
ATOM 5893 N N . ILE B 1 335 ? 0.885 35.219 18.219 1 98.94 335 ILE B N 1
ATOM 5894 C CA . ILE B 1 335 ? 1.577 34.25 17.406 1 98.94 335 ILE B CA 1
ATOM 5895 C C . ILE B 1 335 ? 3.078 34.531 17.422 1 98.94 335 ILE B C 1
ATOM 5897 O O . ILE B 1 335 ? 3.51 35.625 17.125 1 98.94 335 ILE B O 1
ATOM 5901 N N . THR B 1 336 ? 3.859 33.562 17.781 1 98.94 336 THR B N 1
ATOM 5902 C CA . THR B 1 336 ? 5.309 33.75 17.75 1 98.94 336 THR B CA 1
ATOM 5903 C C . THR B 1 336 ? 5.965 32.656 16.891 1 98.94 336 THR B C 1
ATOM 5905 O O . THR B 1 336 ? 5.742 31.469 17.125 1 98.94 336 THR B O 1
ATOM 5908 N N . PHE B 1 337 ? 6.75 33.062 15.875 1 98.94 337 PHE B N 1
ATOM 5909 C CA . PHE B 1 337 ? 7.684 32.219 15.133 1 98.94 337 PHE B CA 1
ATOM 5910 C C . PHE B 1 337 ? 9.125 32.531 15.531 1 98.94 337 PHE B C 1
ATOM 5912 O O . PHE B 1 337 ? 9.602 33.656 15.32 1 98.94 337 PHE B O 1
ATOM 5919 N N . GLN B 1 338 ? 9.742 31.531 16.141 1 98.94 338 GLN B N 1
ATOM 5920 C CA . GLN B 1 338 ? 11.086 31.781 16.641 1 98.94 338 GLN B CA 1
ATOM 5921 C C . GLN B 1 338 ? 12.062 30.703 16.172 1 98.94 338 GLN B C 1
ATOM 5923 O O . GLN B 1 338 ? 11.727 29.516 16.156 1 98.94 338 GLN B O 1
ATOM 5928 N N . ASP B 1 339 ? 13.32 31.094 15.859 1 98.88 339 ASP B N 1
ATOM 5929 C CA . ASP B 1 339 ? 14.352 30.172 15.398 1 98.88 339 ASP B CA 1
ATOM 5930 C C . ASP B 1 339 ? 13.852 29.328 14.234 1 98.88 339 ASP B C 1
ATOM 5932 O O . ASP B 1 339 ? 13.789 28.094 14.336 1 98.88 339 ASP B O 1
ATOM 5936 N N . PHE B 1 340 ? 13.555 30.094 13.211 1 98.88 340 PHE B N 1
ATOM 5937 C CA . PHE B 1 340 ? 12.961 29.531 12 1 98.88 340 PHE B CA 1
ATOM 5938 C C . PHE B 1 340 ? 13.914 29.641 10.82 1 98.88 340 PHE B C 1
ATOM 5940 O O . PHE B 1 340 ? 14.141 30.75 10.312 1 98.88 340 PHE B O 1
ATOM 5947 N N . VAL B 1 341 ? 14.461 28.5 10.391 1 98.88 341 VAL B N 1
ATOM 5948 C CA . VAL B 1 341 ? 15.461 28.531 9.336 1 98.88 341 VAL B CA 1
ATOM 5949 C C . VAL B 1 341 ? 14.844 28.078 8.023 1 98.88 341 VAL B C 1
ATOM 5951 O O . VAL B 1 341 ? 14.281 26.969 7.945 1 98.88 341 VAL B O 1
ATOM 5954 N N . ASN B 1 342 ? 14.945 28.938 6.996 1 98.81 342 ASN B N 1
ATOM 5955 C CA . ASN B 1 342 ? 14.445 28.672 5.656 1 98.81 342 ASN B CA 1
ATOM 5956 C C . ASN B 1 342 ? 15.586 28.344 4.688 1 98.81 342 ASN B C 1
ATOM 5958 O O . ASN B 1 342 ? 16.625 29 4.711 1 98.81 342 ASN B O 1
ATOM 5962 N N . ASN B 1 343 ? 15.375 27.266 3.961 1 98.69 343 ASN B N 1
ATOM 5963 C CA . ASN B 1 343 ? 16.266 26.906 2.865 1 98.69 343 ASN B CA 1
ATOM 5964 C C . ASN B 1 343 ? 15.5 26.688 1.564 1 98.69 343 ASN B C 1
ATOM 5966 O O . ASN B 1 343 ? 14.797 25.688 1.418 1 98.69 343 ASN B O 1
ATOM 5970 N N . ASN B 1 344 ? 15.672 27.594 0.575 1 98.69 344 ASN B N 1
ATOM 5971 C CA . ASN B 1 344 ? 14.984 27.484 -0.706 1 98.69 344 ASN B CA 1
ATOM 5972 C C . ASN B 1 344 ? 13.469 27.531 -0.531 1 98.69 344 ASN B C 1
ATOM 5974 O O . ASN B 1 344 ? 12.758 26.625 -0.996 1 98.69 344 ASN B O 1
ATOM 5978 N N . VAL B 1 345 ? 13.055 28.578 0.147 1 98.88 345 VAL B N 1
ATOM 5979 C CA . VAL B 1 345 ? 11.641 28.75 0.431 1 98.88 345 VAL B CA 1
ATOM 5980 C C . VAL B 1 345 ? 11.094 29.953 -0.354 1 98.88 345 VAL B C 1
ATOM 5982 O O . VAL B 1 345 ? 11.719 31.016 -0.38 1 98.88 345 VAL B O 1
ATOM 5985 N N . ASP B 1 346 ? 9.93 29.75 -1.022 1 98.62 346 ASP B N 1
ATOM 5986 C CA . ASP B 1 346 ? 9.422 30.812 -1.873 1 98.62 346 ASP B CA 1
ATOM 5987 C C . ASP B 1 346 ? 9.117 32.062 -1.056 1 98.62 346 ASP B C 1
ATOM 5989 O O . ASP B 1 346 ? 9.508 33.188 -1.439 1 98.62 346 ASP B O 1
ATOM 5993 N N . ASN B 1 347 ? 8.391 31.922 0.047 1 98.19 347 ASN B N 1
ATOM 5994 C CA . ASN B 1 347 ? 8.016 32.969 0.976 1 98.19 347 ASN B CA 1
ATOM 5995 C C . ASN B 1 347 ? 8.414 32.625 2.408 1 98.19 347 ASN B C 1
ATOM 5997 O O . ASN B 1 347 ? 7.59 32.156 3.193 1 98.19 347 ASN B O 1
ATOM 6001 N N . PRO B 1 348 ? 9.625 32.969 2.77 1 98.81 348 PRO B N 1
ATOM 6002 C CA . PRO B 1 348 ? 10.062 32.625 4.121 1 98.81 348 PRO B CA 1
ATOM 6003 C C . PRO B 1 348 ? 9.156 33.188 5.207 1 98.81 348 PRO B C 1
ATOM 6005 O O . PRO B 1 348 ? 8.891 32.531 6.211 1 98.81 348 PRO B O 1
ATOM 6008 N N . ILE B 1 349 ? 8.734 34.438 5.062 1 98.69 349 ILE B N 1
ATOM 6009 C CA . ILE B 1 349 ? 7.703 35.062 5.883 1 98.69 349 ILE B CA 1
ATOM 6010 C C . ILE B 1 349 ? 6.531 35.5 5 1 98.69 349 ILE B C 1
ATOM 6012 O O . ILE B 1 349 ? 6.727 36.188 3.992 1 98.69 349 ILE B O 1
ATOM 6016 N N . TYR B 1 350 ? 5.402 35 5.344 1 98.06 350 TYR B N 1
ATOM 6017 C CA . TYR B 1 350 ? 4.246 35.312 4.516 1 98.06 350 TYR B CA 1
ATOM 6018 C C . TYR B 1 350 ? 3.014 35.562 5.375 1 98.06 350 TYR B C 1
ATOM 6020 O O . TYR B 1 350 ? 2.598 34.688 6.148 1 98.06 350 TYR B O 1
ATOM 6028 N N . LEU B 1 351 ? 2.43 36.719 5.348 1 97.38 351 LEU B N 1
ATOM 6029 C CA . LEU B 1 351 ? 1.189 37.125 6.008 1 97.38 351 LEU B CA 1
ATOM 6030 C C . LEU B 1 351 ? 0.237 37.781 5.023 1 97.38 351 LEU B C 1
ATOM 6032 O O . LEU B 1 351 ? 0.617 38.719 4.336 1 97.38 351 LEU B O 1
ATOM 6036 N N . THR B 1 352 ? -0.983 37.188 4.906 1 95.56 352 THR B N 1
ATOM 6037 C CA . THR B 1 352 ? -1.95 37.844 4.02 1 95.56 352 THR B CA 1
ATOM 6038 C C . THR B 1 352 ? -3.35 37.781 4.625 1 95.56 352 THR B C 1
ATOM 6040 O O . THR B 1 352 ? -3.701 36.844 5.32 1 95.56 352 THR B O 1
ATOM 6043 N N . GLN B 1 353 ? -4.141 38.844 4.332 1 94.75 353 GLN B N 1
ATOM 6044 C CA . GLN B 1 353 ? -5.574 38.844 4.605 1 94.75 353 GLN B CA 1
ATOM 6045 C C . GLN B 1 353 ? -6.379 38.844 3.309 1 94.75 353 GLN B C 1
ATOM 6047 O O . GLN B 1 353 ? -7.484 39.406 3.262 1 94.75 353 GLN B O 1
ATOM 6052 N N . CYS B 1 354 ? -5.781 38.344 2.244 1 93.06 354 CYS B N 1
ATOM 6053 C CA . CYS B 1 354 ? -6.426 38.25 0.938 1 93.06 354 CYS B CA 1
ATOM 6054 C C . CYS B 1 354 ? -6.207 36.844 0.339 1 93.06 354 CYS B C 1
ATOM 6056 O O . CYS B 1 354 ? -6.039 36.719 -0.875 1 93.06 354 CYS B O 1
ATOM 6058 N N . TYR B 1 355 ? -6.082 35.906 1.176 1 92.19 355 TYR B N 1
ATOM 6059 C CA . TYR B 1 355 ? -5.898 34.531 0.744 1 92.19 355 TYR B CA 1
ATOM 6060 C C . TYR B 1 355 ? -7.043 34.094 -0.164 1 92.19 355 TYR B C 1
ATOM 6062 O O . TYR B 1 355 ? -8.219 34.281 0.159 1 92.19 355 TYR B O 1
ATOM 6070 N N . SER B 1 356 ? -6.703 33.406 -1.292 1 88.25 356 SER B N 1
ATOM 6071 C CA . SER B 1 356 ? -7.672 32.844 -2.244 1 88.25 356 SER B CA 1
ATOM 6072 C C . SER B 1 356 ? -8.719 33.906 -2.609 1 88.25 356 SER B C 1
ATOM 6074 O O . SER B 1 356 ? -9.898 33.562 -2.764 1 88.25 356 SER B O 1
ATOM 6076 N N . SER B 1 357 ? -8.328 35.188 -2.637 1 86.62 357 SER B N 1
ATOM 6077 C CA . SER B 1 357 ? -9.172 36.312 -2.947 1 86.62 357 SER B CA 1
ATOM 6078 C C . SER B 1 357 ? -8.516 37.219 -3.99 1 86.62 357 SER B C 1
ATOM 6080 O O . SER B 1 357 ? -7.293 37.375 -3.998 1 86.62 357 SER B O 1
ATOM 6082 N N . SER B 1 358 ? -9.461 37.781 -4.828 1 85.38 358 SER B N 1
ATOM 6083 C CA . SER B 1 358 ? -8.891 38.719 -5.785 1 85.38 358 SER B CA 1
ATOM 6084 C C . SER B 1 358 ? -8.461 40 -5.102 1 85.38 358 SER B C 1
ATOM 6086 O O . SER B 1 358 ? -8.992 40.375 -4.043 1 85.38 358 SER B O 1
ATOM 6088 N N . ALA B 1 359 ? -7.48 40.625 -5.758 1 84.44 359 ALA B N 1
ATOM 6089 C CA . ALA B 1 359 ? -7.047 41.938 -5.254 1 84.44 359 ALA B CA 1
ATOM 6090 C C . ALA B 1 359 ? -8.219 42.906 -5.16 1 84.44 359 ALA B C 1
ATOM 6092 O O . ALA B 1 359 ? -8.32 43.688 -4.211 1 84.44 359 ALA B O 1
ATOM 6093 N N . GLN B 1 360 ? -9.086 42.844 -6.156 1 86.38 360 GLN B N 1
ATOM 6094 C CA . GLN B 1 360 ? -10.25 43.719 -6.188 1 86.38 360 GLN B CA 1
ATOM 6095 C C . GLN B 1 360 ? -11.188 43.438 -5.02 1 86.38 360 GLN B C 1
ATOM 6097 O O . GLN B 1 360 ? -11.688 44.344 -4.371 1 86.38 360 GLN B O 1
ATOM 6102 N N . GLN B 1 361 ? -11.352 42.188 -4.754 1 87.62 361 GLN B N 1
ATOM 6103 C CA . GLN B 1 361 ? -12.195 41.812 -3.631 1 87.62 361 GLN B CA 1
ATOM 6104 C C . GLN B 1 361 ? -11.633 42.344 -2.312 1 87.62 361 GLN B C 1
ATOM 6106 O O . GLN B 1 361 ? -12.375 42.875 -1.482 1 87.62 361 GLN B O 1
ATOM 6111 N N . CYS B 1 362 ? -10.422 42.281 -2.15 1 90 362 CYS B N 1
ATOM 6112 C CA . CYS B 1 362 ? -9.781 42.688 -0.904 1 90 362 CYS B CA 1
ATOM 6113 C C . CYS B 1 362 ? -9.828 44.188 -0.736 1 90 362 CYS B C 1
ATOM 6115 O O . CYS B 1 362 ? -9.961 44.688 0.382 1 90 362 CYS B O 1
ATOM 6117 N N . GLN B 1 363 ? -9.719 44.812 -1.83 1 87.75 363 GLN B N 1
ATOM 6118 C CA . GLN B 1 363 ? -9.797 46.281 -1.78 1 87.75 363 GLN B CA 1
ATOM 6119 C C . GLN B 1 363 ? -11.211 46.75 -1.46 1 87.75 363 GLN B C 1
ATOM 6121 O O . GLN B 1 363 ? -11.406 47.656 -0.647 1 87.75 363 GLN B O 1
ATOM 6126 N N . ASP B 1 364 ? -12.148 46.156 -2.082 1 92.12 364 ASP B N 1
ATOM 6127 C CA . ASP B 1 364 ? -13.547 46.562 -1.924 1 92.12 364 ASP B CA 1
ATOM 6128 C C . ASP B 1 364 ? -14.086 46.125 -0.566 1 92.12 364 ASP B C 1
ATOM 6130 O O . ASP B 1 364 ? -14.93 46.812 0.023 1 92.12 364 ASP B O 1
ATOM 6134 N N . PHE B 1 365 ? -13.648 45 -0.147 1 93.94 365 PHE B N 1
ATOM 6135 C CA . PHE B 1 365 ? -14.141 44.406 1.088 1 93.94 365 PHE B CA 1
ATOM 6136 C C . PHE B 1 365 ? -12.984 43.844 1.918 1 93.94 365 PHE B C 1
ATOM 6138 O O . PHE B 1 365 ? -12.727 42.656 1.919 1 93.94 365 PHE B O 1
ATOM 6145 N N . PRO B 1 366 ? -12.352 44.656 2.697 1 93.56 366 PRO B N 1
ATOM 6146 C CA . PRO B 1 366 ? -11.258 44.188 3.543 1 93.56 366 PRO B CA 1
ATOM 6147 C C . PRO B 1 366 ? -11.703 43.156 4.559 1 93.56 366 PRO B C 1
ATOM 6149 O O . PRO B 1 366 ? -12.875 43.125 4.957 1 93.56 366 PRO B O 1
ATOM 6152 N N . SER B 1 367 ? -10.766 42.312 4.879 1 95.06 367 SER B N 1
ATOM 6153 C CA . SER B 1 367 ? -11.047 41.281 5.875 1 95.06 367 SER B CA 1
ATOM 6154 C C . SER B 1 367 ? -11.539 41.906 7.184 1 95.06 367 SER B C 1
ATOM 6156 O O . SER B 1 367 ? -11.047 42.938 7.598 1 95.06 367 SER B O 1
ATOM 6158 N N . THR B 1 368 ? -12.531 41.25 7.836 1 93.81 368 THR B N 1
ATOM 6159 C CA . THR B 1 368 ? -13.008 41.688 9.141 1 93.81 368 THR B CA 1
ATOM 6160 C C . THR B 1 368 ? -12.336 40.906 10.258 1 93.81 368 THR B C 1
ATOM 6162 O O . THR B 1 368 ? -12.594 41.156 11.438 1 93.81 368 THR B O 1
ATOM 6165 N N . LEU B 1 369 ? -11.508 39.969 9.906 1 97.5 369 LEU B N 1
ATOM 6166 C CA . LEU B 1 369 ? -10.734 39.219 10.883 1 97.5 369 LEU B CA 1
ATOM 6167 C C . LEU B 1 369 ? -9.477 39.969 11.281 1 97.5 369 LEU B C 1
ATOM 6169 O O . LEU B 1 369 ? -8.68 40.344 10.422 1 97.5 369 LEU B O 1
ATOM 6173 N N . ALA B 1 370 ? -9.32 40.188 12.586 1 97.94 370 ALA B N 1
ATOM 6174 C CA . ALA B 1 370 ? -8.219 41.031 13.086 1 97.94 370 ALA B CA 1
ATOM 6175 C C . ALA B 1 370 ? -6.953 40.188 13.273 1 97.94 370 ALA B C 1
ATOM 6177 O O . ALA B 1 370 ? -7.02 39.031 13.727 1 97.94 370 ALA B O 1
ATOM 6178 N N . ILE B 1 371 ? -5.816 40.781 12.883 1 98.5 371 ILE B N 1
ATOM 6179 C CA . ILE B 1 371 ? -4.516 40.156 13.141 1 98.5 371 ILE B CA 1
ATOM 6180 C C . ILE B 1 371 ? -3.684 41.094 14.031 1 98.5 371 ILE B C 1
ATOM 6182 O O . ILE B 1 371 ? -3.48 42.281 13.695 1 98.5 371 ILE B O 1
ATOM 6186 N N . SER B 1 372 ? -3.271 40.594 15.148 1 98.69 372 SER B N 1
ATOM 6187 C CA . SER B 1 372 ? -2.461 41.406 16.047 1 98.69 372 SER B CA 1
ATOM 6188 C C . SER B 1 372 ? -1.49 40.562 16.844 1 98.69 372 SER B C 1
ATOM 6190 O O . SER B 1 372 ? -1.726 39.344 17.047 1 98.69 372 SER B O 1
ATOM 6192 N N . ASP B 1 373 ? -0.412 41.156 17.344 1 98.75 373 ASP B N 1
ATOM 6193 C CA . ASP B 1 373 ? 0.509 40.5 18.281 1 98.75 373 ASP B CA 1
ATOM 6194 C C . ASP B 1 373 ? 1.171 39.281 17.641 1 98.75 373 ASP B C 1
ATOM 6196 O O . ASP B 1 373 ? 1.007 38.156 18.109 1 98.75 373 ASP B O 1
ATOM 6200 N N . VAL B 1 374 ? 1.846 39.594 16.516 1 98.94 374 VAL B N 1
ATOM 6201 C CA . VAL B 1 374 ? 2.584 38.562 15.781 1 98.94 374 VAL B CA 1
ATOM 6202 C C . VAL B 1 374 ? 4.078 38.875 15.828 1 98.94 374 VAL B C 1
ATOM 6204 O O . VAL B 1 374 ? 4.5 40 15.539 1 98.94 374 VAL B O 1
ATOM 6207 N N . HIS B 1 375 ? 4.902 37.875 16.188 1 98.94 375 HIS B N 1
ATOM 6208 C CA . HIS B 1 375 ? 6.324 38.094 16.438 1 98.94 375 HIS B CA 1
ATOM 6209 C C . HIS B 1 375 ? 7.18 37.125 15.609 1 98.94 375 HIS B C 1
ATOM 6211 O O . HIS B 1 375 ? 7.027 35.906 15.711 1 98.94 375 HIS B O 1
ATOM 6217 N N . TYR B 1 376 ? 8.055 37.719 14.789 1 98.88 376 TYR B N 1
ATOM 6218 C CA . TYR B 1 376 ? 9.086 36.969 14.07 1 98.88 376 TYR B CA 1
ATOM 6219 C C . TYR B 1 376 ? 10.445 37.156 14.727 1 98.88 376 TYR B C 1
ATOM 6221 O O . TYR B 1 376 ? 10.984 38.281 14.742 1 98.88 376 TYR B O 1
ATOM 6229 N N . ILE B 1 377 ? 10.969 36.125 15.312 1 98.94 377 ILE B N 1
ATOM 6230 C CA . ILE B 1 377 ? 12.227 36.188 16.062 1 98.94 377 ILE B CA 1
ATOM 6231 C C . ILE B 1 377 ? 13.242 35.219 15.461 1 98.94 377 ILE B C 1
ATOM 6233 O O . ILE B 1 377 ? 13.039 34 15.484 1 98.94 377 ILE B O 1
ATOM 6237 N N . ASN B 1 378 ? 14.367 35.688 14.945 1 98.81 378 ASN B N 1
ATOM 6238 C CA . ASN B 1 378 ? 15.445 34.906 14.375 1 98.81 378 ASN B CA 1
ATOM 6239 C C . ASN B 1 378 ? 14.938 34.031 13.219 1 98.81 378 ASN B C 1
ATOM 6241 O O . ASN B 1 378 ? 15.148 32.812 13.211 1 98.81 378 ASN B O 1
ATOM 6245 N N . VAL B 1 379 ? 14.242 34.656 12.297 1 98.88 379 VAL B N 1
ATOM 6246 C CA . VAL B 1 379 ? 13.867 34 11.047 1 98.88 379 VAL B CA 1
ATOM 6247 C C . VAL B 1 379 ? 14.961 34.219 10.008 1 98.88 379 VAL B C 1
ATOM 6249 O O . VAL B 1 379 ? 15.281 35.375 9.672 1 98.88 379 VAL B O 1
ATOM 6252 N N . SER B 1 380 ? 15.547 33.156 9.555 1 98.81 380 SER B N 1
ATOM 6253 C CA . SER B 1 380 ? 16.734 33.281 8.711 1 98.81 380 SER B CA 1
ATOM 6254 C C . SER B 1 380 ? 16.688 32.312 7.535 1 98.81 380 SER B C 1
ATOM 6256 O O . SER B 1 380 ? 15.789 31.469 7.453 1 98.81 380 SER B O 1
ATOM 6258 N N . GLY B 1 381 ? 17.641 32.469 6.652 1 98.62 381 GLY B N 1
ATOM 6259 C CA . GLY B 1 381 ? 17.812 31.531 5.547 1 98.62 381 GLY B CA 1
ATOM 6260 C C . GLY B 1 381 ? 17.578 32.156 4.191 1 98.62 381 GLY B C 1
ATOM 6261 O O . GLY B 1 381 ? 17.875 33.344 3.996 1 98.62 381 GLY B O 1
ATOM 6262 N N . THR B 1 382 ? 17.141 31.25 3.234 1 98.62 382 THR B N 1
ATOM 6263 C CA . THR B 1 382 ? 17.156 31.703 1.849 1 98.62 382 THR B CA 1
ATOM 6264 C C . THR B 1 382 ? 15.789 31.531 1.202 1 98.62 382 THR B C 1
ATOM 6266 O O . THR B 1 382 ? 15.102 30.531 1.449 1 98.62 382 THR B O 1
ATOM 6269 N N . ALA B 1 383 ? 15.438 32.531 0.413 1 98.62 383 ALA B N 1
ATOM 6270 C CA . ALA B 1 383 ? 14.289 32.406 -0.483 1 98.62 383 ALA B CA 1
ATOM 6271 C C . ALA B 1 383 ? 14.672 31.656 -1.755 1 98.62 383 ALA B C 1
ATOM 6273 O O . ALA B 1 383 ? 15.852 31.594 -2.111 1 98.62 383 ALA B O 1
ATOM 6274 N N . SER B 1 384 ? 13.688 31.125 -2.436 1 98.12 384 SER B N 1
ATOM 6275 C CA . SER B 1 384 ? 13.93 30.281 -3.607 1 98.12 384 SER B CA 1
ATOM 6276 C C . SER B 1 384 ? 14.164 31.125 -4.852 1 98.12 384 SER B C 1
ATOM 6278 O O . SER B 1 384 ? 14.742 30.656 -5.836 1 98.12 384 SER B O 1
ATOM 6280 N N . GLY B 1 385 ? 13.664 32.344 -4.883 1 97.56 385 GLY B N 1
ATOM 6281 C CA . GLY B 1 385 ? 13.719 33.219 -6.051 1 97.56 385 GLY B CA 1
ATOM 6282 C C . GLY B 1 385 ? 12.477 33.125 -6.922 1 97.56 385 GLY B C 1
ATOM 6283 O O . GLY B 1 385 ? 12.359 33.844 -7.918 1 97.56 385 GLY B O 1
ATOM 6284 N N . LYS B 1 386 ? 11.547 32.344 -6.5 1 96.88 386 LYS B N 1
ATOM 6285 C CA . LYS B 1 386 ? 10.344 32.188 -7.316 1 96.88 386 LYS B CA 1
ATOM 6286 C C . LYS B 1 386 ? 9.445 33.406 -7.223 1 96.88 386 LYS B C 1
ATOM 6288 O O . LYS B 1 386 ? 8.68 33.688 -8.148 1 96.88 386 LYS B O 1
ATOM 6293 N N . VAL B 1 387 ? 9.5 34 -6.051 1 94.94 387 VAL B N 1
ATOM 6294 C CA . VAL B 1 387 ? 8.805 35.281 -5.93 1 94.94 387 VAL B CA 1
ATOM 6295 C C . VAL B 1 387 ? 9.648 36.406 -6.539 1 94.94 387 VAL B C 1
ATOM 6297 O O . VAL B 1 387 ? 10.836 36.5 -6.242 1 94.94 387 VAL B O 1
ATOM 6300 N N . ALA B 1 388 ? 9.062 37.219 -7.316 1 92.88 388 ALA B N 1
ATOM 6301 C CA . ALA B 1 388 ? 9.781 38.188 -8.125 1 92.88 388 ALA B CA 1
ATOM 6302 C C . ALA B 1 388 ? 10.438 39.25 -7.242 1 92.88 388 ALA B C 1
ATOM 6304 O O . ALA B 1 388 ? 10.109 39.375 -6.062 1 92.88 388 ALA B O 1
ATOM 6305 N N . ASN B 1 389 ? 11.406 39.969 -7.852 1 92.75 389 ASN B N 1
ATOM 6306 C CA . ASN B 1 389 ? 12.047 41.156 -7.332 1 92.75 389 ASN B CA 1
ATOM 6307 C C . ASN B 1 389 ? 12.82 40.875 -6.047 1 92.75 389 ASN B C 1
ATOM 6309 O O . ASN B 1 389 ? 12.805 41.688 -5.117 1 92.75 389 ASN B O 1
ATOM 6313 N N . ASN B 1 390 ? 13.367 39.688 -6.008 1 95.88 390 ASN B N 1
ATOM 6314 C CA . ASN B 1 390 ? 14.195 39.312 -4.867 1 95.88 390 ASN B CA 1
ATOM 6315 C C . ASN B 1 390 ? 13.422 39.406 -3.557 1 95.88 390 ASN B C 1
ATOM 6317 O O . ASN B 1 390 ? 13.977 39.812 -2.535 1 95.88 390 ASN B O 1
ATOM 6321 N N . THR B 1 391 ? 12.125 39.125 -3.588 1 96.31 391 THR B N 1
ATOM 6322 C CA . THR B 1 391 ? 11.273 39.219 -2.406 1 96.31 391 THR B CA 1
ATOM 6323 C C . THR B 1 391 ? 11.578 38.062 -1.451 1 96.31 391 THR B C 1
ATOM 6325 O O . THR B 1 391 ? 11.656 36.906 -1.87 1 96.31 391 THR B O 1
ATOM 6328 N N . VAL B 1 392 ? 11.727 38.375 -0.142 1 98 392 VAL B N 1
ATOM 6329 C CA . VAL B 1 392 ? 12.023 37.344 0.849 1 98 392 VAL B CA 1
ATOM 6330 C C . VAL B 1 392 ? 10.922 37.312 1.908 1 98 392 VAL B C 1
ATOM 6332 O O . VAL B 1 392 ? 10.82 36.375 2.689 1 98 392 VAL B O 1
ATOM 6335 N N . ALA B 1 393 ? 10.062 38.344 1.979 1 97.56 393 ALA B N 1
ATOM 6336 C CA . ALA B 1 393 ? 8.93 38.406 2.902 1 97.56 393 ALA B CA 1
ATOM 6337 C C . ALA B 1 393 ? 7.793 39.25 2.33 1 97.56 393 ALA B C 1
ATOM 6339 O O . ALA B 1 393 ? 8.039 40.219 1.618 1 97.56 393 ALA B O 1
ATOM 6340 N N . THR B 1 394 ? 6.637 38.781 2.596 1 96.19 394 THR B N 1
ATOM 6341 C CA . THR B 1 394 ? 5.434 39.531 2.25 1 96.19 394 THR B CA 1
ATOM 6342 C C . THR B 1 394 ? 4.484 39.594 3.443 1 96.19 394 THR B C 1
ATOM 6344 O O . THR B 1 394 ? 4.051 38.562 3.965 1 96.19 394 THR B O 1
ATOM 6347 N N . LEU B 1 395 ? 4.203 40.812 3.928 1 96.44 395 LEU B N 1
ATOM 6348 C CA . LEU B 1 395 ? 3.238 41.094 4.988 1 96.44 395 LEU B CA 1
ATOM 6349 C C . LEU B 1 395 ? 2.154 42.031 4.492 1 96.44 395 LEU B C 1
ATOM 6351 O O . LEU B 1 395 ? 2.299 43.25 4.602 1 96.44 395 LEU B O 1
ATOM 6355 N N . GLU B 1 396 ? 1.079 41.438 4.051 1 92.88 396 GLU B N 1
ATOM 6356 C CA . GLU B 1 396 ? 0.026 42.219 3.439 1 92.88 396 GLU B CA 1
ATOM 6357 C C . GLU B 1 396 ? -1.287 42.094 4.207 1 92.88 396 GLU B C 1
ATOM 6359 O O . GLU B 1 396 ? -1.932 41.031 4.164 1 92.88 396 GLU B O 1
ATOM 6364 N N . CYS B 1 397 ? -1.688 43.188 4.789 1 93.19 397 CYS B N 1
ATOM 6365 C CA . CYS B 1 397 ? -2.957 43.25 5.504 1 93.19 397 CYS B CA 1
ATOM 6366 C C . CYS B 1 397 ? -3.992 44.062 4.719 1 93.19 397 CYS B C 1
ATOM 6368 O O . CYS B 1 397 ? -3.668 45.094 4.125 1 93.19 397 CYS B O 1
ATOM 6370 N N . SER B 1 398 ? -5.215 43.406 4.629 1 89.44 398 SER B N 1
ATOM 6371 C CA . SER B 1 398 ? -6.281 44.156 3.988 1 89.44 398 SER B CA 1
ATOM 6372 C C . SER B 1 398 ? -6.914 45.156 4.961 1 89.44 398 SER B C 1
ATOM 6374 O O . SER B 1 398 ? -7.426 46.188 4.551 1 89.44 398 SER B O 1
ATOM 6376 N N . ALA B 1 399 ? -7.004 44.656 6.117 1 85.62 399 ALA B N 1
ATOM 6377 C CA . ALA B 1 399 ? -7.254 45.562 7.25 1 85.62 399 ALA B CA 1
ATOM 6378 C C . ALA B 1 399 ? -5.98 45.781 8.062 1 85.62 399 ALA B C 1
ATOM 6380 O O . ALA B 1 399 ? -5.047 44.969 7.992 1 85.62 399 ALA B O 1
ATOM 6381 N N . GLU B 1 400 ? -5.922 46.875 8.812 1 91.62 400 GLU B N 1
ATOM 6382 C CA . GLU B 1 400 ? -4.684 47.188 9.516 1 91.62 400 GLU B CA 1
ATOM 6383 C C . GLU B 1 400 ? -4.324 46.094 10.516 1 91.62 400 GLU B C 1
ATOM 6385 O O . GLU B 1 400 ? -5.16 45.688 11.328 1 91.62 400 GLU B O 1
ATOM 6390 N N . CYS B 1 401 ? -3.09 45.594 10.359 1 96.44 401 CYS B N 1
ATOM 6391 C CA . CYS B 1 401 ? -2.541 44.625 11.328 1 96.44 401 CYS B CA 1
ATOM 6392 C C . CYS B 1 401 ? -1.771 45.375 12.422 1 96.44 401 CYS B C 1
ATOM 6394 O O . CYS B 1 401 ? -1.118 46.375 12.156 1 96.44 401 CYS B O 1
ATOM 6396 N N . VAL B 1 402 ? -1.928 44.812 13.594 1 98.06 402 VAL B N 1
ATOM 6397 C CA . VAL B 1 402 ? -1.421 45.562 14.742 1 98.06 402 VAL B CA 1
ATOM 6398 C C . VAL B 1 402 ? -0.356 44.75 15.461 1 98.06 402 VAL B C 1
ATOM 6400 O O . VAL B 1 402 ? -0.517 43.531 15.648 1 98.06 402 VAL B O 1
ATOM 6403 N N . ASP B 1 403 ? 0.724 45.438 15.875 1 98.44 403 ASP B N 1
ATOM 6404 C CA . ASP B 1 403 ? 1.766 44.844 16.719 1 98.44 403 ASP B CA 1
ATOM 6405 C C . ASP B 1 403 ? 2.439 43.656 16.016 1 98.44 403 ASP B C 1
ATOM 6407 O O . ASP B 1 403 ? 2.494 42.562 16.578 1 98.44 403 ASP B O 1
ATOM 6411 N N . ILE B 1 404 ? 2.814 43.938 14.805 1 98.62 404 ILE B N 1
ATOM 6412 C CA . ILE B 1 404 ? 3.674 43 14.078 1 98.62 404 ILE B CA 1
ATOM 6413 C C . ILE B 1 404 ? 5.137 43.344 14.32 1 98.62 404 ILE B C 1
ATOM 6415 O O . ILE B 1 404 ? 5.559 44.5 14.078 1 98.62 404 ILE B O 1
ATOM 6419 N N . THR B 1 405 ? 5.926 42.438 14.867 1 98.88 405 THR B N 1
ATOM 6420 C CA . THR B 1 405 ? 7.316 42.719 15.188 1 98.88 405 THR B CA 1
ATOM 6421 C C . THR B 1 405 ? 8.25 41.719 14.516 1 98.88 405 THR B C 1
ATOM 6423 O O . THR B 1 405 ? 7.844 40.594 14.203 1 98.88 405 THR B O 1
ATOM 6426 N N . ALA B 1 406 ? 9.445 42.125 14.227 1 98.69 406 ALA B N 1
ATOM 6427 C CA . ALA B 1 406 ? 10.516 41.281 13.719 1 98.69 406 ALA B CA 1
ATOM 6428 C C . ALA B 1 406 ? 11.859 41.625 14.336 1 98.69 406 ALA B C 1
ATOM 6430 O O . ALA B 1 406 ? 12.219 42.812 14.406 1 98.69 406 ALA B O 1
ATOM 6431 N N . THR B 1 407 ? 12.516 40.688 14.883 1 98.62 407 THR B N 1
ATOM 6432 C CA . THR B 1 407 ? 13.852 40.875 15.438 1 98.62 407 THR B CA 1
ATOM 6433 C C . THR B 1 407 ? 14.766 39.719 15.039 1 98.62 407 THR B C 1
ATOM 6435 O O . THR B 1 407 ? 14.383 38.562 15.164 1 98.62 407 THR B O 1
ATOM 6438 N N . GLY B 1 408 ? 15.938 40 14.555 1 98.44 408 GLY B N 1
ATOM 6439 C CA . GLY B 1 408 ? 16.906 38.969 14.203 1 98.44 408 GLY B CA 1
ATOM 6440 C C . GLY B 1 408 ? 16.641 38.344 12.859 1 98.44 408 GLY B C 1
ATOM 6441 O O . GLY B 1 408 ? 17.078 37.219 12.602 1 98.44 408 GLY B O 1
ATOM 6442 N N . THR B 1 409 ? 15.922 39.031 11.961 1 98.19 409 THR B N 1
ATOM 6443 C CA . THR B 1 409 ? 15.656 38.5 10.633 1 98.19 409 THR B CA 1
ATOM 6444 C C . THR B 1 409 ? 16.906 38.531 9.766 1 98.19 409 THR B C 1
ATOM 6446 O O . THR B 1 409 ? 17.609 39.562 9.711 1 98.19 409 THR B O 1
ATOM 6449 N N . GLU B 1 410 ? 17.297 37.438 9.195 1 98.19 410 GLU B N 1
ATOM 6450 C CA . GLU B 1 410 ? 18.422 37.312 8.289 1 98.19 410 GLU B CA 1
ATOM 6451 C C . GLU B 1 410 ? 18.047 36.5 7.051 1 98.19 410 GLU B C 1
ATOM 6453 O O . GLU B 1 410 ? 18.484 35.375 6.895 1 98.19 410 GLU B O 1
ATOM 6458 N N . LEU B 1 411 ? 17.359 37.156 6.152 1 98.5 411 LEU B N 1
ATOM 6459 C CA . LEU B 1 411 ? 16.875 36.469 4.961 1 98.5 411 LEU B CA 1
ATOM 6460 C C . LEU B 1 411 ? 17.625 36.938 3.717 1 98.5 411 LEU B C 1
ATOM 6462 O O . LEU B 1 411 ? 17.922 38.125 3.578 1 98.5 411 LEU B O 1
ATOM 6466 N N . ALA B 1 412 ? 17.969 35.969 2.889 1 98.44 412 ALA B N 1
ATOM 6467 C CA . ALA B 1 412 ? 18.641 36.25 1.627 1 98.44 412 ALA B CA 1
ATOM 6468 C C . ALA B 1 412 ? 17.781 35.844 0.435 1 98.44 412 ALA B C 1
ATOM 6470 O O . ALA B 1 412 ? 17.125 34.781 0.47 1 98.44 412 ALA B O 1
ATOM 6471 N N . PRO B 1 413 ? 17.688 36.688 -0.584 1 97.81 413 PRO B N 1
ATOM 6472 C CA . PRO B 1 413 ? 17.109 36.219 -1.839 1 97.81 413 PRO B CA 1
ATOM 6473 C C . PRO B 1 413 ? 17.969 35.188 -2.539 1 97.81 413 PRO B C 1
ATOM 6475 O O . PRO B 1 413 ? 19.062 34.875 -2.084 1 97.81 413 PRO B O 1
ATOM 6478 N N . LYS B 1 414 ? 17.391 34.594 -3.607 1 93.25 414 LYS B N 1
ATOM 6479 C CA . LYS B 1 414 ? 18.172 33.625 -4.355 1 93.25 414 LYS B CA 1
ATOM 6480 C C . LYS B 1 414 ? 19.5 34.188 -4.832 1 93.25 414 LYS B C 1
ATOM 6482 O O . LYS B 1 414 ? 19.516 35.281 -5.418 1 93.25 414 LYS B O 1
ATOM 6487 N N . ASN B 1 415 ? 20.609 33.562 -4.637 1 90.25 415 ASN B N 1
ATOM 6488 C CA . ASN B 1 415 ? 21.953 33.969 -5.035 1 90.25 415 ASN B CA 1
ATOM 6489 C C . ASN B 1 415 ? 22.359 35.312 -4.387 1 90.25 415 ASN B C 1
ATOM 6491 O O . ASN B 1 415 ? 23.219 36 -4.895 1 90.25 415 ASN B O 1
ATOM 6495 N N . GLY B 1 416 ? 21.734 35.75 -3.355 1 94.62 416 GLY B N 1
ATOM 6496 C CA . GLY B 1 416 ? 22.062 36.969 -2.646 1 94.62 416 GLY B CA 1
ATOM 6497 C C . GLY B 1 416 ? 22.531 36.75 -1.227 1 94.62 416 GLY B C 1
ATOM 6498 O O . GLY B 1 416 ? 22.797 35.594 -0.833 1 94.62 416 GLY B O 1
ATOM 6499 N N . THR B 1 417 ? 22.719 37.875 -0.534 1 94.69 417 THR B N 1
ATOM 6500 C CA . THR B 1 417 ? 23.141 37.812 0.858 1 94.69 417 THR B CA 1
ATOM 6501 C C . THR B 1 417 ? 22.016 38.25 1.794 1 94.69 417 THR B C 1
ATOM 6503 O O . THR B 1 417 ? 21.062 38.906 1.369 1 94.69 417 THR B O 1
ATOM 6506 N N . ALA B 1 418 ? 22.219 37.812 3.006 1 94.06 418 ALA B N 1
ATOM 6507 C CA . ALA B 1 418 ? 21.234 38.219 4 1 94.06 418 ALA B CA 1
ATOM 6508 C C . ALA B 1 418 ? 21.078 39.719 4.039 1 94.06 418 ALA B C 1
ATOM 6510 O O . ALA B 1 418 ? 22.062 40.469 4.008 1 94.06 418 ALA B O 1
ATOM 6511 N N . GLY B 1 419 ? 19.812 40.188 4.043 1 93 419 GLY B N 1
ATOM 6512 C CA . GLY B 1 419 ? 19.547 41.594 4.137 1 93 419 GLY B CA 1
ATOM 6513 C C . GLY B 1 419 ? 19.391 42.281 2.785 1 93 419 GLY B C 1
ATOM 6514 O O . GLY B 1 419 ? 18.891 43.406 2.699 1 93 419 GLY B O 1
ATOM 6515 N N . SER B 1 420 ? 19.656 41.531 1.766 1 94.44 420 SER B N 1
ATOM 6516 C CA . SER B 1 420 ? 19.625 42.156 0.45 1 94.44 420 SER B CA 1
ATOM 6517 C C . SER B 1 420 ? 18.266 41.969 -0.212 1 94.44 420 SER B C 1
ATOM 6519 O O . SER B 1 420 ? 18 42.5 -1.288 1 94.44 420 SER B O 1
ATOM 6521 N N . GLY B 1 421 ? 17.438 41.219 0.407 1 96.06 421 GLY B N 1
ATOM 6522 C CA . GLY B 1 421 ? 16.125 40.969 -0.167 1 96.06 421 GLY B CA 1
ATOM 6523 C C . GLY B 1 421 ? 15.133 42.094 0.096 1 96.06 421 GLY B C 1
ATOM 6524 O O . GLY B 1 421 ? 15.406 43 0.876 1 96.06 421 GLY B O 1
ATOM 6525 N N . LYS B 1 422 ? 14.008 41.938 -0.593 1 96.44 422 LYS B N 1
ATOM 6526 C CA . LYS B 1 422 ? 12.93 42.906 -0.416 1 96.44 422 LYS B CA 1
ATOM 6527 C C . LYS B 1 422 ? 11.859 42.375 0.526 1 96.44 422 LYS B C 1
ATOM 6529 O O . LYS B 1 422 ? 11.531 41.188 0.493 1 96.44 422 LYS B O 1
ATOM 6534 N N . TYR B 1 423 ? 11.391 43.281 1.333 1 97.12 423 TYR B N 1
ATOM 6535 C CA . TYR B 1 423 ? 10.281 43.031 2.248 1 97.12 423 TYR B CA 1
ATOM 6536 C C . TYR B 1 423 ? 9.055 43.844 1.868 1 97.12 423 TYR B C 1
ATOM 6538 O O . TYR B 1 423 ? 9.047 45.062 2.014 1 97.12 423 TYR B O 1
ATOM 6546 N N . LEU B 1 424 ? 8.086 43.094 1.397 1 95.81 424 LEU B N 1
ATOM 6547 C CA . LEU B 1 424 ? 6.867 43.781 0.963 1 95.81 424 LEU B CA 1
ATOM 6548 C C . LEU B 1 424 ? 5.875 43.875 2.113 1 95.81 424 LEU B C 1
ATOM 6550 O O . LEU B 1 424 ? 5.613 42.906 2.82 1 95.81 424 LEU B O 1
ATOM 6554 N N . CYS B 1 425 ? 5.363 45.156 2.318 1 95 425 CYS B N 1
ATOM 6555 C CA . CYS B 1 425 ? 4.422 45.406 3.408 1 95 425 CYS B CA 1
ATOM 6556 C C . CYS B 1 425 ? 3.25 46.25 2.943 1 95 425 CYS B C 1
ATOM 6558 O O . CYS B 1 425 ? 3.412 47.125 2.078 1 95 425 CYS B O 1
ATOM 6560 N N . ALA B 1 426 ? 2.141 45.906 3.5 1 92.88 426 ALA B N 1
ATOM 6561 C CA . ALA B 1 426 ? 0.95 46.719 3.281 1 92.88 426 ALA B CA 1
ATOM 6562 C C . ALA B 1 426 ? 0.068 46.75 4.527 1 92.88 426 ALA B C 1
ATOM 6564 O O . ALA B 1 426 ? -0.251 45.688 5.094 1 92.88 426 ALA B O 1
ATOM 6565 N N . ASN B 1 427 ? -0.277 47.969 5.055 1 93.06 427 ASN B N 1
ATOM 6566 C CA . ASN B 1 427 ? -1.272 48.219 6.09 1 93.06 427 ASN B CA 1
ATOM 6567 C C . ASN B 1 427 ? -0.844 47.656 7.438 1 93.06 427 ASN B C 1
ATOM 6569 O O . ASN B 1 427 ? -1.65 47.031 8.141 1 93.06 427 ASN B O 1
ATOM 6573 N N . LEU B 1 428 ? 0.414 47.75 7.688 1 95.5 428 LEU B N 1
ATOM 6574 C CA . LEU B 1 428 ? 0.897 47.531 9.047 1 95.5 428 LEU B CA 1
ATOM 6575 C C . LEU B 1 428 ? 0.773 48.812 9.875 1 95.5 428 LEU B C 1
ATOM 6577 O O . LEU B 1 428 ? 1.128 49.906 9.406 1 95.5 428 LEU B O 1
ATOM 6581 N N . GLN B 1 429 ? 0.288 48.656 11.016 1 96.38 429 GLN B N 1
ATOM 6582 C CA . GLN B 1 429 ? 0.054 49.844 11.844 1 96.38 429 GLN B CA 1
ATOM 6583 C C . GLN B 1 429 ? 1.364 50.531 12.172 1 96.38 429 GLN B C 1
ATOM 6585 O O . GLN B 1 429 ? 1.408 51.781 12.258 1 96.38 429 GLN B O 1
ATOM 6590 N N . ASP B 1 430 ? 2.377 49.812 12.547 1 96.94 430 ASP B N 1
ATOM 6591 C CA . ASP B 1 430 ? 3.676 50.344 12.961 1 96.94 430 ASP B CA 1
ATOM 6592 C C . ASP B 1 430 ? 4.816 49.531 12.375 1 96.94 430 ASP B C 1
ATOM 6594 O O . ASP B 1 430 ? 5.043 48.375 12.789 1 96.94 430 ASP B O 1
ATOM 6598 N N . GLU B 1 431 ? 5.555 50.125 11.461 1 96.31 431 GLU B N 1
ATOM 6599 C CA . GLU B 1 431 ? 6.648 49.406 10.805 1 96.31 431 GLU B CA 1
ATOM 6600 C C . GLU B 1 431 ? 7.957 49.562 11.57 1 96.31 431 GLU B C 1
ATOM 6602 O O . GLU B 1 431 ? 8.938 48.875 11.297 1 96.31 431 GLU B O 1
ATOM 6607 N N . SER B 1 432 ? 7.953 50.406 12.539 1 97.25 432 SER B N 1
ATOM 6608 C CA . SER B 1 432 ? 9.172 50.688 13.289 1 97.25 432 SER B CA 1
ATOM 6609 C C . SER B 1 432 ? 9.555 49.5 14.172 1 97.25 432 SER B C 1
ATOM 6611 O O . SER B 1 432 ? 10.68 49.438 14.672 1 97.25 432 SER B O 1
ATOM 6613 N N . THR B 1 433 ? 8.617 48.594 14.359 1 97.69 433 THR B N 1
ATOM 6614 C CA . THR B 1 433 ? 8.867 47.438 15.195 1 97.69 433 THR B CA 1
ATOM 6615 C C . THR B 1 433 ? 9.523 46.312 14.375 1 97.69 433 THR B C 1
ATOM 6617 O O . THR B 1 433 ? 9.891 45.281 14.922 1 97.69 433 THR B O 1
ATOM 6620 N N . LEU B 1 434 ? 9.781 46.562 13.117 1 98.06 434 LEU B N 1
ATOM 6621 C CA . LEU B 1 434 ? 10.453 45.625 12.227 1 98.06 434 LEU B CA 1
ATOM 6622 C C . LEU B 1 434 ? 11.945 45.938 12.156 1 98.06 434 LEU B C 1
ATOM 6624 O O . LEU B 1 434 ? 12.367 47.062 12.32 1 98.06 434 LEU B O 1
ATOM 6628 N N . ASP B 1 435 ? 12.742 44.906 11.938 1 98.25 435 ASP B N 1
ATOM 6629 C CA . ASP B 1 435 ? 14.18 45.125 11.852 1 98.25 435 ASP B CA 1
ATOM 6630 C C . ASP B 1 435 ? 14.641 45.156 10.391 1 98.25 435 ASP B C 1
ATOM 6632 O O . ASP B 1 435 ? 15.828 45.031 10.102 1 98.25 435 ASP B O 1
ATOM 6636 N N . PHE B 1 436 ? 13.719 45.219 9.562 1 97.25 436 PHE B N 1
ATOM 6637 C CA . PHE B 1 436 ? 13.961 45.406 8.141 1 97.25 436 PHE B CA 1
ATOM 6638 C C . PHE B 1 436 ? 13.117 46.562 7.59 1 97.25 436 PHE B C 1
ATOM 6640 O O . PHE B 1 436 ? 12.148 46.969 8.227 1 97.25 436 PHE B O 1
ATOM 6647 N N . GLN B 1 437 ? 13.469 47.031 6.332 1 95.88 437 GLN B N 1
ATOM 6648 C CA . GLN B 1 437 ? 12.734 48.125 5.703 1 95.88 437 GLN B CA 1
ATOM 6649 C C . GLN B 1 437 ? 11.656 47.594 4.766 1 95.88 437 GLN B C 1
ATOM 6651 O O . GLN B 1 437 ? 11.938 46.781 3.885 1 95.88 437 GLN B O 1
ATOM 6656 N N . CYS B 1 438 ? 10.492 48.125 4.93 1 95.56 438 CYS B N 1
ATOM 6657 C CA . CYS B 1 438 ? 9.359 47.719 4.102 1 95.56 438 CYS B CA 1
ATOM 6658 C C . CYS B 1 438 ? 9.375 48.438 2.768 1 95.56 438 CYS B C 1
ATOM 6660 O O . CYS B 1 438 ? 9.727 49.625 2.707 1 95.56 438 CYS B O 1
ATOM 6662 N N . THR B 1 439 ? 9.133 47.656 1.826 1 93.06 439 THR B N 1
ATOM 6663 C CA . THR B 1 439 ? 8.711 48.219 0.554 1 93.06 439 THR B CA 1
ATOM 6664 C C . THR B 1 439 ? 7.195 48.188 0.425 1 93.06 439 THR B C 1
ATOM 6666 O O . THR B 1 439 ? 6.578 47.125 0.412 1 93.06 439 THR B O 1
ATOM 6669 N N . ASP B 1 440 ? 6.648 49.344 0.32 1 85.31 440 ASP B N 1
ATOM 6670 C CA . ASP B 1 440 ? 5.195 49.438 0.256 1 85.31 440 ASP B CA 1
ATOM 6671 C C . ASP B 1 440 ? 4.68 49.031 -1.116 1 85.31 440 ASP B C 1
ATOM 6673 O O . ASP B 1 440 ? 5.184 49.469 -2.145 1 85.31 440 ASP B O 1
ATOM 6677 N N . VAL B 1 441 ? 3.826 48.094 -1.056 1 80.06 441 VAL B N 1
ATOM 6678 C CA . VAL B 1 441 ? 3.201 47.625 -2.289 1 80.06 441 VAL B CA 1
ATOM 6679 C C . VAL B 1 441 ? 1.685 47.594 -2.119 1 80.06 441 VAL B C 1
ATOM 6681 O O . VAL B 1 441 ? 1.182 47.5 -0.998 1 80.06 441 VAL B O 1
ATOM 6684 N N . PRO B 1 442 ? 1.018 47.844 -3.357 1 76.25 442 PRO B N 1
ATOM 6685 C CA . PRO B 1 442 ? -0.426 47.625 -3.262 1 76.25 442 PRO B CA 1
ATOM 6686 C C . PRO B 1 442 ? -0.771 46.188 -2.906 1 76.25 442 PRO B C 1
ATOM 6688 O O . PRO B 1 442 ? 0.061 45.281 -3.072 1 76.25 442 PRO B O 1
ATOM 6691 N N . ILE B 1 443 ? -1.896 46.125 -2.213 1 73.5 443 ILE B N 1
ATOM 6692 C CA . ILE B 1 443 ? -2.375 44.781 -1.923 1 73.5 443 ILE B CA 1
ATOM 6693 C C . ILE B 1 443 ? -2.449 43.969 -3.215 1 73.5 443 ILE B C 1
ATOM 6695 O O . ILE B 1 443 ? -3.045 44.406 -4.199 1 73.5 443 ILE B O 1
ATOM 6699 N N . THR B 1 444 ? -1.56 43.156 -3.373 1 63.91 444 THR B N 1
ATOM 6700 C CA . THR B 1 444 ? -1.584 42.281 -4.547 1 63.91 444 THR B CA 1
ATOM 6701 C C . THR B 1 444 ? -2.4 41.031 -4.27 1 63.91 444 THR B C 1
ATOM 6703 O O . THR B 1 444 ? -2.752 40.75 -3.123 1 63.91 444 THR B O 1
ATOM 6706 N N . LYS B 1 445 ? -2.67 39.969 -5.324 1 56.53 445 LYS B N 1
ATOM 6707 C CA . LYS B 1 445 ? -3.48 38.781 -5.246 1 56.53 445 LYS B CA 1
ATOM 6708 C C . LYS B 1 445 ? -2.938 37.812 -4.191 1 56.53 445 LYS B C 1
ATOM 6710 O O . LYS B 1 445 ? -1.726 37.75 -3.975 1 56.53 445 LYS B O 1
ATOM 6715 N N . GLY B 1 446 ? -3.754 37.719 -3.129 1 49.75 446 GLY B N 1
ATOM 6716 C CA . GLY B 1 446 ? -3.398 36.562 -2.324 1 49.75 446 GLY B CA 1
ATOM 6717 C C . GLY B 1 446 ? -3.959 35.25 -2.867 1 49.75 446 GLY B C 1
ATOM 6718 O O . GLY B 1 446 ? -4.91 35.281 -3.652 1 49.75 446 GLY B O 1
#

InterPro domains:
  IPR000743 Glycoside hydrolase, family 28 [PF00295] (138-413)
  IPR000743 Glycoside hydrolase, family 28 [PS00502] (269-282)
  IPR006626 Parallel beta-helix repeat [SM00710] (207-238)
  IPR006626 Parallel beta-helix repeat [SM00710] (239-260)
  IPR006626 Parallel beta-helix repeat [SM00710] (262-282)
  IPR006626 Parallel beta-helix repeat [SM00710] (293-314)
  IPR006626 Parallel beta-helix repeat [SM00710] (332-353)
  IPR011050 Pectin lyase fold/virulence factor [SSF51126] (50-434)
  IPR012334 Pectin lyase fold [G3DSA:2.160.20.10] (50-443)

Solvent-accessible surface area (backbone atoms only — not comparable to full-atom values): 40814 Å² total; per-residue (Å²): 133,81,79,74,77,79,77,76,73,77,74,76,73,73,74,70,69,74,76,75,70,73,74,74,71,70,73,74,81,74,79,64,88,61,57,74,59,83,64,93,47,94,46,38,47,55,60,51,44,31,34,37,46,52,54,78,47,38,75,39,65,31,29,67,58,52,52,50,45,47,63,74,41,22,54,67,18,35,40,38,34,54,28,55,29,30,29,77,48,73,40,79,46,66,30,37,42,22,40,34,37,34,36,10,28,45,34,38,60,66,28,59,78,58,44,18,76,57,31,49,77,63,66,65,58,42,34,27,22,41,24,42,49,24,30,35,47,30,37,41,30,57,62,12,36,40,36,37,47,14,61,57,50,18,49,48,37,58,77,49,78,65,62,36,76,97,63,16,40,23,67,83,63,38,38,41,17,55,37,26,43,30,64,26,34,45,37,37,40,34,32,34,19,47,27,27,34,38,14,36,35,31,34,39,34,51,25,36,41,36,38,41,35,42,35,24,33,26,34,77,48,62,42,88,84,20,56,47,48,55,26,20,45,33,38,34,29,46,25,35,44,38,37,42,30,52,28,41,38,39,25,56,17,30,45,32,24,41,24,49,38,22,34,43,36,40,37,35,45,35,41,34,31,34,17,41,12,50,24,46,29,70,29,20,36,38,24,85,40,76,25,34,35,33,43,35,43,36,35,43,35,41,36,30,57,18,54,28,28,53,28,37,35,21,19,8,19,48,92,46,75,81,27,72,67,3,26,6,27,43,36,37,36,44,36,36,45,28,45,32,39,26,39,42,8,30,23,36,33,32,35,35,20,21,34,82,22,51,38,66,46,20,69,77,25,37,24,63,45,42,44,32,42,35,38,40,32,37,37,30,37,29,15,50,48,77,36,68,83,40,27,28,30,39,40,37,35,51,37,69,28,39,60,50,35,34,42,65,69,37,40,8,15,50,97,54,47,64,69,70,33,35,32,38,31,24,50,60,70,49,65,80,48,35,75,62,73,70,41,82,45,75,80,60,70,59,134,81,78,73,78,79,78,77,76,78,73,76,72,72,73,70,68,72,75,74,70,74,73,76,72,70,73,74,79,74,78,64,88,60,59,74,59,81,64,90,47,95,46,38,48,55,60,52,43,31,34,36,46,52,54,76,48,38,75,39,66,31,28,67,59,52,53,50,45,47,63,74,41,23,53,67,19,35,38,37,35,52,29,55,29,29,30,79,47,74,40,78,47,66,30,36,41,21,42,36,37,34,38,10,29,45,35,38,58,68,28,60,77,60,44,19,77,58,29,48,76,62,65,66,58,39,34,26,21,41,23,42,47,23,30,34,46,31,36,42,30,55,60,13,36,40,36,36,46,15,60,57,49,21,50,48,37,60,77,49,77,66,65,34,76,97,62,16,40,22,67,83,62,37,39,41,18,54,37,25,44,28,65,24,34,45,36,38,40,34,32,34,19,47,26,26,33,38,15,36,35,31,35,39,34,50,27,35,40,36,37,40,33,41,34,24,32,26,36,77,47,62,42,88,84,19,56,47,48,55,29,20,45,33,38,33,28,46,23,35,43,35,36,43,31,52,27,41,37,37,27,56,17,30,44,33,25,40,24,49,38,22,35,44,36,39,36,35,47,35,41,32,31,35,17,42,12,50,23,44,28,70,29,21,35,38,25,86,41,76,26,33,36,34,43,35,42,35,34,44,35,42,38,30,54,16,53,26,27,55,29,37,36,22,21,9,18,48,92,46,74,81,27,74,67,2,26,6,27,42,37,38,36,45,36,37,45,29,45,33,40,25,40,41,8,29,24,36,33,32,34,35,22,21,33,82,24,50,39,66,45,20,70,77,26,37,23,62,45,43,43,34,41,34,39,39,33,38,37,29,37,28,14,49,48,75,36,68,83,40,27,27,30,38,40,35,35,50,39,69,29,37,61,48,35,33,42,65,68,37,40,9,15,50,98,56,46,65,69,70,33,34,31,38,31,24,49,58,70,51,65,82,49,37,77,64,71,69,40,80,45,75,81,60,72,59

Organism: NCBI:txid1296121